Protein AF-0000000086325737 (afdb_homodimer)

Nearest PDB structures (foldseek):
  3vat-assembly1_A  TM=9.882E-01  e=8.032E-74  Bos taurus
  7dde-assembly1_C  TM=9.627E-01  e=5.593E-62  Schizosaccharomyces pombe 972h-
  5jh9-assembly1_D  TM=9.168E-01  e=3.659E-47  Saccharomyces cerevisiae S288C
  5jh9-assembly1_B  TM=9.135E-01  e=7.215E-47  Saccharomyces cerevisiae S288C
  4r8f-assembly1_D  TM=9.024E-01  e=9.793E-39  Saccharomyces cerevisiae S288C

pLDDT: mean 89.04, std 18.3, range [22.05, 98.94]

Solvent-accessible surface area (backbone atoms only — not comparable to full-atom values): 51376 Å² total; per-residue (Å²): 104,72,64,54,48,49,48,51,50,20,50,49,41,35,59,65,46,39,60,57,50,60,56,33,61,26,28,46,35,32,38,50,54,50,50,54,53,38,49,73,72,64,36,42,82,51,58,88,89,52,87,81,86,86,52,65,58,36,43,36,30,39,66,42,93,53,26,15,39,39,36,36,37,31,9,40,56,45,50,65,30,44,21,39,40,35,38,33,29,30,44,40,54,49,38,42,26,55,37,60,21,75,50,79,69,72,85,60,77,85,73,73,79,90,75,70,96,74,78,77,88,79,76,82,76,74,70,74,69,75,69,38,62,40,44,20,54,38,76,36,89,61,27,34,28,44,39,56,39,81,37,45,74,46,44,61,74,58,52,42,48,36,52,20,23,48,20,31,42,34,34,30,60,53,94,90,37,84,42,79,43,78,49,67,56,94,53,30,26,32,36,24,64,46,74,34,43,72,81,38,80,54,46,56,64,45,35,43,70,51,72,82,54,47,60,47,28,40,31,45,43,46,66,58,42,29,72,73,65,73,48,77,87,76,90,56,44,48,50,58,70,60,51,49,51,54,21,58,76,69,73,50,58,70,87,35,56,73,50,70,53,39,29,47,36,72,64,72,68,50,42,67,17,29,74,75,52,48,29,34,39,25,49,45,47,58,20,44,52,41,40,51,27,46,51,51,13,52,61,70,47,58,40,71,77,58,21,48,73,26,45,30,35,36,35,38,38,34,19,23,46,56,60,70,72,8,80,42,83,49,13,58,61,26,63,50,66,56,54,52,50,44,60,70,17,57,42,94,88,38,86,53,13,45,71,53,10,29,80,59,23,41,34,37,26,35,45,60,33,71,28,60,45,62,58,47,59,86,77,47,31,89,89,24,58,35,45,75,76,47,34,37,28,41,36,47,35,94,82,52,39,25,38,32,42,74,65,50,50,50,53,51,50,54,45,24,59,76,66,72,39,58,69,35,55,35,44,72,39,91,89,44,72,73,72,71,61,64,19,33,50,42,26,66,74,64,60,30,56,23,27,26,31,16,41,38,24,42,10,51,46,32,61,35,19,35,34,37,25,47,41,46,40,40,44,22,51,42,48,23,39,43,61,72,39,42,72,64,57,54,71,70,55,86,74,135,106,72,65,55,49,49,48,51,51,21,50,49,40,34,59,64,43,39,60,56,48,59,55,33,61,28,28,46,36,33,39,50,51,50,51,53,52,39,47,75,71,64,35,42,81,51,59,87,90,52,90,81,87,85,53,64,60,37,43,35,30,38,66,42,96,52,26,15,40,40,36,37,37,30,8,39,56,47,49,66,30,43,20,39,40,32,38,34,30,30,43,39,54,52,36,43,27,55,38,60,19,75,50,78,70,70,85,70,70,89,82,72,76,90,70,69,96,70,74,80,85,83,75,81,76,75,70,73,70,78,69,41,60,42,42,20,56,39,75,38,89,62,26,36,28,45,38,55,39,82,38,46,73,44,43,61,76,56,50,43,49,37,53,20,22,47,21,30,41,33,35,29,59,54,96,89,36,83,43,80,41,78,48,66,56,93,54,31,27,32,35,24,65,46,74,33,43,74,80,38,80,54,46,55,66,43,36,42,70,50,73,82,53,48,60,46,28,40,32,44,44,46,66,57,43,29,72,73,64,72,49,77,87,73,91,56,44,49,49,60,70,59,50,49,50,54,23,59,78,70,74,49,58,68,86,34,56,73,51,70,54,40,29,45,36,71,64,73,68,52,41,66,16,29,73,77,52,48,29,35,40,26,50,46,48,56,20,45,52,41,40,49,28,48,51,51,13,52,60,70,46,58,40,72,76,58,20,49,72,26,45,33,35,35,36,38,38,32,18,23,47,55,62,70,70,9,81,42,85,48,12,59,63,26,64,51,65,58,54,52,49,43,61,69,17,58,39,94,89,38,86,55,13,47,71,54,10,28,78,60,23,42,33,37,25,35,44,61,35,72,29,61,44,63,59,48,58,85,76,47,31,89,89,24,57,34,46,74,75,48,34,35,28,39,38,47,35,95,83,51,39,24,39,32,43,74,66,50,48,51,54,51,52,53,43,23,60,76,67,72,39,57,69,35,54,34,43,73,40,92,89,43,72,74,70,70,61,63,20,34,48,42,25,68,75,62,60,31,57,25,28,26,32,15,41,38,25,40,10,51,45,31,62,36,20,36,34,38,25,46,41,45,40,41,43,22,52,42,49,23,38,43,60,74,39,44,73,64,57,54,70,70,55,86,76,137

Organism: NCBI:txid299321

Structure (mmCIF, N/CA/C/O backbone):
data_AF-0000000086325737-model_v1
#
loop_
_entity.id
_entity.type
_entity.pdbx_description
1 polymer 'Aspartyl aminopeptidase'
#
loop_
_atom_site.group_PDB
_atom_site.id
_atom_site.type_symbol
_atom_site.label_atom_id
_atom_site.label_alt_id
_atom_site.label_comp_id
_atom_site.label_asym_id
_atom_site.label_entity_id
_atom_site.label_seq_id
_atom_site.pdbx_PDB_ins_code
_atom_site.Cartn_x
_atom_site.Cartn_y
_atom_site.Cartn_z
_atom_site.occupancy
_atom_site.B_iso_or_equiv
_atom_site.auth_seq_id
_atom_site.auth_comp_id
_atom_site.auth_asym_id
_atom_site.auth_atom_id
_atom_site.pdbx_PDB_model_num
ATOM 1 N N . MET A 1 1 ? -32.094 18.016 -4.719 1 37.53 1 MET A N 1
ATOM 2 C CA . MET A 1 1 ? -31.266 19.078 -5.309 1 37.53 1 MET A CA 1
ATOM 3 C C . MET A 1 1 ? -30.297 19.641 -4.285 1 37.53 1 MET A C 1
ATOM 5 O O . MET A 1 1 ? -29.094 19.781 -4.57 1 37.53 1 MET A O 1
ATOM 9 N N . ILE A 1 2 ? -30.812 20.062 -3.1 1 38.38 2 ILE A N 1
ATOM 10 C CA . ILE A 1 2 ? -30 20.641 -2.043 1 38.38 2 ILE A CA 1
ATOM 11 C C . ILE A 1 2 ? -29.031 19.578 -1.506 1 38.38 2 ILE A C 1
ATOM 13 O O . ILE A 1 2 ? -27.844 19.859 -1.304 1 38.38 2 ILE A O 1
ATOM 17 N N . MET A 1 3 ? -29.578 18.344 -1.495 1 46.91 3 MET A N 1
ATOM 18 C CA . MET A 1 3 ? -28.734 17.266 -1.001 1 46.91 3 MET A CA 1
ATOM 19 C C . MET A 1 3 ? -27.656 16.906 -2.021 1 46.91 3 MET A C 1
ATOM 21 O O . MET A 1 3 ? -26.516 16.625 -1.655 1 46.91 3 MET A O 1
ATOM 25 N N . LYS A 1 4 ? -28.156 17.016 -3.287 1 54.53 4 LYS A N 1
ATOM 26 C CA . LYS A 1 4 ? -27.203 16.703 -4.348 1 54.53 4 LYS A CA 1
ATOM 27 C C . LYS A 1 4 ? -26.094 17.766 -4.414 1 54.53 4 LYS A C 1
ATOM 29 O O . LYS A 1 4 ? -24.922 17.438 -4.629 1 54.53 4 LYS A O 1
ATOM 34 N N . SER A 1 5 ? -26.531 18.859 -4.184 1 60.84 5 SER A N 1
ATOM 35 C CA . SER A 1 5 ? -25.578 19.969 -4.215 1 60.84 5 SER A CA 1
ATOM 36 C C . SER A 1 5 ? -24.594 19.891 -3.055 1 60.84 5 SER A C 1
ATOM 38 O O . SER A 1 5 ? -23.406 20.156 -3.225 1 60.84 5 SER A O 1
ATOM 40 N N . SER A 1 6 ? -25.078 19.359 -2.039 1 82.25 6 SER A N 1
ATOM 41 C CA . SER A 1 6 ? -24.234 19.234 -0.864 1 82.25 6 SER A CA 1
ATOM 42 C C . SER A 1 6 ? -23.219 18.109 -1.04 1 82.25 6 SER A C 1
ATOM 44 O O . SER A 1 6 ? -22.031 18.266 -0.704 1 82.25 6 SER A O 1
ATOM 46 N N . LYS A 1 7 ? -23.75 17.141 -1.78 1 87.25 7 LYS A N 1
ATOM 47 C CA . LYS A 1 7 ? -22.859 16.016 -2.029 1 87.25 7 LYS A CA 1
ATOM 48 C C . LYS A 1 7 ? -21.75 16.391 -3.012 1 87.25 7 LYS A C 1
ATOM 50 O O . LYS A 1 7 ? -20.594 16.016 -2.83 1 87.25 7 LYS A O 1
ATOM 55 N N . GLU A 1 8 ? -22.141 17.109 -4.008 1 91.69 8 GLU A N 1
ATOM 56 C CA . GLU A 1 8 ? -21.172 17.547 -5.008 1 91.69 8 GLU A CA 1
ATOM 57 C C . GLU A 1 8 ? -20.125 18.469 -4.391 1 91.69 8 GLU A C 1
ATOM 59 O O . GLU A 1 8 ? -18.938 18.406 -4.734 1 91.69 8 GLU A O 1
ATOM 64 N N . ALA A 1 9 ? -20.578 19.375 -3.516 1 94.81 9 ALA A N 1
ATOM 65 C CA . ALA A 1 9 ? -19.656 20.281 -2.846 1 94.81 9 ALA A CA 1
ATOM 66 C C . ALA A 1 9 ? -18.672 19.516 -1.975 1 94.81 9 ALA A C 1
ATOM 68 O O . ALA A 1 9 ? -17.484 19.875 -1.924 1 94.81 9 ALA A O 1
ATOM 69 N N . VAL A 1 10 ? -19.156 18.531 -1.333 1 95.56 10 VAL A N 1
ATOM 70 C CA . VAL A 1 10 ? -18.328 17.688 -0.472 1 95.56 10 VAL A CA 1
ATOM 71 C C . VAL A 1 10 ? -17.281 16.953 -1.314 1 95.56 10 VAL A C 1
ATOM 73 O O . VAL A 1 10 ? -16.109 16.938 -0.977 1 95.56 10 VAL A O 1
ATOM 76 N N . GLN A 1 11 ? -17.703 16.375 -2.383 1 95.25 11 GLN A N 1
ATOM 77 C CA . GLN A 1 11 ? -16.812 15.625 -3.262 1 95.25 11 GLN A CA 1
ATOM 78 C C . GLN A 1 11 ? -15.766 16.547 -3.893 1 95.25 11 GLN A C 1
ATOM 80 O O . GLN A 1 11 ? -14.602 16.156 -4.023 1 95.25 11 GLN A O 1
ATOM 85 N N . ARG A 1 12 ? -16.203 17.672 -4.273 1 96.38 12 ARG A N 1
ATOM 86 C CA . ARG A 1 12 ? -15.273 18.625 -4.867 1 96.38 12 ARG A CA 1
ATOM 87 C C . ARG A 1 12 ? -14.211 19.062 -3.867 1 96.38 12 ARG A C 1
ATOM 89 O O . ARG A 1 12 ? -13.023 19.125 -4.203 1 96.38 12 ARG A O 1
ATOM 96 N N . ALA A 1 13 ? -14.617 19.344 -2.648 1 97.38 13 ALA A N 1
ATOM 97 C CA . ALA A 1 13 ? -13.672 19.75 -1.612 1 97.38 13 ALA A CA 1
ATOM 98 C C . ALA A 1 13 ? -12.641 18.656 -1.364 1 97.38 13 ALA A C 1
ATOM 100 O O . ALA A 1 13 ? -11.445 18.938 -1.228 1 97.38 13 ALA A O 1
ATOM 101 N N . ALA A 1 14 ? -13.102 17.453 -1.285 1 97.5 14 ALA A N 1
ATOM 102 C CA . ALA A 1 14 ? -12.219 16.312 -1.048 1 97.5 14 ALA A CA 1
ATOM 103 C C . ALA A 1 14 ? -11.258 16.109 -2.217 1 97.5 14 ALA A C 1
ATOM 105 O O . ALA A 1 14 ? -10.07 15.844 -2.012 1 97.5 14 ALA A O 1
ATOM 106 N N . THR A 1 15 ? -11.742 16.219 -3.418 1 97.5 15 THR A N 1
ATOM 107 C CA . THR A 1 15 ? -10.93 16.016 -4.617 1 97.5 15 THR A CA 1
ATOM 108 C C . THR A 1 15 ? -9.867 17.109 -4.738 1 97.5 15 THR A C 1
ATOM 110 O O . THR A 1 15 ? -8.75 16.844 -5.184 1 97.5 15 THR A O 1
ATOM 113 N N . GLU A 1 16 ? -10.203 18.281 -4.336 1 97.31 16 GLU A N 1
ATOM 114 C CA . GLU A 1 16 ? -9.266 19.406 -4.414 1 97.31 16 GLU A CA 1
ATOM 115 C C . GLU A 1 16 ? -8.188 19.297 -3.342 1 97.31 16 GLU A C 1
ATOM 117 O O . GLU A 1 16 ? -7.113 19.891 -3.473 1 97.31 16 GLU A O 1
ATOM 122 N N . PHE A 1 17 ? -8.469 18.578 -2.355 1 98.31 17 PHE A N 1
ATOM 123 C CA . PHE A 1 17 ? -7.52 18.359 -1.267 1 98.31 17 PHE A CA 1
ATOM 124 C C . PHE A 1 17 ? -6.422 17.391 -1.69 1 98.31 17 PHE A C 1
ATOM 126 O O . PHE A 1 17 ? -5.266 17.547 -1.284 1 98.31 17 PHE A O 1
ATOM 133 N N . LEU A 1 18 ? -6.676 16.438 -2.508 1 98.38 18 LEU A N 1
ATOM 134 C CA . LEU A 1 18 ? -5.797 15.305 -2.811 1 98.38 18 LEU A CA 1
ATOM 135 C C . LEU A 1 18 ? -4.496 15.789 -3.445 1 98.38 18 LEU A C 1
ATOM 137 O O . LEU A 1 18 ? -3.412 15.344 -3.062 1 98.38 18 LEU A O 1
ATOM 141 N N . PRO A 1 19 ? -4.527 16.719 -4.383 1 98.06 19 PRO A N 1
ATOM 142 C CA . PRO A 1 19 ? -3.264 17.188 -4.949 1 98.06 19 PRO A CA 1
ATOM 143 C C . PRO A 1 19 ? -2.352 17.828 -3.904 1 98.06 19 PRO A C 1
ATOM 145 O O . PRO A 1 19 ? -1.126 17.719 -4.004 1 98.06 19 PRO A O 1
ATOM 148 N N . PHE A 1 20 ? -2.908 18.547 -2.938 1 98.56 20 PHE A N 1
ATOM 149 C CA . PHE A 1 20 ? -2.117 19.172 -1.883 1 98.56 20 PHE A CA 1
ATOM 150 C C . PHE A 1 20 ? -1.315 18.125 -1.116 1 98.56 20 PHE A C 1
ATOM 152 O O . PHE A 1 20 ? -0.121 18.312 -0.872 1 98.56 20 PHE A O 1
ATOM 159 N N . VAL A 1 21 ? -1.96 17.031 -0.743 1 98.12 21 VAL A N 1
ATOM 160 C CA . VAL A 1 21 ? -1.294 15.977 0.021 1 98.12 21 VAL A CA 1
ATOM 161 C C . VAL A 1 21 ? -0.286 15.25 -0.868 1 98.12 21 VAL A C 1
ATOM 163 O O . VAL A 1 21 ? 0.811 14.906 -0.42 1 98.12 21 VAL A O 1
ATOM 166 N N . ASN A 1 22 ? -0.663 15.008 -2.115 1 98.12 22 ASN A N 1
ATOM 167 C CA . ASN A 1 22 ? 0.208 14.281 -3.037 1 98.12 22 ASN A CA 1
ATOM 168 C C . ASN A 1 22 ? 1.496 15.055 -3.312 1 98.12 22 ASN A C 1
ATOM 170 O O . ASN A 1 22 ? 2.549 14.461 -3.537 1 98.12 22 ASN A O 1
ATOM 174 N N . ARG A 1 23 ? 1.37 16.359 -3.293 1 97.88 23 ARG A N 1
ATOM 175 C CA . ARG A 1 23 ? 2.545 17.188 -3.523 1 97.88 23 ARG A CA 1
ATOM 176 C C . ARG A 1 23 ? 3.311 17.438 -2.227 1 97.88 23 ARG A C 1
ATOM 178 O O . ARG A 1 23 ? 4.5 17.75 -2.252 1 97.88 23 ARG A O 1
ATOM 185 N N . GLY A 1 24 ? 2.633 17.344 -1.074 1 98.38 24 GLY A N 1
ATOM 186 C CA . GLY A 1 24 ? 3.242 17.578 0.225 1 98.38 24 GLY A CA 1
ATOM 187 C C . GLY A 1 24 ? 3.932 16.344 0.787 1 98.38 24 GLY A C 1
ATOM 188 O O . GLY A 1 24 ? 3.607 15.891 1.887 1 98.38 24 GLY A O 1
ATOM 189 N N . VAL A 1 25 ? 4.965 15.836 0.08 1 98.19 25 VAL A N 1
ATOM 190 C CA . VAL A 1 25 ? 5.59 14.555 0.389 1 98.19 25 VAL A CA 1
ATOM 191 C C . VAL A 1 25 ? 6.621 14.734 1.498 1 98.19 25 VAL A C 1
ATOM 193 O O . VAL A 1 25 ? 7.074 13.758 2.102 1 98.19 25 VAL A O 1
ATOM 196 N N . SER A 1 26 ? 7.016 15.906 1.821 1 98.19 26 SER A N 1
ATOM 197 C CA . SER A 1 26 ? 7.875 16.297 2.936 1 98.19 26 SER A CA 1
ATOM 198 C C . SER A 1 26 ? 7.488 17.656 3.48 1 98.19 26 SER A C 1
ATOM 200 O O . SER A 1 26 ? 6.746 18.406 2.838 1 98.19 26 SER A O 1
ATOM 202 N N . PRO A 1 27 ? 7.98 18 4.695 1 98.5 27 PRO A N 1
ATOM 203 C CA . PRO A 1 27 ? 7.629 19.328 5.223 1 98.5 27 PRO A CA 1
ATOM 204 C C . PRO A 1 27 ? 8.047 20.469 4.289 1 98.5 27 PRO A C 1
ATOM 206 O O . PRO A 1 27 ? 7.359 21.484 4.203 1 98.5 27 PRO A O 1
ATOM 209 N N . TYR A 1 28 ? 9.141 20.266 3.541 1 98.56 28 TYR A N 1
ATOM 210 C CA . TYR A 1 28 ? 9.625 21.281 2.605 1 98.56 28 TYR A CA 1
ATOM 211 C C . TYR A 1 28 ? 8.672 21.422 1.42 1 98.56 28 TYR A C 1
ATOM 213 O O . TYR A 1 28 ? 8.383 22.547 0.981 1 98.56 28 TYR A O 1
ATOM 221 N N . HIS A 1 29 ? 8.211 20.297 1.011 1 98.75 29 HIS A N 1
ATOM 222 C CA . HIS A 1 29 ? 7.266 20.312 -0.097 1 98.75 29 HIS A CA 1
ATOM 223 C C . HIS A 1 29 ? 5.922 20.891 0.333 1 98.75 29 HIS A C 1
ATOM 225 O O . HIS A 1 29 ? 5.234 21.531 -0.465 1 98.75 29 HIS A O 1
ATOM 231 N N . VAL A 1 30 ? 5.535 20.672 1.562 1 98.88 30 VAL A N 1
ATOM 232 C CA . VAL A 1 30 ? 4.305 21.266 2.08 1 98.88 30 VAL A CA 1
ATOM 233 C C . VAL A 1 30 ? 4.406 22.797 2.037 1 98.88 30 VAL A C 1
ATOM 235 O O . VAL A 1 30 ? 3.484 23.469 1.575 1 98.88 30 VAL A O 1
ATOM 238 N N . VAL A 1 31 ? 5.492 23.312 2.529 1 98.88 31 VAL A N 1
ATOM 239 C CA . VAL A 1 31 ? 5.688 24.75 2.543 1 98.88 31 VAL A CA 1
ATOM 240 C C . VAL A 1 31 ? 5.723 25.281 1.11 1 98.88 31 VAL A C 1
ATOM 242 O O . VAL A 1 31 ? 5.176 26.344 0.824 1 98.88 31 VAL A O 1
ATOM 245 N N . GLU A 1 32 ? 6.371 24.5 0.215 1 98.69 32 GLU A N 1
ATOM 246 C CA . GLU A 1 32 ? 6.387 24.891 -1.191 1 98.69 32 GLU A CA 1
ATOM 247 C C . GLU A 1 32 ? 4.973 25 -1.749 1 98.69 32 GLU A C 1
ATOM 249 O O . GLU A 1 32 ? 4.652 25.953 -2.463 1 98.69 32 GLU A O 1
ATOM 254 N N . GLU A 1 33 ? 4.176 24.031 -1.445 1 98.56 33 GLU A N 1
ATOM 255 C CA . GLU A 1 33 ? 2.785 24.047 -1.896 1 98.56 33 GLU A CA 1
ATOM 256 C C . GLU A 1 33 ? 2.012 25.203 -1.286 1 98.56 33 GLU A C 1
ATOM 258 O O . GLU A 1 33 ? 1.211 25.844 -1.967 1 98.56 33 GLU A O 1
ATOM 263 N N . CYS A 1 34 ? 2.201 25.484 -0.041 1 98.81 34 CYS A N 1
ATOM 264 C CA . CYS A 1 34 ? 1.564 26.609 0.621 1 98.81 34 CYS A CA 1
ATOM 265 C C . CYS A 1 34 ? 1.974 27.938 -0.034 1 98.81 34 CYS A C 1
ATOM 267 O O . CYS A 1 34 ? 1.125 28.781 -0.318 1 98.81 34 CYS A O 1
ATOM 269 N N . LYS A 1 35 ? 3.252 28.078 -0.226 1 98.62 35 LYS A N 1
ATOM 270 C CA . LYS A 1 35 ? 3.781 29.281 -0.858 1 98.62 35 LYS A CA 1
ATOM 271 C C . LYS A 1 35 ? 3.145 29.5 -2.225 1 98.62 35 LYS A C 1
ATOM 273 O O . LYS A 1 35 ? 2.721 30.625 -2.541 1 98.62 35 LYS A O 1
ATOM 278 N N . THR A 1 36 ? 3.08 28.438 -2.996 1 98.5 36 THR A N 1
ATOM 279 C CA . THR A 1 36 ? 2.502 28.516 -4.332 1 98.5 36 THR A CA 1
ATOM 280 C C . THR A 1 36 ? 1.055 29 -4.27 1 98.5 36 THR A C 1
ATOM 282 O O . THR A 1 36 ? 0.654 29.875 -5.031 1 98.5 36 THR A O 1
ATOM 285 N N . ARG A 1 37 ? 0.314 28.516 -3.404 1 98.56 37 ARG A N 1
ATOM 286 C CA . ARG A 1 37 ? -1.096 28.875 -3.26 1 98.56 37 ARG A CA 1
ATOM 287 C C . ARG A 1 37 ? -1.254 30.297 -2.742 1 98.56 37 ARG A C 1
ATOM 289 O O . ARG A 1 37 ? -2.146 31.031 -3.182 1 98.56 37 ARG A O 1
ATOM 296 N N . LEU A 1 38 ? -0.434 30.672 -1.831 1 98.81 38 LEU A N 1
ATOM 297 C CA . LEU A 1 38 ? -0.497 32 -1.257 1 98.81 38 LEU A CA 1
ATOM 298 C C . LEU A 1 38 ? -0.145 33.062 -2.299 1 98.81 38 LEU A C 1
ATOM 300 O O . LEU A 1 38 ? -0.822 34.094 -2.402 1 98.81 38 LEU A O 1
ATOM 304 N N . LEU A 1 39 ? 0.905 32.781 -3.053 1 98.75 39 LEU A N 1
ATOM 305 C CA . LEU A 1 39 ? 1.289 33.719 -4.113 1 98.75 39 LEU A CA 1
ATOM 306 C C . LEU A 1 39 ? 0.17 33.875 -5.141 1 98.75 39 LEU A C 1
ATOM 308 O O . LEU A 1 39 ? -0.141 34.969 -5.57 1 98.75 39 LEU A O 1
ATOM 312 N N . LYS A 1 40 ? -0.418 32.781 -5.496 1 98.38 40 LYS A N 1
ATOM 313 C CA . LYS A 1 40 ? -1.539 32.812 -6.43 1 98.38 40 LYS A CA 1
ATOM 314 C C . LYS A 1 40 ? -2.709 33.594 -5.871 1 98.38 40 LYS A C 1
ATOM 316 O O . LYS A 1 40 ? -3.438 34.25 -6.625 1 98.38 40 LYS A O 1
ATOM 321 N N . ALA A 1 41 ? -2.842 33.625 -4.578 1 98.38 41 ALA A N 1
ATOM 322 C CA . ALA A 1 41 ? -3.943 34.312 -3.914 1 98.38 41 ALA A CA 1
ATOM 323 C C . ALA A 1 41 ? -3.582 35.781 -3.621 1 98.38 41 ALA A C 1
ATOM 325 O O . ALA A 1 41 ? -4.352 36.5 -2.979 1 98.38 41 ALA A O 1
ATOM 326 N N . GLY A 1 42 ? -2.383 36.25 -3.973 1 98.25 42 GLY A N 1
ATOM 327 C CA . GLY A 1 42 ? -2.016 37.625 -3.875 1 98.25 42 GLY A CA 1
ATOM 328 C C . GLY A 1 42 ? -1.282 37.969 -2.59 1 98.25 42 GLY A C 1
ATOM 329 O O . GLY A 1 42 ? -1.132 39.156 -2.246 1 98.25 42 GLY A O 1
ATOM 330 N N . PHE A 1 43 ? -0.86 37.031 -1.857 1 98.81 43 PHE A N 1
ATOM 331 C CA . PHE A 1 43 ? -0.045 37.281 -0.678 1 98.81 43 PHE A CA 1
ATOM 332 C C . PHE A 1 43 ? 1.374 37.656 -1.075 1 98.81 43 PHE A C 1
ATOM 334 O O . PHE A 1 43 ? 1.911 37.156 -2.059 1 98.81 43 PHE A O 1
ATOM 341 N N . THR A 1 44 ? 1.966 38.5 -0.243 1 98.69 44 THR A N 1
ATOM 342 C CA . THR A 1 44 ? 3.336 38.938 -0.473 1 98.69 44 THR A CA 1
ATOM 343 C C . THR A 1 44 ? 4.297 38.25 0.485 1 98.69 44 THR A C 1
ATOM 345 O O . THR A 1 44 ? 4.059 38.188 1.692 1 98.69 44 THR A O 1
ATOM 348 N N . GLU A 1 45 ? 5.371 37.719 -0.025 1 98.62 45 GLU A N 1
ATOM 349 C CA . GLU A 1 45 ? 6.375 37.062 0.805 1 98.62 45 GLU A CA 1
ATOM 350 C C . GLU A 1 45 ? 7.25 38.062 1.528 1 98.62 45 GLU A C 1
ATOM 352 O O . GLU A 1 45 ? 7.738 39.031 0.916 1 98.62 45 GLU A O 1
ATOM 357 N N . LEU A 1 46 ? 7.406 37.906 2.76 1 98.38 46 LEU A N 1
ATOM 358 C CA . LEU A 1 46 ? 8.297 38.719 3.592 1 98.38 46 LEU A CA 1
ATOM 359 C C . LEU A 1 46 ? 9.547 37.938 3.959 1 98.38 46 LEU A C 1
ATOM 361 O O . LEU A 1 46 ? 9.516 36.688 4.043 1 98.38 46 LEU A O 1
ATOM 365 N N . LYS A 1 47 ? 10.586 38.656 4.133 1 96.62 47 LYS A N 1
ATOM 366 C CA . LYS A 1 47 ? 11.812 38.094 4.684 1 96.62 47 LYS A CA 1
ATOM 367 C C . LYS A 1 47 ? 12.008 38.5 6.137 1 96.62 47 LYS A C 1
ATOM 369 O O . LYS A 1 47 ? 11.93 39.688 6.465 1 96.62 47 LYS A O 1
ATOM 374 N N . GLU A 1 48 ? 12.273 37.562 6.969 1 94.19 48 GLU A N 1
ATOM 375 C CA . GLU A 1 48 ? 12.305 37.781 8.414 1 94.19 48 GLU A CA 1
ATOM 376 C C . GLU A 1 48 ? 13.352 38.844 8.789 1 94.19 48 GLU A C 1
ATOM 378 O O . GLU A 1 48 ? 13.172 39.562 9.758 1 94.19 48 GLU A O 1
ATOM 383 N N . ALA A 1 49 ? 14.406 38.875 8.055 1 94 49 ALA A N 1
ATOM 384 C CA . ALA A 1 49 ? 15.531 39.75 8.422 1 94 49 ALA A CA 1
ATOM 385 C C . ALA A 1 49 ? 15.305 41.188 7.941 1 94 49 ALA A C 1
ATOM 387 O O . ALA A 1 49 ? 16.016 42.094 8.359 1 94 49 ALA A O 1
ATOM 388 N N . GLU A 1 50 ? 14.328 41.406 7.223 1 96.19 50 GLU A N 1
ATOM 389 C CA . GLU A 1 50 ? 14.102 42.719 6.633 1 96.19 50 GLU A CA 1
ATOM 390 C C . GLU A 1 50 ? 13.102 43.531 7.457 1 96.19 50 GLU A C 1
ATOM 392 O O . GLU A 1 50 ? 12.414 43 8.328 1 96.19 50 GLU A O 1
ATOM 397 N N . LEU A 1 51 ? 13.117 44.844 7.117 1 95.62 51 LEU A N 1
ATOM 398 C CA . LEU A 1 51 ? 12.078 45.688 7.684 1 95.62 51 LEU A CA 1
ATOM 399 C C . LEU A 1 51 ? 10.742 45.469 6.992 1 95.62 51 LEU A C 1
ATOM 401 O O . LEU A 1 51 ? 10.672 45.406 5.762 1 95.62 51 LEU A O 1
ATOM 405 N N . TRP A 1 52 ? 9.711 45.312 7.848 1 96.62 52 TRP A N 1
ATOM 406 C CA . TRP A 1 52 ? 8.383 45.062 7.293 1 96.62 52 TRP A CA 1
ATOM 407 C C . TRP A 1 52 ? 7.566 46.344 7.246 1 96.62 52 TRP A C 1
ATOM 409 O O . TRP A 1 52 ? 7.609 47.156 8.18 1 96.62 52 TRP A O 1
ATOM 419 N N . ASP A 1 53 ? 6.984 46.594 6.145 1 94.88 53 ASP A N 1
ATOM 420 C CA . ASP A 1 53 ? 5.973 47.656 6.012 1 94.88 53 ASP A CA 1
ATOM 421 C C . ASP A 1 53 ? 4.578 47.031 5.867 1 94.88 53 ASP A C 1
ATOM 423 O O . ASP A 1 53 ? 4.09 46.844 4.75 1 94.88 53 ASP A O 1
ATOM 427 N N . ILE A 1 54 ? 3.949 46.812 6.938 1 96.94 54 ILE A N 1
ATOM 428 C CA . ILE A 1 54 ? 2.668 46.125 6.984 1 96.94 54 ILE A CA 1
ATOM 429 C C . ILE A 1 54 ? 1.528 47.125 6.883 1 96.94 54 ILE A C 1
ATOM 431 O O . ILE A 1 54 ? 1.46 48.094 7.664 1 96.94 54 ILE A O 1
ATOM 435 N N . GLN A 1 55 ? 0.621 46.875 5.941 1 96.75 55 GLN A N 1
ATOM 436 C CA . GLN A 1 55 ? -0.486 47.781 5.699 1 96.75 55 GLN A CA 1
ATOM 437 C C . GLN A 1 55 ? -1.83 47.125 5.938 1 96.75 55 GLN A C 1
ATOM 439 O O . GLN A 1 55 ? -1.987 45.938 5.656 1 96.75 55 GLN A O 1
ATOM 444 N N . PRO A 1 56 ? -2.814 47.906 6.414 1 97.06 56 PRO A N 1
ATOM 445 C CA . PRO A 1 56 ? -4.164 47.344 6.488 1 97.06 56 PRO A CA 1
ATOM 446 C C . PRO A 1 56 ? -4.668 46.844 5.137 1 97.06 56 PRO A C 1
ATOM 448 O O . PRO A 1 56 ? -4.25 47.344 4.09 1 97.06 56 PRO A O 1
ATOM 451 N N . SER A 1 57 ? -5.523 45.812 5.176 1 97.69 57 SER A N 1
ATOM 452 C CA . SER A 1 57 ? -6.148 45.219 4 1 97.69 57 SER A CA 1
ATOM 453 C C . SER A 1 57 ? -5.102 44.625 3.068 1 97.69 57 SER A C 1
ATOM 455 O O . SER A 1 57 ? -5.258 44.656 1.846 1 97.69 57 SER A O 1
ATOM 457 N N . SER A 1 58 ? -4.039 44.188 3.611 1 97.94 58 SER A N 1
ATOM 458 C CA . SER A 1 58 ? -2.982 43.5 2.854 1 97.94 58 SER A CA 1
ATOM 459 C C . SER A 1 58 ? -2.688 42.125 3.412 1 97.94 58 SER A C 1
ATOM 461 O O . SER A 1 58 ? -3.104 41.812 4.527 1 97.94 58 SER A O 1
ATOM 463 N N . LYS A 1 59 ? -2.098 41.312 2.611 1 98.62 59 LYS A N 1
ATOM 464 C CA . LYS A 1 59 ? -1.844 39.938 2.949 1 98.62 59 LYS A CA 1
ATOM 465 C C . LYS A 1 59 ? -0.366 39.594 2.787 1 98.62 59 LYS A C 1
ATOM 467 O O . LYS A 1 59 ? 0.268 40 1.81 1 98.62 59 LYS A O 1
ATOM 472 N N . TYR A 1 60 ? 0.214 38.812 3.721 1 98.88 60 TYR A N 1
ATOM 473 C CA . TYR A 1 60 ? 1.643 38.531 3.74 1 98.88 60 TYR A CA 1
ATOM 474 C C . TYR A 1 60 ? 1.899 37.094 4.219 1 98.88 60 TYR A C 1
ATOM 476 O O . TYR A 1 60 ? 1.007 36.438 4.773 1 98.88 60 TYR A O 1
ATOM 484 N N . PHE A 1 61 ? 3.123 36.562 3.912 1 98.81 61 PHE A N 1
ATOM 485 C CA . PHE A 1 61 ? 3.576 35.344 4.566 1 98.81 61 PHE A CA 1
ATOM 486 C C . PHE A 1 61 ? 5.094 35.344 4.727 1 98.81 61 PHE A C 1
ATOM 488 O O . PHE A 1 61 ? 5.793 36.125 4.051 1 98.81 61 PHE A O 1
ATOM 495 N N . VAL A 1 62 ? 5.539 34.594 5.617 1 98.56 62 VAL A N 1
ATOM 496 C CA . VAL A 1 62 ? 6.961 34.406 5.898 1 98.56 62 VAL A CA 1
ATOM 497 C C . VAL A 1 62 ? 7.254 32.938 6.16 1 98.56 62 VAL A C 1
ATOM 499 O O . VAL A 1 62 ? 6.406 32.219 6.68 1 98.56 62 VAL A O 1
ATOM 502 N N . THR A 1 63 ? 8.398 32.438 5.68 1 97.94 63 THR A N 1
ATOM 503 C CA . THR A 1 63 ? 8.82 31.078 5.926 1 97.94 63 THR A CA 1
ATOM 504 C C . THR A 1 63 ? 10.055 31.031 6.832 1 97.94 63 THR A C 1
ATOM 506 O O . THR A 1 63 ? 10.805 32 6.906 1 97.94 63 THR A O 1
ATOM 509 N N . ARG A 1 64 ? 10.242 29.953 7.559 1 96.31 64 ARG A N 1
ATOM 510 C CA . ARG A 1 64 ? 11.453 29.656 8.32 1 96.31 64 ARG A CA 1
ATOM 511 C C . ARG A 1 64 ? 11.922 28.234 8.078 1 96.31 64 ARG A C 1
ATOM 513 O O . ARG A 1 64 ? 11.133 27.281 8.172 1 96.31 64 ARG A O 1
ATOM 520 N N . ASN A 1 65 ? 13.219 28 7.793 1 94.62 65 ASN A N 1
ATOM 521 C CA . ASN A 1 65 ? 13.852 26.734 7.488 1 94.62 65 ASN A CA 1
ATOM 522 C C . ASN A 1 65 ? 13.203 26.047 6.289 1 94.62 65 ASN A C 1
ATOM 524 O O . ASN A 1 65 ? 13.445 24.875 6.035 1 94.62 65 ASN A O 1
ATOM 528 N N . TYR A 1 66 ? 12.281 26.75 5.672 1 96.38 66 TYR A N 1
ATOM 529 C CA . TYR A 1 66 ? 11.5 26.266 4.543 1 96.38 66 TYR A CA 1
ATOM 530 C C . TYR A 1 66 ? 10.734 25 4.922 1 96.38 66 TYR A C 1
ATOM 532 O O . TYR A 1 66 ? 10.5 24.125 4.078 1 96.38 66 TYR A O 1
ATOM 540 N N . SER A 1 67 ? 10.461 24.828 6.168 1 98.19 67 SER A N 1
ATOM 541 C CA . SER A 1 67 ? 9.641 23.734 6.656 1 98.19 67 SER A CA 1
ATOM 542 C C . SER A 1 67 ? 8.492 24.234 7.523 1 98.19 67 SER A C 1
ATOM 544 O O . SER A 1 67 ? 7.598 23.469 7.891 1 98.19 67 SER A O 1
ATOM 546 N N . SER A 1 68 ? 8.523 25.516 7.863 1 98.62 68 SER A N 1
ATOM 547 C CA . SER A 1 68 ? 7.438 26.203 8.562 1 98.62 68 SER A CA 1
ATOM 548 C C . SER A 1 68 ? 7.023 27.469 7.824 1 98.62 68 SER A C 1
ATOM 550 O O . SER A 1 68 ? 7.84 28.094 7.145 1 98.62 68 SER A O 1
ATOM 552 N N . ILE A 1 69 ? 5.746 27.828 8 1 98.81 69 ILE A N 1
ATOM 553 C CA . ILE A 1 69 ? 5.25 29 7.281 1 98.81 69 ILE A CA 1
ATOM 554 C C . ILE A 1 69 ? 4.168 29.688 8.109 1 98.81 69 ILE A C 1
ATOM 556 O O . ILE A 1 69 ? 3.357 29.031 8.758 1 98.81 69 ILE A O 1
ATOM 560 N N . ILE A 1 70 ? 4.223 31 8.18 1 98.81 70 ILE A N 1
ATOM 561 C CA . ILE A 1 70 ? 3.201 31.844 8.781 1 98.81 70 ILE A CA 1
ATOM 562 C C . ILE A 1 70 ? 2.615 32.781 7.727 1 98.81 70 ILE A C 1
ATOM 564 O O . ILE A 1 70 ? 3.348 33.531 7.086 1 98.81 70 ILE A O 1
ATOM 568 N N . ALA A 1 71 ? 1.37 32.688 7.512 1 98.94 71 ALA A N 1
ATOM 569 C CA . ALA A 1 71 ? 0.638 33.562 6.602 1 98.94 71 ALA A CA 1
ATOM 570 C C . ALA A 1 71 ? -0.419 34.375 7.352 1 98.94 71 ALA A C 1
ATOM 572 O O . ALA A 1 71 ? -1.058 33.875 8.273 1 98.94 71 ALA A O 1
ATOM 573 N N . PHE A 1 72 ? -0.592 35.656 6.914 1 98.88 72 PHE A N 1
ATOM 574 C CA . PHE A 1 72 ? -1.575 36.469 7.629 1 98.88 72 PHE A CA 1
ATOM 575 C C . PHE A 1 72 ? -2.16 37.531 6.715 1 98.88 72 PHE A C 1
ATOM 577 O O . PHE A 1 72 ? -1.522 37.969 5.746 1 98.88 72 PHE A O 1
ATOM 584 N N . ALA A 1 73 ? -3.352 37.875 7.012 1 98.88 73 ALA A N 1
ATOM 585 C CA . ALA A 1 73 ? -4.102 38.938 6.359 1 98.88 73 ALA A CA 1
ATOM 586 C C . ALA A 1 73 ? -4.508 40.031 7.367 1 98.88 73 ALA A C 1
ATOM 588 O O . ALA A 1 73 ? -5.121 39.719 8.391 1 98.88 73 ALA A O 1
ATOM 589 N N . VAL A 1 74 ? -4.145 41.281 7.004 1 98.75 74 VAL A N 1
ATOM 590 C CA . VAL A 1 74 ? -4.348 42.406 7.93 1 98.75 74 VAL A CA 1
ATOM 591 C C . VAL A 1 74 ? -5.734 43 7.711 1 98.75 74 VAL A C 1
ATOM 593 O O . VAL A 1 74 ? -6.074 43.406 6.598 1 98.75 74 VAL A O 1
ATOM 596 N N . GLY A 1 75 ? -6.523 43.062 8.773 1 98.62 75 GLY A N 1
ATOM 597 C CA . GLY A 1 75 ? -7.832 43.719 8.68 1 98.62 75 GLY A CA 1
ATOM 598 C C . GLY A 1 75 ? -7.762 45.156 8.281 1 98.62 75 GLY A C 1
ATOM 599 O O . GLY A 1 75 ? -6.82 45.875 8.648 1 98.62 75 GLY A O 1
ATOM 600 N N . GLY A 1 76 ? -8.797 45.562 7.602 1 98.38 76 GLY A N 1
ATOM 601 C CA . GLY A 1 76 ? -8.844 46.938 7.145 1 98.38 76 GLY A CA 1
ATOM 602 C C . GLY A 1 76 ? -8.953 47.938 8.281 1 98.38 76 GLY A C 1
ATOM 603 O O . GLY A 1 76 ? -8.547 49.094 8.133 1 98.38 76 GLY A O 1
ATOM 604 N N . LEU A 1 77 ? -9.469 47.594 9.367 1 98.19 77 LEU A N 1
ATOM 605 C CA . LEU A 1 77 ? -9.664 48.469 10.516 1 98.19 77 LEU A CA 1
ATOM 606 C C . LEU A 1 77 ? -8.672 48.125 11.625 1 98.19 77 LEU A C 1
ATOM 608 O O . LEU A 1 77 ? -8.859 48.531 12.773 1 98.19 77 LEU A O 1
ATOM 612 N N . TYR A 1 78 ? -7.633 47.438 11.297 1 98.12 78 TYR A N 1
ATOM 613 C CA . TYR A 1 78 ? -6.68 46.969 12.312 1 98.12 78 TYR A CA 1
ATOM 614 C C . TYR A 1 78 ? -5.871 48.156 12.852 1 98.12 78 TYR A C 1
ATOM 616 O O . TYR A 1 78 ? -5.41 49 12.086 1 98.12 78 TYR A O 1
ATOM 624 N N . LYS A 1 79 ? -5.695 48.125 14.133 1 96.56 79 LYS A N 1
ATOM 625 C CA . LYS A 1 79 ? -4.77 49 14.867 1 96.56 79 LYS A CA 1
ATOM 626 C C . LYS A 1 79 ? -3.969 48.188 15.891 1 96.56 79 LYS A C 1
ATOM 628 O O . LYS A 1 79 ? -4.496 47.281 16.516 1 96.56 79 LYS A O 1
ATOM 633 N N . PRO A 1 80 ? -2.643 48.594 16 1 96.25 80 PRO A N 1
ATOM 634 C CA . PRO A 1 80 ? -1.886 47.906 17.047 1 96.25 80 PRO A CA 1
ATOM 635 C C . PRO A 1 80 ? -2.619 47.875 18.391 1 96.25 80 PRO A C 1
ATOM 637 O O . PRO A 1 80 ? -3.096 48.906 18.859 1 96.25 80 PRO A O 1
ATOM 640 N N . GLY A 1 81 ? -2.705 46.688 18.891 1 95.75 81 GLY A N 1
ATOM 641 C CA . GLY A 1 81 ? -3.498 46.5 20.094 1 95.75 81 GLY A CA 1
ATOM 642 C C . GLY A 1 81 ? -4.727 45.625 19.859 1 95.75 81 GLY A C 1
ATOM 643 O O . GLY A 1 81 ? -5.25 45.031 20.797 1 95.75 81 GLY A O 1
ATOM 644 N N . ASN A 1 82 ? -5.25 45.656 18.688 1 96.69 82 ASN A N 1
ATOM 645 C CA . ASN A 1 82 ? -6.312 44.719 18.328 1 96.69 82 ASN A CA 1
ATOM 646 C C . ASN A 1 82 ? -5.816 43.281 18.344 1 96.69 82 ASN A C 1
ATOM 648 O O . ASN A 1 82 ? -4.609 43.031 18.406 1 96.69 82 ASN A O 1
ATOM 652 N N . GLY A 1 83 ? -6.695 42.344 18.25 1 97.19 83 GLY A N 1
ATOM 653 C CA . GLY A 1 83 ? -6.348 40.969 18.453 1 97.19 83 GLY A CA 1
ATOM 654 C C . GLY A 1 83 ? -5.949 40.25 17.188 1 97.19 83 GLY A C 1
ATOM 655 O O . GLY A 1 83 ? -5.938 40.844 16.109 1 97.19 83 GLY A O 1
ATOM 656 N N . PHE A 1 84 ? -5.57 39 17.344 1 98.69 84 PHE A N 1
ATOM 657 C CA . PHE A 1 84 ? -5.223 38.062 16.266 1 98.69 84 PHE A CA 1
ATOM 658 C C . PHE A 1 84 ? -6.18 36.875 16.25 1 98.69 84 PHE A C 1
ATOM 660 O O . PHE A 1 84 ? -6.492 36.312 17.297 1 98.69 84 PHE A O 1
ATOM 667 N N . SER A 1 85 ? -6.75 36.531 15.133 1 98.81 85 SER A N 1
ATOM 668 C CA . SER A 1 85 ? -7.465 35.281 14.891 1 98.81 85 SER A CA 1
ATOM 669 C C . SER A 1 85 ? -6.566 34.25 14.211 1 98.81 85 SER A C 1
ATOM 671 O O . SER A 1 85 ? -6.309 34.344 13.008 1 98.81 85 SER A O 1
ATOM 673 N N . MET A 1 86 ? -6.207 33.219 14.953 1 98.88 86 MET A N 1
ATOM 674 C CA . MET A 1 86 ? -5.113 32.375 14.469 1 98.88 86 MET A CA 1
ATOM 675 C C . MET A 1 86 ? -5.535 30.906 14.398 1 98.88 86 MET A C 1
ATOM 677 O O . MET A 1 86 ? -6.316 30.438 15.227 1 98.88 86 MET A O 1
ATOM 681 N N . VAL A 1 87 ? -5.031 30.234 13.367 1 98.94 87 VAL A N 1
ATOM 682 C CA . VAL A 1 87 ? -5.109 28.781 13.266 1 98.94 87 VAL A CA 1
ATOM 683 C C . VAL A 1 87 ? -3.705 28.188 13.125 1 98.94 87 VAL A C 1
ATOM 685 O O . VAL A 1 87 ? -2.932 28.625 12.258 1 98.94 87 VAL A O 1
ATOM 688 N N . GLY A 1 88 ? -3.359 27.297 14 1 98.75 88 GLY A N 1
ATOM 689 C CA . GLY A 1 88 ? -2.08 26.594 13.953 1 98.75 88 GLY A CA 1
ATOM 690 C C . GLY A 1 88 ? -2.209 25.141 13.586 1 98.75 88 GLY A C 1
ATOM 691 O O . GLY A 1 88 ? -3.166 24.469 13.992 1 98.75 88 GLY A O 1
ATOM 692 N N . ALA A 1 89 ? -1.294 24.609 12.828 1 98.81 89 ALA A N 1
ATOM 693 C CA . ALA A 1 89 ? -1.161 23.203 12.469 1 98.81 89 ALA A CA 1
ATOM 694 C C . ALA A 1 89 ? 0.304 22.828 12.266 1 98.81 89 ALA A C 1
ATOM 696 O O . ALA A 1 89 ? 1.201 23.5 12.773 1 98.81 89 ALA A O 1
ATOM 697 N N . HIS A 1 90 ? 0.553 21.609 11.688 1 98.75 90 HIS A N 1
ATOM 698 C CA . HIS A 1 90 ? 1.959 21.266 11.508 1 98.75 90 HIS A CA 1
ATOM 699 C C . HIS A 1 90 ? 2.188 20.547 10.188 1 98.75 90 HIS A C 1
ATOM 701 O O . HIS A 1 90 ? 1.314 19.812 9.727 1 98.75 90 HIS A O 1
ATOM 707 N N . THR A 1 91 ? 3.406 20.672 9.656 1 98.81 91 THR A N 1
ATOM 708 C CA . THR A 1 91 ? 3.725 20.281 8.289 1 98.81 91 THR A CA 1
ATOM 709 C C . THR A 1 91 ? 4.348 18.875 8.273 1 98.81 91 THR A C 1
ATOM 711 O O . THR A 1 91 ? 4.414 18.234 7.219 1 98.81 91 THR A O 1
ATOM 714 N N . ASP A 1 92 ? 4.84 18.438 9.438 1 98.25 92 ASP A N 1
ATOM 715 C CA . ASP A 1 92 ? 5.566 17.172 9.469 1 98.25 92 ASP A CA 1
ATOM 716 C C . ASP A 1 92 ? 4.625 16.016 9.758 1 98.25 92 ASP A C 1
ATOM 718 O O . ASP A 1 92 ? 3.48 16.219 10.172 1 98.25 92 ASP A O 1
ATOM 722 N N . SER A 1 93 ? 4.977 14.836 9.445 1 98 93 SER A N 1
ATOM 723 C CA . SER A 1 93 ? 4.316 13.562 9.711 1 98 93 SER A CA 1
ATOM 724 C C . SER A 1 93 ? 5.324 12.484 10.094 1 98 93 SER A C 1
ATOM 726 O O . SER A 1 93 ? 6.488 12.547 9.695 1 98 93 SER A O 1
ATOM 728 N N . PRO A 1 94 ? 4.949 11.508 10.898 1 97.38 94 PRO A N 1
ATOM 729 C CA . PRO A 1 94 ? 5.867 10.391 11.125 1 97.38 94 PRO A CA 1
ATOM 730 C C . PRO A 1 94 ? 6.336 9.742 9.82 1 97.38 94 PRO A C 1
ATOM 732 O O . PRO A 1 94 ? 5.539 9.562 8.898 1 97.38 94 PRO A O 1
ATOM 735 N N . CYS A 1 95 ? 7.598 9.477 9.742 1 97.75 95 CYS A N 1
ATOM 736 C CA . CYS A 1 95 ? 8.172 8.859 8.547 1 97.75 95 CYS A CA 1
ATOM 737 C C . CYS A 1 95 ? 9.555 8.305 8.828 1 97.75 95 CYS A C 1
ATOM 739 O O . CYS A 1 95 ? 10.055 8.414 9.953 1 97.75 95 CYS A O 1
ATOM 741 N N . LEU A 1 96 ? 10.102 7.605 7.887 1 96.81 96 LEU A N 1
ATOM 742 C CA . LEU A 1 96 ? 11.5 7.191 7.93 1 96.81 96 LEU A CA 1
ATOM 743 C C . LEU A 1 96 ? 12.391 8.219 7.234 1 96.81 96 LEU A C 1
ATOM 745 O O . LEU A 1 96 ? 12.117 8.617 6.102 1 96.81 96 LEU A O 1
ATOM 749 N N . ARG A 1 97 ? 13.391 8.672 7.934 1 95.81 97 ARG A N 1
ATOM 750 C CA . ARG A 1 97 ? 14.32 9.648 7.367 1 95.81 97 ARG A CA 1
ATOM 751 C C . ARG A 1 97 ? 15.664 9 7.051 1 95.81 97 ARG A C 1
ATOM 753 O O . ARG A 1 97 ? 16.156 8.164 7.816 1 95.81 97 ARG A O 1
ATOM 760 N N . VAL A 1 98 ? 16.172 9.344 5.93 1 93.81 98 VAL A N 1
ATOM 761 C CA . VAL A 1 98 ? 17.5 8.836 5.562 1 93.81 98 VAL A CA 1
ATOM 762 C C . VAL A 1 98 ? 18.547 9.383 6.516 1 93.81 98 VAL A C 1
ATOM 764 O O . VAL A 1 98 ? 18.578 10.586 6.789 1 93.81 98 VAL A O 1
ATOM 767 N N . ARG A 1 99 ? 19.375 8.484 7.102 1 83.69 99 ARG A N 1
ATOM 768 C CA . ARG A 1 99 ? 20.375 8.852 8.094 1 83.69 99 ARG A CA 1
ATOM 769 C C . ARG A 1 99 ? 21.484 9.695 7.457 1 83.69 99 ARG A C 1
ATOM 771 O O . ARG A 1 99 ? 21.922 9.422 6.336 1 83.69 99 ARG A O 1
ATOM 778 N N . MET A 1 100 ? 21.859 10.688 8.438 1 65.56 100 MET A N 1
ATOM 779 C CA . MET A 1 100 ? 23 11.508 8.078 1 65.56 100 MET A CA 1
ATOM 780 C C . MET A 1 100 ? 24.266 11.047 8.805 1 65.56 100 MET A C 1
ATOM 782 O O . MET A 1 100 ? 24.172 10.43 9.867 1 65.56 100 MET A O 1
ATOM 786 N N . ALA A 1 101 ? 25.453 10.859 8.406 1 48.16 101 ALA A N 1
ATOM 787 C CA . ALA A 1 101 ? 26.688 10.398 9.039 1 48.16 101 ALA A CA 1
ATOM 788 C C . ALA A 1 101 ? 26.875 11.055 10.398 1 48.16 101 ALA A C 1
ATOM 790 O O . ALA A 1 101 ? 26.688 12.266 10.547 1 48.16 101 ALA A O 1
ATOM 791 N N . LYS A 1 102 ? 27 10.125 11.57 1 37.19 102 LYS A N 1
ATOM 792 C CA . LYS A 1 102 ? 27.578 10.625 12.812 1 37.19 102 LYS A CA 1
ATOM 793 C C . LYS A 1 102 ? 29.047 10.992 12.625 1 37.19 102 LYS A C 1
ATOM 795 O O . LYS A 1 102 ? 29.797 10.258 11.984 1 37.19 102 LYS A O 1
ATOM 800 N N . SER A 1 103 ? 29.516 12.219 12.828 1 32.59 103 SER A N 1
ATOM 801 C CA . SER A 1 103 ? 30.922 12.492 13.055 1 32.59 103 SER A CA 1
ATOM 802 C C . SER A 1 103 ? 31.453 11.688 14.242 1 32.59 103 SER A C 1
ATOM 804 O O . SER A 1 103 ? 30.844 11.68 15.312 1 32.59 103 SER A O 1
ATOM 806 N N . ASN A 1 104 ? 32.031 10.57 14.062 1 28.72 104 ASN A N 1
ATOM 807 C CA . ASN A 1 104 ? 32.812 10.047 15.188 1 28.72 104 ASN A CA 1
ATOM 808 C C . ASN A 1 104 ? 33.688 11.125 15.797 1 28.72 104 ASN A C 1
ATOM 810 O O . ASN A 1 104 ? 34.656 11.57 15.164 1 28.72 104 ASN A O 1
ATOM 814 N N . PRO A 1 105 ? 33.344 11.906 16.797 1 33.91 105 PRO A N 1
ATOM 815 C CA . PRO A 1 105 ? 34.344 12.672 17.531 1 33.91 105 PRO A CA 1
ATOM 816 C C . PRO A 1 105 ? 35.375 11.789 18.203 1 33.91 105 PRO A C 1
ATOM 818 O O . PRO A 1 105 ? 36.156 12.258 19.031 1 33.91 105 PRO A O 1
ATOM 821 N N . GLU A 1 106 ? 35.625 10.547 18.078 1 31.05 106 GLU A N 1
ATOM 822 C CA . GLU A 1 106 ? 36.562 9.977 19.016 1 31.05 106 GLU A CA 1
ATOM 823 C C . GLU A 1 106 ? 37.969 10.609 18.859 1 31.05 106 GLU A C 1
ATOM 825 O O . GLU A 1 106 ? 38.844 10.383 19.672 1 31.05 106 GLU A O 1
ATOM 830 N N . HIS A 1 107 ? 38.562 11.086 17.844 1 29.69 107 HIS A N 1
ATOM 831 C CA . HIS A 1 107 ? 40 11.273 18.109 1 29.69 107 HIS A CA 1
ATOM 832 C C . HIS A 1 107 ? 40.25 12.5 18.984 1 29.69 107 HIS A C 1
ATOM 834 O O . HIS A 1 107 ? 41.281 13.141 18.891 1 29.69 107 HIS A O 1
ATOM 840 N N . ARG A 1 108 ? 39.375 13.078 19.766 1 26.5 108 ARG A N 1
ATOM 841 C CA . ARG A 1 108 ? 39.875 14.219 20.531 1 26.5 108 ARG A CA 1
ATOM 842 C C . ARG A 1 108 ? 40.75 13.758 21.688 1 26.5 108 ARG A C 1
ATOM 844 O O . ARG A 1 108 ? 41.844 14.32 21.891 1 26.5 108 ARG A O 1
ATOM 851 N N . GLY A 1 109 ? 40.406 13.258 22.859 1 25.52 109 GLY A N 1
ATOM 852 C CA . GLY A 1 109 ? 41 13.594 24.141 1 25.52 109 GLY A CA 1
ATOM 853 C C . GLY A 1 109 ? 42.344 12.938 24.359 1 25.52 109 GLY A C 1
ATOM 854 O O . GLY A 1 109 ? 42.531 12.188 25.328 1 25.52 109 GLY A O 1
ATOM 855 N N . ARG A 1 110 ? 43.406 12.539 23.828 1 25.88 110 ARG A N 1
ATOM 856 C CA . ARG A 1 110 ? 44.531 12.633 24.766 1 25.88 110 ARG A CA 1
ATOM 857 C C . ARG A 1 110 ? 44.812 14.078 25.125 1 25.88 110 ARG A C 1
ATOM 859 O O . ARG A 1 110 ? 45.5 14.781 24.375 1 25.88 110 ARG A O 1
ATOM 866 N N . HIS A 1 111 ? 43.844 15.031 25.5 1 23.02 111 HIS A N 1
ATOM 867 C CA . HIS A 1 111 ? 44.094 16.281 26.188 1 23.02 111 HIS A CA 1
ATOM 868 C C . HIS A 1 111 ? 44.875 16.047 27.484 1 23.02 111 HIS A C 1
ATOM 870 O O . HIS A 1 111 ? 44.312 15.539 28.469 1 23.02 111 HIS A O 1
ATOM 876 N N . THR A 1 112 ? 46.219 15.633 27.469 1 24.62 112 THR A N 1
ATOM 877 C CA . THR A 1 112 ? 47.188 15.969 28.484 1 24.62 112 THR A CA 1
ATOM 878 C C . THR A 1 112 ? 47.062 17.422 28.922 1 24.62 112 THR A C 1
ATOM 880 O O . THR A 1 112 ? 46.406 18.219 28.219 1 24.62 112 THR A O 1
ATOM 883 N N . HIS A 1 113 ? 47.875 18.016 30.078 1 24.91 113 HIS A N 1
ATOM 884 C CA . HIS A 1 113 ? 48.062 19.141 30.984 1 24.91 113 HIS A CA 1
ATOM 885 C C . HIS A 1 113 ? 48.438 20.422 30.234 1 24.91 113 HIS A C 1
ATOM 887 O O . HIS A 1 113 ? 48.844 21.406 30.844 1 24.91 113 HIS A O 1
ATOM 893 N N . LEU A 1 114 ? 48.656 20.516 28.875 1 23.78 114 LEU A N 1
ATOM 894 C CA . LEU A 1 114 ? 49.25 21.781 28.516 1 23.78 114 LEU A CA 1
ATOM 895 C C . LEU A 1 114 ? 48.344 22.953 28.875 1 23.78 114 LEU A C 1
ATOM 897 O O . LEU A 1 114 ? 47.312 23.156 28.219 1 23.78 114 LEU A O 1
ATOM 901 N N . HIS A 1 115 ? 48.031 23.219 30.25 1 23.5 115 HIS A N 1
ATOM 902 C CA . HIS A 1 115 ? 47.406 24.312 30.984 1 23.5 115 HIS A CA 1
ATOM 903 C C . HIS A 1 115 ? 47.844 25.672 30.438 1 23.5 115 HIS A C 1
ATOM 905 O O . HIS A 1 115 ? 47.031 26.594 30.328 1 23.5 115 HIS A O 1
ATOM 911 N N . TYR A 1 116 ? 49.219 25.984 30.5 1 22.94 116 TYR A N 1
ATOM 912 C CA . TYR A 1 116 ? 49.75 27.281 30.906 1 22.94 116 TYR A CA 1
ATOM 913 C C . TYR A 1 116 ? 49.562 28.312 29.812 1 22.94 116 TYR A C 1
ATOM 915 O O . TYR A 1 116 ? 49.312 29.484 30.094 1 22.94 116 TYR A O 1
ATOM 923 N N . LEU A 1 117 ? 50.25 28.125 28.594 1 24.5 117 LEU A N 1
ATOM 924 C CA . LEU A 1 117 ? 50.75 29.312 27.891 1 24.5 117 LEU A CA 1
ATOM 925 C C . LEU A 1 117 ? 49.594 30.078 27.25 1 24.5 117 LEU A C 1
ATOM 927 O O . LEU A 1 117 ? 49 29.609 26.266 1 24.5 117 LEU A O 1
ATOM 931 N N . TYR A 1 118 ? 48.594 30.75 28.031 1 22.19 118 TYR A N 1
ATOM 932 C CA . TYR A 1 118 ? 47.375 31.562 27.891 1 22.19 118 TYR A CA 1
ATOM 933 C C . TYR A 1 118 ? 47.625 32.75 26.953 1 22.19 118 TYR A C 1
ATOM 935 O O . TYR A 1 118 ? 46.719 33.531 26.688 1 22.19 118 TYR A O 1
ATOM 943 N N . LYS A 1 119 ? 48.812 33.312 26.953 1 24.3 119 LYS A N 1
ATOM 944 C CA . LYS A 1 119 ? 48.844 34.75 26.672 1 24.3 119 LYS A CA 1
ATOM 945 C C . LYS A 1 119 ? 48.438 35.031 25.219 1 24.3 119 LYS A C 1
ATOM 947 O O . LYS A 1 119 ? 47.562 35.875 24.969 1 24.3 119 LYS A O 1
ATOM 952 N N . THR A 1 120 ? 49.312 35.312 24.297 1 22.78 120 THR A N 1
ATOM 953 C CA . THR A 1 120 ? 49.312 36.375 23.312 1 22.78 120 THR A CA 1
ATOM 954 C C . THR A 1 120 ? 48.562 35.938 22.047 1 22.78 120 THR A C 1
ATOM 956 O O . THR A 1 120 ? 47.875 36.719 21.422 1 22.78 120 THR A O 1
ATOM 959 N N . ALA A 1 121 ? 49.188 34.906 21.172 1 24.25 121 ALA A N 1
ATOM 960 C CA . ALA A 1 121 ? 49.031 35.062 19.719 1 24.25 121 ALA A CA 1
ATOM 961 C C . ALA A 1 121 ? 47.625 34.656 19.281 1 24.25 121 ALA A C 1
ATOM 963 O O . ALA A 1 121 ? 47.125 33.594 19.672 1 24.25 121 ALA A O 1
ATOM 964 N N . HIS A 1 122 ? 46.625 35.469 18.812 1 23.72 122 HIS A N 1
ATOM 965 C CA . HIS A 1 122 ? 45.281 35.562 18.281 1 23.72 122 HIS A CA 1
ATOM 966 C C . HIS A 1 122 ? 45.062 34.562 17.156 1 23.72 122 HIS A C 1
ATOM 968 O O . HIS A 1 122 ? 44.125 34.719 16.375 1 23.72 122 HIS A O 1
ATOM 974 N N . SER A 1 123 ? 46 33.625 16.781 1 24.44 123 SER A N 1
ATOM 975 C CA . SER A 1 123 ? 45.875 32.938 15.492 1 24.44 123 SER A CA 1
ATOM 976 C C . SER A 1 123 ? 44.562 32.156 15.422 1 24.44 123 SER A C 1
ATOM 978 O O . SER A 1 123 ? 44.156 31.531 16.406 1 24.44 123 SER A O 1
ATOM 980 N N . CYS A 1 124 ? 43.625 32.438 14.359 1 23.7 124 CYS A N 1
ATOM 981 C CA . CYS A 1 124 ? 42.312 31.953 13.875 1 23.7 124 CYS A CA 1
ATOM 982 C C . CYS A 1 124 ? 42.344 30.453 13.664 1 23.7 124 CYS A C 1
ATOM 984 O O . CYS A 1 124 ? 42.938 29.953 12.703 1 23.7 124 CYS A O 1
ATOM 986 N N . MET A 1 125 ? 42.688 29.609 14.609 1 25.64 125 MET A N 1
ATOM 987 C CA . MET A 1 125 ? 42.594 28.156 14.453 1 25.64 125 MET A CA 1
ATOM 988 C C . MET A 1 125 ? 41.219 27.766 13.883 1 25.64 125 MET A C 1
ATOM 990 O O . MET A 1 125 ? 40.188 27.953 14.539 1 25.64 125 MET A O 1
ATOM 994 N N . CYS A 1 126 ? 41.031 27.922 12.492 1 25.78 126 CYS A N 1
ATOM 995 C CA . CYS A 1 126 ? 39.969 27.344 11.695 1 25.78 126 CYS A CA 1
ATOM 996 C C . CYS A 1 126 ? 39.719 25.906 12.094 1 25.78 126 CYS A C 1
ATOM 998 O O . CYS A 1 126 ? 40.562 25.031 11.883 1 25.78 126 CYS A O 1
ATOM 1000 N N . LEU A 1 127 ? 39.25 25.641 13.234 1 25.92 127 LEU A N 1
ATOM 1001 C CA . LEU A 1 127 ? 38.719 24.344 13.625 1 25.92 127 LEU A CA 1
ATOM 1002 C C . LEU A 1 127 ? 37.969 23.688 12.461 1 25.92 127 LEU A C 1
ATOM 1004 O O . LEU A 1 127 ? 36.969 24.219 12 1 25.92 127 LEU A O 1
ATOM 1008 N N . ALA A 1 128 ? 38.75 23.172 11.453 1 26.45 128 ALA A N 1
ATOM 1009 C CA . ALA A 1 128 ? 38.156 22.219 10.539 1 26.45 128 ALA A CA 1
ATOM 1010 C C . ALA A 1 128 ? 37.125 21.359 11.25 1 26.45 128 ALA A C 1
ATOM 1012 O O . ALA A 1 128 ? 37.438 20.531 12.102 1 26.45 128 ALA A O 1
ATOM 1013 N N . PHE A 1 129 ? 36 22.016 11.633 1 26.7 129 PHE A N 1
ATOM 1014 C CA . PHE A 1 129 ? 34.812 21.234 11.969 1 26.7 129 PHE A CA 1
ATOM 1015 C C . PHE A 1 129 ? 34.75 19.984 11.109 1 26.7 129 PHE A C 1
ATOM 1017 O O . PHE A 1 129 ? 34.688 20.062 9.883 1 26.7 129 PHE A O 1
ATOM 1024 N N . LEU A 1 130 ? 35.594 19.062 11.359 1 28.67 130 LEU A N 1
ATOM 1025 C CA . LEU A 1 130 ? 35.344 17.734 10.852 1 28.67 130 LEU A CA 1
ATOM 1026 C C . LEU A 1 130 ? 33.844 17.469 10.734 1 28.67 130 LEU A C 1
ATOM 1028 O O . LEU A 1 130 ? 33.156 17.328 11.75 1 28.67 130 LEU A O 1
ATOM 1032 N N . GLN A 1 131 ? 33.25 18.188 9.867 1 28.95 131 GLN A N 1
ATOM 1033 C CA . GLN A 1 131 ? 31.891 17.938 9.406 1 28.95 131 GLN A CA 1
ATOM 1034 C C . GLN A 1 131 ? 31.656 16.453 9.164 1 28.95 131 GLN A C 1
ATOM 1036 O O . GLN A 1 131 ? 32.281 15.844 8.305 1 28.95 131 GLN A O 1
ATOM 1041 N N . VAL A 1 132 ? 31.469 15.727 10.164 1 34.94 132 VAL A N 1
ATOM 1042 C CA . VAL A 1 132 ? 30.938 14.367 10.078 1 34.94 132 VAL A CA 1
ATOM 1043 C C . VAL A 1 132 ? 29.828 14.312 9.039 1 34.94 132 VAL A C 1
ATOM 1045 O O . VAL A 1 132 ? 28.797 14.977 9.18 1 34.94 132 VAL A O 1
ATOM 1048 N N . LYS A 1 133 ? 30.234 13.883 7.891 1 39.56 133 LYS A N 1
ATOM 1049 C CA . LYS A 1 133 ? 29.312 13.727 6.777 1 39.56 133 LYS A CA 1
ATOM 1050 C C . LYS A 1 133 ? 28.344 12.562 7.02 1 39.56 133 LYS A C 1
ATOM 1052 O O . LYS A 1 133 ? 28.75 11.508 7.516 1 39.56 133 LYS A O 1
ATOM 1057 N N . PRO A 1 134 ? 27 12.727 6.836 1 49.97 134 PRO A N 1
ATOM 1058 C CA . PRO A 1 134 ? 25.922 11.742 6.93 1 49.97 134 PRO A CA 1
ATOM 1059 C C . PRO A 1 134 ? 26.188 10.484 6.105 1 49.97 134 PRO A C 1
ATOM 1061 O O . PRO A 1 134 ? 26.75 10.57 5.012 1 49.97 134 PRO A O 1
ATOM 1064 N N . ARG A 1 135 ? 26.281 9.164 6.879 1 69.38 135 ARG A N 1
ATOM 1065 C CA . ARG A 1 135 ? 26.5 7.941 6.113 1 69.38 135 ARG A CA 1
ATOM 1066 C C . ARG A 1 135 ? 25.234 7.078 6.102 1 69.38 135 ARG A C 1
ATOM 1068 O O . ARG A 1 135 ? 24.703 6.734 7.156 1 69.38 135 ARG A O 1
ATOM 1075 N N . SER A 1 136 ? 24.656 6.875 4.988 1 77.94 136 SER A N 1
ATOM 1076 C CA . SER A 1 136 ? 23.484 6.02 4.848 1 77.94 136 SER A CA 1
ATOM 1077 C C . SER A 1 136 ? 23.844 4.703 4.164 1 77.94 136 SER A C 1
ATOM 1079 O O . SER A 1 136 ? 23 3.814 4.039 1 77.94 136 SER A O 1
ATOM 1081 N N . LYS A 1 137 ? 25.031 4.531 3.811 1 79.88 137 LYS A N 1
ATOM 1082 C CA . LYS A 1 137 ? 25.453 3.352 3.059 1 79.88 137 LYS A CA 1
ATOM 1083 C C . LYS A 1 137 ? 25.453 2.109 3.943 1 79.88 137 LYS A C 1
ATOM 1085 O O . LYS A 1 137 ? 26.078 2.102 5.008 1 79.88 137 LYS A O 1
ATOM 1090 N N . LYS A 1 138 ? 24.719 1.151 3.594 1 81.69 138 LYS A N 1
ATOM 1091 C CA . LYS A 1 138 ? 24.703 -0.171 4.211 1 81.69 138 LYS A CA 1
ATOM 1092 C C . LYS A 1 138 ? 24.703 -1.272 3.156 1 81.69 138 LYS A C 1
ATOM 1094 O O . LYS A 1 138 ? 24.016 -1.168 2.137 1 81.69 138 LYS A O 1
ATOM 1099 N N . THR A 1 139 ? 25.562 -2.188 3.268 1 81.06 139 THR A N 1
ATOM 1100 C CA . THR A 1 139 ? 25.578 -3.369 2.414 1 81.06 139 THR A CA 1
ATOM 1101 C C . THR A 1 139 ? 25.469 -4.641 3.248 1 81.06 139 THR A C 1
ATOM 1103 O O . THR A 1 139 ? 26.266 -4.867 4.152 1 81.06 139 THR A O 1
ATOM 1106 N N . ARG A 1 140 ? 24.453 -5.312 3.012 1 85.5 140 ARG A N 1
ATOM 1107 C CA . ARG A 1 140 ? 24.234 -6.566 3.723 1 85.5 140 ARG A CA 1
ATOM 1108 C C . ARG A 1 140 ? 23.828 -7.676 2.76 1 85.5 140 ARG A C 1
ATOM 1110 O O . ARG A 1 140 ? 22.906 -7.508 1.963 1 85.5 140 ARG A O 1
ATOM 1117 N N . MET A 1 141 ? 24.578 -8.742 2.793 1 87 141 MET A N 1
ATOM 1118 C CA . MET A 1 141 ? 24.203 -9.969 2.094 1 87 141 MET A CA 1
ATOM 1119 C C . MET A 1 141 ? 23.969 -9.695 0.611 1 87 141 MET A C 1
ATOM 1121 O O . MET A 1 141 ? 22.938 -10.086 0.061 1 87 141 MET A O 1
ATOM 1125 N N . GLY A 1 142 ? 24.797 -8.93 0.033 1 86 142 GLY A N 1
ATOM 1126 C CA . GLY A 1 142 ? 24.75 -8.703 -1.402 1 86 142 GLY A CA 1
ATOM 1127 C C . GLY A 1 142 ? 23.703 -7.68 -1.809 1 86 142 GLY A C 1
ATOM 1128 O O . GLY A 1 142 ? 23.359 -7.578 -2.986 1 86 142 GLY A O 1
ATOM 1129 N N . CYS A 1 143 ? 23.219 -6.957 -0.842 1 91.38 143 CYS A N 1
ATOM 1130 C CA . CYS A 1 143 ? 22.203 -5.957 -1.134 1 91.38 143 CYS A CA 1
ATOM 1131 C C . CYS A 1 143 ? 22.641 -4.57 -0.688 1 91.38 143 CYS A C 1
ATOM 1133 O O . CYS A 1 143 ? 23.281 -4.43 0.355 1 91.38 143 CYS A O 1
ATOM 1135 N N . LEU A 1 144 ? 22.406 -3.566 -1.521 1 92.38 144 LEU A N 1
ATOM 1136 C CA . LEU A 1 144 ? 22.562 -2.166 -1.15 1 92.38 144 LEU A CA 1
ATOM 1137 C C . LEU A 1 144 ? 21.344 -1.669 -0.371 1 92.38 144 LEU A C 1
ATOM 1139 O O . LEU A 1 144 ? 20.219 -1.754 -0.855 1 92.38 144 LEU A O 1
ATOM 1143 N N . GLN A 1 145 ? 21.609 -1.243 0.824 1 94.25 145 GLN A N 1
ATOM 1144 C CA . GLN A 1 145 ? 20.531 -0.76 1.675 1 94.25 145 GLN A CA 1
ATOM 1145 C C . GLN A 1 145 ? 20.781 0.675 2.127 1 94.25 145 GLN A C 1
ATOM 1147 O O . GLN A 1 145 ? 21.922 1.155 2.078 1 94.25 145 GLN A O 1
ATOM 1152 N N . VAL A 1 146 ? 19.75 1.394 2.457 1 93.19 146 VAL A N 1
ATOM 1153 C CA . VAL A 1 146 ? 19.828 2.785 2.893 1 93.19 146 VAL A CA 1
ATOM 1154 C C . VAL A 1 146 ? 19.469 2.883 4.375 1 93.19 146 VAL A C 1
ATOM 1156 O O . VAL A 1 146 ? 18.344 2.566 4.773 1 93.19 146 VAL A O 1
ATOM 1159 N N . GLY A 1 147 ? 20.391 3.314 5.219 1 93.06 147 GLY A N 1
ATOM 1160 C CA . GLY A 1 147 ? 20.109 3.533 6.633 1 93.06 147 GLY A CA 1
ATOM 1161 C C . GLY A 1 147 ? 19.062 4.598 6.871 1 93.06 147 GLY A C 1
ATOM 1162 O O . GLY A 1 147 ? 19.078 5.66 6.25 1 93.06 147 GLY A O 1
ATOM 1163 N N . VAL A 1 148 ? 18.125 4.316 7.781 1 94.5 148 VAL A N 1
ATOM 1164 C CA . VAL A 1 148 ? 17.047 5.262 8.055 1 94.5 148 VAL A CA 1
ATOM 1165 C C . VAL A 1 148 ? 16.875 5.414 9.57 1 94.5 148 VAL A C 1
ATOM 1167 O O . VAL A 1 148 ? 17.375 4.598 10.344 1 94.5 148 VAL A O 1
ATOM 1170 N N . GLU A 1 149 ? 16.25 6.477 9.922 1 94.25 149 GLU A N 1
ATOM 1171 C CA . GLU A 1 149 ? 15.852 6.754 11.297 1 94.25 149 GLU A CA 1
ATOM 1172 C C . GLU A 1 149 ? 14.344 6.977 11.398 1 94.25 149 GLU A C 1
ATOM 1174 O O . GLU A 1 149 ? 13.742 7.609 10.523 1 94.25 149 GLU A O 1
ATOM 1179 N N . CYS A 1 150 ? 13.773 6.375 12.422 1 95 150 CYS A N 1
ATOM 1180 C CA . CYS A 1 150 ? 12.359 6.602 12.672 1 95 150 CYS A CA 1
ATOM 1181 C C . CYS A 1 150 ? 12.109 8.023 13.164 1 95 150 CYS A C 1
ATOM 1183 O O . CYS A 1 150 ? 12.68 8.445 14.18 1 95 150 CYS A O 1
ATOM 1185 N N . TYR A 1 151 ? 11.359 8.766 12.461 1 95.25 151 TYR A N 1
ATOM 1186 C CA . TYR A 1 151 ? 10.969 10.117 12.852 1 95.25 151 TYR A CA 1
ATOM 1187 C C . TYR A 1 151 ? 9.547 10.141 13.391 1 95.25 151 TYR A C 1
ATOM 1189 O O . TYR A 1 151 ? 8.602 9.781 12.688 1 95.25 151 TYR A O 1
ATOM 1197 N N . GLY A 1 152 ? 9.383 10.578 14.656 1 94.56 152 GLY A N 1
ATOM 1198 C CA . GLY A 1 152 ? 8.062 10.625 15.273 1 94.56 152 GLY A CA 1
ATOM 1199 C C . GLY A 1 152 ? 7.562 9.266 15.711 1 94.56 152 GLY A C 1
ATOM 1200 O O . GLY A 1 152 ? 8.336 8.312 15.82 1 94.56 152 GLY A O 1
ATOM 1201 N N . GLY A 1 153 ? 6.32 9.227 16.109 1 93.75 153 GLY A N 1
ATOM 1202 C CA . GLY A 1 153 ? 5.691 8 16.562 1 93.75 153 GLY A CA 1
ATOM 1203 C C . GLY A 1 153 ? 4.879 7.305 15.492 1 93.75 153 GLY A C 1
ATOM 1204 O O . GLY A 1 153 ? 3.652 7.223 15.586 1 93.75 153 GLY A O 1
ATOM 1205 N N . GLY A 1 154 ? 5.535 6.746 14.523 1 95.25 154 GLY A N 1
ATOM 1206 C CA . GLY A 1 154 ? 4.84 6.078 13.438 1 95.25 154 GLY A CA 1
ATOM 1207 C C . GLY A 1 154 ? 4.449 4.648 13.766 1 95.25 154 GLY A C 1
ATOM 1208 O O . GLY A 1 154 ? 4.93 4.078 14.75 1 95.25 154 GLY A O 1
ATOM 1209 N N . ILE A 1 155 ? 3.428 4.129 13.031 1 96.38 155 ILE A N 1
ATOM 1210 C CA . ILE A 1 155 ? 3.176 2.691 13 1 96.38 155 ILE A CA 1
ATOM 1211 C C . ILE A 1 155 ? 4.09 2.029 11.969 1 96.38 155 ILE A C 1
ATOM 1213 O O . ILE A 1 155 ? 3.729 1.911 10.797 1 96.38 155 ILE A O 1
ATOM 1217 N N . TRP A 1 156 ? 5.176 1.519 12.406 1 95.56 156 TRP A N 1
ATOM 1218 C CA . TRP A 1 156 ? 6.293 1.199 11.523 1 95.56 156 TRP A CA 1
ATOM 1219 C C . TRP A 1 156 ? 5.988 -0.043 10.688 1 95.56 156 TRP A C 1
ATOM 1221 O O . TRP A 1 156 ? 6.492 -0.186 9.57 1 95.56 156 TRP A O 1
ATOM 1231 N N . ASN A 1 157 ? 5.176 -0.995 11.195 1 94.81 157 ASN A N 1
ATOM 1232 C CA . ASN A 1 157 ? 4.848 -2.182 10.414 1 94.81 157 ASN A CA 1
ATOM 1233 C C . ASN A 1 157 ? 4.16 -1.813 9.102 1 94.81 157 ASN A C 1
ATOM 1235 O O . ASN A 1 157 ? 4.23 -2.566 8.125 1 94.81 157 ASN A O 1
ATOM 1239 N N . THR A 1 158 ? 3.49 -0.652 9.031 1 96.69 158 THR A N 1
ATOM 1240 C CA . THR A 1 158 ? 2.742 -0.255 7.844 1 96.69 158 THR A CA 1
ATOM 1241 C C . THR A 1 158 ? 3.691 0.155 6.719 1 96.69 158 THR A C 1
ATOM 1243 O O . THR A 1 158 ? 3.268 0.324 5.574 1 96.69 158 THR A O 1
ATOM 1246 N N . TRP A 1 159 ? 4.957 0.27 6.969 1 96.94 159 TRP A N 1
ATOM 1247 C CA . TRP A 1 159 ? 5.953 0.664 5.98 1 96.94 159 TRP A CA 1
ATOM 1248 C C . TRP A 1 159 ? 6.488 -0.553 5.234 1 96.94 159 TRP A C 1
ATOM 1250 O O . TRP A 1 159 ? 7.145 -0.415 4.199 1 96.94 159 TRP A O 1
ATOM 1260 N N . PHE A 1 160 ? 6.242 -1.765 5.793 1 97.19 160 PHE A N 1
ATOM 1261 C CA . PHE A 1 160 ? 6.684 -2.994 5.145 1 97.19 160 PHE A CA 1
ATOM 1262 C C . PHE A 1 160 ? 5.863 -3.264 3.887 1 97.19 160 PHE A C 1
ATOM 1264 O O . PHE A 1 160 ? 4.652 -3.043 3.869 1 97.19 160 PHE A O 1
ATOM 1271 N N . ASP A 1 161 ? 6.57 -3.719 2.877 1 97.31 161 ASP A N 1
ATOM 1272 C CA . ASP A 1 161 ? 5.98 -4.168 1.62 1 97.31 161 ASP A CA 1
ATOM 1273 C C . ASP A 1 161 ? 5.234 -3.031 0.923 1 97.31 161 ASP A C 1
ATOM 1275 O O . ASP A 1 161 ? 4.172 -3.244 0.339 1 97.31 161 ASP A O 1
ATOM 1279 N N . ARG A 1 162 ? 5.672 -1.771 1.166 1 97.69 162 ARG A N 1
ATOM 1280 C CA . ARG A 1 162 ? 5.227 -0.598 0.418 1 97.69 162 ARG A CA 1
ATOM 1281 C C . ARG A 1 162 ? 6.23 -0.231 -0.669 1 97.69 162 ARG A C 1
ATOM 1283 O O . ARG A 1 162 ? 7.434 -0.468 -0.519 1 97.69 162 ARG A O 1
ATOM 1290 N N . ASP A 1 163 ? 5.715 0.253 -1.797 1 97.88 163 ASP A N 1
ATOM 1291 C CA . ASP A 1 163 ? 6.59 0.85 -2.801 1 97.88 163 ASP A CA 1
ATOM 1292 C C . ASP A 1 163 ? 7.059 2.236 -2.365 1 97.88 163 ASP A C 1
ATOM 1294 O O . ASP A 1 163 ? 6.34 3.223 -2.533 1 97.88 163 ASP A O 1
ATOM 1298 N N . LEU A 1 164 ? 8.289 2.303 -1.896 1 98.38 164 LEU A N 1
ATOM 1299 C CA . LEU A 1 164 ? 8.75 3.521 -1.235 1 98.38 164 LEU A CA 1
ATOM 1300 C C . LEU A 1 164 ? 9.633 4.344 -2.164 1 98.38 164 LEU A C 1
ATOM 1302 O O . LEU A 1 164 ? 10.32 3.791 -3.027 1 98.38 164 LEU A O 1
ATOM 1306 N N . THR A 1 165 ? 9.609 5.633 -2.025 1 98.31 165 THR A N 1
ATOM 1307 C CA . THR A 1 165 ? 10.484 6.602 -2.676 1 98.31 165 THR A CA 1
ATOM 1308 C C . THR A 1 165 ? 11.062 7.574 -1.656 1 98.31 165 THR A C 1
ATOM 1310 O O . THR A 1 165 ? 10.945 7.359 -0.448 1 98.31 165 THR A O 1
ATOM 1313 N N . ILE A 1 166 ? 11.812 8.594 -2.145 1 97.44 166 ILE A N 1
ATOM 1314 C CA . ILE A 1 166 ? 12.422 9.586 -1.261 1 97.44 166 ILE A CA 1
ATOM 1315 C C . ILE A 1 166 ? 12.047 10.992 -1.729 1 97.44 166 ILE A C 1
ATOM 1317 O O . ILE A 1 166 ? 11.82 11.219 -2.92 1 97.44 166 ILE A O 1
ATOM 1321 N N . ALA A 1 167 ? 11.906 11.883 -0.791 1 98.31 167 ALA A N 1
ATOM 1322 C CA . ALA A 1 167 ? 11.641 13.297 -1.045 1 98.31 167 ALA A CA 1
ATOM 1323 C C . ALA A 1 167 ? 12.203 14.172 0.076 1 98.31 167 ALA A C 1
ATOM 1325 O O . ALA A 1 167 ? 12.258 13.742 1.232 1 98.31 167 ALA A O 1
ATOM 1326 N N . GLY A 1 168 ? 12.641 15.32 -0.285 1 97.81 168 GLY A N 1
ATOM 1327 C CA . GLY A 1 168 ? 13.156 16.266 0.688 1 97.81 168 GLY A CA 1
ATOM 1328 C C . GLY A 1 168 ? 13.977 17.375 0.061 1 97.81 168 GLY A C 1
ATOM 1329 O O . GLY A 1 168 ? 13.656 17.859 -1.031 1 97.81 168 GLY A O 1
ATOM 1330 N N . ARG A 1 169 ? 14.922 17.812 0.795 1 96.5 169 ARG A N 1
ATOM 1331 C CA . ARG A 1 169 ? 15.766 18.922 0.371 1 96.5 169 ARG A CA 1
ATOM 1332 C C . ARG A 1 169 ? 17.219 18.484 0.203 1 96.5 169 ARG A C 1
ATOM 1334 O O . ARG A 1 169 ? 17.719 17.656 0.971 1 96.5 169 ARG A O 1
ATOM 1341 N N . VAL A 1 170 ? 17.859 19.016 -0.85 1 93.94 170 VAL A N 1
ATOM 1342 C CA . VAL A 1 170 ? 19.281 18.797 -1.109 1 93.94 170 VAL A CA 1
ATOM 1343 C C . VAL A 1 170 ? 20.016 20.141 -1.144 1 93.94 170 VAL A C 1
ATOM 1345 O O . VAL A 1 170 ? 19.547 21.094 -1.766 1 93.94 170 VAL A O 1
ATOM 1348 N N . MET A 1 171 ? 21.109 20.219 -0.411 1 92.62 171 MET A N 1
ATOM 1349 C CA . MET A 1 171 ? 21.984 21.391 -0.459 1 92.62 171 MET A CA 1
ATOM 1350 C C . MET A 1 171 ? 23.016 21.266 -1.576 1 92.62 171 MET A C 1
ATOM 1352 O O . MET A 1 171 ? 23.734 20.266 -1.646 1 92.62 171 MET A O 1
ATOM 1356 N N . VAL A 1 172 ? 23.016 22.203 -2.451 1 92.56 172 VAL A N 1
ATOM 1357 C CA . VAL A 1 172 ? 23.938 22.156 -3.588 1 92.56 172 VAL A CA 1
ATOM 1358 C C . VAL A 1 172 ? 24.719 23.453 -3.67 1 92.56 172 VAL A C 1
ATOM 1360 O O . VAL A 1 172 ? 24.234 24.516 -3.248 1 92.56 172 VAL A O 1
ATOM 1363 N N . LYS A 1 173 ? 25.906 23.297 -4.168 1 91.5 173 LYS A N 1
ATOM 1364 C CA . LYS A 1 173 ? 26.703 24.469 -4.5 1 91.5 173 LYS A CA 1
ATOM 1365 C C . LYS A 1 173 ? 26.438 24.938 -5.926 1 91.5 173 LYS A C 1
ATOM 1367 O O . LYS A 1 173 ? 26.5 24.156 -6.867 1 91.5 173 LYS A O 1
ATOM 1372 N N . SER A 1 174 ? 25.984 26.172 -6.074 1 88.5 174 SER A N 1
ATOM 1373 C CA . SER A 1 174 ? 25.719 26.75 -7.383 1 88.5 174 SER A CA 1
ATOM 1374 C C . SER A 1 174 ? 26.281 28.172 -7.488 1 88.5 174 SER A C 1
ATOM 1376 O O . SER A 1 174 ? 25.828 29.078 -6.789 1 88.5 174 SER A O 1
ATOM 1378 N N . GLY A 1 175 ? 27.234 28.375 -8.422 1 88.38 175 GLY A N 1
ATOM 1379 C CA . GLY A 1 175 ? 27.828 29.688 -8.625 1 88.38 175 GLY A CA 1
ATOM 1380 C C . GLY A 1 175 ? 28.391 30.312 -7.359 1 88.38 175 GLY A C 1
ATOM 1381 O O . GLY A 1 175 ? 28.172 31.5 -7.09 1 88.38 175 GLY A O 1
ATOM 1382 N N . GLY A 1 176 ? 28.906 29.547 -6.508 1 88 176 GLY A N 1
ATOM 1383 C CA . GLY A 1 176 ? 29.5 30.047 -5.281 1 88 176 GLY A CA 1
ATOM 1384 C C . GLY A 1 176 ? 28.516 30.188 -4.148 1 88 176 GLY A C 1
ATOM 1385 O O . GLY A 1 176 ? 28.891 30.547 -3.027 1 88 176 GLY A O 1
ATOM 1386 N N . LYS A 1 177 ? 27.344 29.984 -4.422 1 92.69 177 LYS A N 1
ATOM 1387 C CA . LYS A 1 177 ? 26.297 30.078 -3.393 1 92.69 177 LYS A CA 1
ATOM 1388 C C . LYS A 1 177 ? 25.844 28.688 -2.949 1 92.69 177 LYS A C 1
ATOM 1390 O O . LYS A 1 177 ? 26 27.719 -3.686 1 92.69 177 LYS A O 1
ATOM 1395 N N . LEU A 1 178 ? 25.344 28.672 -1.69 1 92.19 178 LEU A N 1
ATOM 1396 C CA . LEU A 1 178 ? 24.688 27.484 -1.159 1 92.19 178 LEU A CA 1
ATOM 1397 C C . LEU A 1 178 ? 23.172 27.594 -1.298 1 92.19 178 LEU A C 1
ATOM 1399 O O . LEU A 1 178 ? 22.562 28.516 -0.75 1 92.19 178 LEU A O 1
ATOM 1403 N N . VAL A 1 179 ? 22.703 26.703 -2.014 1 93.44 179 VAL A N 1
ATOM 1404 C CA . VAL A 1 179 ? 21.266 26.766 -2.287 1 93.44 179 VAL A CA 1
ATOM 1405 C C . VAL A 1 179 ? 20.609 25.438 -1.972 1 93.44 179 VAL A C 1
ATOM 1407 O O . VAL A 1 179 ? 21.234 24.375 -2.123 1 93.44 179 VAL A O 1
ATOM 1410 N N . HIS A 1 180 ? 19.375 25.547 -1.403 1 94.06 180 HIS A N 1
ATOM 1411 C CA . HIS A 1 180 ? 18.641 24.297 -1.243 1 94.06 180 HIS A CA 1
ATOM 1412 C C . HIS A 1 180 ? 17.688 24.062 -2.406 1 94.06 180 HIS A C 1
ATOM 1414 O O . HIS A 1 180 ? 17.109 25.016 -2.941 1 94.06 180 HIS A O 1
ATOM 1420 N N . ARG A 1 181 ? 17.578 22.797 -2.828 1 96 181 ARG A N 1
ATOM 1421 C CA . ARG A 1 181 ? 16.641 22.344 -3.861 1 96 181 ARG A CA 1
ATOM 1422 C C . ARG A 1 181 ? 15.789 21.188 -3.363 1 96 181 ARG A C 1
ATOM 1424 O O . ARG A 1 181 ? 16.25 20.344 -2.596 1 96 181 ARG A O 1
ATOM 1431 N N . LEU A 1 182 ? 14.539 21.266 -3.787 1 97.88 182 LEU A N 1
ATOM 1432 C CA . LEU A 1 182 ? 13.641 20.188 -3.416 1 97.88 182 LEU A CA 1
ATOM 1433 C C . LEU A 1 182 ? 13.711 19.047 -4.434 1 97.88 182 LEU A C 1
ATOM 1435 O O . LEU A 1 182 ? 13.852 19.297 -5.633 1 97.88 182 LEU A O 1
ATOM 1439 N N . VAL A 1 183 ? 13.672 17.828 -3.943 1 97.75 183 VAL A N 1
ATOM 1440 C CA . VAL A 1 183 ? 13.711 16.656 -4.809 1 97.75 183 VAL A CA 1
ATOM 1441 C C . VAL A 1 183 ? 12.602 15.688 -4.41 1 97.75 183 VAL A C 1
ATOM 1443 O O . VAL A 1 183 ? 12.258 15.586 -3.23 1 97.75 183 VAL A O 1
ATOM 1446 N N . HIS A 1 184 ? 11.984 15.094 -5.32 1 97.94 184 HIS A N 1
ATOM 1447 C CA . HIS A 1 184 ? 11.023 14 -5.184 1 97.94 184 HIS A CA 1
ATOM 1448 C C . HIS A 1 184 ? 11.172 12.984 -6.316 1 97.94 184 HIS A C 1
ATOM 1450 O O . HIS A 1 184 ? 10.836 13.281 -7.465 1 97.94 184 HIS A O 1
ATOM 1456 N N . VAL A 1 185 ? 11.703 11.781 -6 1 97.38 185 VAL A N 1
ATOM 1457 C CA . VAL A 1 185 ? 11.875 10.75 -7.02 1 97.38 185 VAL A CA 1
ATOM 1458 C C . VAL A 1 185 ? 10.523 10.133 -7.363 1 97.38 185 VAL A C 1
ATOM 1460 O O . VAL A 1 185 ? 9.859 9.562 -6.496 1 97.38 185 VAL A O 1
ATOM 1463 N N . PRO A 1 186 ? 10.016 10.203 -8.625 1 94.75 186 PRO A N 1
ATOM 1464 C CA . PRO A 1 186 ? 8.648 9.828 -8.984 1 94.75 186 PRO A CA 1
ATOM 1465 C C . PRO A 1 186 ? 8.5 8.336 -9.289 1 94.75 186 PRO A C 1
ATOM 1467 O O . PRO A 1 186 ? 7.836 7.965 -10.258 1 94.75 186 PRO A O 1
ATOM 1470 N N . ARG A 1 187 ? 9.133 7.445 -8.625 1 96.06 187 ARG A N 1
ATOM 1471 C CA . ARG A 1 187 ? 9.055 6 -8.805 1 96.06 187 ARG A CA 1
ATOM 1472 C C . ARG A 1 187 ? 9.531 5.266 -7.551 1 96.06 187 ARG A C 1
ATOM 1474 O O . ARG A 1 187 ? 10.258 5.832 -6.734 1 96.06 187 ARG A O 1
ATOM 1481 N N . PRO A 1 188 ? 9.086 3.994 -7.391 1 97.5 188 PRO A N 1
ATOM 1482 C CA . PRO A 1 188 ? 9.547 3.24 -6.223 1 97.5 188 PRO A CA 1
ATOM 1483 C C . PRO A 1 188 ? 11.008 2.807 -6.336 1 97.5 188 PRO A C 1
ATOM 1485 O O . PRO A 1 188 ? 11.359 2.053 -7.246 1 97.5 188 PRO A O 1
ATOM 1488 N N . ILE A 1 189 ? 11.844 3.238 -5.426 1 97.69 189 ILE A N 1
ATOM 1489 C CA . ILE A 1 189 ? 13.258 2.895 -5.508 1 97.69 189 ILE A CA 1
ATOM 1490 C C . ILE A 1 189 ? 13.688 2.137 -4.25 1 97.69 189 ILE A C 1
ATOM 1492 O O . ILE A 1 189 ? 14.789 1.586 -4.191 1 97.69 189 ILE A O 1
ATOM 1496 N N . LEU A 1 190 ? 12.82 2.113 -3.225 1 97.56 190 LEU A N 1
ATOM 1497 C CA . LEU A 1 190 ? 13.141 1.454 -1.965 1 97.56 190 LEU A CA 1
ATOM 1498 C C . LEU A 1 190 ? 12.023 0.505 -1.547 1 97.56 190 LEU A C 1
ATOM 1500 O O . LEU A 1 190 ? 10.867 0.694 -1.933 1 97.56 190 LEU A O 1
ATOM 1504 N N . ARG A 1 191 ? 12.406 -0.557 -0.806 1 97.75 191 ARG A N 1
ATOM 1505 C CA . ARG A 1 191 ? 11.461 -1.527 -0.262 1 97.75 191 ARG A CA 1
ATOM 1506 C C . ARG A 1 191 ? 11.953 -2.084 1.069 1 97.75 191 ARG A C 1
ATOM 1508 O O . ARG A 1 191 ? 13.148 -2.359 1.23 1 97.75 191 ARG A O 1
ATOM 1515 N N . ILE A 1 192 ? 11.086 -2.158 1.999 1 97 192 ILE A N 1
ATOM 1516 C CA . ILE A 1 192 ? 11.312 -2.938 3.213 1 97 192 ILE A CA 1
ATOM 1517 C C . ILE A 1 192 ? 10.438 -4.191 3.191 1 97 192 ILE A C 1
ATOM 1519 O O . ILE A 1 192 ? 9.258 -4.141 3.555 1 97 192 ILE A O 1
ATOM 1523 N N . PRO A 1 193 ? 11.008 -5.293 2.795 1 96.38 193 PRO A N 1
ATOM 1524 C CA . PRO A 1 193 ? 10.188 -6.5 2.65 1 96.38 193 PRO A CA 1
ATOM 1525 C C . PRO A 1 193 ? 9.984 -7.238 3.973 1 96.38 193 PRO A C 1
ATOM 1527 O O . PRO A 1 193 ? 10.906 -7.305 4.793 1 96.38 193 PRO A O 1
ATOM 1530 N N . HIS A 1 194 ? 8.812 -7.805 4.168 1 94.31 194 HIS A N 1
ATOM 1531 C CA . HIS A 1 194 ? 8.562 -8.742 5.254 1 94.31 194 HIS A CA 1
ATOM 1532 C C . HIS A 1 194 ? 9.383 -10.016 5.086 1 94.31 194 HIS A C 1
ATOM 1534 O O . HIS A 1 194 ? 9.781 -10.359 3.971 1 94.31 194 HIS A O 1
ATOM 1540 N N . LEU A 1 195 ? 9.648 -10.617 6.195 1 90.56 195 LEU A N 1
ATOM 1541 C CA . LEU A 1 195 ? 10.078 -12.008 6.164 1 90.56 195 LEU A CA 1
ATOM 1542 C C . LEU A 1 195 ? 8.914 -12.93 5.801 1 90.56 195 LEU A C 1
ATOM 1544 O O . LEU A 1 195 ? 7.777 -12.688 6.215 1 90.56 195 LEU A O 1
ATOM 1548 N N . ALA A 1 196 ? 9.234 -13.93 5.012 1 88.81 196 ALA A N 1
ATOM 1549 C CA . ALA A 1 196 ? 8.203 -14.906 4.656 1 88.81 196 ALA A CA 1
ATOM 1550 C C . ALA A 1 196 ? 7.598 -15.531 5.906 1 88.81 196 ALA A C 1
ATOM 1552 O O . ALA A 1 196 ? 8.305 -15.836 6.867 1 88.81 196 ALA A O 1
ATOM 1553 N N . ILE A 1 197 ? 6.32 -15.812 5.863 1 87.88 197 ILE A N 1
ATOM 1554 C CA . ILE A 1 197 ? 5.605 -16.359 7.012 1 87.88 197 ILE A CA 1
ATOM 1555 C C . ILE A 1 197 ? 6.18 -17.734 7.371 1 87.88 197 ILE A C 1
ATOM 1557 O O . ILE A 1 197 ? 6.16 -18.141 8.539 1 87.88 197 ILE A O 1
ATOM 1561 N N . HIS A 1 198 ? 6.672 -18.438 6.375 1 87.25 198 HIS A N 1
ATOM 1562 C CA . HIS A 1 198 ? 7.211 -19.781 6.555 1 87.25 198 HIS A CA 1
ATOM 1563 C C . HIS A 1 198 ? 8.453 -19.766 7.441 1 87.25 198 HIS A C 1
ATOM 1565 O O . HIS A 1 198 ? 8.812 -20.797 8.023 1 87.25 198 HIS A O 1
ATOM 1571 N N . LEU A 1 199 ? 9.078 -18.594 7.539 1 86.94 199 LEU A N 1
ATOM 1572 C CA . LEU A 1 199 ? 10.312 -18.469 8.305 1 86.94 199 LEU A CA 1
ATOM 1573 C C . LEU A 1 199 ? 10.039 -17.812 9.656 1 86.94 199 LEU A C 1
ATOM 1575 O O . LEU A 1 199 ? 10.945 -17.688 10.484 1 86.94 199 LEU A O 1
ATOM 1579 N N . GLN A 1 200 ? 8.836 -17.391 9.852 1 85.62 200 GLN A N 1
ATOM 1580 C CA . GLN A 1 200 ? 8.359 -16.844 11.125 1 85.62 200 GLN A CA 1
ATOM 1581 C C . GLN A 1 200 ? 6.875 -17.141 11.328 1 85.62 200 GLN A C 1
ATOM 1583 O O . GLN A 1 200 ? 6.023 -16.281 11.086 1 85.62 200 GLN A O 1
ATOM 1588 N N . ARG A 1 201 ? 6.527 -18.172 11.93 1 84.81 201 ARG A N 1
ATOM 1589 C CA . ARG A 1 201 ? 5.172 -18.719 11.984 1 84.81 201 ARG A CA 1
ATOM 1590 C C . ARG A 1 201 ? 4.297 -17.906 12.938 1 84.81 201 ARG A C 1
ATOM 1592 O O . ARG A 1 201 ? 3.072 -17.875 12.789 1 84.81 201 ARG A O 1
ATOM 1599 N N . ASP A 1 202 ? 4.949 -17.203 13.867 1 89.06 202 ASP A N 1
ATOM 1600 C CA . ASP A 1 202 ? 4.18 -16.453 14.852 1 89.06 202 ASP A CA 1
ATOM 1601 C C . ASP A 1 202 ? 3.979 -15.008 14.406 1 89.06 202 ASP A C 1
ATOM 1603 O O . ASP A 1 202 ? 3.617 -14.148 15.211 1 89.06 202 ASP A O 1
ATOM 1607 N N . ILE A 1 203 ? 4.223 -14.742 13.188 1 89.56 203 ILE A N 1
ATOM 1608 C CA . ILE A 1 203 ? 4.223 -13.383 12.664 1 89.56 203 ILE A CA 1
ATOM 1609 C C . ILE A 1 203 ? 2.846 -12.75 12.859 1 89.56 203 ILE A C 1
ATOM 1611 O O . ILE A 1 203 ? 2.734 -11.547 13.086 1 89.56 203 ILE A O 1
ATOM 1615 N N . ASN A 1 204 ? 1.734 -13.516 12.758 1 90.5 204 ASN A N 1
ATOM 1616 C CA . ASN A 1 204 ? 0.38 -12.984 12.875 1 90.5 204 ASN A CA 1
ATOM 1617 C C . ASN A 1 204 ? -0.03 -12.828 14.336 1 90.5 204 ASN A C 1
ATOM 1619 O O . ASN A 1 204 ? -1.005 -12.133 14.641 1 90.5 204 ASN A O 1
ATOM 1623 N N . ASP A 1 205 ? 0.65 -13.508 15.227 1 90.44 205 ASP A N 1
ATOM 1624 C CA . ASP A 1 205 ? 0.351 -13.422 16.656 1 90.44 205 ASP A CA 1
ATOM 1625 C C . ASP A 1 205 ? 1.067 -12.234 17.297 1 90.44 205 ASP A C 1
ATOM 1627 O O . ASP A 1 205 ? 0.565 -11.641 18.25 1 90.44 205 ASP A O 1
ATOM 1631 N N . SER A 1 206 ? 2.227 -11.992 16.781 1 91.5 206 SER A N 1
ATOM 1632 C CA . SER A 1 206 ? 3.049 -10.93 17.328 1 91.5 206 SER A CA 1
ATOM 1633 C C . SER A 1 206 ? 4.09 -10.445 16.328 1 91.5 206 SER A C 1
ATOM 1635 O O . SER A 1 206 ? 5.141 -11.07 16.172 1 91.5 206 SER A O 1
ATOM 1637 N N . PHE A 1 207 ? 3.918 -9.375 15.836 1 91.88 207 PHE A N 1
ATOM 1638 C CA . PHE A 1 207 ? 4.887 -8.758 14.938 1 91.88 207 PHE A CA 1
ATOM 1639 C C . PHE A 1 207 ? 5.488 -7.508 15.57 1 91.88 207 PHE A C 1
ATOM 1641 O O . PHE A 1 207 ? 4.777 -6.535 15.828 1 91.88 207 PHE A O 1
ATOM 1648 N N . GLY A 1 208 ? 6.75 -7.504 15.859 1 91.44 208 GLY A N 1
ATOM 1649 C CA . GLY A 1 208 ? 7.5 -6.418 16.469 1 91.44 208 GLY A CA 1
ATOM 1650 C C . GLY A 1 208 ? 8.914 -6.297 15.93 1 91.44 208 GLY A C 1
ATOM 1651 O O . GLY A 1 208 ? 9.875 -6.707 16.594 1 91.44 208 GLY A O 1
ATOM 1652 N N . PRO A 1 209 ? 9.023 -5.801 14.711 1 89.69 209 PRO A N 1
ATOM 1653 C CA . PRO A 1 209 ? 10.336 -5.727 14.078 1 89.69 209 PRO A CA 1
ATOM 1654 C C . PRO A 1 209 ? 11.305 -4.82 14.836 1 89.69 209 PRO A C 1
ATOM 1656 O O . PRO A 1 209 ? 10.898 -3.795 15.383 1 89.69 209 PRO A O 1
ATOM 1659 N N . ASN A 1 210 ? 12.602 -5.328 14.852 1 92.5 210 ASN A N 1
ATOM 1660 C CA . ASN A 1 210 ? 13.656 -4.469 15.383 1 92.5 210 ASN A CA 1
ATOM 1661 C C . ASN A 1 210 ? 13.883 -3.252 14.492 1 92.5 210 ASN A C 1
ATOM 1663 O O . ASN A 1 210 ? 14.227 -3.391 13.312 1 92.5 210 ASN A O 1
ATOM 1667 N N . LYS A 1 211 ? 13.797 -2.08 15.039 1 90.75 211 LYS A N 1
ATOM 1668 C CA . LYS A 1 211 ? 13.82 -0.836 14.273 1 90.75 211 LYS A CA 1
ATOM 1669 C C . LYS A 1 211 ? 15.18 -0.624 13.609 1 90.75 211 LYS A C 1
ATOM 1671 O O . LYS A 1 211 ? 15.266 0.009 12.555 1 90.75 211 LYS A O 1
ATOM 1676 N N . GLU A 1 212 ? 16.203 -1.146 14.188 1 89.81 212 GLU A N 1
ATOM 1677 C CA . GLU A 1 212 ? 17.547 -0.934 13.656 1 89.81 212 GLU A CA 1
ATOM 1678 C C . GLU A 1 212 ? 17.875 -1.949 12.562 1 89.81 212 GLU A C 1
ATOM 1680 O O . GLU A 1 212 ? 18.5 -1.606 11.562 1 89.81 212 GLU A O 1
ATOM 1685 N N . ASN A 1 213 ? 17.391 -3.191 12.719 1 91.44 213 ASN A N 1
ATOM 1686 C CA . ASN A 1 213 ? 17.875 -4.277 11.867 1 91.44 213 ASN A CA 1
ATOM 1687 C C . ASN A 1 213 ? 16.828 -4.648 10.805 1 91.44 213 ASN A C 1
ATOM 1689 O O . ASN A 1 213 ? 17.188 -5.137 9.734 1 91.44 213 ASN A O 1
ATOM 1693 N N . HIS A 1 214 ? 15.586 -4.418 11.133 1 93.31 214 HIS A N 1
ATOM 1694 C CA . HIS A 1 214 ? 14.562 -4.988 10.266 1 93.31 214 HIS A CA 1
ATOM 1695 C C . HIS A 1 214 ? 13.906 -3.912 9.414 1 93.31 214 HIS A C 1
ATOM 1697 O O . HIS A 1 214 ? 13.242 -4.219 8.414 1 93.31 214 HIS A O 1
ATOM 1703 N N . LEU A 1 215 ? 14.125 -2.66 9.773 1 93.38 215 LEU A N 1
ATOM 1704 C CA . LEU A 1 215 ? 13.461 -1.557 9.078 1 93.38 215 LEU A CA 1
ATOM 1705 C C . LEU A 1 215 ? 14.406 -0.899 8.078 1 93.38 215 LEU A C 1
ATOM 1707 O O . LEU A 1 215 ? 14.297 0.3 7.809 1 93.38 215 LEU A O 1
ATOM 1711 N N . VAL A 1 216 ? 15.32 -1.617 7.527 1 94.56 216 VAL A N 1
ATOM 1712 C CA . VAL A 1 216 ? 16.312 -1.048 6.617 1 94.56 216 VAL A CA 1
ATOM 1713 C C . VAL A 1 216 ? 15.867 -1.271 5.172 1 94.56 216 VAL A C 1
ATOM 1715 O O . VAL A 1 216 ? 15.773 -2.412 4.715 1 94.56 216 VAL A O 1
ATOM 1718 N N . PRO A 1 217 ? 15.602 -0.236 4.387 1 95.81 217 PRO A N 1
ATOM 1719 C CA . PRO A 1 217 ? 15.109 -0.38 3.016 1 95.81 217 PRO A CA 1
ATOM 1720 C C . PRO A 1 217 ? 16.172 -0.922 2.061 1 95.81 217 PRO A C 1
ATOM 1722 O O . PRO A 1 217 ? 17.344 -0.55 2.158 1 95.81 217 PRO A O 1
ATOM 1725 N N . LEU A 1 218 ? 15.766 -1.745 1.19 1 95.69 218 LEU A N 1
ATOM 1726 C CA . LEU A 1 218 ? 16.562 -2.293 0.102 1 95.69 218 LEU A CA 1
ATOM 1727 C C . LEU A 1 218 ? 16.531 -1.375 -1.115 1 95.69 218 LEU A C 1
ATOM 1729 O O . LEU A 1 218 ? 15.453 -0.979 -1.566 1 95.69 218 LEU A O 1
ATOM 1733 N N . LEU A 1 219 ? 17.688 -1.002 -1.622 1 95.38 219 LEU A N 1
ATOM 1734 C CA . LEU A 1 219 ? 17.828 -0.084 -2.748 1 95.38 219 LEU A CA 1
ATOM 1735 C C . LEU A 1 219 ? 18.109 -0.846 -4.039 1 95.38 219 LEU A C 1
ATOM 1737 O O . LEU A 1 219 ? 17.531 -0.546 -5.082 1 95.38 219 LEU A O 1
ATOM 1741 N N . ALA A 1 220 ? 19.031 -1.765 -3.99 1 95.06 220 ALA A N 1
ATOM 1742 C CA . ALA A 1 220 ? 19.516 -2.525 -5.137 1 95.06 220 ALA A CA 1
ATOM 1743 C C . ALA A 1 220 ? 20.312 -3.75 -4.684 1 95.06 220 ALA A C 1
ATOM 1745 O O . ALA A 1 220 ? 20.547 -3.934 -3.488 1 95.06 220 ALA A O 1
ATOM 1746 N N . THR A 1 221 ? 20.578 -4.613 -5.602 1 93.81 221 THR A N 1
ATOM 1747 C CA . THR A 1 221 ? 21.547 -5.68 -5.34 1 93.81 221 THR A CA 1
ATOM 1748 C C . THR A 1 221 ? 22.953 -5.27 -5.777 1 93.81 221 THR A C 1
ATOM 1750 O O . THR A 1 221 ? 23.109 -4.457 -6.691 1 93.81 221 THR A O 1
ATOM 1753 N N . ALA A 1 222 ? 23.922 -5.812 -5.086 1 89.25 222 ALA A N 1
ATOM 1754 C CA . ALA A 1 222 ? 25.312 -5.555 -5.445 1 89.25 222 ALA A CA 1
ATOM 1755 C C . ALA A 1 222 ? 25.609 -6.027 -6.863 1 89.25 222 ALA A C 1
ATOM 1757 O O . ALA A 1 222 ? 26.391 -5.395 -7.586 1 89.25 222 ALA A O 1
ATOM 1758 N N . VAL A 1 223 ? 25.031 -7.074 -7.238 1 87.38 223 VAL A N 1
ATOM 1759 C CA . VAL A 1 223 ? 25.25 -7.648 -8.562 1 87.38 223 VAL A CA 1
ATOM 1760 C C . VAL A 1 223 ? 24.781 -6.664 -9.633 1 87.38 223 VAL A C 1
ATOM 1762 O O . VAL A 1 223 ? 25.484 -6.43 -10.617 1 87.38 223 VAL A O 1
ATOM 1765 N N . GLN A 1 224 ? 23.641 -6.137 -9.438 1 89.69 224 GLN A N 1
ATOM 1766 C CA . GLN A 1 224 ? 23.109 -5.191 -10.414 1 89.69 224 GLN A CA 1
ATOM 1767 C C . GLN A 1 224 ? 23.938 -3.904 -10.438 1 89.69 224 GLN A C 1
ATOM 1769 O O . GLN A 1 224 ? 24.109 -3.291 -11.492 1 89.69 224 GLN A O 1
ATOM 1774 N N . GLU A 1 225 ? 24.359 -3.457 -9.273 1 88 225 GLU A N 1
ATOM 1775 C CA . GLU A 1 225 ? 25.219 -2.283 -9.219 1 88 225 GLU A CA 1
ATOM 1776 C C . GLU A 1 225 ? 26.484 -2.488 -10.062 1 88 225 GLU A C 1
ATOM 1778 O O . GLU A 1 225 ? 26.891 -1.596 -10.805 1 88 225 GLU A O 1
ATOM 1783 N N . GLU A 1 226 ? 27.047 -3.623 -9.883 1 84.62 226 GLU A N 1
ATOM 1784 C CA . GLU A 1 226 ? 28.266 -3.941 -10.633 1 84.62 226 GLU A CA 1
ATOM 1785 C C . GLU A 1 226 ? 27.984 -3.941 -12.133 1 84.62 226 GLU A C 1
ATOM 1787 O O . GLU A 1 226 ? 28.812 -3.469 -12.922 1 84.62 226 GLU A O 1
ATOM 1792 N N . LEU A 1 227 ? 26.938 -4.461 -12.484 1 82.62 227 LEU A N 1
ATOM 1793 C CA . LEU A 1 227 ? 26.562 -4.52 -13.891 1 82.62 227 LEU A CA 1
ATOM 1794 C C . LEU A 1 227 ? 26.344 -3.121 -14.453 1 82.62 227 LEU A C 1
ATOM 1796 O O . LEU A 1 227 ? 26.672 -2.848 -15.609 1 82.62 227 LEU A O 1
ATOM 1800 N N . GLU A 1 228 ? 25.734 -2.227 -13.641 1 83.81 228 GLU A N 1
ATOM 1801 C CA . GLU A 1 228 ? 25.375 -0.887 -14.086 1 83.81 228 GLU A CA 1
ATOM 1802 C C . GLU A 1 228 ? 26.562 0.062 -14.039 1 83.81 228 GLU A C 1
ATOM 1804 O O . GLU A 1 228 ? 26.703 0.934 -14.898 1 83.81 228 GLU A O 1
ATOM 1809 N N . THR A 1 229 ? 27.359 -0.113 -13.039 1 80.94 229 THR A N 1
ATOM 1810 C CA . THR A 1 229 ? 28.375 0.906 -12.805 1 80.94 229 THR A CA 1
ATOM 1811 C C . THR A 1 229 ? 29.766 0.354 -13.086 1 80.94 229 THR A C 1
ATOM 1813 O O . THR A 1 229 ? 30.734 1.117 -13.227 1 80.94 229 THR A O 1
ATOM 1816 N N . GLY A 1 230 ? 29.875 -0.952 -13.25 1 75.5 230 GLY A N 1
ATOM 1817 C CA . GLY A 1 230 ? 31.156 -1.585 -13.461 1 75.5 230 GLY A CA 1
ATOM 1818 C C . GLY A 1 230 ? 32 -1.669 -12.195 1 75.5 230 GLY A C 1
ATOM 1819 O O . GLY A 1 230 ? 33.062 -2.289 -12.195 1 75.5 230 GLY A O 1
ATOM 1820 N N . THR A 1 231 ? 31.641 -0.916 -11.141 1 68.69 231 THR A N 1
ATOM 1821 C CA . THR A 1 231 ? 32.438 -0.903 -9.914 1 68.69 231 THR A CA 1
ATOM 1822 C C . THR A 1 231 ? 31.547 -1.104 -8.688 1 68.69 231 THR A C 1
ATOM 1824 O O . THR A 1 231 ? 30.359 -0.806 -8.727 1 68.69 231 THR A O 1
ATOM 1827 N N . SER A 1 232 ? 32.031 -1.875 -7.723 1 64.5 232 SER A N 1
ATOM 1828 C CA . SER A 1 232 ? 31.375 -1.915 -6.43 1 64.5 232 SER A CA 1
ATOM 1829 C C . SER A 1 232 ? 31.734 -0.711 -5.574 1 64.5 232 SER A C 1
ATOM 1831 O O . SER A 1 232 ? 32.906 -0.341 -5.492 1 64.5 232 SER A O 1
ATOM 1833 N N . SER A 1 233 ? 30.797 0.193 -5.293 1 58.53 233 SER A N 1
ATOM 1834 C CA . SER A 1 233 ? 31.047 1.468 -4.625 1 58.53 233 SER A CA 1
ATOM 1835 C C . SER A 1 233 ? 31.688 1.262 -3.258 1 58.53 233 SER A C 1
ATOM 1837 O O . SER A 1 233 ? 31.188 0.489 -2.439 1 58.53 233 SER A O 1
ATOM 1839 N N . SER A 1 234 ? 33.062 1.468 -3.1 1 59.44 234 SER A N 1
ATOM 1840 C CA . SER A 1 234 ? 33.75 1.441 -1.814 1 59.44 234 SER A CA 1
ATOM 1841 C C . SER A 1 234 ? 33.938 2.85 -1.264 1 59.44 234 SER A C 1
ATOM 1843 O O . SER A 1 234 ? 34.188 3.793 -2.023 1 59.44 234 SER A O 1
ATOM 1845 N N . GLY A 1 235 ? 33.656 3.121 0.06 1 55.16 235 GLY A N 1
ATOM 1846 C CA . GLY A 1 235 ? 34.125 4.227 0.866 1 55.16 235 GLY A CA 1
ATOM 1847 C C . GLY A 1 235 ? 33.188 5.414 0.891 1 55.16 235 GLY A C 1
ATOM 1848 O O . GLY A 1 235 ? 33.344 6.309 1.724 1 55.16 235 GLY A O 1
ATOM 1849 N N . ASP A 1 236 ? 32.219 5.488 0.024 1 66.12 236 ASP A N 1
ATOM 1850 C CA . ASP A 1 236 ? 31.375 6.688 -0.06 1 66.12 236 ASP A CA 1
ATOM 1851 C C . ASP A 1 236 ? 30.312 6.691 1.03 1 66.12 236 ASP A C 1
ATOM 1853 O O . ASP A 1 236 ? 29.938 5.637 1.539 1 66.12 236 ASP A O 1
ATOM 1857 N N . LYS A 1 237 ? 30.016 7.934 1.563 1 75 237 LYS A N 1
ATOM 1858 C CA . LYS A 1 237 ? 29 8.156 2.59 1 75 237 LYS A CA 1
ATOM 1859 C C . LYS A 1 237 ? 27.641 7.59 2.162 1 75 237 LYS A C 1
ATOM 1861 O O . LYS A 1 237 ? 26.875 7.121 2.998 1 75 237 LYS A O 1
ATOM 1866 N N . HIS A 1 238 ? 27.469 7.652 0.927 1 80.06 238 HIS A N 1
ATOM 1867 C CA . HIS A 1 238 ? 26.234 7.184 0.335 1 80.06 238 HIS A CA 1
ATOM 1868 C C . HIS A 1 238 ? 26.5 6.305 -0.883 1 80.06 238 HIS A C 1
ATOM 1870 O O . HIS A 1 238 ? 27.547 6.41 -1.513 1 80.06 238 HIS A O 1
ATOM 1876 N N . HIS A 1 239 ? 25.531 5.434 -1.098 1 85.62 239 HIS A N 1
ATOM 1877 C CA . HIS A 1 239 ? 25.656 4.629 -2.307 1 85.62 239 HIS A CA 1
ATOM 1878 C C . HIS A 1 239 ? 25.641 5.504 -3.557 1 85.62 239 HIS A C 1
ATOM 1880 O O . HIS A 1 239 ? 24.812 6.398 -3.686 1 85.62 239 HIS A O 1
ATOM 1886 N N . THR A 1 240 ? 26.469 5.211 -4.422 1 85.88 240 THR A N 1
ATOM 1887 C CA . THR A 1 240 ? 26.594 5.949 -5.676 1 85.88 240 THR A CA 1
ATOM 1888 C C . THR A 1 240 ? 25.266 5.949 -6.43 1 85.88 240 THR A C 1
ATOM 1890 O O . THR A 1 240 ? 24.844 6.98 -6.949 1 85.88 240 THR A O 1
ATOM 1893 N N . PRO A 1 241 ? 24.547 4.891 -6.457 1 90.38 241 PRO A N 1
ATOM 1894 C CA . PRO A 1 241 ? 23.281 4.902 -7.184 1 90.38 241 PRO A CA 1
ATOM 1895 C C . PRO A 1 241 ? 22.266 5.879 -6.59 1 90.38 241 PRO A C 1
ATOM 1897 O O . PRO A 1 241 ? 21.484 6.484 -7.324 1 90.38 241 PRO A O 1
ATOM 1900 N N . LEU A 1 242 ? 22.25 5.996 -5.305 1 90.94 242 LEU A N 1
ATOM 1901 C CA . LEU A 1 242 ? 21.344 6.941 -4.668 1 90.94 242 LEU A CA 1
ATOM 1902 C C . LEU A 1 242 ? 21.703 8.375 -5.035 1 90.94 242 LEU A C 1
ATOM 1904 O O . LEU A 1 242 ? 20.828 9.172 -5.383 1 90.94 242 LEU A O 1
ATOM 1908 N N . VAL A 1 243 ? 22.953 8.703 -4.984 1 91 243 VAL A N 1
ATOM 1909 C CA . VAL A 1 243 ? 23.438 10.039 -5.316 1 91 243 VAL A CA 1
ATOM 1910 C C . VAL A 1 243 ? 23.141 10.344 -6.781 1 91 243 VAL A C 1
ATOM 1912 O O . VAL A 1 243 ? 22.734 11.461 -7.117 1 91 243 VAL A O 1
ATOM 1915 N N . GLN A 1 244 ? 23.328 9.328 -7.59 1 91.5 244 GLN A N 1
ATOM 1916 C CA . GLN A 1 244 ? 23.094 9.508 -9.023 1 91.5 244 GLN A CA 1
ATOM 1917 C C . GLN A 1 244 ? 21.625 9.812 -9.305 1 91.5 244 GLN A C 1
ATOM 1919 O O . GLN A 1 244 ? 21.312 10.641 -10.164 1 91.5 244 GLN A O 1
ATOM 1924 N N . VAL A 1 245 ? 20.797 9.203 -8.625 1 94.38 245 VAL A N 1
ATOM 1925 C CA . VAL A 1 245 ? 19.359 9.438 -8.82 1 94.38 245 VAL A CA 1
ATOM 1926 C C . VAL A 1 245 ? 19 10.852 -8.367 1 94.38 245 VAL A C 1
ATOM 1928 O O . VAL A 1 245 ? 18.266 11.562 -9.055 1 94.38 245 VAL A O 1
ATOM 1931 N N . LEU A 1 246 ? 19.531 11.297 -7.238 1 94.31 246 LEU A N 1
ATOM 1932 C CA . LEU A 1 246 ? 19.25 12.633 -6.723 1 94.31 246 LEU A CA 1
ATOM 1933 C C . LEU A 1 246 ? 19.766 13.703 -7.684 1 94.31 246 LEU A C 1
ATOM 1935 O O . LEU A 1 246 ? 19.031 14.641 -8.016 1 94.31 246 LEU A O 1
ATOM 1939 N N . CYS A 1 247 ? 20.969 13.484 -8.172 1 94.06 247 CYS A N 1
ATOM 1940 C CA . CYS A 1 247 ? 21.578 14.438 -9.094 1 94.06 247 CYS A CA 1
ATOM 1941 C C . CYS A 1 247 ? 20.828 14.461 -10.422 1 94.0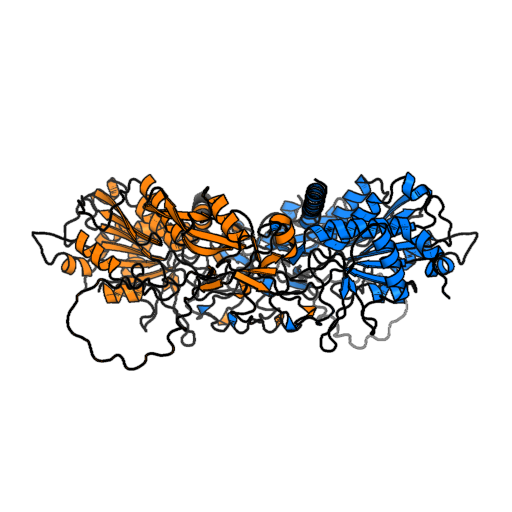6 247 CYS A C 1
ATOM 1943 O O . CYS A 1 247 ? 20.656 15.523 -11.016 1 94.06 247 CYS A O 1
ATOM 1945 N N . GLY A 1 248 ? 20.453 13.266 -10.82 1 94.62 248 GLY A N 1
ATOM 1946 C CA . GLY A 1 248 ? 19.672 13.195 -12.047 1 94.62 248 GLY A CA 1
ATOM 1947 C C . GLY A 1 248 ? 18.359 13.945 -11.969 1 94.62 248 GLY A C 1
ATOM 1948 O O . GLY A 1 248 ? 18 14.672 -12.898 1 94.62 248 GLY A O 1
ATOM 1949 N N . GLU A 1 249 ? 17.656 13.828 -10.883 1 95.31 249 GLU A N 1
ATOM 1950 C CA . GLU A 1 249 ? 16.375 14.516 -10.68 1 95.31 249 GLU A CA 1
ATOM 1951 C C . GLU A 1 249 ? 16.562 16.031 -10.609 1 95.31 249 GLU A C 1
ATOM 1953 O O . GLU A 1 249 ? 15.688 16.781 -11.039 1 95.31 249 GLU A O 1
ATOM 1958 N N . LEU A 1 250 ? 17.688 16.469 -10.117 1 95 250 LEU A N 1
ATOM 1959 C CA . LEU A 1 250 ? 17.922 17.891 -9.875 1 95 250 LEU A CA 1
ATOM 1960 C C . LEU A 1 250 ? 18.656 18.531 -11.055 1 95 250 LEU A C 1
ATOM 1962 O O . LEU A 1 250 ? 18.719 19.75 -11.156 1 95 250 LEU A O 1
ATOM 1966 N N . GLY A 1 251 ? 19.219 17.672 -11.977 1 93.94 251 GLY A N 1
ATOM 1967 C CA . GLY A 1 251 ? 20 18.188 -13.086 1 93.94 251 GLY A CA 1
ATOM 1968 C C . GLY A 1 251 ? 21.312 18.828 -12.641 1 93.94 251 GLY A C 1
ATOM 1969 O O . GLY A 1 251 ? 21.688 19.891 -13.133 1 93.94 251 GLY A O 1
ATOM 1970 N N . VAL A 1 252 ? 21.984 18.25 -11.641 1 92.88 252 VAL A N 1
ATOM 1971 C CA . VAL A 1 252 ? 23.25 18.766 -11.141 1 92.88 252 VAL A CA 1
ATOM 1972 C C . VAL A 1 252 ? 24.312 17.672 -11.156 1 92.88 252 VAL A C 1
ATOM 1974 O O . VAL A 1 252 ? 23.984 16.484 -11.281 1 92.88 252 VAL A O 1
ATOM 1977 N N . GLU A 1 253 ? 25.516 18.031 -11.047 1 92.44 253 GLU A N 1
ATOM 1978 C CA . GLU A 1 253 ? 26.625 17.078 -10.969 1 92.44 253 GLU A CA 1
ATOM 1979 C C . GLU A 1 253 ? 26.828 16.594 -9.531 1 92.44 253 GLU A C 1
ATOM 1981 O O . GLU A 1 253 ? 26.641 17.359 -8.586 1 92.44 253 GLU A O 1
ATOM 1986 N N . PRO A 1 254 ? 27.25 15.359 -9.328 1 89.5 254 PRO A N 1
ATOM 1987 C CA . PRO A 1 254 ? 27.422 14.773 -7.996 1 89.5 254 PRO A CA 1
ATOM 1988 C C . PRO A 1 254 ? 28.344 15.594 -7.105 1 89.5 254 PRO A C 1
ATOM 1990 O O . PRO A 1 254 ? 28.141 15.664 -5.891 1 89.5 254 PRO A O 1
ATOM 1993 N N . ASP A 1 255 ? 29.266 16.25 -7.684 1 88.19 255 ASP A N 1
ATOM 1994 C CA . ASP A 1 255 ? 30.25 16.969 -6.891 1 88.19 255 ASP A CA 1
ATOM 1995 C C . ASP A 1 255 ? 29.672 18.25 -6.293 1 88.19 255 ASP A C 1
ATOM 1997 O O . ASP A 1 255 ? 30.234 18.812 -5.363 1 88.19 255 ASP A O 1
ATOM 2001 N N . THR A 1 256 ? 28.594 18.641 -6.812 1 90.62 256 THR A N 1
ATOM 2002 C CA . THR A 1 256 ? 27.953 19.859 -6.32 1 90.62 256 THR A CA 1
ATOM 2003 C C . THR A 1 256 ? 27.031 19.531 -5.145 1 90.62 256 THR A C 1
ATOM 2005 O O . THR A 1 256 ? 26.609 20.438 -4.422 1 90.62 256 THR A O 1
ATOM 2008 N N . LEU A 1 257 ? 26.703 18.281 -4.973 1 88.94 257 LEU A N 1
ATOM 2009 C CA . LEU A 1 257 ? 25.828 17.875 -3.883 1 88.94 257 LEU A CA 1
ATOM 2010 C C . LEU A 1 257 ? 26.562 17.891 -2.551 1 88.94 257 LEU A C 1
ATOM 2012 O O . LEU A 1 257 ? 27.562 17.188 -2.387 1 88.94 257 LEU A O 1
ATOM 2016 N N . LEU A 1 258 ? 26.078 18.672 -1.59 1 85.56 258 LEU A N 1
ATOM 2017 C CA . LEU A 1 258 ? 26.766 18.844 -0.31 1 85.56 258 LEU A CA 1
ATOM 2018 C C . LEU A 1 258 ? 26.125 17.969 0.762 1 85.56 258 LEU A C 1
ATOM 2020 O O . LEU A 1 258 ? 26.828 17.25 1.487 1 85.56 258 LEU A O 1
ATOM 2024 N N . ASP A 1 259 ? 24.828 18.109 0.951 1 88.25 259 ASP A N 1
ATOM 2025 C CA . ASP A 1 259 ? 24.062 17.391 1.971 1 88.25 259 ASP A CA 1
ATOM 2026 C C . ASP A 1 259 ? 22.594 17.312 1.596 1 88.25 259 ASP A C 1
ATOM 2028 O O . ASP A 1 259 ? 22.156 17.922 0.625 1 88.25 259 ASP A O 1
ATOM 2032 N N . PHE A 1 260 ? 21.922 16.438 2.328 1 91.25 260 PHE A N 1
ATOM 2033 C CA . PHE A 1 260 ? 20.484 16.344 2.047 1 91.25 260 PHE A CA 1
ATOM 2034 C C . PHE A 1 260 ? 19.703 15.945 3.297 1 91.25 260 PHE A C 1
ATOM 2036 O O . PHE A 1 260 ? 20.297 15.461 4.266 1 91.25 260 PHE A O 1
ATOM 2043 N N . GLU A 1 261 ? 18.469 16.281 3.443 1 93.5 261 GLU A N 1
ATOM 2044 C CA . GLU A 1 261 ? 17.438 15.812 4.355 1 93.5 261 GLU A CA 1
ATOM 2045 C C . GLU A 1 261 ? 16.281 15.18 3.592 1 93.5 261 GLU A C 1
ATOM 2047 O O . GLU A 1 261 ? 15.438 15.883 3.031 1 93.5 261 GLU A O 1
ATOM 2052 N N . LEU A 1 262 ? 16.266 13.812 3.686 1 96.06 262 LEU A N 1
ATOM 2053 C CA . LEU A 1 262 ? 15.312 13.086 2.854 1 96.06 262 LEU A CA 1
ATOM 2054 C C . LEU A 1 262 ? 14.367 12.25 3.711 1 96.06 262 LEU A C 1
ATOM 2056 O O . LEU A 1 262 ? 14.789 11.656 4.711 1 96.06 262 LEU A O 1
ATOM 2060 N N . CYS A 1 263 ? 13.148 12.266 3.311 1 97.19 263 CYS A N 1
ATOM 2061 C CA . CYS A 1 263 ? 12.117 11.414 3.895 1 97.19 263 CYS A CA 1
ATOM 2062 C C . CYS A 1 263 ? 11.695 10.312 2.926 1 97.19 263 CYS A C 1
ATOM 2064 O O . CYS A 1 263 ? 11.609 10.547 1.719 1 97.19 263 CYS A O 1
ATOM 2066 N N . LEU A 1 264 ? 11.5 9.125 3.502 1 98 264 LEU A N 1
ATOM 2067 C CA . LEU A 1 264 ? 10.836 8.117 2.691 1 98 264 LEU A CA 1
ATOM 2068 C C . LEU A 1 264 ? 9.336 8.398 2.594 1 98 264 LEU A C 1
ATOM 2070 O O . LEU A 1 264 ? 8.75 8.984 3.506 1 98 264 LEU A O 1
ATOM 2074 N N . ALA A 1 265 ? 8.766 8.039 1.473 1 98 265 ALA A N 1
ATOM 2075 C CA . ALA A 1 265 ? 7.332 8.211 1.235 1 98 265 ALA A CA 1
ATOM 2076 C C . ALA A 1 265 ? 6.781 7.07 0.387 1 98 265 ALA A C 1
ATOM 2078 O O . ALA A 1 265 ? 7.508 6.465 -0.406 1 98 265 ALA A O 1
ATOM 2079 N N . ASP A 1 266 ? 5.527 6.715 0.661 1 97.12 266 ASP A N 1
ATOM 2080 C CA . ASP A 1 266 ? 4.797 5.789 -0.2 1 97.12 266 ASP A CA 1
ATOM 2081 C C . ASP A 1 266 ? 4.52 6.414 -1.566 1 97.12 266 ASP A C 1
ATOM 2083 O O . ASP A 1 266 ? 4.195 7.598 -1.659 1 97.12 266 ASP A O 1
ATOM 2087 N N . THR A 1 267 ? 4.672 5.621 -2.689 1 96.88 267 THR A N 1
ATOM 2088 C CA . THR A 1 267 ? 4.449 6.152 -4.031 1 96.88 267 THR A CA 1
ATOM 2089 C C . THR A 1 267 ? 2.961 6.203 -4.355 1 96.88 267 THR A C 1
ATOM 2091 O O . THR A 1 267 ? 2.551 6.863 -5.312 1 96.88 267 THR A O 1
ATOM 2094 N N . GLN A 1 268 ? 2.113 5.469 -3.611 1 96.06 268 GLN A N 1
ATOM 2095 C CA . GLN A 1 268 ? 0.682 5.398 -3.891 1 96.06 268 GLN A CA 1
ATOM 2096 C C . GLN A 1 268 ? -0.006 6.723 -3.568 1 96.06 268 GLN A C 1
ATOM 2098 O O . GLN A 1 268 ? 0.023 7.18 -2.422 1 96.06 268 GLN A O 1
ATOM 2103 N N . PRO A 1 269 ? -0.653 7.422 -4.551 1 97 269 PRO A N 1
ATOM 2104 C CA . PRO A 1 269 ? -1.315 8.703 -4.289 1 97 269 PRO A CA 1
ATOM 2105 C C . PRO A 1 269 ? -2.576 8.555 -3.441 1 97 269 PRO A C 1
ATOM 2107 O O . PRO A 1 269 ? -3.107 7.445 -3.309 1 97 269 PRO A O 1
ATOM 2110 N N . GLY A 1 270 ? -3 9.68 -2.883 1 97.38 270 GLY A N 1
ATOM 2111 C CA . GLY A 1 270 ? -4.293 9.688 -2.219 1 97.38 270 GLY A CA 1
ATOM 2112 C C . GLY A 1 270 ? -5.441 9.336 -3.146 1 97.38 270 GLY A C 1
ATOM 2113 O O . GLY A 1 270 ? -5.352 9.539 -4.359 1 97.38 270 GLY A O 1
ATOM 2114 N N . ALA A 1 271 ? -6.543 8.797 -2.516 1 97.44 271 ALA A N 1
ATOM 2115 C CA . ALA A 1 271 ? -7.695 8.359 -3.307 1 97.44 271 ALA A CA 1
ATOM 2116 C C . ALA A 1 271 ? -8.984 8.461 -2.498 1 97.44 271 ALA A C 1
ATOM 2118 O O . ALA A 1 271 ? -8.961 8.414 -1.267 1 97.44 271 ALA A O 1
ATOM 2119 N N . LEU A 1 272 ? -10.039 8.711 -3.266 1 97.38 272 LEU A N 1
ATOM 2120 C CA . LEU A 1 272 ? -11.344 8.492 -2.645 1 97.38 272 LEU A CA 1
ATOM 2121 C C . LEU A 1 272 ? -11.688 7.004 -2.615 1 97.38 272 LEU A C 1
ATOM 2123 O O . LEU A 1 272 ? -11.273 6.254 -3.502 1 97.38 272 LEU A O 1
ATOM 2127 N N . GLY A 1 273 ? -12.375 6.625 -1.566 1 96.25 273 GLY A N 1
ATOM 2128 C CA . GLY A 1 273 ? -12.703 5.211 -1.438 1 96.25 273 GLY A CA 1
ATOM 2129 C C . GLY A 1 273 ? -14.016 4.965 -0.725 1 96.25 273 GLY A C 1
ATOM 2130 O O . GLY A 1 273 ? -14.719 5.91 -0.368 1 96.25 273 GLY A O 1
ATOM 2131 N N . GLY A 1 274 ? -14.289 3.615 -0.439 1 95.94 274 GLY A N 1
ATOM 2132 C CA . GLY A 1 274 ? -15.602 3.215 0.036 1 95.94 274 GLY A CA 1
ATOM 2133 C C . GLY A 1 274 ? -16.609 3.041 -1.082 1 95.94 274 GLY A C 1
ATOM 2134 O O . GLY A 1 274 ? -16.438 3.58 -2.178 1 95.94 274 GLY A O 1
ATOM 2135 N N . VAL A 1 275 ? -17.609 2.32 -0.769 1 94.62 275 VAL A N 1
ATOM 2136 C CA . VAL A 1 275 ? -18.578 1.989 -1.813 1 94.62 275 VAL A CA 1
ATOM 2137 C C . VAL A 1 275 ? -19.234 3.264 -2.322 1 94.62 275 VAL A C 1
ATOM 2139 O O . VAL A 1 275 ? -19.625 3.35 -3.494 1 94.62 275 VAL A O 1
ATOM 2142 N N . PHE A 1 276 ? -19.312 4.297 -1.492 1 94.56 276 PHE A N 1
ATOM 2143 C CA . PHE A 1 276 ? -19.953 5.551 -1.873 1 94.56 276 PHE A CA 1
ATOM 2144 C C . PHE A 1 276 ? -18.906 6.641 -2.109 1 94.56 276 PHE A C 1
ATOM 2146 O O . PHE A 1 276 ? -19.234 7.828 -2.131 1 94.56 276 PHE A O 1
ATOM 2153 N N . GLU A 1 277 ? -17.656 6.254 -2.146 1 95.44 277 GLU A N 1
ATOM 2154 C CA . GLU A 1 277 ? -16.562 7.215 -2.291 1 95.44 277 GLU A CA 1
ATOM 2155 C C . GLU A 1 277 ? -16.641 8.297 -1.219 1 95.44 277 GLU A C 1
ATOM 2157 O O . GLU A 1 277 ? -16.469 9.484 -1.513 1 95.44 277 GLU A O 1
ATOM 2162 N N . GLU A 1 278 ? -16.938 7.91 -0.032 1 96.81 278 GLU A N 1
ATOM 2163 C CA . GLU A 1 278 ? -17.156 8.859 1.06 1 96.81 278 GLU A CA 1
ATOM 2164 C C . GLU A 1 278 ? -15.898 8.992 1.919 1 96.81 278 GLU A C 1
ATOM 2166 O O . GLU A 1 278 ? -15.867 9.805 2.848 1 96.81 278 GLU A O 1
ATOM 2171 N N . PHE A 1 279 ? -14.875 8.164 1.629 1 98.31 279 PHE A N 1
ATOM 2172 C CA . PHE A 1 279 ? -13.656 8.188 2.422 1 98.31 279 PHE A CA 1
ATOM 2173 C C . PHE A 1 279 ? -12.484 8.727 1.605 1 98.31 279 PHE A C 1
ATOM 2175 O O . PHE A 1 279 ? -12.516 8.695 0.374 1 98.31 279 PHE A O 1
ATOM 2182 N N . ILE A 1 280 ? -11.531 9.266 2.275 1 98.5 280 ILE A N 1
ATOM 2183 C CA . ILE A 1 280 ? -10.227 9.617 1.731 1 98.5 280 ILE A CA 1
ATOM 2184 C C . ILE A 1 280 ? -9.164 8.672 2.281 1 98.5 280 ILE A C 1
ATOM 2186 O O . ILE A 1 280 ? -9.008 8.539 3.496 1 98.5 280 ILE A O 1
ATOM 2190 N N . PHE A 1 281 ? -8.555 7.93 1.427 1 98.38 281 PHE A N 1
ATOM 2191 C CA . PHE A 1 281 ? -7.375 7.141 1.749 1 98.38 281 PHE A CA 1
ATOM 2192 C C . PHE A 1 281 ? -6.105 7.867 1.321 1 98.38 281 PHE A C 1
ATOM 2194 O O . PHE A 1 281 ? -5.914 8.148 0.137 1 98.38 281 PHE A O 1
ATOM 2201 N N . SER A 1 282 ? -5.25 8.211 2.283 1 97.94 282 SER A N 1
ATOM 2202 C CA . SER A 1 282 ? -4.109 9.047 1.93 1 97.94 282 SER A CA 1
ATOM 2203 C C . SER A 1 282 ? -3.016 8.969 2.992 1 97.94 282 SER A C 1
ATOM 2205 O O . SER A 1 282 ? -3.291 8.641 4.148 1 97.94 282 SER A O 1
ATOM 2207 N N . PRO A 1 283 ? -1.776 9.219 2.51 1 97.88 283 PRO A N 1
ATOM 2208 C CA . PRO A 1 283 ? -0.742 9.484 3.514 1 97.88 283 PRO A CA 1
ATOM 2209 C C . PRO A 1 283 ? -0.884 10.859 4.164 1 97.88 283 PRO A C 1
ATOM 2211 O O . PRO A 1 283 ? -1.46 11.773 3.566 1 97.88 283 PRO A O 1
ATOM 2214 N N . ARG A 1 284 ? -0.486 11.008 5.398 1 98.56 284 ARG A N 1
ATOM 2215 C CA . ARG A 1 284 ? -0.166 12.266 6.066 1 98.56 284 ARG A CA 1
ATOM 2216 C C . ARG A 1 284 ? -1.419 13.109 6.27 1 98.56 284 ARG A C 1
ATOM 2218 O O . ARG A 1 284 ? -1.358 14.336 6.215 1 98.56 284 ARG A O 1
ATOM 2225 N N . LEU A 1 285 ? -2.615 12.43 6.375 1 98.69 285 LEU A N 1
ATOM 2226 C CA . LEU A 1 285 ? -3.783 13.203 6.77 1 98.69 285 LEU A CA 1
ATOM 2227 C C . LEU A 1 285 ? -3.506 14 8.047 1 98.69 285 LEU A C 1
ATOM 2229 O O . LEU A 1 285 ? -3.896 15.156 8.156 1 98.69 285 LEU A O 1
ATOM 2233 N N . ASP A 1 286 ? -2.93 13.312 8.984 1 98.12 286 ASP A N 1
ATOM 2234 C CA . ASP A 1 286 ? -2.33 13.984 10.133 1 98.12 286 ASP A CA 1
ATOM 2235 C C . ASP A 1 286 ? -0.949 14.531 9.789 1 98.12 286 ASP A C 1
ATOM 2237 O O . ASP A 1 286 ? 0.025 13.781 9.703 1 98.12 286 ASP A O 1
ATOM 2241 N N . ASN A 1 287 ? -0.841 15.797 9.445 1 98.38 287 ASN A N 1
ATOM 2242 C CA . ASN A 1 287 ? -1.797 16.859 9.727 1 98.38 287 ASN A CA 1
ATOM 2243 C C . ASN A 1 287 ? -2.025 17.75 8.508 1 98.38 287 ASN A C 1
ATOM 2245 O O . ASN A 1 287 ? -2.336 18.938 8.641 1 98.38 287 ASN A O 1
ATOM 2249 N N . LEU A 1 288 ? -1.738 17.188 7.332 1 98.88 288 LEU A N 1
ATOM 2250 C CA . LEU A 1 288 ? -1.878 17.969 6.113 1 98.88 288 LEU A CA 1
ATOM 2251 C C . LEU A 1 288 ? -3.34 18.328 5.859 1 98.88 288 LEU A C 1
ATOM 2253 O O . LEU A 1 288 ? -3.635 19.328 5.207 1 98.88 288 LEU A O 1
ATOM 2257 N N . HIS A 1 289 ? -4.238 17.5 6.391 1 98.88 289 HIS A N 1
ATOM 2258 C CA . HIS A 1 289 ? -5.648 17.875 6.344 1 98.88 289 HIS A CA 1
ATOM 2259 C C . HIS A 1 289 ? -5.879 19.25 6.98 1 98.88 289 HIS A C 1
ATOM 2261 O O . HIS A 1 289 ? -6.5 20.125 6.375 1 98.88 289 HIS A O 1
ATOM 2267 N N . SER A 1 290 ? -5.371 19.453 8.164 1 98.88 290 SER A N 1
ATOM 2268 C CA . SER A 1 290 ? -5.535 20.719 8.875 1 98.88 290 SER A CA 1
ATOM 2269 C C . SER A 1 290 ? -4.785 21.844 8.18 1 98.88 290 SER A C 1
ATOM 2271 O O . SER A 1 290 ? -5.27 22.969 8.125 1 98.88 290 SER A O 1
ATOM 2273 N N . CYS A 1 291 ? -3.6 21.516 7.699 1 98.88 291 CYS A N 1
ATOM 2274 C CA . CYS A 1 291 ? -2.832 22.531 6.977 1 98.88 291 CYS A CA 1
ATOM 2275 C C . CYS A 1 291 ? -3.619 23.062 5.781 1 98.88 291 CYS A C 1
ATOM 2277 O O . CYS A 1 291 ? -3.725 24.266 5.594 1 98.88 291 CYS A O 1
ATOM 2279 N N . TYR A 1 292 ? -4.105 22.125 5.023 1 98.88 292 TYR A N 1
ATOM 2280 C CA . TYR A 1 292 ? -4.852 22.5 3.826 1 98.88 292 TYR A CA 1
ATOM 2281 C C . TYR A 1 292 ? -6.082 23.312 4.18 1 98.88 292 TYR A C 1
ATOM 2283 O O . TYR A 1 292 ? -6.352 24.344 3.555 1 98.88 292 TYR A O 1
ATOM 2291 N N . CYS A 1 293 ? -6.859 22.859 5.133 1 98.88 293 CYS A N 1
ATOM 2292 C CA . CYS A 1 293 ? -8.102 23.516 5.5 1 98.88 293 CYS A CA 1
ATOM 2293 C C . CYS A 1 293 ? -7.836 24.922 6.051 1 98.88 293 CYS A C 1
ATOM 2295 O O . CYS A 1 293 ? -8.555 25.859 5.734 1 98.88 293 CYS A O 1
ATOM 2297 N N . ALA A 1 294 ? -6.832 25.062 6.887 1 98.94 294 ALA A N 1
ATOM 2298 C CA . ALA A 1 294 ? -6.477 26.359 7.457 1 98.94 294 ALA A CA 1
ATOM 2299 C C . ALA A 1 294 ? -6.062 27.344 6.363 1 98.94 294 ALA A C 1
ATOM 2301 O O . ALA A 1 294 ? -6.516 28.484 6.348 1 98.94 294 ALA A O 1
ATOM 2302 N N . LEU A 1 295 ? -5.215 26.859 5.484 1 98.88 295 LEU A N 1
ATOM 2303 C CA . LEU A 1 295 ? -4.727 27.719 4.406 1 98.88 295 LEU A CA 1
ATOM 2304 C C . LEU A 1 295 ? -5.871 28.141 3.49 1 98.88 295 LEU A C 1
ATOM 2306 O O . LEU A 1 295 ? -5.973 29.312 3.119 1 98.88 295 LEU A O 1
ATOM 2310 N N . THR A 1 296 ? -6.668 27.156 3.127 1 98.88 296 THR A N 1
ATOM 2311 C CA . THR A 1 296 ? -7.809 27.422 2.26 1 98.88 296 THR A CA 1
ATOM 2312 C C . THR A 1 296 ? -8.758 28.422 2.918 1 98.88 296 THR A C 1
ATOM 2314 O O . THR A 1 296 ? -9.242 29.344 2.271 1 98.88 296 THR A O 1
ATOM 2317 N N . ALA A 1 297 ? -9.031 28.25 4.148 1 98.88 297 ALA A N 1
ATOM 2318 C CA . ALA A 1 297 ? -9.922 29.141 4.895 1 98.88 297 ALA A CA 1
ATOM 2319 C C . ALA A 1 297 ? -9.359 30.562 4.941 1 98.88 297 ALA A C 1
ATOM 2321 O O . ALA A 1 297 ? -10.109 31.531 4.805 1 98.88 297 ALA A O 1
ATOM 2322 N N . LEU A 1 298 ? -8.07 30.703 5.203 1 98.94 298 LEU A N 1
ATOM 2323 C CA . LEU A 1 298 ? -7.441 32.031 5.238 1 98.94 298 LEU A CA 1
ATOM 2324 C C . LEU A 1 298 ? -7.59 32.719 3.895 1 98.94 298 LEU A C 1
ATOM 2326 O O . LEU A 1 298 ? -7.98 33.906 3.844 1 98.94 298 LEU A O 1
ATOM 2330 N N . VAL A 1 299 ? -7.277 32 2.846 1 98.75 299 VAL A N 1
ATOM 2331 C CA . VAL A 1 299 ? -7.328 32.562 1.504 1 98.75 299 VAL A CA 1
ATOM 2332 C C . VAL A 1 299 ? -8.758 32.969 1.173 1 98.75 299 VAL A C 1
ATOM 2334 O O . VAL A 1 299 ? -8.992 34.094 0.702 1 98.75 299 VAL A O 1
ATOM 2337 N N . GLU A 1 300 ? -9.703 32.125 1.502 1 98.25 300 GLU A N 1
ATOM 2338 C CA . GLU A 1 300 ? -11.094 32.375 1.115 1 98.25 300 GLU A CA 1
ATOM 2339 C C . GLU A 1 300 ? -11.727 33.438 1.975 1 98.25 300 GLU A C 1
ATOM 2341 O O . GLU A 1 300 ? -12.656 34.125 1.538 1 98.25 300 GLU A O 1
ATOM 2346 N N . SER A 1 301 ? -11.25 33.656 3.139 1 98.31 301 SER A N 1
ATOM 2347 C CA . SER A 1 301 ? -11.805 34.688 4.027 1 98.31 301 SER A CA 1
ATOM 2348 C C . SER A 1 301 ? -11.141 36.031 3.811 1 9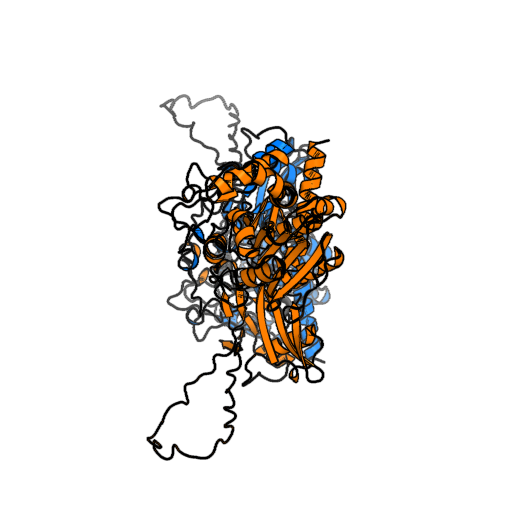8.31 301 SER A C 1
ATOM 2350 O O . SER A 1 301 ? -11.57 37.031 4.379 1 98.31 301 SER A O 1
ATOM 2352 N N . SER A 1 302 ? -10.148 36.094 3.01 1 97.69 302 SER A N 1
ATOM 2353 C CA . SER A 1 302 ? -9.352 37.281 2.871 1 97.69 302 SER A CA 1
ATOM 2354 C C . SER A 1 302 ? -9.719 38.062 1.599 1 97.69 302 SER A C 1
ATOM 2356 O O . SER A 1 302 ? -8.844 38.594 0.917 1 97.69 302 SER A O 1
ATOM 2358 N N . THR A 1 303 ? -10.969 38.094 1.268 1 96.38 303 THR A N 1
ATOM 2359 C CA . THR A 1 303 ? -11.43 38.969 0.197 1 96.38 303 THR A CA 1
ATOM 2360 C C . THR A 1 303 ? -11.391 40.438 0.637 1 96.38 303 THR A C 1
ATOM 2362 O O . THR A 1 303 ? -11.469 40.719 1.831 1 96.38 303 THR A O 1
ATOM 2365 N N . PRO A 1 304 ? -11.312 41.344 -0.353 1 95.94 304 PRO A N 1
ATOM 2366 C CA . PRO A 1 304 ? -11.266 42.781 0.01 1 95.94 304 PRO A CA 1
ATOM 2367 C C . PRO A 1 304 ? -12.469 43.219 0.844 1 95.94 304 PRO A C 1
ATOM 2369 O O . PRO A 1 304 ? -12.312 43.938 1.82 1 95.94 304 PRO A O 1
ATOM 2372 N N . GLU A 1 305 ? -13.578 42.75 0.516 1 96.5 305 GLU A N 1
ATOM 2373 C CA . GLU A 1 305 ? -14.797 43.125 1.233 1 96.5 305 GLU A CA 1
ATOM 2374 C C . GLU A 1 305 ? -14.781 42.594 2.662 1 96.5 305 GLU A C 1
ATOM 2376 O O . GLU A 1 305 ? -15.148 43.312 3.6 1 96.5 305 GLU A O 1
ATOM 2381 N N . SER A 1 306 ? -14.352 41.375 2.818 1 96.81 306 SER A N 1
ATOM 2382 C CA . SER A 1 306 ? -14.328 40.75 4.133 1 96.81 306 SER A CA 1
ATOM 2383 C C . SER A 1 306 ? -13.266 41.375 5.027 1 96.81 306 SER A C 1
ATOM 2385 O O . SER A 1 306 ? -13.5 41.594 6.215 1 96.81 306 SER A O 1
ATOM 2387 N N . LEU A 1 307 ? -12.141 41.719 4.547 1 97.25 307 LEU A N 1
ATOM 2388 C CA . LEU A 1 307 ? -11.023 42.25 5.32 1 97.25 307 LEU A CA 1
ATOM 2389 C C . LEU A 1 307 ? -11.289 43.688 5.715 1 97.25 307 LEU A C 1
ATOM 2391 O O . LEU A 1 307 ? -10.836 44.156 6.762 1 97.25 307 LEU A O 1
ATOM 2395 N N . ALA A 1 308 ? -11.984 44.406 4.867 1 97 308 ALA A N 1
ATOM 2396 C CA . ALA A 1 308 ? -12.18 45.844 5.051 1 97 308 ALA A CA 1
ATOM 2397 C C . ALA A 1 308 ? -12.805 46.156 6.41 1 97 308 ALA A C 1
ATOM 2399 O O . ALA A 1 308 ? -12.508 47.188 7.02 1 97 308 ALA A O 1
ATOM 2400 N N . LYS A 1 309 ? -13.547 45.25 6.922 1 95.06 309 LYS A N 1
ATOM 2401 C CA . LYS A 1 309 ? -14.305 45.5 8.141 1 95.06 309 LYS A CA 1
ATOM 2402 C C . LYS A 1 309 ? -13.656 44.812 9.344 1 95.06 309 LYS A C 1
ATOM 2404 O O . LYS A 1 309 ? -14.117 44.969 10.477 1 95.06 309 LYS A O 1
ATOM 2409 N N . ASP A 1 310 ? -12.625 44.188 9.203 1 98.12 310 ASP A N 1
ATOM 2410 C CA . ASP A 1 310 ? -12.031 43.375 10.258 1 98.12 310 ASP A CA 1
ATOM 2411 C C . ASP A 1 310 ? -11.07 44.219 11.117 1 98.12 310 ASP A C 1
ATOM 2413 O O . ASP A 1 310 ? -10.273 45 10.586 1 98.12 310 ASP A O 1
ATOM 2417 N N . THR A 1 311 ? -11.188 44.031 12.414 1 98.19 311 THR A N 1
ATOM 2418 C CA . THR A 1 311 ? -10.305 44.75 13.344 1 98.19 311 THR A CA 1
ATOM 2419 C C . THR A 1 311 ? -9.094 43.875 13.688 1 98.19 311 THR A C 1
ATOM 2421 O O . THR A 1 311 ? -8.125 44.375 14.266 1 98.19 311 THR A O 1
ATOM 2424 N N . ASN A 1 312 ? -9.117 42.656 13.336 1 98.69 312 ASN A N 1
ATOM 2425 C CA . ASN A 1 312 ? -8.07 41.719 13.703 1 98.69 312 ASN A CA 1
ATOM 2426 C C . ASN A 1 312 ? -7.141 41.406 12.531 1 98.69 312 ASN A C 1
ATOM 2428 O O . ASN A 1 312 ? -7.426 41.812 11.398 1 98.69 312 ASN A O 1
ATOM 2432 N N . ILE A 1 313 ? -5.996 40.844 12.836 1 98.75 313 ILE A N 1
ATOM 2433 C CA . ILE A 1 313 ? -5.176 40.156 11.844 1 98.75 313 ILE A CA 1
ATOM 2434 C C . ILE A 1 313 ? -5.539 38.688 11.828 1 98.75 313 ILE A C 1
ATOM 2436 O O . ILE A 1 313 ? -5.566 38.031 12.875 1 98.75 313 ILE A O 1
ATOM 2440 N N . ARG A 1 314 ? -5.938 38.125 10.648 1 98.94 314 ARG A N 1
ATOM 2441 C CA . ARG A 1 314 ? -6.145 36.688 10.461 1 98.94 314 ARG A CA 1
ATOM 2442 C C . ARG A 1 314 ? -4.828 36 10.164 1 98.94 314 ARG A C 1
ATOM 2444 O O . ARG A 1 314 ? -4.023 36.469 9.359 1 98.94 314 ARG A O 1
ATOM 2451 N N . MET A 1 315 ? -4.605 34.812 10.836 1 98.94 315 MET A N 1
ATOM 2452 C CA . MET A 1 315 ? -3.27 34.25 10.703 1 98.94 315 MET A CA 1
ATOM 2453 C C . MET A 1 315 ? -3.33 32.719 10.703 1 98.94 315 MET A C 1
ATOM 2455 O O . MET A 1 315 ? -4.105 32.125 11.461 1 98.94 315 MET A O 1
ATOM 2459 N N . VAL A 1 316 ? -2.52 32.094 9.828 1 98.94 316 VAL A N 1
ATOM 2460 C CA . VAL A 1 316 ? -2.256 30.672 9.828 1 98.94 316 VAL A CA 1
ATOM 2461 C C . VAL A 1 316 ? -0.775 30.422 10.102 1 98.94 316 VAL A C 1
ATOM 2463 O O . VAL A 1 316 ? 0.093 31.047 9.492 1 98.94 316 VAL A O 1
ATOM 2466 N N . THR A 1 317 ? -0.511 29.578 11.055 1 98.81 317 THR A N 1
ATOM 2467 C CA . THR A 1 317 ? 0.85 29.172 11.391 1 98.81 317 THR A CA 1
ATOM 2468 C C . THR A 1 317 ? 1.017 27.672 11.258 1 98.81 317 THR A C 1
ATOM 2470 O O . THR A 1 317 ? 0.378 26.891 11.977 1 98.81 317 THR A O 1
ATOM 2473 N N . LEU A 1 318 ? 1.846 27.234 10.367 1 98.88 318 LEU A N 1
ATOM 2474 C CA . LEU A 1 318 ? 2.127 25.812 10.141 1 98.88 318 LEU A CA 1
ATOM 2475 C C . LEU A 1 318 ? 3.561 25.484 10.539 1 98.88 318 LEU A C 1
ATOM 2477 O O . LEU A 1 318 ? 4.512 25.969 9.922 1 98.88 318 LEU A O 1
ATOM 2481 N N . TYR A 1 319 ? 3.699 24.578 11.531 1 98.69 319 TYR A N 1
ATOM 2482 C CA . TYR A 1 319 ? 4.996 24.344 12.156 1 98.69 319 TYR A CA 1
ATOM 2483 C C . TYR A 1 319 ? 5.578 23 11.711 1 98.69 319 TYR A C 1
ATOM 2485 O O . TYR A 1 319 ? 4.832 22.062 11.422 1 98.69 319 TYR A O 1
ATOM 2493 N N . ASP A 1 320 ? 6.887 22.906 11.68 1 97.75 320 ASP A N 1
ATOM 2494 C CA . ASP A 1 320 ? 7.598 21.641 11.594 1 97.75 320 ASP A CA 1
ATOM 2495 C C . ASP A 1 320 ? 7.898 21.078 12.984 1 97.75 320 ASP A C 1
ATOM 2497 O O . ASP A 1 320 ? 7.734 21.781 13.984 1 97.75 320 ASP A O 1
ATOM 2501 N N . ASN A 1 321 ? 8.172 19.797 13.062 1 96.69 321 ASN A N 1
ATOM 2502 C CA . ASN A 1 321 ? 8.727 19.078 14.211 1 96.69 321 ASN A CA 1
ATOM 2503 C C . ASN A 1 321 ? 7.688 18.922 15.32 1 96.69 321 ASN A C 1
ATOM 2505 O O . ASN A 1 321 ? 8.039 18.797 16.5 1 96.69 321 ASN A O 1
ATOM 2509 N N . GLU A 1 322 ? 6.449 19 15.023 1 96.06 322 GLU A N 1
ATOM 2510 C CA . GLU A 1 322 ? 5.426 18.703 16.016 1 96.06 322 GLU A CA 1
ATOM 2511 C C . GLU A 1 322 ? 5.504 17.25 16.484 1 96.06 322 GLU A C 1
ATOM 2513 O O . GLU A 1 322 ? 5.352 16.969 17.672 1 96.06 322 GLU A O 1
ATOM 2518 N N . GLU A 1 323 ? 5.797 16.375 15.57 1 94.81 323 GLU A N 1
ATOM 2519 C CA . GLU A 1 323 ? 5.77 14.945 15.836 1 94.81 323 GLU A CA 1
ATOM 2520 C C . GLU A 1 323 ? 6.918 14.531 16.75 1 94.81 323 GLU A C 1
ATOM 2522 O O . GLU A 1 323 ? 6.957 13.398 17.234 1 94.81 323 GLU A O 1
ATOM 2527 N N . VAL A 1 324 ? 7.82 15.492 16.922 1 93.56 324 VAL A N 1
ATOM 2528 C CA . VAL A 1 324 ? 8.953 15.164 17.766 1 93.56 324 VAL A CA 1
ATOM 2529 C C . VAL A 1 324 ? 9.055 16.172 18.906 1 93.56 324 VAL A C 1
ATOM 2531 O O . VAL A 1 324 ? 10.141 16.422 19.422 1 93.56 324 VAL A O 1
ATOM 2534 N N . GLY A 1 325 ? 7.965 16.922 19.219 1 90.75 325 GLY A N 1
ATOM 2535 C CA . GLY A 1 325 ? 7.902 17.703 20.438 1 90.75 325 GLY A CA 1
ATOM 2536 C C . GLY A 1 325 ? 7.918 19.203 20.203 1 90.75 325 GLY A C 1
ATOM 2537 O O . GLY A 1 325 ? 7.723 19.984 21.125 1 90.75 325 GLY A O 1
ATOM 2538 N N . SER A 1 326 ? 8.219 19.641 18.938 1 94.56 326 SER A N 1
ATOM 2539 C CA . SER A 1 326 ? 8.109 21.031 18.531 1 94.56 326 SER A CA 1
ATOM 2540 C C . SER A 1 326 ? 9.273 21.859 19.062 1 94.56 326 SER A C 1
ATOM 2542 O O . SER A 1 326 ? 9.273 23.078 18.953 1 94.56 326 SER A O 1
ATOM 2544 N N . GLU A 1 327 ? 10.281 21.203 19.688 1 91.62 327 GLU A N 1
ATOM 2545 C CA . GLU A 1 327 ? 11.414 21.906 20.281 1 91.62 327 GLU A CA 1
ATOM 2546 C C . GLU A 1 327 ? 12.516 22.156 19.25 1 91.62 327 GLU A C 1
ATOM 2548 O O . GLU A 1 327 ? 13.57 21.531 19.312 1 91.62 327 GLU A O 1
ATOM 2553 N N . SER A 1 328 ? 12.312 23.062 18.406 1 91.81 328 SER A N 1
ATOM 2554 C CA . SER A 1 328 ? 13.266 23.5 17.391 1 91.81 328 SER A CA 1
ATOM 2555 C C . SER A 1 328 ? 13.109 24.984 17.109 1 91.81 328 SER A C 1
ATOM 2557 O O . SER A 1 328 ? 12.242 25.656 17.688 1 91.81 328 SER A O 1
ATOM 2559 N N . ALA A 1 329 ? 13.93 25.562 16.25 1 92.38 329 ALA A N 1
ATOM 2560 C CA . ALA A 1 329 ? 13.898 26.984 15.922 1 92.38 329 ALA A CA 1
ATOM 2561 C C . ALA A 1 329 ? 12.672 27.328 15.078 1 92.38 329 ALA A C 1
ATOM 2563 O O . ALA A 1 329 ? 12.312 28.5 14.938 1 92.38 329 ALA A O 1
ATOM 2564 N N . HIS A 1 330 ? 12.07 26.375 14.484 1 93.81 330 HIS A N 1
ATOM 2565 C CA . HIS A 1 330 ? 10.93 26.594 13.602 1 93.81 330 HIS A CA 1
ATOM 2566 C C . HIS A 1 330 ? 9.727 25.766 14.031 1 93.81 330 HIS A C 1
ATOM 2568 O O . HIS A 1 330 ? 8.781 25.594 13.258 1 93.81 330 HIS A O 1
ATOM 2574 N N . GLY A 1 331 ? 9.766 25.188 15.227 1 95.81 331 GLY A N 1
ATOM 2575 C CA . GLY A 1 331 ? 8.641 24.5 15.836 1 95.81 331 GLY A CA 1
ATOM 2576 C C . GLY A 1 331 ? 7.758 25.422 16.672 1 95.81 331 GLY A C 1
ATOM 2577 O O . GLY A 1 331 ? 8.109 26.578 16.906 1 95.81 331 GLY A O 1
ATOM 2578 N N . ALA A 1 332 ? 6.684 24.875 17.109 1 96.06 332 ALA A N 1
ATOM 2579 C CA . ALA A 1 332 ? 5.699 25.688 17.828 1 96.06 332 ALA A CA 1
ATOM 2580 C C . ALA A 1 332 ? 6.246 26.141 19.188 1 96.06 332 ALA A C 1
ATOM 2582 O O . ALA A 1 332 ? 5.789 27.141 19.734 1 96.06 332 ALA A O 1
ATOM 2583 N N . GLN A 1 333 ? 7.18 25.422 19.672 1 95.12 333 GLN A N 1
ATOM 2584 C CA . GLN A 1 333 ? 7.719 25.766 20.984 1 95.12 333 GLN A CA 1
ATOM 2585 C C . GLN A 1 333 ? 8.742 26.891 20.875 1 95.12 333 GLN A C 1
ATOM 2587 O O . GLN A 1 333 ? 9.148 27.469 21.891 1 95.12 333 GLN A O 1
ATOM 2592 N N . SER A 1 334 ? 9.102 27.234 19.719 1 93.25 334 SER A N 1
ATOM 2593 C CA . SER A 1 334 ? 10.062 28.312 19.531 1 93.25 334 SER A CA 1
ATOM 2594 C C . SER A 1 334 ? 9.422 29.672 19.781 1 93.25 334 SER A C 1
ATOM 2596 O O . SER A 1 334 ? 8.211 29.766 20 1 93.25 334 SER A O 1
ATOM 2598 N N . ASN A 1 335 ? 10.289 30.719 19.719 1 94.44 335 ASN A N 1
ATOM 2599 C CA . ASN A 1 335 ? 9.781 32.062 19.891 1 94.44 335 ASN A CA 1
ATOM 2600 C C . ASN A 1 335 ? 9.266 32.656 18.562 1 94.44 335 ASN A C 1
ATOM 2602 O O . ASN A 1 335 ? 8.914 33.812 18.484 1 94.44 335 ASN A O 1
ATOM 2606 N N . LEU A 1 336 ? 9.195 31.828 17.641 1 94.81 336 LEU A N 1
ATOM 2607 C CA . LEU A 1 336 ? 8.859 32.281 16.297 1 94.81 336 LEU A CA 1
ATOM 2608 C C . LEU A 1 336 ? 7.523 33.031 16.281 1 94.81 336 LEU A C 1
ATOM 2610 O O . LEU A 1 336 ? 7.441 34.156 15.812 1 94.81 336 LEU A O 1
ATOM 2614 N N . THR A 1 337 ? 6.5 32.438 16.797 1 97.12 337 THR A N 1
ATOM 2615 C CA . THR A 1 337 ? 5.168 33.031 16.766 1 97.12 337 THR A CA 1
ATOM 2616 C C . THR A 1 337 ? 5.125 34.312 17.562 1 97.12 337 THR A C 1
ATOM 2618 O O . THR A 1 337 ? 4.578 35.312 17.094 1 97.12 337 THR A O 1
ATOM 2621 N N . GLU A 1 338 ? 5.688 34.344 18.719 1 96.56 338 GLU A N 1
ATOM 2622 C CA . GLU A 1 338 ? 5.715 35.531 19.547 1 96.56 338 GLU A CA 1
ATOM 2623 C C . GLU A 1 338 ? 6.434 36.688 18.859 1 96.56 338 GLU A C 1
ATOM 2625 O O . GLU A 1 338 ? 5.961 37.812 18.875 1 96.56 338 GLU A O 1
ATOM 2630 N N . LEU A 1 339 ? 7.547 36.375 18.328 1 95.75 339 LEU A N 1
ATOM 2631 C CA . LEU A 1 339 ? 8.336 37.406 17.672 1 95.75 339 LEU A CA 1
ATOM 2632 C C . LEU A 1 339 ? 7.574 38 16.5 1 95.75 339 LEU A C 1
ATOM 2634 O O . LEU A 1 339 ? 7.605 39.219 16.281 1 95.75 339 LEU A O 1
ATOM 2638 N N . ILE A 1 340 ? 6.926 37.188 15.758 1 97.25 340 ILE A N 1
ATOM 2639 C CA . ILE A 1 340 ? 6.148 37.688 14.617 1 97.25 340 ILE A CA 1
ATOM 2640 C C . ILE A 1 340 ? 4.992 38.531 15.109 1 97.25 340 ILE A C 1
ATOM 2642 O O . ILE A 1 340 ? 4.738 39.625 14.57 1 97.25 340 ILE A O 1
ATOM 2646 N N . LEU A 1 341 ? 4.27 38.094 16.109 1 97.81 341 LEU A N 1
ATOM 2647 C CA . LEU A 1 341 ? 3.135 38.844 16.641 1 97.81 341 LEU A CA 1
ATOM 2648 C C . LEU A 1 341 ? 3.582 40.188 17.203 1 97.81 341 LEU A C 1
ATOM 2650 O O . LEU A 1 341 ? 2.912 41.219 17.016 1 97.81 341 LEU A O 1
ATOM 2654 N N . ARG A 1 342 ? 4.668 40.25 17.891 1 96.31 342 ARG A N 1
ATOM 2655 C CA . ARG A 1 342 ? 5.207 41.469 18.453 1 96.31 342 ARG A CA 1
ATOM 2656 C C . ARG A 1 342 ? 5.566 42.469 17.344 1 96.31 342 ARG A C 1
ATOM 2658 O O . ARG A 1 342 ? 5.344 43.656 17.469 1 96.31 342 ARG A O 1
ATOM 2665 N N . ARG A 1 343 ? 6.121 41.906 16.328 1 96.62 343 ARG A N 1
ATOM 2666 C CA . ARG A 1 343 ? 6.477 42.75 15.203 1 96.62 343 ARG A CA 1
ATOM 2667 C C . ARG A 1 343 ? 5.234 43.344 14.555 1 96.62 343 ARG A C 1
ATOM 2669 O O . ARG A 1 343 ? 5.223 44.531 14.195 1 96.62 343 ARG A O 1
ATOM 2676 N N . LEU A 1 344 ? 4.223 42.594 14.43 1 97.12 344 LEU A N 1
ATOM 2677 C CA . LEU A 1 344 ? 2.988 43.031 13.797 1 97.12 344 LEU A CA 1
ATOM 2678 C C . LEU A 1 344 ? 2.258 44.062 14.672 1 97.12 344 LEU A C 1
ATOM 2680 O O . LEU A 1 344 ? 1.593 44.969 14.172 1 97.12 344 LEU A O 1
ATOM 2684 N N . ALA A 1 345 ? 2.395 43.938 15.945 1 96.44 345 ALA A N 1
ATOM 2685 C CA . ALA A 1 345 ? 1.677 44.781 16.891 1 96.44 345 ALA A CA 1
ATOM 2686 C C . ALA A 1 345 ? 2.5 46 17.25 1 96.44 345 ALA A C 1
ATOM 2688 O O . ALA A 1 345 ? 2.059 46.844 18.047 1 96.44 345 ALA A O 1
ATOM 2689 N N . SER A 1 346 ? 3.639 46.062 16.672 1 94.31 346 SER A N 1
ATOM 2690 C CA . SER A 1 346 ? 4.539 47.156 17.062 1 94.31 346 SER A CA 1
ATOM 2691 C C . SER A 1 346 ? 3.951 48.531 16.719 1 94.31 346 SER A C 1
ATOM 2693 O O . SER A 1 346 ? 3.35 48.688 15.656 1 94.31 346 SER A O 1
ATOM 2695 N N . SER A 1 347 ? 4.074 49.438 17.625 1 93.12 347 SER A N 1
ATOM 2696 C CA . SER A 1 347 ? 3.578 50.781 17.484 1 93.12 347 SER A CA 1
ATOM 2697 C C . SER A 1 347 ? 4.426 51.781 18.281 1 93.12 347 SER A C 1
ATOM 2699 O O . SER A 1 347 ? 4.797 51.5 19.422 1 93.12 347 SER A O 1
ATOM 2701 N N . HIS A 1 348 ? 4.723 52.875 17.625 1 92.88 348 HIS A N 1
ATOM 2702 C CA . HIS A 1 348 ? 5.441 53.938 18.328 1 92.88 348 HIS A CA 1
ATOM 2703 C C . HIS A 1 348 ? 4.535 54.656 19.344 1 92.88 348 HIS A C 1
ATOM 2705 O O . HIS A 1 348 ? 5.016 55.188 20.328 1 92.88 348 HIS A O 1
ATOM 2711 N N . GLN A 1 349 ? 3.334 54.625 19.125 1 93.38 349 GLN A N 1
ATOM 2712 C CA . GLN A 1 349 ? 2.359 55.344 19.938 1 93.38 349 GLN A CA 1
ATOM 2713 C C . GLN A 1 349 ? 1.913 54.5 21.125 1 93.38 349 GLN A C 1
ATOM 2715 O O . GLN A 1 349 ? 1.484 55.062 22.156 1 93.38 349 GLN A O 1
ATOM 2720 N N . ASN A 1 350 ? 2 53.25 21 1 93.75 350 ASN A N 1
ATOM 2721 C CA . ASN A 1 350 ? 1.546 52.312 22.031 1 93.75 350 ASN A CA 1
ATOM 2722 C C . ASN A 1 350 ? 2.541 51.188 22.25 1 93.75 350 ASN A C 1
ATOM 2724 O O . ASN A 1 350 ? 2.436 50.125 21.609 1 93.75 350 ASN A O 1
ATOM 2728 N N . LEU A 1 351 ? 3.354 51.25 23.234 1 92.69 351 LEU A N 1
ATOM 2729 C CA . LEU A 1 351 ? 4.426 50.312 23.469 1 92.69 351 LEU A CA 1
ATOM 2730 C C . LEU A 1 351 ? 3.883 49.031 24.125 1 92.69 351 LEU A C 1
ATOM 2732 O O . LEU A 1 351 ? 4.574 48 24.172 1 92.69 351 LEU A O 1
ATOM 2736 N N . GLN A 1 352 ? 2.656 49.031 24.5 1 94.94 352 GLN A N 1
ATOM 2737 C CA . GLN A 1 352 ? 2.043 47.875 25.156 1 94.94 352 GLN A CA 1
ATOM 2738 C C . GLN A 1 352 ? 1.038 47.188 24.234 1 94.94 352 GLN A C 1
ATOM 2740 O O . GLN A 1 352 ? 0.183 46.438 24.688 1 94.94 352 GLN A O 1
ATOM 2745 N N . ALA A 1 353 ? 1.133 47.5 23.031 1 95.5 353 ALA A N 1
ATOM 2746 C CA . ALA A 1 353 ? 0.135 47.062 22.062 1 95.5 353 ALA A CA 1
ATOM 2747 C C . ALA A 1 353 ? 0.047 45.531 22.031 1 95.5 353 ALA A C 1
ATOM 2749 O O . ALA A 1 353 ? -1.045 44.969 21.938 1 95.5 353 ALA A O 1
ATOM 2750 N N . PHE A 1 354 ? 1.148 44.875 22.109 1 95.25 354 PHE A N 1
ATOM 2751 C CA . PHE A 1 354 ? 1.157 43.406 22.062 1 95.25 354 PHE A CA 1
ATOM 2752 C C . PHE A 1 354 ? 0.447 42.844 23.281 1 95.25 354 PHE A C 1
ATOM 2754 O O . PHE A 1 354 ? -0.335 41.906 23.156 1 95.25 354 PHE A O 1
ATOM 2761 N N . GLN A 1 355 ? 0.733 43.375 24.422 1 94.25 355 GLN A N 1
ATOM 2762 C CA . GLN A 1 355 ? 0.123 42.906 25.672 1 94.25 355 GLN A CA 1
ATOM 2763 C C . GLN A 1 355 ? -1.387 43.125 25.656 1 94.25 355 GLN A C 1
ATOM 2765 O O . GLN A 1 355 ? -2.143 42.312 26.203 1 94.25 355 GLN A O 1
ATOM 2770 N N . GLN A 1 356 ? -1.802 44.156 25.031 1 94.94 356 GLN A N 1
ATOM 2771 C CA . GLN A 1 356 ? -3.227 44.438 24.906 1 94.94 356 GLN A CA 1
ATOM 2772 C C . GLN A 1 356 ? -3.893 43.5 23.906 1 94.94 356 GLN A C 1
ATOM 2774 O O . GLN A 1 356 ? -5.062 43.156 24.078 1 94.94 356 GLN A O 1
ATOM 2779 N N . ALA A 1 357 ? -3.162 43.125 22.953 1 96.06 357 ALA A N 1
ATOM 2780 C CA . ALA A 1 357 ? -3.689 42.281 21.891 1 96.06 357 ALA A CA 1
ATOM 2781 C C . ALA A 1 357 ? -3.916 40.875 22.375 1 96.06 357 ALA A C 1
ATOM 2783 O O . ALA A 1 357 ? -4.828 40.188 21.906 1 96.06 357 ALA A O 1
ATOM 2784 N N . ALA A 1 358 ? -3.137 40.406 23.297 1 94.31 358 ALA A N 1
ATOM 2785 C CA . ALA A 1 358 ? -3.094 39 23.719 1 94.31 358 ALA A CA 1
ATOM 2786 C C . ALA A 1 358 ? -4.469 38.531 24.188 1 94.31 358 ALA A C 1
ATOM 2788 O O . ALA A 1 358 ? -4.988 37.531 23.672 1 94.31 358 ALA A O 1
ATOM 2789 N N . PRO A 1 359 ? -5.102 39.219 25.047 1 92.69 359 PRO A N 1
ATOM 2790 C CA . PRO A 1 359 ? -6.406 38.75 25.516 1 92.69 359 PRO A CA 1
ATOM 2791 C C . PRO A 1 359 ? -7.496 38.875 24.453 1 92.69 359 PRO A C 1
ATOM 2793 O O . PRO A 1 359 ? -8.586 38.312 24.609 1 92.69 359 PRO A O 1
ATOM 2796 N N . LEU A 1 360 ? -7.27 39.656 23.422 1 95.19 360 LEU A N 1
ATOM 2797 C CA . LEU A 1 360 ? -8.234 39.844 22.344 1 95.19 360 LEU A CA 1
ATOM 2798 C C . LEU A 1 360 ? -7.98 38.875 21.219 1 95.19 360 LEU A C 1
ATOM 2800 O O . LEU A 1 360 ? -8.703 38.875 20.219 1 95.19 360 LEU A O 1
ATOM 2804 N N . SER A 1 361 ? -7.008 38.031 21.422 1 97.5 361 SER A N 1
ATOM 2805 C CA . SER A 1 361 ? -6.605 37.031 20.406 1 97.5 361 SER A CA 1
ATOM 2806 C C . SER A 1 361 ? -7.156 35.656 20.719 1 97.5 361 SER A C 1
ATOM 2808 O O . SER A 1 361 ? -7.652 35.406 21.828 1 97.5 361 SER A O 1
ATOM 2810 N N . PHE A 1 362 ? -7.16 34.75 19.734 1 98.12 362 PHE A N 1
ATOM 2811 C CA . PHE A 1 362 ? -7.648 33.406 19.828 1 98.12 362 PHE A CA 1
ATOM 2812 C C . PHE A 1 362 ? -6.926 32.5 18.828 1 98.12 362 PHE A C 1
ATOM 2814 O O . PHE A 1 362 ? -6.73 32.875 17.672 1 98.12 362 PHE A O 1
ATOM 2821 N N . MET A 1 363 ? -6.508 31.359 19.344 1 98.44 363 MET A N 1
ATOM 2822 C CA . MET A 1 363 ? -5.852 30.422 18.453 1 98.44 363 MET A CA 1
ATOM 2823 C C . MET A 1 363 ? -6.566 29.078 18.453 1 98.44 363 MET A C 1
ATOM 2825 O O . MET A 1 363 ? -6.922 28.562 19.516 1 98.44 363 MET A O 1
ATOM 2829 N N . ILE A 1 364 ? -6.852 28.562 17.297 1 98.88 364 ILE A N 1
ATOM 2830 C CA . ILE A 1 364 ? -7.289 27.188 17.125 1 98.88 364 ILE A CA 1
ATOM 2831 C C . ILE A 1 364 ? -6.09 26.297 16.797 1 98.88 364 ILE A C 1
ATOM 2833 O O . ILE A 1 364 ? -5.453 26.484 15.75 1 98.88 364 ILE A O 1
ATOM 2837 N N . SER A 1 365 ? -5.723 25.438 17.719 1 98.75 365 SER A N 1
ATOM 2838 C CA . SER A 1 365 ? -4.766 24.375 17.422 1 98.75 365 SER A CA 1
ATOM 2839 C C . SER A 1 365 ? -5.426 23.234 16.656 1 98.75 365 SER A C 1
ATOM 2841 O O . SER A 1 365 ? -6.129 22.406 17.234 1 98.75 365 SER A O 1
ATOM 2843 N N . ALA A 1 366 ? -5.188 23.234 15.375 1 98.81 366 ALA A N 1
ATOM 2844 C CA . ALA A 1 366 ? -5.812 22.25 14.5 1 98.81 366 ALA A CA 1
ATOM 2845 C C . ALA A 1 366 ? -4.934 21.016 14.352 1 98.81 366 ALA A C 1
ATOM 2847 O O . ALA A 1 366 ? -3.826 21.094 13.82 1 98.81 366 ALA A O 1
ATOM 2848 N N . ASP A 1 367 ? -5.359 19.953 14.805 1 98.12 367 ASP A N 1
ATOM 2849 C CA . ASP A 1 367 ? -4.715 18.641 14.82 1 98.12 367 ASP A CA 1
ATOM 2850 C C . ASP A 1 367 ? -5.75 17.516 14.734 1 98.12 367 ASP A C 1
ATOM 2852 O O . ASP A 1 367 ? -6.676 17.469 15.547 1 98.12 367 ASP A O 1
ATOM 2856 N N . MET A 1 368 ? -5.605 16.609 13.812 1 98.31 368 MET A N 1
ATOM 2857 C CA . MET A 1 368 ? -6.621 15.586 13.555 1 98.31 368 MET A CA 1
ATOM 2858 C C . MET A 1 368 ? -6.996 14.859 14.836 1 98.31 368 MET A C 1
ATOM 2860 O O . MET A 1 368 ? -6.211 14.82 15.789 1 98.31 368 MET A O 1
ATOM 2864 N N . ALA A 1 369 ? -8.227 14.32 14.859 1 97.06 369 ALA A N 1
ATOM 2865 C CA . ALA A 1 369 ? -8.75 13.586 16.016 1 97.06 369 ALA A CA 1
ATOM 2866 C C . ALA A 1 369 ? -8.984 12.117 15.656 1 97.06 369 ALA A C 1
ATOM 2868 O O . ALA A 1 369 ? -9.102 11.766 14.484 1 97.06 369 ALA A O 1
ATOM 2869 N N . HIS A 1 370 ? -9.086 11.258 16.688 1 94.56 370 HIS A N 1
ATOM 2870 C CA . HIS A 1 370 ? -9.383 9.852 16.484 1 94.56 370 HIS A CA 1
ATOM 2871 C C . HIS A 1 370 ? -10.875 9.617 16.297 1 94.56 370 HIS A C 1
ATOM 2873 O O . HIS A 1 370 ? -11.672 9.953 17.188 1 94.56 370 HIS A O 1
ATOM 2879 N N . ALA A 1 371 ? -11.211 9.023 15.227 1 96 371 ALA A N 1
ATOM 2880 C CA . ALA A 1 371 ? -12.594 8.602 15.039 1 96 371 ALA A CA 1
ATOM 2881 C C . ALA A 1 371 ? -12.875 7.293 15.773 1 96 371 ALA A C 1
ATOM 2883 O O . ALA A 1 371 ? -11.953 6.512 16.031 1 96 371 ALA A O 1
ATOM 2884 N N . LEU A 1 372 ? -14.141 7.133 16.031 1 93.44 372 LEU A N 1
ATOM 2885 C CA . LEU A 1 372 ? -14.57 5.84 16.547 1 93.44 372 LEU A CA 1
ATOM 2886 C C . LEU A 1 372 ? -14.195 4.715 15.594 1 93.44 372 LEU A C 1
ATOM 2888 O O . LEU A 1 372 ? -14.586 4.734 14.422 1 93.44 372 LEU A O 1
ATOM 2892 N N . HIS A 1 373 ? -13.422 3.834 16.078 1 93.19 373 HIS A N 1
ATOM 2893 C CA . HIS A 1 373 ? -12.984 2.711 15.25 1 93.19 373 HIS A CA 1
ATOM 2894 C C . HIS A 1 373 ? -13.984 1.56 15.312 1 93.19 373 HIS A C 1
ATOM 2896 O O . HIS A 1 373 ? -14.258 1.026 16.391 1 93.19 373 HIS A O 1
ATOM 2902 N N . PRO A 1 374 ? -14.469 1.134 14.266 1 92.44 374 PRO A N 1
ATOM 2903 C CA . PRO A 1 374 ? -15.516 0.105 14.305 1 92.44 374 PRO A CA 1
ATOM 2904 C C . PRO A 1 374 ? -14.984 -1.247 14.781 1 92.44 374 PRO A C 1
ATOM 2906 O O . PRO A 1 374 ? -15.75 -2.064 15.297 1 92.44 374 PRO A O 1
ATOM 2909 N N . ASN A 1 375 ? -13.703 -1.529 14.648 1 92.25 375 ASN A N 1
ATOM 2910 C CA . ASN A 1 375 ? -13.141 -2.816 15.031 1 92.25 375 ASN A CA 1
ATOM 2911 C C . ASN A 1 375 ? -12.547 -2.768 16.438 1 92.25 375 ASN A C 1
ATOM 2913 O O . ASN A 1 375 ? -12.102 -3.789 16.969 1 92.25 375 ASN A O 1
ATOM 2917 N N . TYR A 1 376 ? -12.453 -1.59 17.047 1 91.06 376 TYR A N 1
ATOM 2918 C CA . TYR A 1 376 ? -11.844 -1.41 18.359 1 91.06 376 TYR A CA 1
ATOM 2919 C C . TYR A 1 376 ? -12.727 -0.546 19.266 1 91.06 376 TYR A C 1
ATOM 2921 O O . TYR A 1 376 ? -12.266 0.444 19.828 1 91.06 376 TYR A O 1
ATOM 2929 N N . GLN A 1 377 ? -13.852 -0.908 19.469 1 83.56 377 GLN A N 1
ATOM 2930 C CA . GLN A 1 377 ? -14.828 -0.107 20.203 1 83.56 377 GLN A CA 1
ATOM 2931 C C . GLN A 1 377 ? -14.406 0.084 21.656 1 83.56 377 GLN A C 1
ATOM 2933 O O . GLN A 1 377 ? -14.672 1.129 22.25 1 83.56 377 GLN A O 1
ATOM 2938 N N . ASP A 1 378 ? -13.711 -0.858 22.188 1 85.75 378 ASP A N 1
ATOM 2939 C CA . ASP A 1 378 ? -13.344 -0.854 23.594 1 85.75 378 ASP A CA 1
ATOM 2940 C C . ASP A 1 378 ? -12.273 0.192 23.891 1 85.75 378 ASP A C 1
ATOM 2942 O O . ASP A 1 378 ? -12.031 0.538 25.047 1 85.75 378 ASP A O 1
ATOM 2946 N N . LYS A 1 379 ? -11.719 0.774 22.891 1 86.88 379 LYS A N 1
ATOM 2947 C CA . LYS A 1 379 ? -10.625 1.721 23.078 1 86.88 379 LYS A CA 1
ATOM 2948 C C . LYS A 1 379 ? -11.148 3.15 23.188 1 86.88 379 LYS A C 1
ATOM 2950 O O . LYS A 1 379 ? -10.383 4.074 23.469 1 86.88 379 LYS A O 1
ATOM 2955 N N . HIS A 1 380 ? -12.383 3.332 23.031 1 86 380 HIS A N 1
ATOM 2956 C CA . HIS A 1 380 ? -12.984 4.664 23.047 1 86 380 HIS A CA 1
ATOM 2957 C C . HIS A 1 380 ? -13.945 4.82 24.234 1 86 380 HIS A C 1
ATOM 2959 O O . HIS A 1 380 ? -14.633 3.867 24.609 1 86 380 HIS A O 1
ATOM 2965 N N . GLU A 1 381 ? -13.945 6.059 24.797 1 82.38 381 GLU A N 1
ATOM 2966 C CA . GLU A 1 381 ? -14.914 6.359 25.859 1 82.38 381 GLU A CA 1
ATOM 2967 C C . GLU A 1 381 ? -16.344 6.371 25.297 1 82.38 381 GLU A C 1
ATOM 2969 O O . GLU A 1 381 ? -16.594 6.984 24.266 1 82.38 381 GLU A O 1
ATOM 2974 N N . GLU A 1 382 ? -17.203 5.828 25.922 1 81.31 382 GLU A N 1
ATOM 2975 C CA . GLU A 1 382 ? -18.547 5.527 25.438 1 81.31 382 GLU A CA 1
ATOM 2976 C C . GLU A 1 382 ? -19.281 6.801 25.031 1 81.31 382 GLU A C 1
ATOM 2978 O O . GLU A 1 382 ? -20.078 6.793 24.094 1 81.31 382 GLU A O 1
ATOM 2983 N N . ASN A 1 383 ? -18.984 7.883 25.703 1 82.44 383 ASN A N 1
ATOM 2984 C CA . ASN A 1 383 ? -19.75 9.102 25.438 1 82.44 383 ASN A CA 1
ATOM 2985 C C . ASN A 1 383 ? -18.953 10.078 24.562 1 82.44 383 ASN A C 1
ATOM 2987 O O . ASN A 1 383 ? -19.453 11.148 24.219 1 82.44 383 ASN A O 1
ATOM 2991 N N . HIS A 1 384 ? -17.844 9.688 24.25 1 86.75 384 HIS A N 1
ATOM 2992 C CA . HIS A 1 384 ? -16.969 10.539 23.453 1 86.75 384 HIS A CA 1
ATOM 2993 C C . HIS A 1 384 ? -16.375 9.773 22.281 1 86.75 384 HIS A C 1
ATOM 2995 O O . HIS A 1 384 ? -15.18 9.445 22.312 1 86.75 384 HIS A O 1
ATOM 3001 N N . ARG A 1 385 ? -17.234 9.578 21.312 1 91.06 385 ARG A N 1
ATOM 3002 C CA . ARG A 1 385 ? -16.875 8.766 20.156 1 91.06 385 ARG A CA 1
ATOM 3003 C C . ARG A 1 385 ? -17.109 9.539 18.859 1 91.06 385 ARG A C 1
ATOM 3005 O O . ARG A 1 385 ? -18.141 9.391 18.203 1 91.06 385 ARG A O 1
ATOM 3012 N N . PRO A 1 386 ? -16.109 10.312 18.484 1 94.69 386 PRO A N 1
ATOM 3013 C CA . PRO A 1 386 ? -16.25 11.07 17.25 1 94.69 386 PRO A CA 1
ATOM 3014 C C . PRO A 1 386 ? -16.547 10.18 16.047 1 94.69 386 PRO A C 1
ATOM 3016 O O . PRO A 1 386 ? -15.953 9.109 15.906 1 94.69 386 PRO A O 1
ATOM 3019 N N . ALA A 1 387 ? -17.469 10.57 15.203 1 94.81 387 ALA A N 1
ATOM 3020 C CA . ALA A 1 387 ? -17.891 9.797 14.039 1 94.81 387 ALA A CA 1
ATOM 3021 C C . ALA A 1 387 ? -17.562 10.531 12.742 1 94.81 387 ALA A C 1
ATOM 3023 O O . ALA A 1 387 ? -17.453 11.758 12.727 1 94.81 387 ALA A O 1
ATOM 3024 N N . PHE A 1 388 ? -17.391 9.734 11.734 1 95.88 388 PHE A N 1
ATOM 3025 C CA . PHE A 1 388 ? -17.25 10.32 10.406 1 95.88 388 PHE A CA 1
ATOM 3026 C C . PHE A 1 388 ? -18.5 11.102 10.016 1 95.88 388 PHE A C 1
ATOM 3028 O O . PHE A 1 388 ? -19.609 10.742 10.422 1 95.88 388 PHE A O 1
ATOM 3035 N N . HIS A 1 389 ? -18.344 12.188 9.289 1 95.75 389 HIS A N 1
ATOM 3036 C CA . HIS A 1 389 ? -19.375 13 8.664 1 95.75 389 HIS A CA 1
ATOM 3037 C C . HIS A 1 389 ? -20.156 13.812 9.695 1 95.75 389 HIS A C 1
ATOM 3039 O O . HIS A 1 389 ? -21.094 14.523 9.359 1 95.75 389 HIS A O 1
ATOM 3045 N N . LYS A 1 390 ? -19.719 13.82 10.969 1 95.81 390 LYS A N 1
ATOM 3046 C CA . LYS A 1 390 ? -20.469 14.516 12.016 1 95.81 390 LYS A CA 1
ATOM 3047 C C . LYS A 1 390 ? -19.734 15.789 12.445 1 95.81 390 LYS A C 1
ATOM 3049 O O . LYS A 1 390 ? -20.031 16.344 13.508 1 95.81 390 LYS A O 1
ATOM 3054 N N . GLY A 1 391 ? -18.719 16.219 11.68 1 96.81 391 GLY A N 1
ATOM 3055 C CA . GLY A 1 391 ? -18.078 17.516 11.883 1 96.81 391 GLY A CA 1
ATOM 3056 C C . GLY A 1 391 ? -16.766 17.406 12.648 1 96.81 391 GLY A C 1
ATOM 3057 O O . GLY A 1 391 ? -16.422 16.344 13.156 1 96.81 391 GLY A O 1
ATOM 3058 N N . PRO A 1 392 ? -16.016 18.547 12.734 1 98.31 392 PRO A N 1
ATOM 3059 C CA . PRO A 1 392 ? -14.773 18.594 13.5 1 98.31 392 PRO A CA 1
ATOM 3060 C C . PRO A 1 392 ? -14.984 18.344 14.992 1 98.31 392 PRO A C 1
ATOM 3062 O O . PRO A 1 392 ? -16.078 18.547 15.508 1 98.31 392 PRO A O 1
ATOM 3065 N N . VAL A 1 393 ? -13.914 17.938 15.672 1 98.25 393 VAL A N 1
ATOM 3066 C CA . VAL A 1 393 ? -13.984 17.469 17.047 1 98.25 393 VAL A CA 1
ATOM 3067 C C . VAL A 1 393 ? -13.227 18.438 17.969 1 98.25 393 VAL A C 1
ATOM 3069 O O . VAL A 1 393 ? -12.031 18.672 17.766 1 98.25 393 VAL A O 1
ATOM 3072 N N . ILE A 1 394 ? -13.906 18.984 18.938 1 97.69 394 ILE A N 1
ATOM 3073 C CA . ILE A 1 394 ? -13.242 19.734 19.984 1 97.69 394 ILE A CA 1
ATOM 3074 C C . ILE A 1 394 ? -12.625 18.781 21 1 97.69 394 ILE A C 1
ATOM 3076 O O . ILE A 1 394 ? -13.297 17.859 21.484 1 97.69 394 ILE A O 1
ATOM 3080 N N . LYS A 1 395 ? -11.406 18.984 21.312 1 96.19 395 LYS A N 1
ATOM 3081 C CA . LYS A 1 395 ? -10.68 18.078 22.203 1 96.19 395 LYS A CA 1
ATOM 3082 C C . LYS A 1 395 ? -10.547 18.672 23.609 1 96.19 395 LYS A C 1
ATOM 3084 O O . LYS A 1 395 ? -10.078 19.812 23.766 1 96.19 395 LYS A O 1
ATOM 3089 N N . PHE A 1 396 ? -10.938 17.922 24.578 1 92.94 396 PHE A N 1
ATOM 3090 C CA . PHE A 1 396 ? -10.859 18.344 25.969 1 92.94 396 PHE A CA 1
ATOM 3091 C C . PHE A 1 396 ? -9.922 17.438 26.766 1 92.94 396 PHE A C 1
ATOM 3093 O O . PHE A 1 396 ? -9.867 16.234 26.516 1 92.94 396 PHE A O 1
ATOM 3100 N N . ASN A 1 397 ? -9.148 18.016 27.609 1 91 397 ASN A N 1
ATOM 3101 C CA . ASN A 1 397 ? -8.375 17.297 28.609 1 91 397 ASN A CA 1
ATOM 3102 C C . ASN A 1 397 ? -8.102 18.156 29.844 1 91 397 ASN A C 1
ATOM 3104 O O . ASN A 1 397 ? -7.488 19.203 29.75 1 91 397 ASN A O 1
ATOM 3108 N N . SER A 1 398 ? -8.438 17.734 30.953 1 86 398 SER A N 1
ATOM 3109 C CA . SER A 1 398 ? -8.344 18.516 32.156 1 86 398 SER A CA 1
ATOM 3110 C C . SER A 1 398 ? -6.902 18.594 32.688 1 86 398 SER A C 1
ATOM 3112 O O . SER A 1 398 ? -6.578 19.422 33.531 1 86 398 SER A O 1
ATOM 3114 N N . ASN A 1 399 ? -6.102 17.719 32.188 1 84.81 399 ASN A N 1
ATOM 3115 C CA . ASN A 1 399 ? -4.703 17.719 32.594 1 84.81 399 ASN A CA 1
ATOM 3116 C C . ASN A 1 399 ? -3.842 18.547 31.656 1 84.81 399 ASN A C 1
ATOM 3118 O O . ASN A 1 399 ? -2.629 18.344 31.562 1 84.81 399 ASN A O 1
ATOM 3122 N N . GLN A 1 400 ? -4.457 19.328 30.844 1 85.38 400 GLN A N 1
ATOM 3123 C CA . GLN A 1 400 ? -3.826 20.328 30 1 85.38 400 GLN A CA 1
ATOM 3124 C C . GLN A 1 400 ? -3.027 19.672 28.875 1 85.38 400 GLN A C 1
ATOM 3126 O O . GLN A 1 400 ? -2.008 20.203 28.438 1 85.38 400 GLN A O 1
ATOM 3131 N N . ARG A 1 401 ? -3.404 18.516 28.547 1 89.06 401 ARG A N 1
ATOM 3132 C CA . ARG A 1 401 ? -2.859 17.938 27.328 1 89.06 401 ARG A CA 1
ATOM 3133 C C . ARG A 1 401 ? -3.457 18.609 26.094 1 89.06 401 ARG A C 1
ATOM 3135 O O . ARG A 1 401 ? -2.852 18.594 25.016 1 89.06 401 ARG A O 1
ATOM 3142 N N . TYR A 1 402 ? -4.625 19.109 26.312 1 92.94 402 TYR A N 1
ATOM 3143 C CA . TYR A 1 402 ? -5.258 20.047 25.391 1 92.94 402 TYR A CA 1
ATOM 3144 C C . TYR A 1 402 ? -5.551 21.375 26.078 1 92.94 402 TYR A C 1
ATOM 3146 O O . TYR A 1 402 ? -5.727 21.438 27.297 1 92.94 402 TYR A O 1
ATOM 3154 N N . ALA A 1 403 ? -5.656 22.406 25.281 1 94.81 403 ALA A N 1
ATOM 3155 C CA . ALA A 1 403 ? -5.762 23.75 25.844 1 94.81 403 ALA A CA 1
ATOM 3156 C C . ALA A 1 403 ? -7.215 24.203 25.938 1 94.81 403 ALA A C 1
ATOM 3158 O O . ALA A 1 403 ? -7.516 25.234 26.531 1 94.81 403 ALA A O 1
ATOM 3159 N N . THR A 1 404 ? -8.102 23.422 25.484 1 95.06 404 THR A N 1
ATOM 3160 C CA . THR A 1 404 ? -9.508 23.781 25.375 1 95.06 404 THR A CA 1
ATOM 3161 C C . THR A 1 404 ? -10.094 24.062 26.766 1 95.06 404 THR A C 1
ATOM 3163 O O . THR A 1 404 ? -9.875 23.297 27.703 1 95.06 404 THR A O 1
ATOM 3166 N N . THR A 1 405 ? -10.797 25.172 26.844 1 92.38 405 THR A N 1
ATOM 3167 C CA . THR A 1 405 ? -11.578 25.516 28.031 1 92.38 405 THR A CA 1
ATOM 3168 C C . THR A 1 405 ? -13.047 25.703 27.656 1 92.38 405 THR A C 1
ATOM 3170 O O . THR A 1 405 ? -13.414 25.672 26.484 1 92.38 405 THR A O 1
ATOM 3173 N N . ALA A 1 406 ? -13.844 25.906 28.734 1 91.44 406 ALA A N 1
ATOM 3174 C CA . ALA A 1 406 ? -15.266 26.156 28.5 1 91.44 406 ALA A CA 1
ATOM 3175 C C . ALA A 1 406 ? -15.469 27.438 27.703 1 91.44 406 ALA A C 1
ATOM 3177 O O . ALA A 1 406 ? -16.375 27.531 26.875 1 91.44 406 ALA A O 1
ATOM 3178 N N . VAL A 1 407 ? -14.68 28.391 27.938 1 92.12 407 VAL A N 1
ATOM 3179 C CA . VAL A 1 407 ? -14.789 29.672 27.281 1 92.12 407 VAL A CA 1
ATOM 3180 C C . VAL A 1 407 ? -14.438 29.531 25.797 1 92.12 407 VAL A C 1
ATOM 3182 O O . VAL A 1 407 ? -15.211 29.938 24.922 1 92.12 407 VAL A O 1
ATOM 3185 N N . THR A 1 408 ? -13.281 28.953 25.547 1 96.06 408 THR A N 1
ATOM 3186 C CA . THR A 1 408 ? -12.852 28.812 24.156 1 96.06 408 THR A CA 1
ATOM 3187 C C . THR A 1 408 ? -13.805 27.922 23.375 1 96.06 408 THR A C 1
ATOM 3189 O O . THR A 1 408 ? -14.102 28.188 22.219 1 96.06 408 THR A O 1
ATOM 3192 N N . ALA A 1 409 ? -14.297 26.875 23.984 1 96.38 409 ALA A N 1
ATOM 3193 C CA . ALA A 1 409 ? -15.266 25.984 23.328 1 96.38 409 ALA A CA 1
ATOM 3194 C C . ALA A 1 409 ? -16.562 26.734 23 1 96.38 409 ALA A C 1
ATOM 3196 O O . ALA A 1 409 ? -17.141 26.531 21.938 1 96.38 409 ALA A O 1
ATOM 3197 N N . SER A 1 410 ? -17.031 27.594 23.922 1 95.56 410 SER A N 1
ATOM 3198 C CA . SER A 1 410 ? -18.266 28.344 23.719 1 95.56 410 SER A CA 1
ATOM 3199 C C . SER A 1 410 ? -18.141 29.297 22.531 1 95.56 410 SER A C 1
ATOM 3201 O O . SER A 1 410 ? -19.078 29.469 21.766 1 95.56 410 SER A O 1
ATOM 3203 N N . ILE A 1 411 ? -17.062 29.906 22.469 1 96.19 411 ILE A N 1
ATOM 3204 C CA . ILE A 1 411 ? -16.812 30.828 21.359 1 96.19 411 ILE A CA 1
ATOM 3205 C C . ILE A 1 411 ? -16.906 30.094 20.031 1 96.19 411 ILE A C 1
ATOM 3207 O O . ILE A 1 411 ? -17.594 30.531 19.109 1 96.19 411 ILE A O 1
ATOM 3211 N N . LEU A 1 412 ? -16.188 28.969 19.922 1 98.19 412 LEU A N 1
ATOM 3212 C CA . LEU A 1 412 ? -16.188 28.219 18.672 1 98.19 412 LEU A CA 1
ATOM 3213 C C . LEU A 1 412 ? -17.562 27.672 18.359 1 98.19 412 LEU A C 1
ATOM 3215 O O . LEU A 1 412 ? -17.969 27.625 17.188 1 98.19 412 LEU A O 1
ATOM 3219 N N . ARG A 1 413 ? -18.281 27.219 19.344 1 97.25 413 ARG A N 1
ATOM 3220 C CA . ARG A 1 413 ? -19.641 26.703 19.125 1 97.25 413 ARG A CA 1
ATOM 3221 C C . ARG A 1 413 ? -20.562 27.781 18.594 1 97.25 413 ARG A C 1
ATOM 3223 O O . ARG A 1 413 ? -21.422 27.5 17.75 1 97.25 413 ARG A O 1
ATOM 3230 N N . GLU A 1 414 ? -20.438 28.984 19.125 1 97.12 414 GLU A N 1
ATOM 3231 C CA . GLU A 1 414 ? -21.219 30.094 18.609 1 97.12 414 GLU A CA 1
ATOM 3232 C C . GLU A 1 414 ? -20.938 30.344 17.125 1 97.12 414 GLU A C 1
ATOM 3234 O O . GLU A 1 414 ? -21.859 30.531 16.328 1 97.12 414 GLU A O 1
ATOM 3239 N N . ILE A 1 415 ? -19.75 30.344 16.828 1 98.19 415 ILE A N 1
ATOM 3240 C CA . ILE A 1 415 ? -19.344 30.562 15.438 1 98.19 415 ILE A CA 1
ATOM 3241 C C . ILE A 1 415 ? -19.859 29.406 14.57 1 98.19 415 ILE A C 1
ATOM 3243 O O . ILE A 1 415 ? -20.391 29.641 13.484 1 98.19 415 ILE A O 1
ATOM 3247 N N . ALA A 1 416 ? -19.609 28.141 15.016 1 98.5 416 ALA A N 1
ATOM 3248 C CA . ALA A 1 416 ? -20.062 26.969 14.281 1 98.5 416 ALA A CA 1
ATOM 3249 C C . ALA A 1 416 ? -21.562 27.062 14 1 98.5 416 ALA A C 1
ATOM 3251 O O . ALA A 1 416 ? -22.016 26.688 12.914 1 98.5 416 ALA A O 1
ATOM 3252 N N . GLY A 1 417 ? -22.312 27.516 14.969 1 97.12 417 GLY A N 1
ATOM 3253 C CA . GLY A 1 417 ? -23.75 27.719 14.781 1 97.12 417 GLY A CA 1
ATOM 3254 C C . GLY A 1 417 ? -24.078 28.703 13.68 1 97.12 417 GLY A C 1
ATOM 3255 O O . GLY A 1 417 ? -25 28.5 12.898 1 97.12 417 GLY A O 1
ATOM 3256 N N . ARG A 1 418 ? -23.375 29.734 13.609 1 97.19 418 ARG A N 1
ATOM 3257 C CA . ARG A 1 418 ? -23.625 30.797 12.641 1 97.19 418 ARG A CA 1
ATOM 3258 C C . ARG A 1 418 ? -23.297 30.328 11.227 1 97.19 418 ARG A C 1
ATOM 3260 O O . ARG A 1 418 ? -23.875 30.828 10.258 1 97.19 418 ARG A O 1
ATOM 3267 N N . VAL A 1 419 ? -22.391 29.422 11.102 1 97.75 419 VAL A N 1
ATOM 3268 C CA . VAL A 1 419 ? -22.016 28.984 9.766 1 97.75 419 VAL A CA 1
ATOM 3269 C C . VAL A 1 419 ? -22.562 27.578 9.508 1 97.75 419 VAL A C 1
ATOM 3271 O O . VAL A 1 419 ? -22.219 26.953 8.508 1 97.75 419 VAL A O 1
ATOM 3274 N N . ASN A 1 420 ? -23.312 26.984 10.375 1 97 420 ASN A N 1
ATOM 3275 C CA . ASN A 1 420 ? -24.047 25.734 10.242 1 97 420 ASN A CA 1
ATOM 3276 C C . ASN A 1 420 ? -23.094 24.547 10.055 1 97 420 ASN A C 1
ATOM 3278 O O . ASN A 1 420 ? -23.25 23.766 9.117 1 97 420 ASN A O 1
ATOM 3282 N N . VAL A 1 421 ? -22.094 24.438 10.867 1 97.75 421 VAL A N 1
ATOM 3283 C CA . VAL A 1 421 ? -21.188 23.297 10.906 1 97.75 421 VAL A CA 1
ATOM 3284 C C . VAL A 1 421 ? -21.359 22.547 12.227 1 97.75 421 VAL A C 1
ATOM 3286 O O . VAL A 1 421 ? -21.25 23.156 13.305 1 97.75 421 VAL A O 1
ATOM 3289 N N . PRO A 1 422 ? -21.703 21.281 12.141 1 97.06 422 PRO A N 1
ATOM 3290 C CA . PRO A 1 422 ? -21.781 20.516 13.391 1 97.06 422 PRO A CA 1
ATOM 3291 C C . PRO A 1 422 ? -20.422 20.312 14.039 1 97.06 422 PRO A C 1
ATOM 3293 O O . PRO A 1 422 ? -19.406 20.266 13.344 1 97.06 422 PRO A O 1
ATOM 3296 N N . LEU A 1 423 ? -20.422 20.188 15.375 1 97.69 423 LEU A N 1
ATOM 3297 C CA . LEU A 1 423 ? -19.203 19.906 16.125 1 97.69 423 LEU A CA 1
ATOM 3298 C C . LEU A 1 423 ? -19.375 18.672 17 1 97.69 423 LEU A C 1
ATOM 3300 O O . LEU A 1 423 ? -20.5 18.297 17.344 1 97.69 423 LEU A O 1
ATOM 3304 N N . GLN A 1 424 ? -18.281 18.031 17.234 1 96.94 424 GLN A N 1
ATOM 3305 C CA . GLN A 1 424 ? -18.203 16.906 18.172 1 96.94 424 GLN A CA 1
ATOM 3306 C C . GLN A 1 424 ? -17.219 17.203 19.312 1 96.94 424 GLN A C 1
ATOM 3308 O O . GLN A 1 424 ? -16.438 18.156 19.219 1 96.94 424 GLN A O 1
ATOM 3313 N N . ASP A 1 425 ? -17.375 16.453 20.406 1 94.75 425 ASP A N 1
ATOM 3314 C CA . ASP A 1 425 ? -16.469 16.547 21.547 1 94.75 425 ASP A CA 1
ATOM 3315 C C . ASP A 1 425 ? -15.766 15.211 21.812 1 94.75 425 ASP A C 1
ATOM 3317 O O . ASP A 1 425 ? -16.344 14.148 21.562 1 94.75 425 ASP A O 1
ATOM 3321 N N . VAL A 1 426 ? -14.516 15.32 22.25 1 93.56 426 VAL A N 1
ATOM 3322 C CA . VAL A 1 426 ? -13.844 14.078 22.641 1 93.56 426 VAL A CA 1
ATOM 3323 C C . VAL A 1 426 ? -13.07 14.297 23.938 1 93.56 426 VAL A C 1
ATOM 3325 O O . VAL A 1 426 ? -12.539 15.383 24.172 1 93.56 426 VAL A O 1
ATOM 3328 N N . MET A 1 427 ? -13.133 13.383 24.766 1 89.38 427 MET A N 1
ATOM 3329 C CA . MET A 1 427 ? -12.297 13.18 25.953 1 89.38 427 MET A CA 1
ATOM 3330 C C . MET A 1 427 ? -11.773 11.742 26 1 89.38 427 MET A C 1
ATOM 3332 O O . MET A 1 427 ? -12.516 10.797 25.75 1 89.38 427 MET A O 1
ATOM 3336 N N . VAL A 1 428 ? -10.562 11.602 26.266 1 84.5 428 VAL A N 1
ATOM 3337 C CA . VAL A 1 428 ? -9.992 10.258 26.281 1 84.5 428 VAL A CA 1
ATOM 3338 C C . VAL A 1 428 ? -10.383 9.547 27.578 1 84.5 428 VAL A C 1
ATOM 3340 O O . VAL A 1 428 ? -10.703 10.195 28.578 1 84.5 428 VAL A O 1
ATOM 3343 N N . ARG A 1 429 ? -10.312 8.297 27.469 1 83.25 429 ARG A N 1
ATOM 3344 C CA . ARG A 1 429 ? -10.562 7.504 28.672 1 83.25 429 ARG A CA 1
ATOM 3345 C C . ARG A 1 429 ? -9.539 7.812 29.766 1 83.25 429 ARG A C 1
ATOM 3347 O O . ARG A 1 429 ? -8.391 8.141 29.453 1 83.25 429 ARG A O 1
ATOM 3354 N N . ASN A 1 430 ? -9.938 7.559 30.969 1 81.56 430 ASN A N 1
ATOM 3355 C CA . ASN A 1 430 ? -9.055 7.812 32.094 1 81.56 430 ASN A CA 1
ATOM 3356 C C . ASN A 1 430 ? -7.863 6.863 32.094 1 81.56 430 ASN A C 1
ATOM 3358 O O . ASN A 1 430 ? -6.812 7.184 32.656 1 81.56 430 ASN A O 1
ATOM 3362 N N . ASP A 1 431 ? -8.078 5.727 31.5 1 82.38 431 ASP A N 1
ATOM 3363 C CA . ASP A 1 431 ? -7.008 4.734 31.516 1 82.38 431 ASP A CA 1
ATOM 3364 C C . ASP A 1 431 ? -6.234 4.734 30.203 1 82.38 431 ASP A C 1
ATOM 3366 O O . ASP A 1 431 ? -5.508 3.783 29.906 1 82.38 431 ASP A O 1
ATOM 3370 N N . SER A 1 432 ? -6.469 5.652 29.375 1 82.69 432 SER A N 1
ATOM 3371 C CA . SER A 1 432 ? -5.766 5.805 28.109 1 82.69 432 SER A CA 1
ATOM 3372 C C . SER A 1 432 ? -4.879 7.043 28.109 1 82.69 432 SER A C 1
ATOM 3374 O O . SER A 1 432 ? -5.27 8.094 28.641 1 82.69 432 SER A O 1
ATOM 3376 N N . PRO A 1 433 ? -3.688 6.797 27.641 1 78.75 433 PRO A N 1
ATOM 3377 C CA . PRO A 1 433 ? -2.869 8 27.484 1 78.75 433 PRO A CA 1
ATOM 3378 C C . PRO A 1 433 ? -3.461 9 26.484 1 78.75 433 PRO A C 1
ATOM 3380 O O . PRO A 1 433 ? -4.16 8.602 25.562 1 78.75 433 PRO A O 1
ATOM 3383 N N . CYS A 1 434 ? -3.244 10.227 26.859 1 78.19 434 CYS A N 1
ATOM 3384 C CA . CYS A 1 434 ? -3.67 11.273 25.938 1 78.19 434 CYS A CA 1
ATOM 3385 C C . CYS A 1 434 ? -2.469 11.938 25.281 1 78.19 434 CYS A C 1
ATOM 3387 O O . CYS A 1 434 ? -1.487 12.266 25.953 1 78.19 434 CYS A O 1
ATOM 3389 N N . GLY A 1 435 ? -2.451 12.016 23.984 1 80.69 435 GLY A N 1
ATOM 3390 C CA . GLY A 1 435 ? -1.433 12.812 23.312 1 80.69 435 GLY A CA 1
ATOM 3391 C C . GLY A 1 435 ? -1.559 14.297 23.578 1 80.69 435 GLY A C 1
ATOM 3392 O O . GLY A 1 435 ? -2.328 14.711 24.453 1 80.69 435 GLY A O 1
ATOM 3393 N N . THR A 1 436 ? -0.65 15.016 22.984 1 88 436 THR A N 1
ATOM 3394 C CA . THR A 1 436 ? -0.699 16.469 23.078 1 88 436 THR A CA 1
ATOM 3395 C C . THR A 1 436 ? -0.585 17.094 21.688 1 88 436 THR A C 1
ATOM 3397 O O . THR A 1 436 ? -0.545 16.391 20.688 1 88 436 THR A O 1
ATOM 3400 N N . THR A 1 437 ? -0.783 18.359 21.641 1 93.44 437 THR A N 1
ATOM 3401 C CA . THR A 1 437 ? -0.697 19.125 20.391 1 93.44 437 THR A CA 1
ATOM 3402 C C . THR A 1 437 ? 0.141 20.375 20.609 1 93.44 437 THR A C 1
ATOM 3404 O O . THR A 1 437 ? 0.801 20.531 21.641 1 93.44 437 THR A O 1
ATOM 3407 N N . ILE A 1 438 ? 0.166 21.203 19.625 1 96.88 438 ILE A N 1
ATOM 3408 C CA . ILE A 1 438 ? 0.838 22.5 19.75 1 96.88 438 ILE A CA 1
ATOM 3409 C C . ILE A 1 438 ? 0.012 23.422 20.625 1 96.88 438 ILE A C 1
ATOM 3411 O O . ILE A 1 438 ? 0.498 24.484 21.062 1 96.88 438 ILE A O 1
ATOM 3415 N N . GLY A 1 439 ? -1.184 23.062 20.969 1 96.75 439 GLY A N 1
ATOM 3416 C CA . GLY A 1 439 ? -2.121 23.906 21.688 1 96.75 439 GLY A CA 1
ATOM 3417 C C . GLY A 1 439 ? -1.602 24.359 23.047 1 96.75 439 GLY A C 1
ATOM 3418 O O . GLY A 1 439 ? -1.399 25.547 23.266 1 96.75 439 GLY A O 1
ATOM 3419 N N . PRO A 1 440 ? -1.323 23.406 23.891 1 95.06 440 PRO A N 1
ATOM 3420 C CA . PRO A 1 440 ? -0.813 23.781 25.219 1 95.06 440 PRO A CA 1
ATOM 3421 C C . PRO A 1 440 ? 0.504 24.547 25.141 1 95.06 440 PRO A C 1
ATOM 3423 O O . PRO A 1 440 ? 0.747 25.438 25.953 1 95.06 440 PRO A O 1
ATOM 3426 N N . ILE A 1 441 ? 1.299 24.25 24.203 1 95 441 ILE A N 1
ATOM 3427 C CA . ILE A 1 441 ? 2.576 24.922 24.016 1 95 441 ILE A CA 1
ATOM 3428 C C . ILE A 1 441 ? 2.336 26.406 23.719 1 95 441 ILE A C 1
ATOM 3430 O O . ILE A 1 441 ? 2.898 27.281 24.375 1 95 441 ILE A O 1
ATOM 3434 N N . LEU A 1 442 ? 1.507 26.625 22.781 1 96.06 442 LEU A N 1
ATOM 3435 C CA . LEU A 1 442 ? 1.257 28 22.344 1 96.06 442 LEU A CA 1
ATOM 3436 C C . LEU A 1 442 ? 0.459 28.766 23.391 1 96.06 442 LEU A C 1
ATOM 3438 O O . LEU A 1 442 ? 0.667 29.969 23.578 1 96.06 442 LEU A O 1
ATOM 3442 N N . ALA A 1 443 ? -0.478 28.094 24.062 1 94.81 443 ALA A N 1
ATOM 3443 C CA . ALA A 1 443 ? -1.229 28.734 25.141 1 94.81 443 ALA A CA 1
ATOM 3444 C C . ALA A 1 443 ? -0.295 29.234 26.234 1 94.81 443 ALA A C 1
ATOM 3446 O O . ALA A 1 443 ? -0.447 30.359 26.719 1 94.81 443 ALA A O 1
ATOM 3447 N N . SER A 1 444 ? 0.627 28.469 26.609 1 93.31 444 SER A N 1
ATOM 3448 C CA . SER A 1 444 ? 1.547 28.812 27.688 1 93.31 444 SER A CA 1
ATOM 3449 C C . SER A 1 444 ? 2.555 29.859 27.25 1 93.31 444 SER A C 1
ATOM 3451 O O . SER A 1 444 ? 2.869 30.781 28.016 1 93.31 444 SER A O 1
ATOM 3453 N N . ARG A 1 445 ? 3.059 29.781 26.078 1 92.62 445 ARG A N 1
ATOM 3454 C CA . ARG A 1 445 ? 4.121 30.656 25.594 1 92.62 445 ARG A CA 1
ATOM 3455 C C . ARG A 1 445 ? 3.584 32.062 25.297 1 92.62 445 ARG A C 1
ATOM 3457 O O . ARG A 1 445 ? 4.277 33.031 25.5 1 92.62 445 ARG A O 1
ATOM 3464 N N . LEU A 1 446 ? 2.391 32.094 24.734 1 94.25 446 LEU A N 1
ATOM 3465 C CA . LEU A 1 446 ? 1.849 33.375 24.281 1 94.25 446 LEU A CA 1
ATOM 3466 C C . LEU A 1 446 ? 0.9 33.969 25.328 1 94.25 446 LEU A C 1
ATOM 3468 O O . LEU A 1 446 ? 0.593 35.156 25.281 1 94.25 446 LEU A O 1
ATOM 3472 N N . GLY A 1 447 ? 0.422 33.125 26.203 1 93.69 447 GLY A N 1
ATOM 3473 C CA . GLY A 1 447 ? -0.573 33.562 27.156 1 93.69 447 GLY A CA 1
ATOM 3474 C C . GLY A 1 447 ? -1.886 33.969 26.516 1 93.69 447 GLY A C 1
ATOM 3475 O O . GLY A 1 447 ? -2.486 34.969 26.875 1 93.69 447 GLY A O 1
ATOM 3476 N N . ILE A 1 448 ? -2.289 33.281 25.516 1 95.12 448 ILE A N 1
ATOM 3477 C CA . ILE A 1 448 ? -3.533 33.594 24.812 1 95.12 448 ILE A CA 1
ATOM 3478 C C . ILE A 1 448 ? -4.477 32.375 24.922 1 95.12 448 ILE A C 1
ATOM 3480 O O . ILE A 1 448 ? -4.039 31.266 25.172 1 95.12 448 ILE A O 1
ATOM 3484 N N . PRO A 1 449 ? -5.828 32.594 24.734 1 95.69 449 PRO A N 1
ATOM 3485 C CA . PRO A 1 449 ? -6.754 31.453 24.672 1 95.69 449 PRO A CA 1
ATOM 3486 C C . PRO A 1 449 ? -6.516 30.578 23.438 1 95.69 449 PRO A C 1
ATOM 3488 O O . PRO A 1 449 ? -6.348 31.094 22.328 1 95.69 449 PRO A O 1
ATOM 3491 N N . VAL A 1 450 ? -6.473 29.281 23.703 1 97.38 450 VAL A N 1
ATOM 3492 C CA . VAL A 1 450 ? -6.258 28.312 22.641 1 97.38 450 VAL A CA 1
ATOM 3493 C C . VAL A 1 450 ? -7.289 27.188 22.75 1 97.38 450 VAL A C 1
ATOM 3495 O O . VAL A 1 450 ? -7.684 26.797 23.844 1 97.38 450 VAL A O 1
ATOM 3498 N N . LEU A 1 451 ? -7.797 26.75 21.672 1 98.12 451 LEU A N 1
ATOM 3499 C CA . LEU A 1 451 ? -8.695 25.609 21.562 1 98.12 451 LEU A CA 1
ATOM 3500 C C . LEU A 1 451 ? -8.125 24.531 20.641 1 98.12 451 LEU A C 1
ATOM 3502 O O . LEU A 1 451 ? -7.59 24.859 19.578 1 98.12 451 LEU A O 1
ATOM 3506 N N . ASP A 1 452 ? -8.203 23.25 21.078 1 98.31 452 ASP A N 1
ATOM 3507 C CA . ASP A 1 452 ? -7.754 22.125 20.25 1 98.31 452 ASP A CA 1
ATOM 3508 C C . ASP A 1 452 ? -8.914 21.531 19.453 1 98.31 452 ASP A C 1
ATOM 3510 O O . ASP A 1 452 ? -9.945 21.188 20.031 1 98.31 452 ASP A O 1
ATOM 3514 N N . LEU A 1 453 ? -8.672 21.438 18.172 1 98.44 453 LEU A N 1
ATOM 3515 C CA . LEU A 1 453 ? -9.695 20.984 17.219 1 98.44 453 LEU A CA 1
ATOM 3516 C C . LEU A 1 453 ? -9.109 20.047 16.188 1 98.44 453 LEU A C 1
ATOM 3518 O O . LEU A 1 453 ? -7.953 20.188 15.789 1 98.44 453 LEU A O 1
ATOM 3522 N N . GLY A 1 454 ? -9.898 19.062 15.734 1 98.25 454 GLY A N 1
ATOM 3523 C CA . GLY A 1 454 ? -9.422 18.234 14.641 1 98.25 454 GLY A CA 1
ATOM 3524 C C . GLY A 1 454 ? -10.531 17.453 13.969 1 98.25 454 GLY A C 1
ATOM 3525 O O . GLY A 1 454 ? -11.5 17.031 14.625 1 98.25 454 GLY A O 1
ATOM 3526 N N . ALA A 1 455 ? -10.422 17.203 12.648 1 98.31 455 ALA A N 1
ATOM 3527 C CA . ALA A 1 455 ? -11.344 16.312 11.953 1 98.31 455 ALA A CA 1
ATOM 3528 C C . ALA A 1 455 ? -11.094 14.852 12.336 1 98.31 455 ALA A C 1
ATOM 3530 O O . ALA A 1 455 ? -9.953 14.453 12.578 1 98.31 455 ALA A O 1
ATOM 3531 N N . PRO A 1 456 ? -12.164 14.039 12.383 1 97.75 456 PRO A N 1
ATOM 3532 C CA . PRO A 1 456 ? -11.992 12.633 12.742 1 97.75 456 PRO A CA 1
ATOM 3533 C C . PRO A 1 456 ? -11.258 11.836 11.664 1 97.75 456 PRO A C 1
ATOM 3535 O O . PRO A 1 456 ? -11.516 12.016 10.477 1 97.75 456 PRO A O 1
ATOM 3538 N N . GLN A 1 457 ? -10.367 10.992 12.078 1 98.25 457 GLN A N 1
ATOM 3539 C CA . GLN A 1 457 ? -9.656 10.102 11.164 1 98.25 457 GLN A CA 1
ATOM 3540 C C . GLN A 1 457 ? -9.406 8.734 11.805 1 98.25 457 GLN A C 1
ATOM 3542 O O . GLN A 1 457 ? -9.531 8.586 13.016 1 98.25 457 GLN A O 1
ATOM 3547 N N . LEU A 1 458 ? -9.164 7.742 11.023 1 97.5 458 LEU A N 1
ATOM 3548 C CA . LEU A 1 458 ? -8.695 6.422 11.43 1 97.5 458 LEU A CA 1
ATOM 3549 C C . LEU A 1 458 ? -7.266 6.184 10.961 1 97.5 458 LEU A C 1
ATOM 3551 O O . LEU A 1 458 ? -6.805 6.832 10.016 1 97.5 458 LEU A O 1
ATOM 3555 N N . ALA A 1 459 ? -6.605 5.293 11.617 1 97.56 459 ALA A N 1
ATOM 3556 C CA . ALA A 1 459 ? -5.273 4.828 11.242 1 97.56 459 ALA A CA 1
ATOM 3557 C C . ALA A 1 459 ? -4.25 5.949 11.352 1 97.56 459 ALA A C 1
ATOM 3559 O O . ALA A 1 459 ? -3.314 6.027 10.547 1 97.56 459 ALA A O 1
ATOM 3560 N N . MET A 1 460 ? -4.453 6.875 12.328 1 97.19 460 MET A N 1
ATOM 3561 C CA . MET A 1 460 ? -3.516 7.973 12.547 1 97.19 460 MET A CA 1
ATOM 3562 C C . MET A 1 460 ? -2.096 7.453 12.734 1 97.19 460 MET A C 1
ATOM 3564 O O . MET A 1 460 ? -1.877 6.496 13.484 1 97.19 460 MET A O 1
ATOM 3568 N N . HIS A 1 461 ? -1.104 8.008 12.055 1 96.81 461 HIS A N 1
ATOM 3569 C CA . HIS A 1 461 ? 0.329 7.742 12.117 1 96.81 461 HIS A CA 1
ATOM 3570 C C . HIS A 1 461 ? 0.695 6.496 11.32 1 96.81 461 HIS A C 1
ATOM 3572 O O . HIS A 1 461 ? 1.844 6.051 11.352 1 96.81 461 HIS A O 1
ATOM 3578 N N . SER A 1 462 ? -0.257 5.887 10.641 1 97.69 462 SER A N 1
ATOM 3579 C CA . SER A 1 462 ? 0.049 4.91 9.602 1 97.69 462 SER A CA 1
ATOM 3580 C C . SER A 1 462 ? 0.664 5.586 8.375 1 97.69 462 SER A C 1
ATOM 3582 O O . SER A 1 462 ? 0.498 6.789 8.172 1 97.69 462 SER A O 1
ATOM 3584 N N . ILE A 1 463 ? 1.437 4.781 7.602 1 97.81 463 ILE A N 1
ATOM 3585 C CA . ILE A 1 463 ? 1.95 5.316 6.344 1 97.81 463 ILE A CA 1
ATOM 3586 C C . ILE A 1 463 ? 0.787 5.723 5.445 1 97.81 463 ILE A C 1
ATOM 3588 O O . ILE A 1 463 ? 0.937 6.594 4.582 1 97.81 463 ILE A O 1
ATOM 3592 N N . ARG A 1 464 ? -0.377 5.145 5.66 1 98 464 ARG A N 1
ATOM 3593 C CA . ARG A 1 464 ? -1.6 5.438 4.918 1 98 464 ARG A CA 1
ATOM 3594 C C . ARG A 1 464 ? -2.801 5.52 5.855 1 98 464 ARG A C 1
ATOM 3596 O O . ARG A 1 464 ? -3.18 4.527 6.477 1 98 464 ARG A O 1
ATOM 3603 N N . GLU A 1 465 ? -3.422 6.68 5.902 1 98.44 465 GLU A N 1
ATOM 3604 C CA . GLU A 1 465 ? -4.492 7.008 6.836 1 98.44 465 GLU A CA 1
ATOM 3605 C C . GLU A 1 465 ? -5.832 7.133 6.117 1 98.44 465 GLU A C 1
ATOM 3607 O O . GLU A 1 465 ? -5.934 6.844 4.926 1 98.44 465 GLU A O 1
ATOM 3612 N N . MET A 1 466 ? -6.895 7.457 6.996 1 97.94 466 MET A N 1
ATOM 3613 C CA . MET A 1 466 ? -8.219 7.543 6.395 1 97.94 466 MET A CA 1
ATOM 3614 C C . MET A 1 466 ? -9.086 8.555 7.137 1 97.94 466 MET A C 1
ATOM 3616 O O . MET A 1 466 ? -9 8.68 8.359 1 97.94 466 MET A O 1
ATOM 3620 N N . CYS A 1 467 ? -9.875 9.281 6.387 1 98.31 467 CYS A N 1
ATOM 3621 C CA . CYS A 1 467 ? -10.898 10.156 6.953 1 98.31 467 CYS A CA 1
ATOM 3622 C C . CYS A 1 467 ? -12.086 10.281 6.008 1 98.31 467 CYS A C 1
ATOM 3624 O O . CYS A 1 467 ? -12.133 9.625 4.969 1 98.31 467 CYS A O 1
ATOM 3626 N N . CYS A 1 468 ? -13.133 10.992 6.391 1 97.94 468 CYS A N 1
ATOM 3627 C CA . CYS A 1 468 ? -14.32 11.141 5.551 1 97.94 468 CYS A CA 1
ATOM 3628 C C . CYS A 1 468 ? -14.203 12.359 4.648 1 97.94 468 CYS A C 1
ATOM 3630 O O . CYS A 1 468 ? -13.547 13.336 5.004 1 97.94 468 CYS A O 1
ATOM 3632 N N . THR A 1 469 ? -14.844 12.32 3.512 1 97.81 469 THR A N 1
ATOM 3633 C CA . THR A 1 469 ? -14.766 13.383 2.514 1 97.81 469 THR A CA 1
ATOM 3634 C C . THR A 1 469 ? -15.406 14.672 3.033 1 97.81 469 THR A C 1
ATOM 3636 O O . THR A 1 469 ? -14.906 15.766 2.775 1 97.81 469 THR A O 1
ATOM 3639 N N . SER A 1 470 ? -16.484 14.602 3.809 1 97.44 470 SER A N 1
ATOM 3640 C CA . SER A 1 470 ? -17.188 15.789 4.281 1 97.44 470 SER A CA 1
ATOM 3641 C C . SER A 1 470 ? -16.344 16.578 5.262 1 97.44 470 SER A C 1
ATOM 3643 O O . SER A 1 470 ? -16.547 17.781 5.441 1 97.44 470 SER A O 1
ATOM 3645 N N . GLY A 1 471 ? -15.406 15.922 5.875 1 97.75 471 GLY A N 1
ATOM 3646 C CA . GLY A 1 471 ? -14.555 16.594 6.852 1 97.75 471 GLY A CA 1
ATOM 3647 C C . GLY A 1 471 ? -13.805 17.766 6.277 1 97.75 471 GLY A C 1
ATOM 3648 O O . GLY A 1 471 ? -13.531 18.75 6.988 1 97.75 471 GLY A O 1
ATOM 3649 N N . VAL A 1 472 ? -13.461 17.719 4.992 1 98.5 472 VAL A N 1
ATOM 3650 C CA . VAL A 1 472 ? -12.703 18.781 4.363 1 98.5 472 VAL A CA 1
ATOM 3651 C C . VAL A 1 472 ? -13.562 20.047 4.27 1 98.5 472 VAL A C 1
ATOM 3653 O O . VAL A 1 472 ? -13.172 21.109 4.758 1 98.5 472 VAL A O 1
ATOM 3656 N N . LEU A 1 473 ? -14.734 19.906 3.707 1 98.38 473 LEU A N 1
ATOM 3657 C CA . LEU A 1 473 ? -15.633 21.047 3.541 1 98.38 473 LEU A CA 1
ATOM 3658 C C . LEU A 1 473 ? -16.062 21.609 4.895 1 98.38 473 LEU A C 1
ATOM 3660 O O . LEU A 1 473 ? -16.109 22.812 5.086 1 98.38 473 LEU A O 1
ATOM 3664 N N . GLN A 1 474 ? -16.375 20.75 5.801 1 98.31 474 GLN A N 1
ATOM 3665 C CA . GLN A 1 474 ? -16.812 21.172 7.129 1 98.31 474 GLN A CA 1
ATOM 3666 C C . GLN A 1 474 ? -15.727 21.984 7.836 1 98.31 474 GLN A C 1
ATOM 3668 O O . GLN A 1 474 ? -16.016 23.031 8.422 1 98.31 474 GLN A O 1
ATOM 3673 N N . THR A 1 475 ? -14.516 21.484 7.781 1 98.81 475 THR A N 1
ATOM 3674 C CA . THR A 1 475 ? -13.422 22.141 8.477 1 98.81 475 THR A CA 1
ATOM 3675 C C . THR A 1 475 ? -13.086 23.484 7.809 1 98.81 475 THR A C 1
ATOM 3677 O O . THR A 1 475 ? -12.875 24.484 8.492 1 98.81 475 THR A O 1
ATOM 3680 N N . VAL A 1 476 ? -13.055 23.5 6.496 1 98.81 476 VAL A N 1
ATOM 3681 C CA . VAL A 1 476 ? -12.789 24.734 5.773 1 98.81 476 VAL A CA 1
ATOM 3682 C C . VAL A 1 476 ? -13.859 25.766 6.117 1 98.81 476 VAL A C 1
ATOM 3684 O O . VAL A 1 476 ? -13.547 26.922 6.398 1 98.81 476 VAL A O 1
ATOM 3687 N N . THR A 1 477 ? -15.117 25.359 6.102 1 98.69 477 THR A N 1
ATOM 3688 C CA . THR A 1 477 ? -16.234 26.25 6.383 1 98.69 477 THR A CA 1
ATOM 3689 C C . THR A 1 477 ? -16.141 26.797 7.805 1 98.69 477 THR A C 1
ATOM 3691 O O . THR A 1 477 ? -16.359 27.984 8.031 1 98.69 477 THR A O 1
ATOM 3694 N N . LEU A 1 478 ? -15.82 25.969 8.711 1 98.81 478 LEU A N 1
ATOM 3695 C CA . LEU A 1 478 ? -15.711 26.359 10.109 1 98.81 478 LEU A CA 1
ATOM 3696 C C . LEU A 1 478 ? -14.586 27.375 10.305 1 98.81 478 LEU A C 1
ATOM 3698 O O . LEU A 1 478 ? -14.781 28.406 10.953 1 98.81 478 LEU A O 1
ATOM 3702 N N . LEU A 1 479 ? -13.422 27.094 9.781 1 98.88 479 LEU A N 1
ATOM 3703 C CA . LEU A 1 479 ? -12.258 27.953 9.977 1 98.88 479 LEU A CA 1
ATOM 3704 C C . LEU A 1 479 ? -12.438 29.281 9.25 1 98.88 479 LEU A C 1
ATOM 3706 O O . LEU A 1 479 ? -11.977 30.328 9.727 1 98.88 479 LEU A O 1
ATOM 3710 N N . LYS A 1 480 ? -13.07 29.219 8.078 1 98.88 480 LYS A N 1
ATOM 3711 C CA . LYS A 1 480 ? -13.414 30.469 7.398 1 98.88 480 LYS A CA 1
ATOM 3712 C C . LYS A 1 480 ? -14.328 31.328 8.266 1 98.88 480 LYS A C 1
ATOM 3714 O O . LYS A 1 480 ? -14.102 32.531 8.414 1 98.88 480 LYS A O 1
ATOM 3719 N N . GLY A 1 481 ? -15.336 30.734 8.828 1 98.75 481 GLY A N 1
ATOM 3720 C CA . GLY A 1 481 ? -16.219 31.422 9.75 1 98.75 481 GLY A CA 1
ATOM 3721 C C . GLY A 1 481 ? -15.492 31.984 10.961 1 98.75 481 GLY A C 1
ATOM 3722 O O . GLY A 1 481 ? -15.789 33.094 11.406 1 98.75 481 GLY A O 1
ATOM 3723 N N . PHE A 1 482 ? -14.586 31.266 11.469 1 98.81 482 PHE A N 1
ATOM 3724 C CA . PHE A 1 482 ? -13.797 31.703 12.602 1 98.81 482 PHE A CA 1
ATOM 3725 C C . PHE A 1 482 ? -13.047 33 12.273 1 98.81 482 PHE A C 1
ATOM 3727 O O . PHE A 1 482 ? -13.094 33.969 13.031 1 98.81 482 PHE A O 1
ATOM 3734 N N . PHE A 1 483 ? -12.367 32.969 11.133 1 98.88 483 PHE A N 1
ATOM 3735 C CA . PHE A 1 483 ? -11.609 34.156 10.727 1 98.88 483 PHE A CA 1
ATOM 3736 C C . PHE A 1 483 ? -12.531 35.344 10.578 1 98.88 483 PHE A C 1
ATOM 3738 O O . PHE A 1 483 ? -12.18 36.469 10.984 1 98.88 483 PHE A O 1
ATOM 3745 N N . GLU A 1 484 ? -13.711 35.156 10.117 1 98.44 484 GLU A N 1
ATOM 3746 C CA . GLU A 1 484 ? -14.609 36.281 9.773 1 98.44 484 GLU A CA 1
ATOM 3747 C C . GLU A 1 484 ? -15.375 36.75 11 1 98.44 484 GLU A C 1
ATOM 3749 O O . GLU A 1 484 ? -15.695 37.938 11.102 1 98.44 484 GLU A O 1
ATOM 3754 N N . LEU A 1 485 ? -15.625 35.875 11.93 1 98.31 485 LEU A N 1
ATOM 3755 C CA . LEU A 1 485 ? -16.656 36.188 12.914 1 98.31 485 LEU A CA 1
ATOM 3756 C C . LEU A 1 485 ? -16.047 36.344 14.305 1 98.31 485 LEU A C 1
ATOM 3758 O O . LEU A 1 485 ? -16.672 36.875 15.211 1 98.31 485 LEU A O 1
ATOM 3762 N N . TYR A 1 486 ? -14.836 35.906 14.547 1 98.38 486 TYR A N 1
ATOM 3763 C CA . TYR A 1 486 ? -14.289 35.844 15.898 1 98.38 486 TYR A CA 1
ATOM 3764 C C . TYR A 1 486 ? -14.352 37.219 16.578 1 98.38 486 TYR A C 1
ATOM 3766 O O . TYR A 1 486 ? -14.805 37.344 17.719 1 98.38 486 TYR A O 1
ATOM 3774 N N . PRO A 1 487 ? -13.922 38.344 15.906 1 97.06 487 PRO A N 1
ATOM 3775 C CA . PRO A 1 487 ? -13.969 39.625 16.594 1 97.06 487 PRO A CA 1
ATOM 3776 C C . PRO A 1 487 ? -15.375 40 17.062 1 97.06 487 PRO A C 1
ATOM 3778 O O . PRO A 1 487 ? -15.547 40.562 18.156 1 97.06 487 PRO A O 1
ATOM 3781 N N . THR A 1 488 ? -16.328 39.688 16.266 1 96.06 488 THR A N 1
ATOM 3782 C CA . THR A 1 488 ? -17.719 40 16.609 1 96.06 488 THR A CA 1
ATOM 3783 C C . THR A 1 488 ? -18.172 39.156 17.797 1 96.06 488 THR A C 1
ATOM 3785 O O . THR A 1 488 ? -18.781 39.688 18.734 1 96.06 488 THR A O 1
ATOM 3788 N N . VAL A 1 489 ? -17.891 37.906 17.766 1 96.69 489 VAL A N 1
ATOM 3789 C CA . VAL A 1 489 ? -18.312 37 18.828 1 96.69 489 VAL A CA 1
ATOM 3790 C C . VAL A 1 489 ? -17.562 37.344 20.125 1 96.69 489 VAL A C 1
ATOM 3792 O O . VAL A 1 489 ? -18.141 37.281 21.203 1 96.69 489 VAL A O 1
ATOM 3795 N N . ARG A 1 490 ? -16.312 37.688 19.984 1 94.94 490 ARG A N 1
ATOM 3796 C CA . ARG A 1 490 ? -15.5 38.062 21.156 1 94.94 490 ARG A CA 1
ATOM 3797 C C . ARG A 1 490 ? -16.094 39.25 21.875 1 94.94 490 ARG A C 1
ATOM 3799 O O . ARG A 1 490 ? -16.016 39.344 23.094 1 94.94 490 ARG A O 1
ATOM 3806 N N . ARG A 1 491 ? -16.625 40.219 21.188 1 92.5 491 ARG A N 1
ATOM 3807 C CA . ARG A 1 491 ? -17.188 41.438 21.766 1 92.5 491 ARG A CA 1
ATOM 3808 C C . ARG A 1 491 ? -18.438 41.094 22.594 1 92.5 491 ARG A C 1
ATOM 3810 O O . ARG A 1 491 ? -18.812 41.875 23.469 1 92.5 491 ARG A O 1
ATOM 3817 N N . GLN A 1 492 ? -19 40.031 22.25 1 91.56 492 GLN A N 1
ATOM 3818 C CA . GLN A 1 492 ? -20.203 39.625 22.969 1 91.56 492 GLN A CA 1
ATOM 3819 C C . GLN A 1 492 ? -19.844 38.906 24.266 1 91.56 492 GLN A C 1
ATOM 3821 O O . GLN A 1 492 ? -20.703 38.719 25.125 1 91.56 492 GLN A O 1
ATOM 3826 N N . LEU A 1 493 ? -18.609 38.594 24.375 1 87.44 493 LEU A N 1
ATOM 3827 C CA . LEU A 1 493 ? -18.156 37.875 25.547 1 87.44 493 LEU A CA 1
ATOM 3828 C C . LEU A 1 493 ? -17.859 38.812 26.703 1 87.44 493 LEU A C 1
ATOM 3830 O O . LEU A 1 493 ? -17.156 39.812 26.531 1 87.44 493 LEU A O 1
ATOM 3834 N N . ILE A 1 494 ? -18.453 38.625 27.859 1 81.12 494 ILE A N 1
ATOM 3835 C CA . ILE A 1 494 ? -18.156 39.344 29.078 1 81.12 494 ILE A CA 1
ATOM 3836 C C . ILE A 1 494 ? -17.375 38.469 30.047 1 81.12 494 ILE A C 1
ATOM 3838 O O . ILE A 1 494 ? -17.953 37.531 30.625 1 81.12 494 ILE A O 1
ATOM 3842 N N . MET A 1 495 ? -16.141 38.656 30.031 1 67.94 495 MET A N 1
ATOM 3843 C CA . MET A 1 495 ? -15.297 37.875 30.938 1 67.94 495 MET A CA 1
ATOM 3844 C C . MET A 1 495 ? -14.172 38.719 31.516 1 67.94 495 MET A C 1
ATOM 3846 O O . MET A 1 495 ? -13.875 39.812 30.984 1 67.94 495 MET A O 1
ATOM 3850 N N . ASP A 1 496 ? -13.602 38.25 32.719 1 65.31 496 ASP A N 1
ATOM 3851 C CA . ASP A 1 496 ? -12.461 38.938 33.312 1 65.31 496 ASP A CA 1
ATOM 3852 C C . ASP A 1 496 ? -11.234 38.844 32.406 1 65.31 496 ASP A C 1
ATOM 3854 O O . ASP A 1 496 ? -11.07 37.875 31.672 1 65.31 496 ASP A O 1
ATOM 3858 N N . MET B 1 1 ? 26.844 -4.398 -25.719 1 37.09 1 MET B N 1
ATOM 3859 C CA . MET B 1 1 ? 25.75 -4.754 -26.641 1 37.09 1 MET B CA 1
ATOM 3860 C C . MET B 1 1 ? 25.047 -6.016 -26.156 1 37.09 1 MET B C 1
ATOM 3862 O O . MET B 1 1 ? 23.812 -6.051 -26.094 1 37.09 1 MET B O 1
ATOM 3866 N N . ILE B 1 2 ? 25.828 -7.102 -25.891 1 38.31 2 ILE B N 1
ATOM 3867 C CA . ILE B 1 2 ? 25.266 -8.367 -25.453 1 38.31 2 ILE B CA 1
ATOM 3868 C C . ILE B 1 2 ? 24.656 -8.203 -24.062 1 38.31 2 ILE B C 1
ATOM 3870 O O . ILE B 1 2 ? 23.547 -8.68 -23.812 1 38.31 2 ILE B O 1
ATOM 3874 N N . MET B 1 3 ? 25.359 -7.328 -23.297 1 47.06 3 MET B N 1
ATOM 3875 C CA . MET B 1 3 ? 24.844 -7.094 -21.938 1 47.06 3 MET B CA 1
ATOM 3876 C C . MET B 1 3 ? 23.578 -6.246 -21.984 1 47.06 3 MET B C 1
ATOM 3878 O O . MET B 1 3 ? 22.641 -6.484 -21.219 1 47.06 3 MET B O 1
ATOM 3882 N N . LYS B 1 4 ? 23.672 -5.316 -22.969 1 54.5 4 LYS B N 1
ATOM 3883 C CA . LYS B 1 4 ? 22.5 -4.453 -23.109 1 54.5 4 LYS B CA 1
ATOM 3884 C C . LYS B 1 4 ? 21.297 -5.242 -23.609 1 54.5 4 LYS B C 1
ATOM 3886 O O . LYS B 1 4 ? 20.172 -5.027 -23.156 1 54.5 4 LYS B O 1
ATOM 3891 N N . SER B 1 5 ? 21.625 -6.07 -24.422 1 61.09 5 SER B N 1
ATOM 3892 C CA . SER B 1 5 ? 20.562 -6.902 -24.984 1 61.09 5 SER B CA 1
ATOM 3893 C C . SER B 1 5 ? 19.984 -7.844 -23.938 1 61.09 5 SER B C 1
ATOM 3895 O O . SER B 1 5 ? 18.766 -8.055 -23.891 1 61.09 5 SER B O 1
ATOM 3897 N N . SER B 1 6 ? 20.812 -8.188 -23.078 1 82 6 SER B N 1
ATOM 3898 C CA . SER B 1 6 ? 20.359 -9.094 -22.016 1 82 6 SER B CA 1
ATOM 3899 C C . SER B 1 6 ? 19.484 -8.359 -21 1 82 6 SER B C 1
ATOM 3901 O O . SER B 1 6 ? 18.453 -8.867 -20.578 1 82 6 SER B O 1
ATOM 3903 N N . LYS B 1 7 ? 19.906 -7.113 -20.875 1 87.25 7 LYS B N 1
ATOM 3904 C CA . LYS B 1 7 ? 19.141 -6.309 -19.938 1 87.25 7 LYS B CA 1
ATOM 3905 C C . LYS B 1 7 ? 17.766 -5.977 -20.5 1 87.25 7 LYS B C 1
ATOM 3907 O O . LYS B 1 7 ? 16.766 -6.02 -19.766 1 87.25 7 LYS B O 1
ATOM 3912 N N . GLU B 1 8 ? 17.75 -5.652 -21.734 1 91.62 8 GLU B N 1
ATOM 3913 C CA . GLU B 1 8 ? 16.484 -5.332 -22.375 1 91.62 8 GLU B CA 1
ATOM 3914 C C . GLU B 1 8 ? 15.539 -6.535 -22.391 1 91.62 8 GLU B C 1
ATOM 3916 O O . GLU B 1 8 ? 14.336 -6.391 -22.203 1 91.62 8 GLU B O 1
ATOM 3921 N N . ALA B 1 9 ? 16.109 -7.703 -22.672 1 94.75 9 ALA B N 1
ATOM 3922 C CA . ALA B 1 9 ? 15.305 -8.922 -22.672 1 94.75 9 ALA B CA 1
ATOM 3923 C C . ALA B 1 9 ? 14.719 -9.203 -21.297 1 94.75 9 ALA B C 1
ATOM 3925 O O . ALA B 1 9 ? 13.562 -9.625 -21.172 1 94.75 9 ALA B O 1
ATOM 3926 N N . VAL B 1 10 ? 15.5 -8.969 -20.297 1 95.5 10 VAL B N 1
ATOM 3927 C CA . VAL B 1 10 ? 15.078 -9.164 -18.922 1 95.5 10 VAL B CA 1
ATOM 3928 C C . VAL B 1 10 ? 13.953 -8.195 -18.578 1 95.5 10 VAL B C 1
ATOM 3930 O O . VAL B 1 10 ? 12.93 -8.594 -18.016 1 95.5 10 VAL B O 1
ATOM 3933 N N . GLN B 1 11 ? 14.109 -6.973 -18.922 1 95.19 11 GLN B N 1
ATOM 3934 C CA . GLN B 1 11 ? 13.109 -5.949 -18.641 1 95.19 11 GLN B CA 1
ATOM 3935 C C . GLN B 1 11 ? 11.812 -6.219 -19.391 1 95.19 11 GLN B C 1
ATOM 3937 O O . GLN B 1 11 ? 10.727 -6.031 -18.844 1 95.19 11 GLN B O 1
ATOM 3942 N N . ARG B 1 12 ? 11.969 -6.617 -20.578 1 96.38 12 ARG B N 1
ATOM 3943 C CA . ARG B 1 12 ? 10.789 -6.93 -21.391 1 96.38 12 ARG B CA 1
ATOM 3944 C C . ARG B 1 12 ? 10.008 -8.094 -20.797 1 96.38 12 ARG B C 1
ATOM 3946 O O . ARG B 1 12 ? 8.781 -8.047 -20.703 1 96.38 12 ARG B O 1
ATOM 3953 N N . ALA B 1 13 ? 10.719 -9.141 -20.391 1 97.38 13 ALA B N 1
ATOM 3954 C CA . ALA B 1 13 ? 10.062 -10.297 -19.781 1 97.38 13 ALA B CA 1
ATOM 3955 C C . ALA B 1 13 ? 9.305 -9.898 -18.516 1 97.38 13 ALA B C 1
ATOM 3957 O O . ALA B 1 13 ? 8.172 -10.344 -18.297 1 97.38 13 ALA B O 1
ATOM 3958 N N . ALA B 1 14 ? 9.93 -9.102 -17.703 1 97.5 14 ALA B N 1
ATOM 3959 C CA . ALA B 1 14 ? 9.32 -8.648 -16.469 1 97.5 14 ALA B CA 1
ATOM 3960 C C . ALA B 1 14 ? 8.094 -7.773 -16.734 1 97.5 14 ALA B C 1
ATOM 3962 O O . ALA B 1 14 ? 7.062 -7.914 -16.078 1 97.5 14 ALA B O 1
ATOM 3963 N N . THR B 1 15 ? 8.188 -6.891 -17.688 1 97.5 15 THR B N 1
ATOM 3964 C CA . THR B 1 15 ? 7.105 -5.977 -18.031 1 97.5 15 THR B CA 1
ATOM 3965 C C . THR B 1 15 ? 5.914 -6.738 -18.594 1 97.5 15 THR B C 1
ATOM 3967 O O . THR B 1 15 ? 4.762 -6.379 -18.344 1 97.5 15 THR B O 1
ATOM 3970 N N . GLU B 1 16 ? 6.184 -7.773 -19.344 1 97.25 16 GLU B N 1
ATOM 3971 C CA . GLU B 1 16 ? 5.125 -8.57 -19.953 1 97.25 16 GLU B CA 1
ATOM 3972 C C . GLU B 1 16 ? 4.422 -9.438 -18.906 1 97.25 16 GLU B C 1
ATOM 3974 O O . GLU B 1 16 ? 3.291 -9.883 -19.125 1 97.25 16 GLU B O 1
ATOM 3979 N N . PHE B 1 17 ? 5.051 -9.664 -17.875 1 98.19 17 PHE B N 1
ATOM 3980 C CA . PHE B 1 17 ? 4.5 -10.453 -16.781 1 98.19 17 PHE B CA 1
ATOM 3981 C C . PHE B 1 17 ? 3.461 -9.648 -16 1 98.19 17 PHE B C 1
ATOM 3983 O O . PHE B 1 17 ? 2.469 -10.203 -15.523 1 98.19 17 PHE B O 1
ATOM 3990 N N . LEU B 1 18 ? 3.607 -8.375 -15.836 1 98.38 18 LEU B N 1
ATOM 3991 C CA . LEU B 1 18 ? 2.842 -7.523 -14.93 1 98.38 18 LEU B CA 1
ATOM 3992 C C . LEU B 1 18 ? 1.361 -7.539 -15.289 1 98.38 18 LEU B C 1
ATOM 3994 O O . LEU B 1 18 ? 0.505 -7.672 -14.414 1 98.38 18 LEU B O 1
ATOM 3998 N N . PRO B 1 19 ? 0.995 -7.469 -16.562 1 98.06 19 PRO B N 1
ATOM 3999 C CA . PRO B 1 19 ? -0.433 -7.527 -16.891 1 98.06 19 PRO B CA 1
ATOM 4000 C C . PRO B 1 19 ? -1.079 -8.844 -16.469 1 98.06 19 PRO B C 1
ATOM 4002 O O . PRO B 1 19 ? -2.254 -8.867 -16.094 1 98.06 19 PRO B O 1
ATOM 4005 N N . PHE B 1 20 ? -0.361 -9.953 -16.578 1 98.56 20 PHE B N 1
ATOM 4006 C CA . PHE B 1 20 ? -0.889 -11.25 -16.172 1 98.56 20 PHE B CA 1
ATOM 4007 C C . PHE B 1 20 ? -1.286 -11.242 -14.711 1 98.56 20 PHE B C 1
ATOM 4009 O O . PHE B 1 20 ? -2.371 -11.703 -14.352 1 98.56 20 PHE B O 1
ATOM 4016 N N . VAL B 1 21 ? -0.421 -10.703 -13.836 1 98.12 21 VAL B N 1
ATOM 4017 C CA . VAL B 1 21 ? -0.692 -10.672 -12.398 1 98.12 21 VAL B CA 1
ATOM 4018 C C . VAL B 1 21 ? -1.808 -9.664 -12.109 1 98.12 21 VAL B C 1
ATOM 4020 O O . VAL B 1 21 ? -2.668 -9.914 -11.266 1 98.12 21 VAL B O 1
ATOM 4023 N N . ASN B 1 22 ? -1.774 -8.531 -12.805 1 98.12 22 ASN B N 1
ATOM 4024 C CA . ASN B 1 22 ? -2.771 -7.488 -12.578 1 98.12 22 ASN B CA 1
ATOM 4025 C C . ASN B 1 22 ? -4.176 -7.969 -12.938 1 98.12 22 ASN B C 1
ATOM 4027 O O . ASN B 1 22 ? -5.156 -7.547 -12.32 1 98.12 22 ASN B O 1
ATOM 4031 N N . ARG B 1 23 ? -4.219 -8.82 -13.922 1 97.88 23 ARG B N 1
ATOM 4032 C CA . ARG B 1 23 ? -5.512 -9.359 -14.336 1 97.88 23 ARG B CA 1
ATOM 4033 C C . ARG B 1 23 ? -5.898 -10.57 -13.492 1 97.88 23 ARG B C 1
ATOM 4035 O O . ARG B 1 23 ? -7.078 -10.914 -13.391 1 97.88 23 ARG B O 1
ATOM 4042 N N . GLY B 1 24 ? -4.91 -11.273 -12.93 1 98.38 24 GLY B N 1
ATOM 4043 C CA . GLY B 1 24 ? -5.145 -12.469 -12.141 1 98.38 24 GLY B CA 1
ATOM 4044 C C . GLY B 1 24 ? -5.469 -12.172 -10.688 1 98.38 24 GLY B C 1
ATOM 4045 O O . GLY B 1 24 ? -4.781 -12.641 -9.781 1 98.38 24 GLY B O 1
ATOM 4046 N N . VAL B 1 25 ? -6.59 -11.461 -10.445 1 98.19 25 VAL B N 1
ATOM 4047 C CA . VAL B 1 25 ? -6.914 -10.93 -9.125 1 98.19 25 VAL B CA 1
ATOM 4048 C C . VAL B 1 25 ? -7.602 -12 -8.289 1 98.19 25 VAL B C 1
ATOM 4050 O O . VAL B 1 25 ? -7.727 -11.859 -7.066 1 98.19 25 VAL B O 1
ATOM 4053 N N . SER B 1 26 ? -8.039 -13.055 -8.844 1 98.19 26 SER B N 1
ATOM 4054 C CA . SER B 1 26 ? -8.586 -14.25 -8.203 1 98.19 26 SER B CA 1
ATOM 4055 C C . SER B 1 26 ? -8.242 -15.508 -9 1 98.19 26 SER B C 1
ATOM 4057 O O . SER B 1 26 ? -7.824 -15.422 -10.156 1 98.19 26 SER B O 1
ATOM 4059 N N . PRO B 1 27 ? -8.398 -16.703 -8.383 1 98.5 27 PRO B N 1
ATOM 4060 C CA . PRO B 1 27 ? -8.094 -17.922 -9.141 1 98.5 27 PRO B CA 1
ATOM 4061 C C . PRO B 1 27 ? -8.906 -18.031 -10.43 1 98.5 27 PRO B C 1
ATOM 4063 O O . PRO B 1 27 ? -8.414 -18.547 -11.438 1 98.5 27 PRO B O 1
ATOM 4066 N N . TYR B 1 28 ? -10.125 -17.484 -10.422 1 98.56 28 TYR B N 1
ATOM 4067 C CA . TYR B 1 28 ? -10.992 -17.531 -11.602 1 98.56 28 TYR B CA 1
ATOM 4068 C C . TYR B 1 28 ? -10.453 -16.625 -12.695 1 98.56 28 TYR B C 1
ATOM 4070 O O . TYR B 1 28 ? -10.461 -16.984 -13.875 1 98.56 28 TYR B O 1
ATOM 4078 N N . HIS B 1 29 ? -9.992 -15.508 -12.25 1 98.75 29 HIS B N 1
ATOM 4079 C CA . HIS B 1 29 ? -9.414 -14.57 -13.203 1 98.75 29 HIS B CA 1
ATOM 4080 C C . HIS B 1 29 ? -8.094 -15.094 -13.766 1 98.75 29 HIS B C 1
ATOM 4082 O O . HIS B 1 29 ? -7.762 -14.828 -14.922 1 98.75 29 HIS B O 1
ATOM 4088 N N . VAL B 1 30 ? -7.344 -15.812 -12.969 1 98.88 30 VAL B N 1
ATOM 4089 C CA . VAL B 1 30 ? -6.109 -16.422 -13.445 1 98.88 30 VAL B CA 1
ATOM 4090 C C . VAL B 1 30 ? -6.422 -17.406 -14.57 1 98.88 30 VAL B C 1
ATOM 4092 O O . VAL B 1 30 ? -5.773 -17.391 -15.617 1 98.88 30 VAL B O 1
ATOM 4095 N N . VAL B 1 31 ? -7.375 -18.25 -14.344 1 98.81 31 VAL B N 1
ATOM 4096 C CA . VAL B 1 31 ? -7.754 -19.234 -15.352 1 98.81 31 VAL B CA 1
ATOM 4097 C C . VAL B 1 31 ? -8.273 -18.531 -16.594 1 98.81 31 VAL B C 1
ATOM 4099 O O . VAL B 1 31 ? -7.984 -18.953 -17.719 1 98.81 31 VAL B O 1
ATOM 4102 N N . GLU B 1 32 ? -9.039 -17.422 -16.375 1 98.62 32 GLU B N 1
ATOM 4103 C CA . GLU B 1 32 ? -9.516 -16.641 -17.516 1 98.62 32 GLU B CA 1
ATOM 4104 C C . GLU B 1 32 ? -8.352 -16.125 -18.344 1 98.62 32 GLU B C 1
ATOM 4106 O O . GLU B 1 32 ? -8.383 -16.172 -19.578 1 98.62 32 GLU B O 1
ATOM 4111 N N . GLU B 1 33 ? -7.383 -15.602 -17.672 1 98.56 33 GLU B N 1
ATOM 4112 C CA . GLU B 1 33 ? -6.199 -15.094 -18.359 1 98.56 33 GLU B CA 1
ATOM 4113 C C . GLU B 1 33 ? -5.449 -16.203 -19.078 1 98.56 33 GLU B C 1
ATOM 4115 O O . GLU B 1 33 ? -4.973 -16.016 -20.203 1 98.56 33 GLU B O 1
ATOM 4120 N N . CYS B 1 34 ? -5.297 -17.344 -18.469 1 98.81 34 CYS B N 1
ATOM 4121 C CA . CYS B 1 34 ? -4.656 -18.5 -19.094 1 98.81 34 CYS B CA 1
ATOM 4122 C C . CYS B 1 34 ? -5.414 -18.922 -20.344 1 98.81 34 CYS B C 1
ATOM 4124 O O . CYS B 1 34 ? -4.805 -19.156 -21.391 1 98.81 34 CYS B O 1
ATOM 4126 N N . LYS B 1 35 ? -6.695 -19.047 -20.188 1 98.56 35 LYS B N 1
ATOM 4127 C CA . LYS B 1 35 ? -7.543 -19.438 -21.312 1 98.56 35 LYS B CA 1
ATOM 4128 C C . LYS B 1 35 ? -7.367 -18.484 -22.5 1 98.56 35 LYS B C 1
ATOM 4130 O O . LYS B 1 35 ? -7.211 -18.938 -23.641 1 98.56 35 LYS B O 1
ATOM 4135 N N . THR B 1 36 ? -7.383 -17.203 -22.203 1 98.5 36 THR B N 1
ATOM 4136 C CA . THR B 1 36 ? -7.23 -16.188 -23.234 1 98.5 36 THR B CA 1
ATOM 4137 C C . THR B 1 36 ? -5.906 -16.359 -23.969 1 98.5 36 THR B C 1
ATOM 4139 O O . THR B 1 36 ? -5.863 -16.328 -25.203 1 98.5 36 THR B O 1
ATOM 4142 N N . ARG B 1 37 ? -4.891 -16.578 -23.312 1 98.56 37 ARG B N 1
ATOM 4143 C CA . ARG B 1 37 ? -3.561 -16.734 -23.891 1 98.56 37 ARG B CA 1
ATOM 4144 C C . ARG B 1 37 ? -3.453 -18.031 -24.672 1 98.56 37 ARG B C 1
ATOM 4146 O O . ARG B 1 37 ? -2.836 -18.078 -25.75 1 98.56 37 ARG B O 1
ATOM 4153 N N . LEU B 1 38 ? -4.016 -19.078 -24.156 1 98.81 38 LEU B N 1
ATOM 4154 C CA . LEU B 1 38 ? -3.971 -20.375 -24.828 1 98.81 38 LEU B CA 1
ATOM 4155 C C . LEU B 1 38 ? -4.75 -20.344 -26.141 1 98.81 38 LEU B C 1
ATOM 4157 O O . LEU B 1 38 ? -4.277 -20.859 -27.156 1 98.81 38 LEU B O 1
ATOM 4161 N N . LEU B 1 39 ? -5.918 -19.75 -26.094 1 98.75 39 LEU B N 1
ATOM 4162 C CA . LEU B 1 39 ? -6.715 -19.625 -27.312 1 98.75 39 LEU B CA 1
ATOM 4163 C C . LEU B 1 39 ? -5.973 -18.812 -28.359 1 98.75 39 LEU B C 1
ATOM 4165 O O . LEU B 1 39 ? -5.953 -19.172 -29.531 1 98.75 39 LEU B O 1
ATOM 4169 N N . LYS B 1 40 ? -5.375 -17.75 -27.938 1 98.38 40 LYS B N 1
ATOM 4170 C CA . LYS B 1 40 ? -4.586 -16.922 -28.844 1 98.38 40 LYS B CA 1
ATOM 4171 C C . LYS B 1 40 ? -3.426 -17.719 -29.453 1 98.38 40 LYS B C 1
ATOM 4173 O O . LYS B 1 40 ? -3.041 -17.484 -30.594 1 98.38 40 LYS B O 1
ATOM 4178 N N . ALA B 1 41 ? -2.922 -18.672 -28.734 1 98.38 41 ALA B N 1
ATOM 4179 C CA . ALA B 1 41 ? -1.78 -19.469 -29.156 1 98.38 41 ALA B CA 1
ATOM 4180 C C . ALA B 1 41 ? -2.234 -20.688 -29.953 1 98.38 41 ALA B C 1
ATOM 4182 O O . ALA B 1 41 ? -1.418 -21.531 -30.328 1 98.38 41 ALA B O 1
ATOM 4183 N N . GLY B 1 42 ? -3.541 -20.891 -30.172 1 98.19 42 GLY B N 1
ATOM 4184 C CA . GLY B 1 42 ? -4.051 -21.938 -31.047 1 98.19 42 GLY B CA 1
ATOM 4185 C C . GLY B 1 42 ? -4.422 -23.203 -30.297 1 98.19 42 GLY B C 1
ATOM 4186 O O . GLY B 1 42 ? -4.625 -24.25 -30.922 1 98.19 42 GLY B O 1
ATOM 4187 N N . PHE B 1 43 ? -4.484 -23.188 -29.016 1 98.81 43 PHE B N 1
ATOM 4188 C CA . PHE B 1 43 ? -4.953 -24.344 -28.266 1 98.81 43 PHE B CA 1
ATOM 4189 C C . PHE B 1 43 ? -6.465 -24.484 -28.375 1 98.81 43 PHE B C 1
ATOM 4191 O O . PHE B 1 43 ? -7.188 -23.484 -28.422 1 98.81 43 PHE B O 1
ATOM 4198 N N . THR B 1 44 ? -6.891 -25.719 -28.312 1 98.62 44 THR B N 1
ATOM 4199 C CA . THR B 1 44 ? -8.32 -26.016 -28.391 1 98.62 44 THR B CA 1
ATOM 4200 C C . THR B 1 44 ? -8.859 -26.391 -27.016 1 98.62 44 THR B C 1
ATOM 4202 O O . THR B 1 44 ? -8.281 -27.234 -26.312 1 98.62 44 THR B O 1
ATOM 4205 N N . GLU B 1 45 ? -9.953 -25.828 -26.609 1 98.56 45 GLU B N 1
ATOM 4206 C CA . GLU B 1 45 ? -10.57 -26.141 -25.328 1 98.56 45 GLU B CA 1
ATOM 4207 C C . GLU B 1 45 ? -11.328 -27.453 -25.391 1 98.56 45 GLU B C 1
ATOM 4209 O O . GLU B 1 45 ? -12.102 -27.688 -26.328 1 98.56 45 GLU B O 1
ATOM 4214 N N . LEU B 1 46 ? -11.102 -28.281 -24.484 1 98.38 46 LEU B N 1
ATOM 4215 C CA . LEU B 1 46 ? -11.812 -29.547 -24.312 1 98.38 46 LEU B CA 1
ATOM 4216 C C . LEU B 1 46 ? -12.789 -29.469 -23.141 1 98.38 46 LEU B C 1
ATOM 4218 O O . LEU B 1 46 ? -12.57 -28.703 -22.203 1 98.38 46 LEU B O 1
ATOM 4222 N N . LYS B 1 47 ? -13.82 -30.203 -23.281 1 96.56 47 LYS B N 1
ATOM 4223 C CA . LYS B 1 47 ? -14.75 -30.406 -22.172 1 96.56 47 LYS B CA 1
ATOM 4224 C C . LYS B 1 47 ? -14.57 -31.781 -21.547 1 96.56 47 LYS B C 1
ATOM 4226 O O . LYS B 1 47 ? -14.57 -32.781 -22.25 1 96.56 47 LYS B O 1
ATOM 4231 N N . GLU B 1 48 ? -14.445 -31.828 -20.266 1 94.19 48 GLU B N 1
ATOM 4232 C CA . GLU B 1 48 ? -14.094 -33.031 -19.547 1 94.19 48 GLU B CA 1
ATOM 4233 C C . GLU B 1 48 ? -15.125 -34.156 -19.781 1 94.19 48 GLU B C 1
ATOM 4235 O O . GLU B 1 48 ? -14.781 -35.312 -19.797 1 94.19 48 GLU B O 1
ATOM 4240 N N . ALA B 1 49 ? -16.344 -33.781 -19.953 1 94 49 ALA B N 1
ATOM 4241 C CA . ALA B 1 49 ? -17.422 -34.75 -20.031 1 94 49 ALA B CA 1
ATOM 4242 C C . ALA B 1 49 ? -17.547 -35.312 -21.453 1 94 49 ALA B C 1
ATOM 4244 O O . ALA B 1 49 ? -18.25 -36.312 -21.672 1 94 49 ALA B O 1
ATOM 4245 N N . GLU B 1 50 ? -16.859 -34.812 -22.359 1 96.12 50 GLU B N 1
ATOM 4246 C CA . GLU B 1 50 ? -17 -35.219 -23.75 1 96.12 50 GLU B CA 1
ATOM 4247 C C . GLU B 1 50 ? -15.914 -36.219 -24.141 1 96.12 50 GLU B C 1
ATOM 4249 O O . GLU B 1 50 ? -14.938 -36.406 -23.422 1 96.12 50 GLU B O 1
ATOM 4254 N N . LEU B 1 51 ? -16.188 -36.844 -25.312 1 95.56 51 LEU B N 1
ATOM 4255 C CA . LEU B 1 51 ? -15.164 -37.688 -25.922 1 95.56 51 LEU B CA 1
ATOM 4256 C C . LEU B 1 51 ? -14.062 -36.812 -26.547 1 95.56 51 LEU B C 1
ATOM 4258 O O . LEU B 1 51 ? -14.352 -35.844 -27.25 1 95.56 51 LEU B O 1
ATOM 4262 N N . TRP B 1 52 ? -12.836 -37.219 -26.234 1 96.62 52 TRP B N 1
ATOM 4263 C CA . TRP B 1 52 ? -11.703 -36.469 -26.781 1 96.62 52 TRP B CA 1
ATOM 4264 C C . TRP B 1 52 ? -11.117 -37.188 -28 1 96.62 52 TRP B C 1
ATOM 4266 O O . TRP B 1 52 ? -11 -38.406 -28.016 1 96.62 52 TRP B O 1
ATOM 4276 N N . ASP B 1 53 ? -10.898 -36.438 -29 1 94.81 53 ASP B N 1
ATOM 4277 C CA . ASP B 1 53 ? -10.117 -36.906 -30.156 1 94.81 53 ASP B CA 1
ATOM 4278 C C . ASP B 1 53 ? -8.758 -36.219 -30.203 1 94.81 53 ASP B C 1
ATOM 4280 O O . ASP B 1 53 ? -8.594 -35.219 -30.891 1 94.81 53 ASP B O 1
ATOM 4284 N N . ILE B 1 54 ? -7.832 -36.75 -29.578 1 96.94 54 ILE B N 1
ATOM 4285 C CA . ILE B 1 54 ? -6.512 -36.188 -29.406 1 96.94 54 ILE B CA 1
ATOM 4286 C C . ILE B 1 54 ? -5.598 -36.594 -30.547 1 96.94 54 ILE B C 1
ATOM 4288 O O . ILE B 1 54 ? -5.43 -37.812 -30.797 1 96.94 54 ILE B O 1
ATOM 4292 N N . GLN B 1 55 ? -4.969 -35.625 -31.188 1 96.69 55 GLN B N 1
ATOM 4293 C CA . GLN B 1 55 ? -4.113 -35.906 -32.344 1 96.69 55 GLN B CA 1
ATOM 4294 C C . GLN B 1 55 ? -2.676 -35.469 -32.062 1 96.69 55 GLN B C 1
ATOM 4296 O O . GLN B 1 55 ? -2.445 -34.438 -31.406 1 96.69 55 GLN B O 1
ATOM 4301 N N . PRO B 1 56 ? -1.716 -36.219 -32.656 1 97.06 56 PRO B N 1
ATOM 4302 C CA . PRO B 1 56 ? -0.337 -35.719 -32.594 1 97.06 56 PRO B CA 1
ATOM 4303 C C . PRO B 1 56 ? -0.178 -34.312 -33.156 1 97.06 56 PRO B C 1
ATOM 4305 O O . PRO B 1 56 ? -0.941 -33.938 -34.062 1 97.06 56 PRO B O 1
ATOM 4308 N N . SER B 1 57 ? 0.78 -33.562 -32.656 1 97.69 57 SER B N 1
ATOM 4309 C CA . SER B 1 57 ? 1.117 -32.219 -33.094 1 97.69 57 SER B CA 1
ATOM 4310 C C . SER B 1 57 ? -0.056 -31.266 -32.906 1 97.69 57 SER B C 1
ATOM 4312 O O . SER B 1 57 ? -0.262 -30.359 -33.719 1 97.69 57 SER B O 1
ATOM 4314 N N . SER B 1 58 ? -0.853 -31.516 -31.953 1 97.94 58 SER B N 1
ATOM 4315 C CA . SER B 1 58 ? -1.983 -30.656 -31.609 1 97.94 58 SER B CA 1
ATOM 4316 C C . SER B 1 58 ? -1.914 -30.203 -30.156 1 97.94 58 SER B C 1
ATOM 4318 O O . SER B 1 58 ? -1.151 -30.75 -29.359 1 97.94 58 SER B O 1
ATOM 4320 N N . LYS B 1 59 ? -2.605 -29.172 -29.859 1 98.56 59 LYS B N 1
ATOM 4321 C CA . LYS B 1 59 ? -2.561 -28.531 -28.547 1 98.56 59 LYS B CA 1
ATOM 4322 C C . LYS B 1 59 ? -3.961 -28.375 -27.953 1 98.56 59 LYS B C 1
ATOM 4324 O O . LYS B 1 59 ? -4.898 -28 -28.672 1 98.56 59 LYS B O 1
ATOM 4329 N N . TYR B 1 60 ? -4.129 -28.641 -26.656 1 98.88 60 TYR B N 1
ATOM 4330 C CA . TYR B 1 60 ? -5.438 -28.641 -26.016 1 98.88 60 TYR B CA 1
ATOM 4331 C C . TYR B 1 60 ? -5.352 -28.094 -24.594 1 98.88 60 TYR B C 1
ATOM 4333 O O . TYR B 1 60 ? -4.258 -27.969 -24.047 1 98.88 60 TYR B O 1
ATOM 4341 N N . PHE B 1 61 ? -6.539 -27.703 -24.031 1 98.81 61 PHE B N 1
ATOM 4342 C CA . PHE B 1 61 ? -6.613 -27.438 -22.594 1 98.81 61 PHE B CA 1
ATOM 4343 C C . PHE B 1 61 ? -8.008 -27.75 -22.062 1 98.81 61 PHE B C 1
ATOM 4345 O O . PHE B 1 61 ? -8.969 -27.844 -22.828 1 98.81 61 PHE B O 1
ATOM 4352 N N . VAL B 1 62 ? -8.062 -27.953 -20.828 1 98.56 62 VAL B N 1
ATOM 4353 C CA . VAL B 1 62 ? -9.312 -28.234 -20.109 1 98.56 62 VAL B CA 1
ATOM 4354 C C . VAL B 1 62 ? -9.312 -27.5 -18.766 1 98.56 62 VAL B C 1
ATOM 4356 O O . VAL B 1 62 ? -8.258 -27.297 -18.172 1 98.56 62 VAL B O 1
ATOM 4359 N N . THR B 1 63 ? -10.477 -26.984 -18.359 1 97.94 63 THR B N 1
ATOM 4360 C CA . THR B 1 63 ? -10.617 -26.312 -17.078 1 97.94 63 THR B CA 1
ATOM 4361 C C . THR B 1 63 ? -11.516 -27.125 -16.141 1 97.94 63 THR B C 1
ATOM 4363 O O . THR B 1 63 ? -12.336 -27.922 -16.609 1 97.94 63 THR B O 1
ATOM 4366 N N . ARG B 1 64 ? -11.328 -26.984 -14.844 1 96.19 64 ARG B N 1
ATOM 4367 C CA . ARG B 1 64 ? -12.219 -27.516 -13.812 1 96.19 64 ARG B CA 1
ATOM 4368 C C . ARG B 1 64 ? -12.539 -26.453 -12.766 1 96.19 64 ARG B C 1
ATOM 4370 O O . ARG B 1 64 ? -11.633 -25.797 -12.242 1 96.19 64 ARG B O 1
ATOM 4377 N N . ASN B 1 65 ? -13.82 -26.281 -12.398 1 94.62 65 ASN B N 1
ATOM 4378 C CA . ASN B 1 65 ? -14.336 -25.297 -11.453 1 94.62 65 ASN B CA 1
ATOM 4379 C C . ASN B 1 65 ? -13.984 -23.875 -11.867 1 94.62 65 ASN B C 1
ATOM 4381 O O . ASN B 1 65 ? -14.133 -22.938 -11.086 1 94.62 65 ASN B O 1
ATOM 4385 N N . TYR B 1 66 ? -13.367 -23.75 -13.031 1 96.38 66 TYR B N 1
ATOM 4386 C CA . TYR B 1 66 ? -12.891 -22.484 -13.578 1 96.38 66 TYR B CA 1
ATOM 4387 C C . TYR B 1 66 ? -11.883 -21.844 -12.641 1 96.38 66 TYR B C 1
ATOM 4389 O O . TYR B 1 66 ? -11.789 -20.609 -12.57 1 96.38 66 TYR B O 1
ATOM 4397 N N . SER B 1 67 ? -11.258 -22.625 -11.828 1 98.12 67 SER B N 1
ATOM 4398 C CA . SER B 1 67 ? -10.188 -22.141 -10.953 1 98.12 67 SER B CA 1
ATOM 4399 C C . SER B 1 67 ? -8.922 -22.969 -11.133 1 98.12 67 SER B C 1
ATOM 4401 O O . SER B 1 67 ? -7.863 -22.625 -10.602 1 98.12 67 SER B O 1
ATOM 4403 N N . SER B 1 68 ? -9.008 -24.062 -11.875 1 98.62 68 SER B N 1
ATOM 4404 C CA . SER B 1 68 ? -7.867 -24.891 -12.273 1 98.62 68 SER B CA 1
ATOM 4405 C C . SER B 1 68 ? -7.859 -25.125 -13.781 1 98.62 68 SER B C 1
ATOM 4407 O O . SER B 1 68 ? -8.914 -25.141 -14.422 1 98.62 68 SER B O 1
ATOM 4409 N N . ILE B 1 69 ? -6.648 -25.312 -14.312 1 98.81 69 ILE B N 1
ATOM 4410 C CA . ILE B 1 69 ? -6.539 -25.484 -15.758 1 98.81 69 ILE B CA 1
ATOM 4411 C C . ILE B 1 69 ? -5.371 -26.406 -16.078 1 98.81 69 ILE B C 1
ATOM 4413 O O . ILE B 1 69 ? -4.32 -26.344 -15.43 1 98.81 69 ILE B O 1
ATOM 4417 N N . ILE B 1 70 ? -5.582 -27.344 -17 1 98.81 70 ILE B N 1
ATOM 4418 C CA . ILE B 1 70 ? -4.555 -28.219 -17.562 1 98.81 70 ILE B CA 1
ATOM 4419 C C . ILE B 1 70 ? -4.43 -27.969 -19.062 1 98.81 70 ILE B C 1
ATOM 4421 O O . ILE B 1 70 ? -5.414 -28.094 -19.797 1 98.81 70 ILE B O 1
ATOM 4425 N N . ALA B 1 71 ? -3.295 -27.578 -19.484 1 98.94 71 ALA B N 1
ATOM 4426 C CA . ALA B 1 71 ? -2.982 -27.375 -20.906 1 98.94 71 ALA B CA 1
ATOM 4427 C C . ALA B 1 71 ? -1.874 -28.328 -21.359 1 98.94 71 ALA B C 1
ATOM 4429 O O . ALA B 1 71 ? -0.931 -28.594 -20.609 1 98.94 71 ALA B O 1
ATOM 4430 N N . PHE B 1 72 ? -2.01 -28.828 -22.641 1 98.88 72 PHE B N 1
ATOM 4431 C CA . PHE B 1 72 ? -0.981 -29.766 -23.078 1 98.88 72 PHE B CA 1
ATOM 4432 C C . PHE B 1 72 ? -0.834 -29.719 -24.594 1 98.88 72 PHE B C 1
ATOM 4434 O O . PHE B 1 72 ? -1.774 -29.344 -25.312 1 98.88 72 PHE B O 1
ATOM 4441 N N . ALA B 1 73 ? 0.327 -29.984 -25.016 1 98.88 73 ALA B N 1
ATOM 4442 C CA . ALA B 1 73 ? 0.705 -30.109 -26.422 1 98.88 73 ALA B CA 1
ATOM 4443 C C . ALA B 1 73 ? 1.231 -31.516 -26.734 1 98.88 73 ALA B C 1
ATOM 4445 O O . ALA B 1 73 ? 2.154 -32 -26.062 1 98.88 73 ALA B O 1
ATOM 4446 N N . VAL B 1 74 ? 0.611 -32.125 -27.781 1 98.69 74 VAL B N 1
ATOM 4447 C CA . VAL B 1 74 ? 0.92 -33.531 -28.094 1 98.69 74 VAL B CA 1
ATOM 4448 C C . VAL B 1 74 ? 2.088 -33.562 -29.078 1 98.69 74 VAL B C 1
ATOM 4450 O O . VAL B 1 74 ? 2.033 -32.969 -30.156 1 98.69 74 VAL B O 1
ATOM 4453 N N . GLY B 1 75 ? 3.131 -34.281 -28.734 1 98.69 75 GLY B N 1
ATOM 4454 C CA . GLY B 1 75 ? 4.262 -34.469 -29.625 1 98.69 75 GLY B CA 1
ATOM 4455 C C . GLY B 1 75 ? 3.883 -35.125 -30.938 1 98.69 75 GLY B C 1
ATOM 4456 O O . GLY B 1 75 ? 3 -36 -30.969 1 98.69 75 GLY B O 1
ATOM 4457 N N . GLY B 1 76 ? 4.609 -34.75 -31.922 1 98.38 76 GLY B N 1
ATOM 4458 C CA . GLY B 1 76 ? 4.332 -35.312 -33.25 1 98.38 76 GLY B CA 1
ATOM 4459 C C . GLY B 1 76 ? 4.629 -36.812 -33.344 1 98.38 76 GLY B C 1
ATOM 4460 O O . GLY B 1 76 ? 4.051 -37.5 -34.156 1 98.38 76 GLY B O 1
ATOM 4461 N N . LEU B 1 77 ? 5.484 -37.312 -32.562 1 98.19 77 LEU B N 1
ATOM 4462 C CA . LEU B 1 77 ? 5.883 -38.719 -32.562 1 98.19 77 LEU B CA 1
ATOM 4463 C C . LEU B 1 77 ? 5.309 -39.438 -31.359 1 98.19 77 LEU B C 1
ATOM 4465 O O . LEU B 1 77 ? 5.773 -40.531 -31.016 1 98.19 77 LEU B O 1
ATOM 4469 N N . TYR B 1 78 ? 4.324 -38.906 -30.734 1 98.06 78 TYR B N 1
ATOM 4470 C CA . TYR B 1 78 ? 3.779 -39.469 -29.516 1 98.06 78 TYR B CA 1
ATOM 4471 C C . TYR B 1 78 ? 3.006 -40.75 -29.812 1 98.06 78 TYR B C 1
ATOM 4473 O O . TYR B 1 78 ? 2.232 -40.812 -30.781 1 98.06 78 TYR B O 1
ATOM 4481 N N . LYS B 1 79 ? 3.211 -41.719 -28.984 1 96.44 79 LYS B N 1
ATOM 4482 C CA . LYS B 1 79 ? 2.424 -42.938 -28.906 1 96.44 79 LYS B CA 1
ATOM 4483 C C . LYS B 1 79 ? 2.074 -43.281 -27.469 1 96.44 79 LYS B C 1
ATOM 4485 O O . LYS B 1 79 ? 2.881 -43.062 -26.562 1 96.44 79 LYS B O 1
ATOM 4490 N N . PRO B 1 80 ? 0.794 -43.812 -27.312 1 96.19 80 PRO B N 1
ATOM 4491 C CA . PRO B 1 80 ? 0.473 -44.219 -25.938 1 96.19 80 PRO B CA 1
ATOM 4492 C C . PRO B 1 80 ? 1.559 -45.094 -25.328 1 96.19 80 PRO B C 1
ATOM 4494 O O . PRO B 1 80 ? 1.999 -46.062 -25.953 1 96.19 80 PRO B O 1
ATOM 4497 N N . GLY B 1 81 ? 1.955 -44.688 -24.172 1 95.62 81 GLY B N 1
ATOM 4498 C CA . GLY B 1 81 ? 3.08 -45.344 -23.531 1 95.62 81 GLY B CA 1
ATOM 4499 C C . GLY B 1 81 ? 4.293 -44.469 -23.391 1 95.62 81 GLY B C 1
ATOM 4500 O O . GLY B 1 81 ? 5.145 -44.688 -22.531 1 95.62 81 GLY B O 1
ATOM 4501 N N . ASN B 1 82 ? 4.438 -43.531 -24.281 1 96.62 82 ASN B N 1
ATOM 4502 C CA . ASN B 1 82 ? 5.473 -42.5 -24.109 1 96.62 82 ASN B CA 1
ATOM 4503 C C . ASN B 1 82 ? 5.207 -41.625 -22.891 1 96.62 82 ASN B C 1
ATOM 4505 O O . ASN B 1 82 ? 4.121 -41.688 -22.297 1 96.62 82 ASN B O 1
ATOM 4509 N N . GLY B 1 83 ? 6.137 -40.844 -22.5 1 97.12 83 GLY B N 1
ATOM 4510 C CA . GLY B 1 83 ? 6.059 -40.125 -21.25 1 97.12 83 GLY B CA 1
ATOM 4511 C C . GLY B 1 83 ? 5.41 -38.75 -21.375 1 97.12 83 GLY B C 1
ATOM 4512 O O . GLY B 1 83 ? 5.004 -38.344 -22.469 1 97.12 83 GLY B O 1
ATOM 4513 N N . PHE B 1 84 ? 5.273 -38.094 -20.234 1 98.69 84 PHE B N 1
ATOM 4514 C CA . PHE B 1 84 ? 4.758 -36.719 -20.094 1 98.69 84 PHE B CA 1
ATOM 4515 C C . PHE B 1 84 ? 5.82 -35.812 -19.5 1 98.69 84 PHE B C 1
ATOM 4517 O O . PHE B 1 84 ? 6.488 -36.156 -18.531 1 98.69 84 PHE B O 1
ATOM 4524 N N . SER B 1 85 ? 6.078 -34.688 -20.094 1 98.81 85 SER B N 1
ATOM 4525 C CA . SER B 1 85 ? 6.855 -33.594 -19.516 1 98.81 85 SER B CA 1
ATOM 4526 C C . SER B 1 85 ? 5.945 -32.531 -18.906 1 98.81 85 SER B C 1
ATOM 4528 O O . SER B 1 85 ? 5.336 -31.734 -19.625 1 98.81 85 SER B O 1
ATOM 4530 N N . MET B 1 86 ? 5.961 -32.438 -17.562 1 98.88 86 MET B N 1
ATOM 4531 C CA . MET B 1 86 ? 4.895 -31.672 -16.922 1 98.88 86 MET B CA 1
ATOM 4532 C C . MET B 1 86 ? 5.473 -30.594 -16.016 1 98.88 86 MET B C 1
ATOM 4534 O O . MET B 1 86 ? 6.52 -30.797 -15.391 1 98.88 86 MET B O 1
ATOM 4538 N N . VAL B 1 87 ? 4.785 -29.453 -15.984 1 98.94 87 VAL B N 1
ATOM 4539 C CA . VAL B 1 87 ? 5.027 -28.406 -14.992 1 98.94 87 VAL B CA 1
ATOM 4540 C C . VAL B 1 87 ? 3.734 -28.109 -14.242 1 98.94 87 VAL B C 1
ATOM 4542 O O . VAL B 1 87 ? 2.695 -27.859 -14.852 1 98.94 87 VAL B O 1
ATOM 4545 N N . GLY B 1 88 ? 3.785 -28.203 -12.938 1 98.75 88 GLY B N 1
ATOM 4546 C CA . GLY B 1 88 ? 2.654 -27.891 -12.078 1 98.75 88 GLY B CA 1
ATOM 4547 C C . GLY B 1 88 ? 2.871 -26.641 -11.25 1 98.75 88 GLY B C 1
ATOM 4548 O O . GLY B 1 88 ? 3.984 -26.375 -10.789 1 98.75 88 GLY B O 1
ATOM 4549 N N . ALA B 1 89 ? 1.856 -25.844 -11.055 1 98.81 89 ALA B N 1
ATOM 4550 C CA . ALA B 1 89 ? 1.816 -24.672 -10.195 1 98.81 89 ALA B CA 1
ATOM 4551 C C . ALA B 1 89 ? 0.422 -24.469 -9.609 1 98.81 89 ALA B C 1
ATOM 4553 O O . ALA B 1 89 ? -0.373 -25.406 -9.539 1 98.81 89 ALA B O 1
ATOM 4554 N N . HIS B 1 90 ? 0.182 -23.281 -8.984 1 98.75 90 HIS B N 1
ATOM 4555 C CA . HIS B 1 90 ? -1.155 -23.109 -8.422 1 98.75 90 HIS B CA 1
ATOM 4556 C C . HIS B 1 90 ? -1.656 -21.672 -8.617 1 98.75 90 HIS B C 1
ATOM 4558 O O . HIS B 1 90 ? -0.865 -20.734 -8.609 1 98.75 90 HIS B O 1
ATOM 4564 N N . THR B 1 91 ? -2.984 -21.531 -8.703 1 98.75 91 THR B N 1
ATOM 4565 C CA . THR B 1 91 ? -3.629 -20.297 -9.141 1 98.75 91 THR B CA 1
ATOM 4566 C C . THR B 1 91 ? -4.035 -19.453 -7.938 1 98.75 91 THR B C 1
ATOM 4568 O O . THR B 1 91 ? -4.312 -18.266 -8.078 1 98.75 91 THR B O 1
ATOM 4571 N N . ASP B 1 92 ? -4.105 -20.078 -6.758 1 98.19 92 ASP B N 1
ATOM 4572 C CA . ASP B 1 92 ? -4.613 -19.375 -5.586 1 98.19 92 ASP B CA 1
ATOM 4573 C C . ASP B 1 92 ? -3.48 -18.688 -4.82 1 98.19 92 ASP B C 1
ATOM 4575 O O . ASP B 1 92 ? -2.307 -18.984 -5.059 1 98.19 92 ASP B O 1
ATOM 4579 N N . SER B 1 93 ? -3.75 -17.734 -4.031 1 98 93 SER B N 1
ATOM 4580 C CA . SER B 1 93 ? -2.873 -17.016 -3.117 1 98 93 SER B CA 1
ATOM 4581 C C . SER B 1 93 ? -3.574 -16.719 -1.797 1 98 93 SER B C 1
ATOM 4583 O O . SER B 1 93 ? -4.801 -16.625 -1.749 1 98 93 SER B O 1
ATOM 4585 N N . PRO B 1 94 ? -2.852 -16.641 -0.696 1 97.38 94 PRO B N 1
ATOM 4586 C CA . PRO B 1 94 ? -3.512 -16.188 0.535 1 97.38 94 PRO B CA 1
ATOM 4587 C C . PRO B 1 94 ? -4.242 -14.859 0.364 1 97.38 94 PRO B C 1
ATOM 4589 O O . PRO B 1 94 ? -3.732 -13.945 -0.291 1 97.38 94 PRO B O 1
ATOM 4592 N N . CYS B 1 95 ? -5.43 -14.789 0.872 1 97.75 95 CYS B N 1
ATOM 4593 C CA . CYS B 1 95 ? -6.23 -13.57 0.771 1 97.75 95 CYS B CA 1
ATOM 4594 C C . CYS B 1 95 ? -7.391 -13.602 1.761 1 97.75 95 CYS B C 1
ATOM 4596 O O . CYS B 1 95 ? -7.559 -14.57 2.5 1 97.75 95 CYS B O 1
ATOM 4598 N N . LEU B 1 96 ? -8.078 -12.508 1.872 1 96.81 96 LEU B N 1
ATOM 4599 C CA . LEU B 1 96 ? -9.336 -12.461 2.607 1 96.81 96 LEU B CA 1
ATOM 4600 C C . LEU B 1 96 ? -10.516 -12.734 1.686 1 96.81 96 LEU B C 1
ATOM 4602 O O . LEU B 1 96 ? -10.641 -12.125 0.623 1 96.81 96 LEU B O 1
ATOM 4606 N N . ARG B 1 97 ? -11.328 -13.68 2.064 1 95.81 97 ARG B N 1
ATOM 4607 C CA . ARG B 1 97 ? -12.5 -14.031 1.27 1 95.81 97 ARG B CA 1
ATOM 4608 C C . ARG B 1 97 ? -13.781 -13.555 1.946 1 95.81 97 ARG B C 1
ATOM 4610 O O . ARG B 1 97 ? -13.906 -13.633 3.17 1 95.81 97 ARG B O 1
ATOM 4617 N N . VAL B 1 98 ? -14.641 -13.023 1.169 1 93.81 98 VAL B N 1
ATOM 4618 C CA . VAL B 1 98 ? -15.922 -12.594 1.707 1 93.81 98 VAL B CA 1
ATOM 4619 C C . VAL B 1 98 ? -16.719 -13.805 2.188 1 93.81 98 VAL B C 1
ATOM 4621 O O . VAL B 1 98 ? -16.828 -14.805 1.475 1 93.81 98 VAL B O 1
ATOM 4624 N N . ARG B 1 99 ? -17.203 -13.75 3.443 1 83.69 99 ARG B N 1
ATOM 4625 C CA . ARG B 1 99 ? -17.922 -14.859 4.066 1 83.69 99 ARG B CA 1
ATOM 4626 C C . ARG B 1 99 ? -19.266 -15.102 3.389 1 83.69 99 ARG B C 1
ATOM 4628 O O . ARG B 1 99 ? -19.969 -14.148 3.035 1 83.69 99 ARG B O 1
ATOM 4635 N N . MET B 1 100 ? -19.438 -16.469 3.359 1 64.62 100 MET B N 1
ATOM 4636 C CA . MET B 1 100 ? -20.734 -16.906 2.869 1 64.62 100 MET B CA 1
ATOM 4637 C C . MET B 1 100 ? -21.656 -17.297 4.023 1 64.62 100 MET B C 1
ATOM 4639 O O . MET B 1 100 ? -21.172 -17.656 5.102 1 64.62 100 MET B O 1
ATOM 4643 N N . ALA B 1 101 ? -22.844 -16.953 4.25 1 46.12 101 ALA B N 1
ATOM 4644 C CA . ALA B 1 101 ? -23.75 -17.281 5.348 1 46.12 101 ALA B CA 1
ATOM 4645 C C . ALA B 1 101 ? -23.688 -18.75 5.703 1 46.12 101 ALA B C 1
ATOM 4647 O O . ALA B 1 101 ? -23.672 -19.609 4.816 1 46.12 101 ALA B O 1
ATOM 4648 N N . LYS B 1 102 ? -23.25 -19.047 7.105 1 36.44 102 LYS B N 1
ATOM 4649 C CA . LYS B 1 102 ? -23.5 -20.375 7.652 1 36.44 102 LYS B CA 1
ATOM 4650 C C . LYS B 1 102 ? -24.984 -20.641 7.777 1 36.44 102 LYS B C 1
ATOM 4652 O O . LYS B 1 102 ? -25.766 -19.766 8.156 1 36.44 102 LYS B O 1
ATOM 4657 N N . SER B 1 103 ? -25.656 -21.547 7.242 1 31.86 103 SER B N 1
ATOM 4658 C CA . SER B 1 103 ? -26.953 -22.047 7.66 1 31.86 103 SER B CA 1
ATOM 4659 C C . SER B 1 103 ? -26.984 -22.375 9.148 1 31.86 103 SER B C 1
ATOM 4661 O O . SER B 1 103 ? -26.078 -23.047 9.656 1 31.86 103 SER B O 1
ATOM 4663 N N . ASN B 1 104 ? -27.422 -21.516 10 1 29.5 104 ASN B N 1
ATOM 4664 C CA . ASN B 1 104 ? -27.719 -22 11.344 1 29.5 104 ASN B CA 1
ATOM 4665 C C . ASN B 1 104 ? -28.531 -23.281 11.312 1 29.5 104 ASN B C 1
ATOM 4667 O O . ASN B 1 104 ? -29.688 -23.281 10.906 1 29.5 104 ASN B O 1
ATOM 4671 N N . PRO B 1 105 ? -28.031 -24.5 11.359 1 33.22 105 PRO B N 1
ATOM 4672 C CA . PRO B 1 105 ? -28.891 -25.672 11.633 1 33.22 105 PRO B CA 1
ATOM 4673 C C . PRO B 1 105 ? -29.562 -25.594 13 1 33.22 105 PRO B C 1
ATOM 4675 O O . PRO B 1 105 ? -30.203 -26.562 13.438 1 33.22 105 PRO B O 1
ATOM 4678 N N . GLU B 1 106 ? -29.516 -24.672 13.844 1 32.41 106 GLU B N 1
ATOM 4679 C CA . GLU B 1 106 ? -30 -24.984 15.18 1 32.41 106 GLU B CA 1
ATOM 4680 C C . GLU B 1 106 ? -31.516 -25.188 15.188 1 32.41 106 GLU B C 1
ATOM 4682 O O . GLU B 1 106 ? -32.094 -25.484 16.234 1 32.41 106 GLU B O 1
ATOM 4687 N N . HIS B 1 107 ? -32.469 -24.922 14.336 1 28.28 107 HIS B N 1
ATOM 4688 C CA . HIS B 1 107 ? -33.781 -25.281 14.836 1 28.28 107 HIS B CA 1
ATOM 4689 C C . HIS B 1 107 ? -33.969 -26.781 14.828 1 28.28 107 HIS B C 1
ATOM 4691 O O . HIS B 1 107 ? -34.906 -27.281 14.203 1 28.28 107 HIS B O 1
ATOM 4697 N N . ARG B 1 108 ? -32.969 -27.719 14.875 1 30.19 108 ARG B N 1
ATOM 4698 C CA . ARG B 1 108 ? -33.312 -29.125 15.109 1 30.19 108 ARG B CA 1
ATOM 4699 C C . ARG B 1 108 ? -33.625 -29.359 16.578 1 30.19 108 ARG B C 1
ATOM 4701 O O . ARG B 1 108 ? -32.75 -29.688 17.375 1 30.19 108 ARG B O 1
ATOM 4708 N N . GLY B 1 109 ? -34.406 -28.562 17.312 1 26.17 109 GLY B N 1
ATOM 4709 C CA . GLY B 1 109 ? -34.656 -29.172 18.609 1 26.17 109 GLY B CA 1
ATOM 4710 C C . GLY B 1 109 ? -35.281 -30.547 18.516 1 26.17 109 GLY B C 1
ATOM 4711 O O . GLY B 1 109 ? -34.75 -31.531 19.016 1 26.17 109 GLY B O 1
ATOM 4712 N N . ARG B 1 110 ? -36.781 -30.688 18.797 1 26.95 110 ARG B N 1
ATOM 4713 C CA . ARG B 1 110 ? -37.562 -31.719 19.484 1 26.95 110 ARG B CA 1
ATOM 4714 C C . ARG B 1 110 ? -37.812 -32.906 18.578 1 26.95 110 ARG B C 1
ATOM 4716 O O . ARG B 1 110 ? -38.656 -32.844 17.656 1 26.95 110 ARG B O 1
ATOM 4723 N N . HIS B 1 111 ? -36.875 -33.75 18.094 1 23.42 111 HIS B N 1
ATOM 4724 C CA . HIS B 1 111 ? -37.031 -35.094 17.609 1 23.42 111 HIS B CA 1
ATOM 4725 C C . HIS B 1 111 ? -37.75 -35.969 18.641 1 23.42 111 HIS B C 1
ATOM 4727 O O . HIS B 1 111 ? -37.156 -36.406 19.625 1 23.42 111 HIS B O 1
ATOM 4733 N N . THR B 1 112 ? -39.062 -35.688 19.031 1 24.45 112 THR B N 1
ATOM 4734 C CA . THR B 1 112 ? -39.938 -36.719 19.578 1 24.45 112 THR B CA 1
ATOM 4735 C C . THR B 1 112 ? -39.906 -37.969 18.703 1 24.45 112 THR B C 1
ATOM 4737 O O . THR B 1 112 ? -39.531 -37.906 17.531 1 24.45 112 THR B O 1
ATOM 4740 N N . HIS B 1 113 ? -40.406 -39.281 19.25 1 24.25 113 HIS B N 1
ATOM 4741 C CA . HIS B 1 113 ? -40.5 -40.719 19.094 1 24.25 113 HIS B CA 1
ATOM 4742 C C . HIS B 1 113 ? -41.25 -41.094 17.844 1 24.25 113 HIS B C 1
ATOM 4744 O O . HIS B 1 113 ? -41.656 -42.281 17.672 1 24.25 113 HIS B O 1
ATOM 4750 N N . LEU B 1 114 ? -41.812 -40.219 16.953 1 23.61 114 LEU B N 1
ATOM 4751 C CA . LEU B 1 114 ? -42.688 -40.906 16.016 1 23.61 114 LEU B CA 1
ATOM 4752 C C . LEU B 1 114 ? -41.906 -41.938 15.203 1 23.61 114 LEU B C 1
ATOM 4754 O O . LEU B 1 114 ? -41.125 -41.562 14.305 1 23.61 114 LEU B O 1
ATOM 4758 N N . HIS B 1 115 ? -41.25 -42.969 15.898 1 23.02 115 HIS B N 1
ATOM 4759 C CA . HIS B 1 115 ? -40.5 -44.156 15.43 1 23.02 115 HIS B CA 1
ATOM 4760 C C . HIS B 1 115 ? -41.219 -44.812 14.242 1 23.02 115 HIS B C 1
ATOM 4762 O O . HIS B 1 115 ? -40.562 -45.25 13.289 1 23.02 115 HIS B O 1
ATOM 4768 N N . TYR B 1 116 ? -42.5 -45.219 14.477 1 22.25 116 TYR B N 1
ATOM 4769 C CA . TYR B 1 116 ? -42.969 -46.531 14.055 1 22.25 116 TYR B CA 1
ATOM 4770 C C . TYR B 1 116 ? -43.219 -46.562 12.555 1 22.25 116 TYR B C 1
ATOM 4772 O O . TYR B 1 116 ? -42.969 -47.562 11.898 1 22.25 116 TYR B O 1
ATOM 4780 N N . LEU B 1 117 ? -44.219 -45.656 12.094 1 24.28 117 LEU B N 1
ATOM 4781 C CA . LEU B 1 117 ? -45 -46.156 10.961 1 24.28 117 LEU B CA 1
ATOM 4782 C C . LEU B 1 117 ? -44.156 -46.125 9.688 1 24.28 117 LEU B C 1
ATOM 4784 O O . LEU B 1 117 ? -43.875 -45.062 9.148 1 24.28 117 LEU B O 1
ATOM 4788 N N . TYR B 1 118 ? -42.938 -46.906 9.625 1 22.05 118 TYR B N 1
ATOM 4789 C CA . TYR B 1 118 ? -41.844 -47.062 8.695 1 22.05 118 TYR B CA 1
ATOM 4790 C C . TYR B 1 118 ? -42.344 -47.406 7.293 1 22.05 118 TYR B C 1
ATOM 4792 O O . TYR B 1 118 ? -41.562 -47.656 6.383 1 22.05 118 TYR B O 1
ATOM 4800 N N . LYS B 1 119 ? -43.531 -48.062 7.211 1 23.55 119 LYS B N 1
ATOM 4801 C CA . LYS B 1 119 ? -43.625 -48.969 6.082 1 23.55 119 LYS B CA 1
ATOM 4802 C C . LYS B 1 119 ? -43.656 -48.219 4.758 1 23.55 119 LYS B C 1
ATOM 4804 O O . LYS B 1 119 ? -42.906 -48.562 3.834 1 23.55 119 LYS B O 1
ATOM 4809 N N . THR B 1 120 ? -44.844 -47.844 4.273 1 23.86 120 THR B N 1
ATOM 4810 C CA . THR B 1 120 ? -45.219 -48.062 2.885 1 23.86 120 THR B CA 1
ATOM 4811 C C . THR B 1 120 ? -44.688 -46.938 1.996 1 23.86 120 THR B C 1
ATOM 4813 O O . THR B 1 120 ? -44.156 -47.219 0.921 1 23.86 120 THR B O 1
ATOM 4816 N N . ALA B 1 121 ? -45.438 -45.688 1.899 1 24.48 121 ALA B N 1
ATOM 4817 C CA . ALA B 1 121 ? -45.594 -44.938 0.667 1 24.48 121 ALA B CA 1
ATOM 4818 C C . ALA B 1 121 ? -44.406 -44.062 0.374 1 24.48 121 ALA B C 1
ATOM 4820 O O . ALA B 1 121 ? -43.844 -43.438 1.283 1 24.48 121 ALA B O 1
ATOM 4821 N N . HIS B 1 122 ? -43.594 -44.188 -0.752 1 24.86 122 HIS B N 1
ATOM 4822 C CA . HIS B 1 122 ? -42.406 -43.688 -1.474 1 24.86 122 HIS B CA 1
ATOM 4823 C C . HIS B 1 122 ? -42.438 -42.156 -1.576 1 24.86 122 HIS B C 1
ATOM 4825 O O . HIS B 1 122 ? -41.75 -41.594 -2.438 1 24.86 122 HIS B O 1
ATOM 4831 N N . SER B 1 123 ? -43.312 -41.344 -0.853 1 24.2 123 SER B N 1
ATOM 4832 C CA . SER B 1 123 ? -43.469 -39.938 -1.286 1 24.2 123 SER B CA 1
ATOM 4833 C C . SER B 1 123 ? -42.156 -39.188 -1.158 1 24.2 123 SER B C 1
ATOM 4835 O O . SER B 1 123 ? -41.406 -39.375 -0.218 1 24.2 123 SER B O 1
ATOM 4837 N N . CYS B 1 124 ? -41.625 -38.438 -2.277 1 24.08 124 CYS B N 1
ATOM 4838 C CA . CYS B 1 124 ? -40.5 -37.625 -2.666 1 24.08 124 CYS B CA 1
ATOM 4839 C C . CYS B 1 124 ? -40.312 -36.438 -1.702 1 24.08 124 CYS B C 1
ATOM 4841 O O . CYS B 1 124 ? -41.094 -35.5 -1.733 1 24.08 124 CYS B O 1
ATOM 4843 N N . MET B 1 125 ? -40.188 -36.594 -0.385 1 25.34 125 MET B N 1
ATOM 4844 C CA . MET B 1 125 ? -39.938 -35.469 0.504 1 25.34 125 MET B CA 1
ATOM 4845 C C . MET B 1 125 ? -38.781 -34.625 -0.01 1 25.34 125 MET B C 1
ATOM 4847 O O . MET B 1 125 ? -37.625 -35.094 -0.065 1 25.34 125 MET B O 1
ATOM 4851 N N . CYS B 1 126 ? -39.031 -33.656 -1.004 1 25.47 126 CYS B N 1
ATOM 4852 C CA . CYS B 1 126 ? -38.188 -32.531 -1.398 1 25.47 126 CYS B CA 1
ATOM 4853 C C . CYS B 1 126 ? -37.594 -31.844 -0.176 1 25.47 126 CYS B C 1
ATOM 4855 O O . CYS B 1 126 ? -38.312 -31.188 0.573 1 25.47 126 CYS B O 1
ATOM 4857 N N . LEU B 1 127 ? -36.812 -32.5 0.607 1 26.48 127 LEU B N 1
ATOM 4858 C CA . LEU B 1 127 ? -36.031 -31.812 1.622 1 26.48 127 LEU B CA 1
ATOM 4859 C C . LEU B 1 127 ? -35.5 -30.484 1.105 1 26.48 127 LEU B C 1
ATOM 4861 O O . LEU B 1 127 ? -34.719 -30.453 0.156 1 26.48 127 LEU B O 1
ATOM 4865 N N . ALA B 1 128 ? -36.375 -29.484 1.005 1 27.19 128 ALA B N 1
ATOM 4866 C CA . ALA B 1 128 ? -35.938 -28.094 0.914 1 27.19 128 ALA B CA 1
ATOM 4867 C C . ALA B 1 128 ? -34.656 -27.875 1.699 1 27.19 128 ALA B C 1
ATOM 4869 O O . ALA B 1 128 ? -34.625 -27.969 2.93 1 27.19 128 ALA B O 1
ATOM 4870 N N . PHE B 1 129 ? -33.562 -28.375 1.161 1 27.47 129 PHE B N 1
ATOM 4871 C CA . PHE B 1 129 ? -32.25 -27.938 1.591 1 27.47 129 PHE B CA 1
ATOM 4872 C C . PHE B 1 129 ? -32.25 -26.453 1.942 1 27.47 129 PHE B C 1
ATOM 4874 O O . PHE B 1 129 ? -32.562 -25.609 1.097 1 27.47 129 PHE B O 1
ATOM 4881 N N . LEU B 1 130 ? -32.844 -26.156 3.086 1 29.25 130 LEU B N 1
ATOM 4882 C CA . LEU B 1 130 ? -32.562 -24.859 3.666 1 29.25 130 LEU B CA 1
ATOM 4883 C C . LEU B 1 130 ? -31.141 -24.406 3.314 1 29.25 130 LEU B C 1
ATOM 4885 O O . LEU B 1 130 ? -30.172 -24.969 3.814 1 29.25 130 LEU B O 1
ATOM 4889 N N . GLN B 1 131 ? -30.922 -24.125 2.098 1 29.39 131 GLN B N 1
ATOM 4890 C CA . GLN B 1 131 ? -29.734 -23.438 1.587 1 29.39 131 GLN B CA 1
ATOM 4891 C C . GLN B 1 131 ? -29.344 -22.266 2.486 1 29.39 131 GLN B C 1
ATOM 4893 O O . GLN B 1 131 ? -30.094 -21.297 2.617 1 29.39 131 GLN B O 1
ATOM 4898 N N . VAL B 1 132 ? -28.75 -22.547 3.596 1 33.22 132 VAL B N 1
ATOM 4899 C CA . VAL B 1 132 ? -28.078 -21.516 4.367 1 33.22 132 VAL B CA 1
ATOM 4900 C C . VAL B 1 132 ? -27.297 -20.594 3.43 1 33.22 132 VAL B C 1
ATOM 4902 O O . VAL B 1 132 ? -26.375 -21.031 2.74 1 33.22 132 VAL B O 1
ATOM 4905 N N . LYS B 1 133 ? -27.922 -19.531 3.111 1 39.97 133 LYS B N 1
ATOM 4906 C CA . LYS B 1 133 ? -27.328 -18.516 2.244 1 39.97 133 LYS B CA 1
ATOM 4907 C C . LYS B 1 133 ? -26.203 -17.781 2.955 1 39.97 133 LYS B C 1
ATOM 4909 O O . LYS B 1 133 ? -26.297 -17.5 4.152 1 39.97 133 LYS B O 1
ATOM 4914 N N . PRO B 1 134 ? -25.047 -17.422 2.381 1 52.41 134 PRO B N 1
ATOM 4915 C CA . PRO B 1 134 ? -23.859 -16.688 2.838 1 52.41 134 PRO B CA 1
ATOM 4916 C C . PRO B 1 134 ? -24.188 -15.281 3.32 1 52.41 134 PRO B C 1
ATOM 4918 O O . PRO B 1 134 ? -25.031 -14.602 2.729 1 52.41 134 PRO B O 1
ATOM 4921 N N . ARG B 1 135 ? -23.906 -14.961 4.801 1 69.81 135 ARG B N 1
ATOM 4922 C CA . ARG B 1 135 ? -24.172 -13.617 5.301 1 69.81 135 ARG B CA 1
ATOM 4923 C C . ARG B 1 135 ? -22.875 -12.867 5.566 1 69.81 135 ARG B C 1
ATOM 4925 O O . ARG B 1 135 ? -22.016 -13.352 6.316 1 69.81 135 ARG B O 1
ATOM 4932 N N . SER B 1 136 ? -22.625 -11.844 4.887 1 77.88 136 SER B N 1
ATOM 4933 C CA . SER B 1 136 ? -21.438 -11.016 5.086 1 77.88 136 SER B CA 1
ATOM 4934 C C . SER B 1 136 ? -21.797 -9.695 5.758 1 77.88 136 SER B C 1
ATOM 4936 O O . SER B 1 136 ? -20.906 -8.906 6.098 1 77.88 136 SER B O 1
ATOM 4938 N N . LYS B 1 137 ? -23 -9.469 6.02 1 79.75 137 LYS B N 1
ATOM 4939 C CA . LYS B 1 137 ? -23.453 -8.195 6.562 1 79.75 137 LYS B CA 1
ATOM 4940 C C . LYS B 1 137 ? -23.031 -8.031 8.016 1 79.75 137 LYS B C 1
ATOM 4942 O O . LYS B 1 137 ? -23.297 -8.906 8.852 1 79.75 137 LYS B O 1
ATOM 4947 N N . LYS B 1 138 ? -22.312 -7.051 8.32 1 81.56 138 LYS B N 1
ATOM 4948 C CA . LYS B 1 138 ? -21.938 -6.637 9.672 1 81.56 138 LYS B CA 1
ATOM 4949 C C . LYS B 1 138 ? -22.109 -5.129 9.852 1 81.56 138 LYS B C 1
ATOM 4951 O O . LYS B 1 138 ? -21.781 -4.352 8.953 1 81.56 138 LYS B O 1
ATOM 4956 N N . THR B 1 139 ? -22.766 -4.734 10.836 1 81.19 139 THR B N 1
ATOM 4957 C CA . THR B 1 139 ? -22.859 -3.324 11.195 1 81.19 139 THR B CA 1
ATOM 4958 C C . THR B 1 139 ? -22.344 -3.088 12.609 1 81.19 139 THR B C 1
ATOM 4960 O O . THR B 1 139 ? -22.797 -3.727 13.562 1 81.19 139 THR B O 1
ATOM 4963 N N . ARG B 1 140 ? -21.375 -2.357 12.695 1 85.38 140 ARG B N 1
ATOM 4964 C CA . ARG B 1 140 ? -20.797 -2.027 13.984 1 85.38 140 ARG B CA 1
ATOM 4965 C C . ARG B 1 140 ? -20.531 -0.528 14.109 1 85.38 140 ARG B C 1
ATOM 4967 O O . ARG B 1 140 ? -19.922 0.075 13.234 1 85.38 140 ARG B O 1
ATOM 4974 N N . MET B 1 141 ? -21.094 0.059 15.109 1 87.25 141 MET B N 1
ATOM 4975 C CA . MET B 1 141 ? -20.781 1.435 15.492 1 87.25 141 MET B CA 1
ATOM 4976 C C . MET B 1 141 ? -21.031 2.387 14.328 1 87.25 141 MET B C 1
ATOM 4978 O O . MET B 1 141 ? -20.156 3.189 13.977 1 87.25 141 MET B O 1
ATOM 4982 N N . GLY B 1 142 ? -22.078 2.197 13.641 1 86 142 GLY B N 1
ATOM 4983 C CA . GLY B 1 142 ? -22.484 3.113 12.586 1 86 142 GLY B CA 1
ATOM 4984 C C . GLY B 1 142 ? -21.75 2.879 11.273 1 86 142 GLY B C 1
ATOM 4985 O O . GLY B 1 142 ? -21.766 3.732 10.383 1 86 142 GLY B O 1
ATOM 4986 N N . CYS B 1 143 ? -21.094 1.773 11.188 1 91.5 143 CYS B N 1
ATOM 4987 C CA . CYS B 1 143 ? -20.344 1.469 9.969 1 91.5 143 CYS B CA 1
ATOM 4988 C C . CYS B 1 143 ? -20.828 0.165 9.344 1 91.5 143 CYS B C 1
ATOM 4990 O O . CYS B 1 143 ? -21.156 -0.786 10.055 1 91.5 143 CYS B O 1
ATOM 4992 N N . LEU B 1 144 ? -20.969 0.144 8.023 1 92.38 144 LEU B N 1
ATOM 4993 C CA . LEU B 1 144 ? -21.203 -1.076 7.262 1 92.38 144 LEU B CA 1
ATOM 4994 C C . LEU B 1 144 ? -19.891 -1.817 7.012 1 92.38 144 LEU B C 1
ATOM 4996 O O . LEU B 1 144 ? -18.938 -1.251 6.461 1 92.38 144 LEU B O 1
ATOM 5000 N N . GLN B 1 145 ? -19.844 -3.014 7.488 1 94.38 145 GLN B N 1
ATOM 5001 C CA . GLN B 1 145 ? -18.641 -3.816 7.336 1 94.38 145 GLN B CA 1
ATOM 5002 C C . GLN B 1 145 ? -18.938 -5.133 6.621 1 94.38 145 GLN B C 1
ATOM 5004 O O . GLN B 1 145 ? -20.094 -5.566 6.57 1 94.38 145 GLN B O 1
ATOM 5009 N N . VAL B 1 146 ? -17.953 -5.711 5.996 1 93.19 146 VAL B N 1
ATOM 5010 C CA . VAL B 1 146 ? -18.094 -6.961 5.254 1 93.19 146 VAL B CA 1
ATOM 5011 C C . VAL B 1 146 ? -17.344 -8.07 5.977 1 93.19 146 VAL B C 1
ATOM 5013 O O . VAL B 1 146 ? -16.109 -8.008 6.133 1 93.19 146 VAL B O 1
ATOM 5016 N N . GLY B 1 147 ? -18.031 -9.117 6.43 1 93.12 147 GLY B N 1
ATOM 5017 C CA . GLY B 1 147 ? -17.375 -10.266 7.039 1 93.12 147 GLY B CA 1
ATOM 5018 C C . GLY B 1 147 ? -16.453 -11 6.09 1 93.12 147 GLY B C 1
ATOM 5019 O O . GLY B 1 147 ? -16.812 -11.234 4.934 1 93.12 147 GLY B O 1
ATOM 5020 N N . VAL B 1 148 ? -15.273 -11.359 6.574 1 94.5 148 VAL B N 1
ATOM 5021 C CA . VAL B 1 148 ? -14.297 -12.039 5.73 1 94.5 148 VAL B CA 1
ATOM 5022 C C . VAL B 1 148 ? -13.711 -13.234 6.48 1 94.5 148 VAL B C 1
ATOM 5024 O O . VAL B 1 148 ? -13.852 -13.344 7.703 1 94.5 148 VAL B O 1
ATOM 5027 N N . GLU B 1 149 ? -13.164 -14.117 5.738 1 94.38 149 GLU B N 1
ATOM 5028 C CA . GLU B 1 149 ? -12.414 -15.258 6.242 1 94.38 149 GLU B CA 1
ATOM 5029 C C . GLU B 1 149 ? -10.992 -15.273 5.703 1 94.38 149 GLU B C 1
ATOM 5031 O O . GLU B 1 149 ? -10.758 -14.961 4.535 1 94.38 149 GLU B O 1
ATOM 5036 N N . CYS B 1 150 ? -10.086 -15.57 6.605 1 94.94 150 CYS B N 1
ATOM 5037 C CA . CYS B 1 150 ? -8.703 -15.711 6.176 1 94.94 150 CYS B CA 1
ATOM 5038 C C . CYS B 1 150 ? -8.516 -16.984 5.352 1 94.94 150 CYS B C 1
ATOM 5040 O O . CYS B 1 150 ? -8.805 -18.078 5.82 1 94.94 150 CYS B O 1
ATOM 5042 N N . TYR B 1 151 ? -8.102 -16.844 4.145 1 95.31 151 TYR B N 1
ATOM 5043 C CA . TYR B 1 151 ? -7.805 -17.969 3.266 1 95.31 151 TYR B CA 1
ATOM 5044 C C . TYR B 1 151 ? -6.301 -18.203 3.168 1 95.31 151 TYR B C 1
ATOM 5046 O O . TYR B 1 151 ? -5.559 -17.312 2.736 1 95.31 151 TYR B O 1
ATOM 5054 N N . GLY B 1 152 ? -5.84 -19.406 3.562 1 94.38 152 GLY B N 1
ATOM 5055 C CA . GLY B 1 152 ? -4.418 -19.719 3.516 1 94.38 152 GLY B CA 1
ATOM 5056 C C . GLY B 1 152 ? -3.633 -19.078 4.648 1 94.38 152 GLY B C 1
ATOM 5057 O O . GLY B 1 152 ? -4.215 -18.641 5.641 1 94.38 152 GLY B O 1
ATOM 5058 N N . GLY B 1 153 ? -2.338 -19.172 4.531 1 93.75 153 GLY B N 1
ATOM 5059 C CA . GLY B 1 153 ? -1.446 -18.625 5.543 1 93.75 153 GLY B CA 1
ATOM 5060 C C . GLY B 1 153 ? -0.891 -17.266 5.176 1 93.75 153 GLY B C 1
ATOM 5061 O O . GLY B 1 153 ? 0.313 -17.109 4.957 1 93.75 153 GLY B O 1
ATOM 5062 N N . GLY B 1 154 ? -1.717 -16.266 5.18 1 95.12 154 GLY B N 1
ATOM 5063 C CA . GLY B 1 154 ? -1.281 -14.93 4.82 1 95.12 154 GLY B CA 1
ATOM 5064 C C . GLY B 1 154 ? -0.624 -14.188 5.965 1 95.12 154 GLY B C 1
ATOM 5065 O O . GLY B 1 154 ? -0.719 -14.609 7.121 1 95.12 154 GLY B O 1
ATOM 5066 N N . ILE B 1 155 ? 0.191 -13.156 5.629 1 96.31 155 ILE B N 1
ATOM 5067 C CA . ILE B 1 155 ? 0.613 -12.156 6.602 1 96.31 155 ILE B CA 1
ATOM 5068 C C . ILE B 1 155 ? -0.462 -11.078 6.738 1 96.31 155 ILE B C 1
ATOM 5070 O O . ILE B 1 155 ? -0.444 -10.078 6.012 1 96.31 155 ILE B O 1
ATOM 5074 N N . TRP B 1 156 ? -1.295 -11.203 7.691 1 95.56 156 TRP B N 1
ATOM 5075 C CA . TRP B 1 156 ? -2.566 -10.492 7.719 1 95.56 156 TRP B CA 1
ATOM 5076 C C . TRP B 1 156 ? -2.354 -9.016 8.055 1 95.56 156 TRP B C 1
ATOM 5078 O O . TRP B 1 156 ? -3.131 -8.156 7.625 1 95.56 156 TRP B O 1
ATOM 5088 N N . ASN B 1 157 ? -1.309 -8.664 8.828 1 94.81 157 ASN B N 1
ATOM 5089 C CA . ASN B 1 157 ? -1.063 -7.258 9.141 1 94.81 157 ASN B CA 1
ATOM 5090 C C . ASN B 1 157 ? -0.837 -6.434 7.875 1 94.81 157 ASN B C 1
ATOM 5092 O O . ASN B 1 157 ? -1.088 -5.227 7.859 1 94.81 157 ASN B O 1
ATOM 5096 N N . THR B 1 158 ? -0.368 -7.059 6.77 1 96.62 158 THR B N 1
ATOM 5097 C CA . THR B 1 158 ? -0.057 -6.336 5.539 1 96.62 158 THR B CA 1
ATOM 5098 C C . THR B 1 158 ? -1.335 -5.902 4.828 1 96.62 158 THR B C 1
ATOM 5100 O O . THR B 1 158 ? -1.288 -5.105 3.889 1 96.62 158 THR B O 1
ATOM 5103 N N . TRP B 1 159 ? -2.48 -6.324 5.266 1 96.94 159 TRP B N 1
ATOM 5104 C CA . TRP B 1 159 ? -3.764 -5.984 4.66 1 96.94 159 TRP B CA 1
ATOM 5105 C C . TRP B 1 159 ? -4.324 -4.699 5.266 1 96.94 159 TRP B C 1
ATOM 5107 O O . TRP B 1 159 ? -5.262 -4.109 4.723 1 96.94 159 TRP B O 1
ATOM 5117 N N . PHE B 1 160 ? -3.777 -4.293 6.434 1 97.12 160 PHE B N 1
ATOM 5118 C CA . PHE B 1 160 ? -4.219 -3.062 7.078 1 97.12 160 PHE B CA 1
ATOM 5119 C C . PHE B 1 160 ? -3.771 -1.844 6.281 1 97.12 160 PHE B C 1
ATOM 5121 O O . PHE B 1 160 ? -2.656 -1.812 5.758 1 97.12 160 PHE B O 1
ATOM 5128 N N . ASP B 1 161 ? -4.676 -0.893 6.195 1 97.31 161 ASP B N 1
ATOM 5129 C CA . ASP B 1 161 ? -4.422 0.416 5.602 1 97.31 161 ASP B CA 1
ATOM 5130 C C . ASP B 1 161 ? -4.07 0.286 4.121 1 97.31 161 ASP B C 1
ATOM 5132 O O . ASP B 1 161 ? -3.209 1.008 3.615 1 97.31 161 ASP B O 1
ATOM 5136 N N . ARG B 1 162 ? -4.566 -0.794 3.461 1 97.75 162 ARG B N 1
ATOM 5137 C CA . ARG B 1 162 ? -4.52 -0.949 2.01 1 97.75 162 ARG B CA 1
ATOM 5138 C C . ARG B 1 162 ? -5.836 -0.519 1.372 1 97.75 162 ARG B C 1
ATOM 5140 O O . ARG B 1 162 ? -6.895 -0.627 1.991 1 97.75 162 ARG B O 1
ATOM 5147 N N . ASP B 1 163 ? -5.742 0.067 0.181 1 97.81 163 ASP B N 1
ATOM 5148 C CA . ASP B 1 163 ? -6.941 0.311 -0.611 1 97.81 163 ASP B CA 1
ATOM 5149 C C . ASP B 1 163 ? -7.457 -0.981 -1.243 1 97.81 163 ASP B C 1
ATOM 5151 O O . ASP B 1 163 ? -6.977 -1.393 -2.303 1 97.81 163 ASP B O 1
ATOM 5155 N N . LEU B 1 164 ? -8.492 -1.553 -0.645 1 98.38 164 LEU B N 1
ATOM 5156 C CA . LEU B 1 164 ? -8.898 -2.902 -1.018 1 98.38 164 LEU B CA 1
ATOM 5157 C C . LEU B 1 164 ? -10.117 -2.871 -1.936 1 98.38 164 LEU B C 1
ATOM 5159 O O . LEU B 1 164 ? -10.938 -1.958 -1.849 1 98.38 164 LEU B O 1
ATOM 5163 N N . THR B 1 165 ? -10.227 -3.811 -2.807 1 98.31 165 THR B N 1
ATOM 5164 C CA . THR B 1 165 ? -11.367 -4.078 -3.668 1 98.31 165 THR B CA 1
ATOM 5165 C C . THR B 1 165 ? -11.758 -5.555 -3.604 1 98.31 165 THR B C 1
ATOM 5167 O O . THR B 1 165 ? -11.273 -6.293 -2.748 1 98.31 165 THR B O 1
ATOM 5170 N N . ILE B 1 166 ? -12.758 -5.969 -4.438 1 97.44 166 ILE B N 1
ATOM 5171 C CA . ILE B 1 166 ? -13.211 -7.355 -4.461 1 97.44 166 ILE B CA 1
ATOM 5172 C C . ILE B 1 166 ? -13.18 -7.883 -5.895 1 97.44 166 ILE B C 1
ATOM 5174 O O . ILE B 1 166 ? -13.344 -7.121 -6.848 1 97.44 166 ILE B O 1
ATOM 5178 N N . ALA B 1 167 ? -12.891 -9.141 -6.035 1 98.31 167 ALA B N 1
ATOM 5179 C CA . ALA B 1 167 ? -12.906 -9.844 -7.312 1 98.31 167 ALA B CA 1
ATOM 5180 C C . ALA B 1 167 ? -13.227 -11.328 -7.121 1 98.31 167 ALA B C 1
ATOM 5182 O O . ALA B 1 167 ? -12.891 -11.914 -6.086 1 98.31 167 ALA B O 1
ATOM 5183 N N . GLY B 1 168 ? -13.898 -11.875 -8.07 1 97.81 168 GLY B N 1
ATOM 5184 C CA . GLY B 1 168 ? -14.234 -13.289 -8.039 1 97.81 168 GLY B CA 1
ATOM 5185 C C . GLY B 1 168 ? -15.344 -13.672 -9 1 97.81 168 GLY B C 1
ATOM 5186 O O . GLY B 1 168 ? -15.422 -13.125 -10.102 1 97.81 168 GLY B O 1
ATOM 5187 N N . ARG B 1 169 ? -16.078 -14.609 -8.578 1 96.5 169 ARG B N 1
ATOM 5188 C CA . ARG B 1 169 ? -17.141 -15.148 -9.422 1 96.5 169 ARG B CA 1
ATOM 5189 C C . ARG B 1 169 ? -18.516 -14.93 -8.781 1 96.5 169 ARG B C 1
ATOM 5191 O O . ARG B 1 169 ? -18.656 -15.023 -7.559 1 96.5 169 ARG B O 1
ATOM 5198 N N . VAL B 1 170 ? -19.5 -14.578 -9.633 1 93.94 170 VAL B N 1
ATOM 5199 C CA . VAL B 1 170 ? -20.891 -14.43 -9.211 1 93.94 170 VAL B CA 1
ATOM 5200 C C . VAL B 1 170 ? -21.781 -15.383 -10.008 1 93.94 170 VAL B C 1
ATOM 5202 O O . VAL B 1 170 ? -21.641 -15.492 -11.227 1 93.94 170 VAL B O 1
ATOM 5205 N N . MET B 1 171 ? -22.625 -16.141 -9.312 1 92.56 171 MET B N 1
ATOM 5206 C CA . MET B 1 171 ? -23.609 -16.984 -9.961 1 92.56 171 MET B CA 1
ATOM 5207 C C . MET B 1 171 ? -24.891 -16.219 -10.242 1 92.56 171 MET B C 1
ATOM 5209 O O . MET B 1 171 ? -25.469 -15.602 -9.336 1 92.56 171 MET B O 1
ATOM 5213 N N . VAL B 1 172 ? -25.281 -16.172 -11.469 1 92.5 172 VAL B N 1
ATOM 5214 C CA . VAL B 1 172 ? -26.469 -15.422 -11.859 1 92.5 172 VAL B CA 1
ATOM 5215 C C . VAL B 1 172 ? -27.422 -16.328 -12.641 1 92.5 172 VAL B C 1
ATOM 5217 O O . VAL B 1 172 ? -26.984 -17.266 -13.305 1 92.5 172 VAL B O 1
ATOM 5220 N N . LYS B 1 173 ? -28.656 -16.016 -12.5 1 91.5 173 LYS B N 1
ATOM 5221 C CA . LYS B 1 173 ? -29.672 -16.641 -13.336 1 91.5 173 LYS B CA 1
ATOM 5222 C C . LYS B 1 173 ? -29.891 -15.859 -14.625 1 91.5 173 LYS B C 1
ATOM 5224 O O . LYS B 1 173 ? -30.125 -14.648 -14.594 1 91.5 173 LYS B O 1
ATOM 5229 N N . SER B 1 174 ? -29.672 -16.516 -15.758 1 88.5 174 SER B N 1
ATOM 5230 C CA . SER B 1 174 ? -29.859 -15.891 -17.062 1 88.5 174 SER B CA 1
ATOM 5231 C C . SER B 1 174 ? -30.625 -16.812 -18 1 88.5 174 SER B C 1
ATOM 5233 O O . SER B 1 174 ? -30.125 -17.875 -18.391 1 88.5 174 SER B O 1
ATOM 5235 N N . GLY B 1 175 ? -31.828 -16.375 -18.453 1 88.25 175 GLY B N 1
ATOM 5236 C CA . GLY B 1 175 ? -32.625 -17.172 -19.391 1 88.25 175 GLY B CA 1
ATOM 5237 C C . GLY B 1 175 ? -32.875 -18.594 -18.906 1 88.25 175 GLY B C 1
ATOM 5238 O O . GLY B 1 175 ? -32.781 -19.531 -19.688 1 88.25 175 GLY B O 1
ATOM 5239 N N . GLY B 1 176 ? -33.031 -18.797 -17.688 1 87.94 176 GLY B N 1
ATOM 5240 C CA . GLY B 1 176 ? -33.281 -20.109 -17.125 1 87.94 176 GLY B CA 1
ATOM 5241 C C . GLY B 1 176 ? -32.031 -20.906 -16.844 1 87.94 176 GLY B C 1
ATOM 5242 O O . GLY B 1 176 ? -32.125 -22.031 -16.312 1 87.94 176 GLY B O 1
ATOM 5243 N N . LYS B 1 177 ? -30.984 -20.422 -17.188 1 92.69 177 LYS B N 1
ATOM 5244 C CA . LYS B 1 177 ? -29.719 -21.109 -16.922 1 92.69 177 LYS B CA 1
ATOM 5245 C C . LYS B 1 177 ? -28.969 -20.469 -15.766 1 92.69 177 LYS B C 1
ATOM 5247 O O . LYS B 1 177 ? -29.203 -19.297 -15.445 1 92.69 177 LYS B O 1
ATOM 5252 N N . LEU B 1 178 ? -28.141 -21.312 -15.125 1 92.25 178 LEU B N 1
ATOM 5253 C CA . LEU B 1 178 ? -27.203 -20.828 -14.117 1 92.25 178 LEU B CA 1
ATOM 5254 C C . LEU B 1 178 ? -25.812 -20.609 -14.719 1 92.25 178 LEU B C 1
ATOM 5256 O O . LEU B 1 178 ? -25.203 -21.531 -15.242 1 92.25 178 LEU B O 1
ATOM 5260 N N . VAL B 1 179 ? -25.453 -19.422 -14.633 1 93.5 179 VAL B N 1
ATOM 5261 C CA . VAL B 1 179 ? -24.188 -19.078 -15.266 1 93.5 179 VAL B CA 1
ATOM 5262 C C . VAL B 1 179 ? -23.297 -18.344 -14.273 1 93.5 179 VAL B C 1
ATOM 5264 O O . VAL B 1 179 ? -23.781 -17.625 -13.398 1 93.5 179 VAL B O 1
ATOM 5267 N N . HIS B 1 180 ? -21.984 -18.672 -14.359 1 94.06 180 HIS B N 1
ATOM 5268 C CA . HIS B 1 180 ? -21.062 -17.875 -13.547 1 94.06 180 HIS B CA 1
ATOM 5269 C C . HIS B 1 180 ? -20.469 -16.734 -14.359 1 94.06 180 HIS B C 1
ATOM 5271 O O . HIS B 1 180 ? -20.219 -16.891 -15.555 1 94.06 180 HIS B O 1
ATOM 5277 N N . ARG B 1 181 ? -20.297 -15.562 -13.711 1 96 181 ARG B N 1
ATOM 5278 C CA . ARG B 1 181 ? -19.672 -14.375 -14.273 1 96 181 ARG B CA 1
ATOM 5279 C C . ARG B 1 181 ? -18.547 -13.875 -13.359 1 96 181 ARG B C 1
ATOM 5281 O O . ARG B 1 181 ? -18.656 -13.945 -12.133 1 96 181 ARG B O 1
ATOM 5288 N N . LEU B 1 182 ? -17.5 -13.445 -14.031 1 97.88 182 LEU B N 1
ATOM 5289 C CA . LEU B 1 182 ? -16.406 -12.883 -13.258 1 97.88 182 LEU B CA 1
ATOM 5290 C C . LEU B 1 182 ? -16.609 -11.391 -13.016 1 97.88 182 LEU B C 1
ATOM 5292 O O . LEU B 1 182 ? -17.125 -10.68 -13.883 1 97.88 182 LEU B O 1
ATOM 5296 N N . VAL B 1 183 ? -16.266 -10.953 -11.828 1 97.75 183 VAL B N 1
ATOM 5297 C CA . VAL B 1 183 ? -16.406 -9.539 -11.469 1 97.75 183 VAL B CA 1
ATOM 5298 C C . VAL B 1 183 ? -15.102 -9.047 -10.828 1 97.75 183 VAL B C 1
ATOM 5300 O O . VAL B 1 183 ? -14.422 -9.805 -10.133 1 97.75 183 VAL B O 1
ATOM 5303 N N . HIS B 1 184 ? -14.695 -7.906 -11.125 1 97.94 184 HIS B N 1
ATOM 5304 C CA . HIS B 1 184 ? -13.602 -7.16 -10.516 1 97.94 184 HIS B CA 1
ATOM 5305 C C . HIS B 1 184 ? -13.938 -5.676 -10.406 1 97.94 184 HIS B C 1
ATOM 5307 O O . HIS B 1 184 ? -13.984 -4.973 -11.422 1 97.94 184 HIS B O 1
ATOM 5313 N N . VAL B 1 185 ? -14.18 -5.184 -9.164 1 97.38 185 VAL B N 1
ATOM 5314 C CA . VAL B 1 185 ? -14.5 -3.771 -8.969 1 97.38 185 VAL B CA 1
ATOM 5315 C C . VAL B 1 185 ? -13.234 -2.93 -9.109 1 97.38 185 VAL B C 1
ATOM 5317 O O . VAL B 1 185 ? -12.273 -3.102 -8.352 1 97.38 185 VAL B O 1
ATOM 5320 N N . PRO B 1 186 ? -13.133 -1.97 -10.086 1 94.81 186 PRO B N 1
ATOM 5321 C CA . PRO B 1 186 ? -11.891 -1.275 -10.422 1 94.81 186 PRO B CA 1
ATOM 5322 C C . PRO B 1 186 ? -11.641 -0.049 -9.547 1 94.81 186 PRO B C 1
ATOM 5324 O O . PRO B 1 186 ? -11.242 1.003 -10.047 1 94.81 186 PRO B O 1
ATOM 5327 N N . ARG B 1 187 ? -11.906 -0.049 -8.289 1 96.12 187 ARG B N 1
ATOM 5328 C CA . ARG B 1 187 ? -11.695 1.045 -7.344 1 96.12 187 ARG B CA 1
ATOM 5329 C C . ARG B 1 187 ? -11.688 0.536 -5.906 1 96.12 187 ARG B C 1
ATOM 5331 O O . ARG B 1 187 ? -12.219 -0.54 -5.621 1 96.12 187 ARG B O 1
ATOM 5338 N N . PRO B 1 188 ? -11.055 1.309 -4.988 1 97.44 188 PRO B N 1
ATOM 5339 C CA . PRO B 1 188 ? -11.055 0.878 -3.59 1 97.44 188 PRO B CA 1
ATOM 5340 C C . PRO B 1 188 ? -12.414 1.053 -2.916 1 97.44 188 PRO B C 1
ATOM 5342 O O . PRO B 1 188 ? -12.914 2.174 -2.812 1 97.44 188 PRO B O 1
ATOM 5345 N N . ILE B 1 189 ? -13 -0.007 -2.439 1 97.69 189 ILE B N 1
ATOM 5346 C CA . ILE B 1 189 ? -14.328 0.089 -1.828 1 97.69 189 ILE B CA 1
ATOM 5347 C C . ILE B 1 189 ? -14.258 -0.4 -0.383 1 97.69 189 ILE B C 1
ATOM 5349 O O . ILE B 1 189 ? -15.211 -0.229 0.38 1 97.69 189 ILE B O 1
ATOM 5353 N N . LEU B 1 190 ? -13.148 -1.032 0.006 1 97.56 190 LEU B N 1
ATOM 5354 C CA . LEU B 1 190 ? -13 -1.574 1.353 1 97.56 190 LEU B CA 1
ATOM 5355 C C . LEU B 1 190 ? -11.688 -1.112 1.983 1 97.56 190 LEU B C 1
ATOM 5357 O O . LEU B 1 190 ? -10.727 -0.801 1.274 1 97.56 190 LEU B O 1
ATOM 5361 N N . ARG B 1 191 ? -11.695 -1.018 3.34 1 97.69 191 ARG B N 1
ATOM 5362 C CA . ARG B 1 191 ? -10.508 -0.659 4.117 1 97.69 191 ARG B CA 1
ATOM 5363 C C . ARG B 1 191 ? -10.516 -1.349 5.477 1 97.69 191 ARG B C 1
ATOM 5365 O O . ARG B 1 191 ? -11.562 -1.445 6.121 1 97.69 191 ARG B O 1
ATOM 5372 N N . ILE B 1 192 ? -9.406 -1.873 5.84 1 97 192 ILE B N 1
ATOM 5373 C CA . ILE B 1 192 ? -9.164 -2.291 7.219 1 97 192 ILE B CA 1
ATOM 5374 C C . ILE B 1 192 ? -8.18 -1.332 7.883 1 97 192 ILE B C 1
ATOM 5376 O O . ILE B 1 192 ? -6.969 -1.474 7.727 1 97 192 ILE B O 1
ATOM 5380 N N . PRO B 1 193 ? -8.688 -0.387 8.625 1 96.38 193 PRO B N 1
ATOM 5381 C CA . PRO B 1 193 ? -7.797 0.625 9.195 1 96.38 193 PRO B CA 1
ATOM 5382 C C . PRO B 1 193 ? -7.125 0.159 10.484 1 96.38 193 PRO B C 1
ATOM 5384 O O . PRO B 1 193 ? -7.746 -0.53 11.297 1 96.38 193 PRO B O 1
ATOM 5387 N N . HIS B 1 194 ? -5.883 0.54 10.672 1 94.38 194 HIS B N 1
ATOM 5388 C CA . HIS B 1 194 ? -5.203 0.382 11.953 1 94.38 194 HIS B CA 1
ATOM 5389 C C . HIS B 1 194 ? -5.855 1.236 13.039 1 94.38 194 HIS B C 1
ATOM 5391 O O . HIS B 1 194 ? -6.512 2.234 12.734 1 94.38 194 HIS B O 1
ATOM 5397 N N . LEU B 1 195 ? -5.699 0.781 14.227 1 90.75 195 LEU B N 1
ATOM 5398 C CA . LEU B 1 195 ? -5.926 1.661 15.367 1 90.75 195 LEU B CA 1
ATOM 5399 C C . LEU B 1 195 ? -4.805 2.688 15.484 1 90.75 195 LEU B C 1
ATOM 5401 O O . LEU B 1 195 ? -3.639 2.375 15.227 1 90.75 195 LEU B O 1
ATOM 5405 N N . ALA B 1 196 ? -5.207 3.893 15.844 1 88.94 196 ALA B N 1
ATOM 5406 C CA . ALA B 1 196 ? -4.203 4.934 16.047 1 88.94 196 ALA B CA 1
ATOM 5407 C C . ALA B 1 196 ? -3.178 4.504 17.094 1 88.94 196 ALA B C 1
ATOM 5409 O O . ALA B 1 196 ? -3.531 3.893 18.109 1 88.94 196 ALA B O 1
ATOM 5410 N N . ILE B 1 197 ? -1.95 4.887 16.922 1 88.06 197 ILE B N 1
ATOM 5411 C CA . ILE B 1 197 ? -0.866 4.492 17.812 1 88.06 197 ILE B CA 1
ATOM 5412 C C . ILE B 1 197 ? -1.123 5.047 19.203 1 88.06 197 ILE B C 1
ATOM 5414 O O . ILE B 1 197 ? -0.711 4.453 20.203 1 88.06 197 ILE B O 1
ATOM 5418 N N . HIS B 1 198 ? -1.785 6.188 19.266 1 87.56 198 HIS B N 1
ATOM 5419 C CA . HIS B 1 198 ? -2.066 6.863 20.531 1 87.56 198 HIS B CA 1
ATOM 5420 C C . HIS B 1 198 ? -2.982 6.027 21.406 1 87.56 198 HIS B C 1
ATOM 5422 O O . HIS B 1 198 ? -3.02 6.215 22.625 1 87.56 198 HIS B O 1
ATOM 5428 N N . LEU B 1 199 ? -3.715 5.098 20.797 1 87.25 199 LEU B N 1
ATOM 5429 C CA . LEU B 1 199 ? -4.68 4.27 21.5 1 87.25 199 LEU B CA 1
ATOM 5430 C C . LEU B 1 199 ? -4.113 2.877 21.766 1 87.25 199 LEU B C 1
ATOM 5432 O O . LEU B 1 199 ? -4.742 2.062 22.438 1 87.25 199 LEU B O 1
ATOM 5436 N N . GLN B 1 200 ? -2.969 2.615 21.219 1 85.88 200 GLN B N 1
ATOM 5437 C CA . GLN B 1 200 ? -2.217 1.386 21.453 1 85.88 200 GLN B CA 1
ATOM 5438 C C . GLN B 1 200 ? -0.714 1.636 21.359 1 85.88 200 GLN B C 1
ATOM 5440 O O . GLN B 1 200 ? -0.092 1.357 20.344 1 85.88 200 GLN B O 1
ATOM 5445 N N . ARG B 1 201 ? -0.066 1.923 22.391 1 84.69 201 ARG B N 1
ATOM 5446 C CA . ARG B 1 201 ? 1.305 2.422 22.438 1 84.69 201 ARG B CA 1
ATOM 5447 C C . ARG B 1 201 ? 2.303 1.303 22.156 1 84.69 201 ARG B C 1
ATOM 5449 O O . ARG B 1 201 ? 3.416 1.559 21.688 1 84.69 201 ARG B O 1
ATOM 5456 N N . ASP B 1 202 ? 1.869 0.057 22.391 1 89.06 202 ASP B N 1
ATOM 5457 C CA . ASP B 1 202 ? 2.787 -1.063 22.219 1 89.06 202 ASP B CA 1
ATOM 5458 C C . ASP B 1 202 ? 2.652 -1.661 20.812 1 89.06 202 ASP B C 1
ATOM 5460 O O . ASP B 1 202 ? 3.113 -2.777 20.562 1 89.06 202 ASP B O 1
ATOM 5464 N N . ILE B 1 203 ? 2.033 -0.971 19.953 1 89.69 203 ILE B N 1
ATOM 5465 C CA . ILE B 1 203 ? 1.697 -1.486 18.625 1 89.69 203 ILE B CA 1
ATOM 5466 C C . ILE B 1 203 ? 2.975 -1.861 17.875 1 89.69 203 ILE B C 1
ATOM 5468 O O . ILE B 1 203 ? 2.984 -2.809 17.094 1 89.69 203 ILE B O 1
ATOM 5472 N N . ASN B 1 204 ? 4.09 -1.129 18.062 1 90.5 204 ASN B N 1
ATOM 5473 C CA . ASN B 1 204 ? 5.336 -1.386 17.344 1 90.5 204 ASN B CA 1
ATOM 5474 C C . ASN B 1 204 ? 6.133 -2.518 17.984 1 90.5 204 ASN B C 1
ATOM 5476 O O . ASN B 1 204 ? 7.051 -3.062 17.375 1 90.5 204 ASN B O 1
ATOM 5480 N N . ASP B 1 205 ? 5.832 -2.809 19.234 1 90.5 205 ASP B N 1
ATOM 5481 C CA . ASP B 1 205 ? 6.523 -3.881 19.938 1 90.5 205 ASP B CA 1
ATOM 5482 C C . ASP B 1 205 ? 5.879 -5.234 19.641 1 90.5 205 ASP B C 1
ATOM 5484 O O . ASP B 1 205 ? 6.559 -6.262 19.625 1 90.5 205 ASP B O 1
ATOM 5488 N N . SER B 1 206 ? 4.602 -5.191 19.484 1 91.25 206 SER B N 1
ATOM 5489 C CA . SER B 1 206 ? 3.848 -6.418 19.25 1 91.25 206 SER B CA 1
ATOM 5490 C C . SER B 1 206 ? 2.5 -6.129 18.609 1 91.25 206 SER B C 1
ATOM 5492 O O . SER B 1 206 ? 1.561 -5.695 19.281 1 91.25 206 SER B O 1
ATOM 5494 N N . PHE B 1 207 ? 2.326 -6.441 17.484 1 91.81 207 PHE B N 1
ATOM 5495 C CA . PHE B 1 207 ? 1.06 -6.309 16.781 1 91.81 207 PHE B CA 1
ATOM 5496 C C . PHE B 1 207 ? 0.5 -7.68 16.406 1 91.81 207 PHE B C 1
ATOM 5498 O O . PHE B 1 207 ? 1.114 -8.414 15.633 1 91.81 207 PHE B O 1
ATOM 5505 N N . GLY B 1 208 ? -0.551 -8.062 16.922 1 90.81 208 GLY B N 1
ATOM 5506 C CA . GLY B 1 208 ? -1.241 -9.32 16.703 1 90.81 208 GLY B CA 1
ATOM 5507 C C . GLY B 1 208 ? -2.752 -9.188 16.703 1 90.81 208 GLY B C 1
ATOM 5508 O O . GLY B 1 208 ? -3.416 -9.555 17.672 1 90.81 208 GLY B O 1
ATOM 5509 N N . PRO B 1 209 ? -3.275 -8.641 15.625 1 89.56 209 PRO B N 1
ATOM 5510 C CA . PRO B 1 209 ? -4.719 -8.391 15.578 1 89.56 209 PRO B CA 1
ATOM 5511 C C . PRO B 1 209 ? -5.547 -9.672 15.648 1 89.56 209 PRO B C 1
ATOM 5513 O O . PRO B 1 209 ? -5.145 -1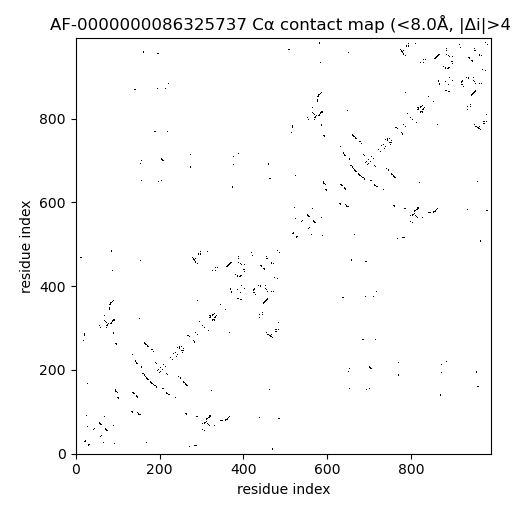0.703 15.102 1 89.56 209 PRO B O 1
ATOM 5516 N N . ASN B 1 210 ? -6.703 -9.523 16.422 1 92.5 210 ASN B N 1
ATOM 5517 C CA . ASN B 1 210 ? -7.672 -10.617 16.406 1 92.5 210 ASN B CA 1
ATOM 5518 C C . ASN B 1 210 ? -8.305 -10.789 15.023 1 92.5 210 ASN B C 1
ATOM 5520 O O . ASN B 1 210 ? -8.953 -9.867 14.516 1 92.5 210 ASN B O 1
ATOM 5524 N N . LYS B 1 211 ? -8.219 -11.945 14.461 1 90.69 211 LYS B N 1
ATOM 5525 C CA . LYS B 1 211 ? -8.633 -12.195 13.078 1 90.69 211 LYS B CA 1
ATOM 5526 C C . LYS B 1 211 ? -10.141 -12.023 12.914 1 90.69 211 LYS B C 1
ATOM 5528 O O . LYS B 1 211 ? -10.617 -11.672 11.836 1 90.69 211 LYS B O 1
ATOM 5533 N N . GLU B 1 212 ? -10.875 -12.234 13.953 1 90.06 212 GLU B N 1
ATOM 5534 C CA . GLU B 1 212 ? -12.328 -12.164 13.867 1 90.06 212 GLU B CA 1
ATOM 5535 C C . GLU B 1 212 ? -12.82 -10.727 14.055 1 90.06 212 GLU B C 1
ATOM 5537 O O . GLU B 1 212 ? -13.75 -10.297 13.367 1 90.06 212 GLU B O 1
ATOM 5542 N N . ASN B 1 213 ? -12.141 -9.961 14.922 1 91.38 213 ASN B N 1
ATOM 5543 C CA . ASN B 1 213 ? -12.695 -8.68 15.344 1 91.38 213 ASN B CA 1
ATOM 5544 C C . ASN B 1 213 ? -11.969 -7.512 14.68 1 91.38 213 ASN B C 1
ATOM 5546 O O . ASN B 1 213 ? -12.547 -6.441 14.5 1 91.38 213 ASN B O 1
ATOM 5550 N N . HIS B 1 214 ? -10.719 -7.742 14.344 1 93.31 214 HIS B N 1
ATOM 5551 C CA . HIS B 1 214 ? -9.922 -6.59 13.945 1 93.31 214 HIS B CA 1
ATOM 5552 C C . HIS B 1 214 ? -9.688 -6.574 12.438 1 93.31 214 HIS B C 1
ATOM 5554 O O . HIS B 1 214 ? -9.305 -5.547 11.875 1 93.31 214 HIS B O 1
ATOM 5560 N N . LEU B 1 215 ? -9.969 -7.691 11.789 1 93.5 215 LEU B N 1
ATOM 5561 C CA . LEU B 1 215 ? -9.688 -7.82 10.367 1 93.5 215 LEU B CA 1
ATOM 5562 C C . LEU B 1 215 ? -10.953 -7.625 9.539 1 93.5 215 LEU B C 1
ATOM 5564 O O . LEU B 1 215 ? -11.07 -8.164 8.438 1 93.5 215 LEU B O 1
ATOM 5568 N N . VAL B 1 216 ? -11.891 -6.891 10.016 1 94.69 216 VAL B N 1
ATOM 5569 C CA . VAL B 1 216 ? -13.164 -6.723 9.328 1 94.69 216 VAL B CA 1
ATOM 5570 C C . VAL B 1 216 ? -13.133 -5.449 8.492 1 94.69 216 VAL B C 1
ATOM 5572 O O . VAL B 1 216 ? -13.023 -4.344 9.031 1 94.69 216 VAL B O 1
ATOM 5575 N N . PRO B 1 217 ? -13.25 -5.52 7.164 1 95.75 217 PRO B N 1
ATOM 5576 C CA . PRO B 1 217 ? -13.164 -4.344 6.297 1 95.75 217 PRO B CA 1
ATOM 5577 C C . PRO B 1 217 ? -14.367 -3.418 6.426 1 95.75 217 PRO B C 1
ATOM 5579 O O . PRO B 1 217 ? -15.5 -3.891 6.551 1 95.75 217 PRO B O 1
ATOM 5582 N N . LEU B 1 218 ? -14.133 -2.17 6.391 1 95.75 218 LEU B N 1
ATOM 5583 C CA . LEU B 1 218 ? -15.133 -1.111 6.375 1 95.75 218 LEU B CA 1
ATOM 5584 C C . LEU B 1 218 ? -15.57 -0.804 4.945 1 95.75 218 LEU B C 1
ATOM 5586 O O . LEU B 1 218 ? -14.734 -0.573 4.07 1 95.75 218 LEU B O 1
ATOM 5590 N N . LEU B 1 219 ? -16.875 -0.848 4.699 1 95.44 219 LEU B N 1
ATOM 5591 C CA . LEU B 1 219 ? -17.453 -0.634 3.379 1 95.44 219 LEU B CA 1
ATOM 5592 C C . LEU B 1 219 ? -18 0.787 3.248 1 95.44 219 LEU B C 1
ATOM 5594 O O . LEU B 1 219 ? -17.781 1.442 2.225 1 95.44 219 LEU B O 1
ATOM 5598 N N . ALA B 1 220 ? -18.719 1.238 4.215 1 95.06 220 ALA B N 1
ATOM 5599 C CA . ALA B 1 220 ? -19.422 2.523 4.23 1 95.06 220 ALA B CA 1
ATOM 5600 C C . ALA B 1 220 ? -19.875 2.887 5.641 1 95.06 220 ALA B C 1
ATOM 5602 O O . ALA B 1 220 ? -19.734 2.086 6.566 1 95.06 220 ALA B O 1
ATOM 5603 N N . THR B 1 221 ? -20.281 4.09 5.809 1 93.88 221 THR B N 1
ATOM 5604 C CA . THR B 1 221 ? -20.969 4.473 7.035 1 93.88 221 THR B CA 1
ATOM 5605 C C . THR B 1 221 ? -22.484 4.332 6.867 1 93.88 221 THR B C 1
ATOM 5607 O O . THR B 1 221 ? -23 4.457 5.758 1 93.88 221 THR B O 1
ATOM 5610 N N . ALA B 1 222 ? -23.141 4.055 7.973 1 89.44 222 ALA B N 1
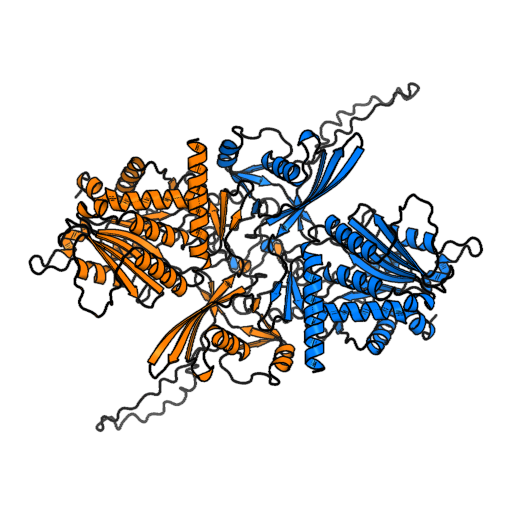ATOM 5611 C CA . ALA B 1 222 ? -24.609 3.965 7.965 1 89.44 222 ALA B CA 1
ATOM 5612 C C . ALA B 1 222 ? -25.234 5.289 7.543 1 89.44 222 ALA B C 1
ATOM 5614 O O . ALA B 1 222 ? -26.266 5.305 6.859 1 89.44 222 ALA B O 1
ATOM 5615 N N . VAL B 1 223 ? -24.641 6.34 7.918 1 87.38 223 VAL B N 1
ATOM 5616 C CA . VAL B 1 223 ? -25.156 7.668 7.602 1 87.38 223 VAL B CA 1
ATOM 5617 C C . VAL B 1 223 ? -25.156 7.883 6.09 1 87.38 223 VAL B C 1
ATOM 5619 O O . VAL B 1 223 ? -26.141 8.359 5.523 1 87.38 223 VAL B O 1
ATOM 5622 N N . GLN B 1 224 ? -24.078 7.539 5.492 1 89.81 224 GLN B N 1
ATOM 5623 C CA . GLN B 1 224 ? -23.984 7.715 4.047 1 89.81 224 GLN B CA 1
ATOM 5624 C C . GLN B 1 224 ? -24.953 6.777 3.316 1 89.81 224 GLN B C 1
ATOM 5626 O O . GLN B 1 224 ? -25.5 7.137 2.275 1 89.81 224 GLN B O 1
ATOM 5631 N N . GLU B 1 225 ? -25.078 5.559 3.809 1 88.19 225 GLU B N 1
ATOM 5632 C CA . GLU B 1 225 ? -26.047 4.633 3.215 1 88.19 225 GLU B CA 1
ATOM 5633 C C . GLU B 1 225 ? -27.453 5.227 3.223 1 88.19 225 GLU B C 1
ATOM 5635 O O . GLU B 1 225 ? -28.172 5.141 2.225 1 88.19 225 GLU B O 1
ATOM 5640 N N . GLU B 1 226 ? -27.781 5.754 4.34 1 84.94 226 GLU B N 1
ATOM 5641 C CA . GLU B 1 226 ? -29.109 6.359 4.473 1 84.94 226 GLU B CA 1
ATOM 5642 C C . GLU B 1 226 ? -29.281 7.516 3.488 1 84.94 226 GLU B C 1
ATOM 5644 O O . GLU B 1 226 ? -30.359 7.676 2.902 1 84.94 226 GLU B O 1
ATOM 5649 N N . LEU B 1 227 ? -28.312 8.273 3.34 1 82.62 227 LEU B N 1
ATOM 5650 C CA . LEU B 1 227 ? -28.359 9.406 2.424 1 82.62 227 LEU B CA 1
ATOM 5651 C C . LEU B 1 227 ? -28.5 8.93 0.98 1 82.62 227 LEU B C 1
ATOM 5653 O O . LEU B 1 227 ? -29.172 9.562 0.175 1 82.62 227 LEU B O 1
ATOM 5657 N N . GLU B 1 228 ? -27.812 7.812 0.646 1 83.88 228 GLU B N 1
ATOM 5658 C CA . GLU B 1 228 ? -27.766 7.316 -0.725 1 83.88 228 GLU B CA 1
ATOM 5659 C C . GLU B 1 228 ? -29.016 6.5 -1.054 1 83.88 228 GLU B C 1
ATOM 5661 O O . GLU B 1 228 ? -29.531 6.551 -2.178 1 83.88 228 GLU B O 1
ATOM 5666 N N . THR B 1 229 ? -29.469 5.766 -0.082 1 81.44 229 THR B N 1
ATOM 5667 C CA . THR B 1 229 ? -30.5 4.785 -0.403 1 81.44 229 THR B CA 1
ATOM 5668 C C . THR B 1 229 ? -31.828 5.172 0.241 1 81.44 229 THR B C 1
ATOM 5670 O O . THR B 1 229 ? -32.875 4.645 -0.129 1 81.44 229 THR B O 1
ATOM 5673 N N . GLY B 1 230 ? -31.797 6.125 1.134 1 75.56 230 GLY B N 1
ATOM 5674 C CA . GLY B 1 230 ? -33 6.523 1.852 1 75.56 230 GLY B CA 1
ATOM 5675 C C . GLY B 1 230 ? -33.406 5.535 2.926 1 75.56 230 GLY B C 1
ATOM 5676 O O . GLY B 1 230 ? -34.312 5.801 3.701 1 75.56 230 GLY B O 1
ATOM 5677 N N . THR B 1 231 ? -32.844 4.309 2.906 1 68.81 231 THR B N 1
ATOM 5678 C CA . THR B 1 231 ? -33.25 3.289 3.871 1 68.81 231 THR B CA 1
ATOM 5679 C C . THR B 1 231 ? -32.031 2.629 4.492 1 68.81 231 THR B C 1
ATOM 5681 O O . THR B 1 231 ? -30.953 2.611 3.891 1 68.81 231 THR B O 1
ATOM 5684 N N . SER B 1 232 ? -32.094 2.359 5.801 1 64.69 232 SER B N 1
ATOM 5685 C CA . SER B 1 232 ? -31.078 1.519 6.414 1 64.69 232 SER B CA 1
ATOM 5686 C C . SER B 1 232 ? -31.344 0.04 6.152 1 64.69 232 SER B C 1
ATOM 5688 O O . SER B 1 232 ? -32.5 -0.422 6.293 1 64.69 232 SER B O 1
ATOM 5690 N N . SER B 1 233 ? -30.5 -0.656 5.367 1 58.91 233 SER B N 1
ATOM 5691 C CA . SER B 1 233 ? -30.719 -2.021 4.898 1 58.91 233 SER B CA 1
ATOM 5692 C C . SER B 1 233 ? -30.891 -2.984 6.07 1 58.91 233 SER B C 1
ATOM 5694 O O . SER B 1 233 ? -30.062 -3.012 6.984 1 58.91 233 SER B O 1
ATOM 5696 N N . SER B 1 234 ? -32.156 -3.387 6.406 1 59.34 234 SER B N 1
ATOM 5697 C CA . SER B 1 234 ? -32.438 -4.414 7.406 1 59.34 234 SER B CA 1
ATOM 5698 C C . SER B 1 234 ? -32.656 -5.777 6.754 1 59.34 234 SER B C 1
ATOM 5700 O O . SER B 1 234 ? -33.219 -5.867 5.66 1 59.34 234 SER B O 1
ATOM 5702 N N . GLY B 1 235 ? -32.031 -6.891 7.277 1 54.62 235 GLY B N 1
ATOM 5703 C CA . GLY B 1 235 ? -32.438 -8.281 7.098 1 54.62 235 GLY B CA 1
ATOM 5704 C C . GLY B 1 235 ? -31.688 -8.961 5.961 1 54.62 235 GLY B C 1
ATOM 5705 O O . GLY B 1 235 ? -31.719 -10.188 5.844 1 54.62 235 GLY B O 1
ATOM 5706 N N . ASP B 1 236 ? -31.016 -8.242 5.102 1 65.94 236 ASP B N 1
ATOM 5707 C CA . ASP B 1 236 ? -30.422 -8.867 3.924 1 65.94 236 ASP B CA 1
ATOM 5708 C C . ASP B 1 236 ? -29.109 -9.547 4.266 1 65.94 236 ASP B C 1
ATOM 5710 O O . ASP B 1 236 ? -28.453 -9.18 5.246 1 65.94 236 ASP B O 1
ATOM 5714 N N . LYS B 1 237 ? -28.812 -10.719 3.596 1 74.25 237 LYS B N 1
ATOM 5715 C CA . LYS B 1 237 ? -27.594 -11.5 3.75 1 74.25 237 LYS B CA 1
ATOM 5716 C C . LYS B 1 237 ? -26.359 -10.625 3.52 1 74.25 237 LYS B C 1
ATOM 5718 O O . LYS B 1 237 ? -25.312 -10.828 4.148 1 74.25 237 LYS B O 1
ATOM 5723 N N . HIS B 1 238 ? -26.562 -9.727 2.666 1 80.25 238 HIS B N 1
ATOM 5724 C CA . HIS B 1 238 ? -25.5 -8.812 2.295 1 80.25 238 HIS B CA 1
ATOM 5725 C C . HIS B 1 238 ? -25.984 -7.363 2.283 1 80.25 238 HIS B C 1
ATOM 5727 O O . HIS B 1 238 ? -27.172 -7.109 2.133 1 80.25 238 HIS B O 1
ATOM 5733 N N . HIS B 1 239 ? -25.016 -6.516 2.525 1 85.44 239 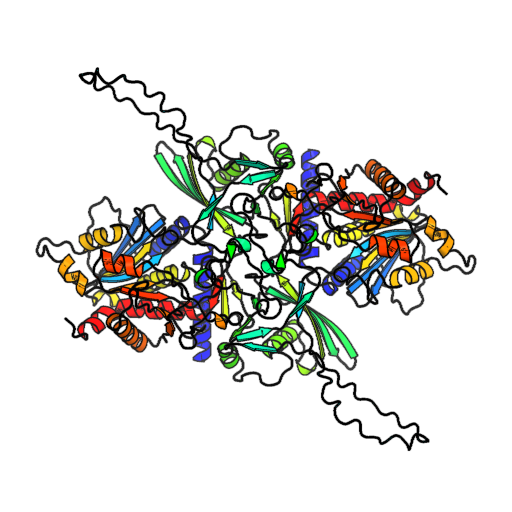HIS B N 1
ATOM 5734 C CA . HIS B 1 239 ? -25.375 -5.105 2.43 1 85.44 239 HIS B CA 1
ATOM 5735 C C . HIS B 1 239 ? -25.844 -4.754 1.023 1 85.44 239 HIS B C 1
ATOM 5737 O O . HIS B 1 239 ? -25.219 -5.133 0.036 1 85.44 239 HIS B O 1
ATOM 5743 N N . THR B 1 240 ? -26.844 -4.039 0.955 1 85.88 240 THR B N 1
ATOM 5744 C CA . THR B 1 240 ? -27.406 -3.613 -0.316 1 85.88 240 THR B CA 1
ATOM 5745 C C . THR B 1 240 ? -26.375 -2.875 -1.157 1 85.88 240 THR B C 1
ATOM 5747 O O . THR B 1 240 ? -26.266 -3.109 -2.363 1 85.88 240 THR B O 1
ATOM 5750 N N . PRO B 1 241 ? -25.578 -2.039 -0.601 1 90.31 241 PRO B N 1
ATOM 5751 C CA . PRO B 1 241 ? -24.578 -1.339 -1.419 1 90.31 241 PRO B CA 1
ATOM 5752 C C . PRO B 1 241 ? -23.578 -2.289 -2.078 1 90.31 241 PRO B C 1
ATOM 5754 O O . PRO B 1 241 ? -23.141 -2.035 -3.199 1 90.31 241 PRO B O 1
ATOM 5757 N N . LEU B 1 242 ? -23.219 -3.334 -1.399 1 91 242 LEU B N 1
ATOM 5758 C CA . LEU B 1 242 ? -22.297 -4.305 -1.978 1 91 242 LEU B CA 1
ATOM 5759 C C . LEU B 1 242 ? -22.922 -5.027 -3.158 1 91 242 LEU B C 1
ATOM 5761 O O . LEU B 1 242 ? -22.312 -5.172 -4.215 1 91 242 LEU B O 1
ATOM 5765 N N . VAL B 1 243 ? -24.141 -5.438 -3.006 1 91.12 243 VAL B N 1
ATOM 5766 C CA . VAL B 1 243 ? -24.875 -6.137 -4.055 1 91.12 243 VAL B CA 1
ATOM 5767 C C . VAL B 1 243 ? -25.062 -5.215 -5.254 1 91.12 243 VAL B C 1
ATOM 5769 O O . VAL B 1 243 ? -24.922 -5.641 -6.402 1 91.12 243 VAL B O 1
ATOM 5772 N N . GLN B 1 244 ? -25.328 -3.969 -4.934 1 91.5 244 GLN B N 1
ATOM 5773 C CA . GLN B 1 244 ? -25.562 -2.998 -6 1 91.5 244 GLN B CA 1
ATOM 5774 C C . GLN B 1 244 ? -24.297 -2.785 -6.824 1 91.5 244 GLN B C 1
ATOM 5776 O O . GLN B 1 244 ? -24.359 -2.656 -8.047 1 91.5 244 GLN B O 1
ATOM 5781 N N . VAL B 1 245 ? -23.234 -2.773 -6.203 1 94.31 245 VAL B N 1
ATOM 5782 C CA . VAL B 1 245 ? -21.969 -2.59 -6.906 1 94.31 245 VAL B CA 1
ATOM 5783 C C . VAL B 1 245 ? -21.672 -3.805 -7.789 1 94.31 245 VAL B C 1
ATOM 5785 O O . VAL B 1 245 ? -21.281 -3.66 -8.945 1 94.31 245 VAL B O 1
ATOM 5788 N N . LEU B 1 246 ? -21.891 -5 -7.293 1 94.31 246 LEU B N 1
ATOM 5789 C CA . LEU B 1 246 ? -21.656 -6.227 -8.055 1 94.31 246 LEU B CA 1
ATOM 5790 C C . LEU B 1 246 ? -22.562 -6.285 -9.273 1 94.31 246 LEU B C 1
ATOM 5792 O O . LEU B 1 246 ? -22.109 -6.562 -10.383 1 94.31 246 LEU B O 1
ATOM 5796 N N . CYS B 1 247 ? -23.828 -5.949 -9.055 1 94.12 247 CYS B N 1
ATOM 5797 C CA . CYS B 1 247 ? -24.797 -5.98 -10.141 1 94.12 247 CYS B CA 1
ATOM 5798 C C . CYS B 1 247 ? -24.484 -4.91 -11.18 1 94.12 247 CYS B C 1
ATOM 5800 O O . CYS B 1 247 ? -24.641 -5.145 -12.383 1 94.12 247 CYS B O 1
ATOM 5802 N N . GLY B 1 248 ? -24.078 -3.777 -10.648 1 94.62 248 GLY B N 1
ATOM 5803 C CA . GLY B 1 248 ? -23.688 -2.717 -11.562 1 94.62 248 GLY B CA 1
ATOM 5804 C C . GLY B 1 248 ? -22.531 -3.096 -12.461 1 94.62 248 GLY B C 1
ATOM 5805 O O . GLY B 1 248 ? -22.562 -2.842 -13.664 1 94.62 248 GLY B O 1
ATOM 5806 N N . GLU B 1 249 ? -21.516 -3.721 -11.922 1 95.38 249 GLU B N 1
ATOM 5807 C CA . GLU B 1 249 ? -20.328 -4.148 -12.68 1 95.38 249 GLU B CA 1
ATOM 5808 C C . GLU B 1 249 ? -20.688 -5.219 -13.703 1 95.38 249 GLU B C 1
ATOM 5810 O O . GLU B 1 249 ? -20.094 -5.285 -14.781 1 95.38 249 GLU B O 1
ATOM 5815 N N . LEU B 1 250 ? -21.688 -6.027 -13.398 1 94.94 250 LEU B N 1
ATOM 5816 C CA . LEU B 1 250 ? -22.031 -7.168 -14.234 1 94.94 250 LEU B CA 1
ATOM 5817 C C . LEU B 1 250 ? -23.156 -6.812 -15.211 1 94.94 250 LEU B C 1
ATOM 5819 O O . LEU B 1 250 ? -23.406 -7.547 -16.172 1 94.94 250 LEU B O 1
ATOM 5823 N N . GLY B 1 251 ? -23.828 -5.648 -14.984 1 93.94 251 GLY B N 1
ATOM 5824 C CA . GLY B 1 251 ? -24.969 -5.27 -15.805 1 93.94 251 GLY B CA 1
ATOM 5825 C C . GLY B 1 251 ? -26.156 -6.184 -15.633 1 93.94 251 GLY B C 1
ATOM 5826 O O . GLY B 1 251 ? -26.812 -6.559 -16.609 1 93.94 251 GLY B O 1
ATOM 5827 N N . VAL B 1 252 ? -26.438 -6.633 -14.391 1 92.88 252 VAL B N 1
ATOM 5828 C CA . VAL B 1 252 ? -27.562 -7.516 -14.117 1 92.88 252 VAL B CA 1
ATOM 5829 C C . VAL B 1 252 ? -28.422 -6.93 -13 1 92.88 252 VAL B C 1
ATOM 5831 O O . VAL B 1 252 ? -27.984 -6.016 -12.289 1 92.88 252 VAL B O 1
ATOM 5834 N N . GLU B 1 253 ? -29.578 -7.414 -12.852 1 92.44 253 GLU B N 1
ATOM 5835 C CA . GLU B 1 253 ? -30.469 -6.996 -11.773 1 92.44 253 GLU B CA 1
ATOM 5836 C C . GLU B 1 253 ? -30.172 -7.762 -10.492 1 92.44 253 GLU B C 1
ATOM 5838 O O . GLU B 1 253 ? -29.828 -8.945 -10.523 1 92.44 253 GLU B O 1
ATOM 5843 N N . PRO B 1 254 ? -30.375 -7.168 -9.328 1 89.5 254 PRO B N 1
ATOM 5844 C CA . PRO B 1 254 ? -30.062 -7.793 -8.039 1 89.5 254 PRO B CA 1
ATOM 5845 C C . PRO B 1 254 ? -30.797 -9.117 -7.836 1 89.5 254 PRO B C 1
ATOM 5847 O O . PRO B 1 254 ? -30.266 -10.031 -7.207 1 89.5 254 PRO B O 1
ATOM 5850 N N . ASP B 1 255 ? -31.922 -9.25 -8.414 1 88.31 255 ASP B N 1
ATOM 5851 C CA . ASP B 1 255 ? -32.719 -10.445 -8.18 1 88.31 255 ASP B CA 1
ATOM 5852 C C . ASP B 1 255 ? -32.156 -11.641 -8.938 1 88.31 255 ASP B C 1
ATOM 5854 O O . ASP B 1 255 ? -32.5 -12.789 -8.641 1 88.31 255 ASP B O 1
ATOM 5858 N N . THR B 1 256 ? -31.359 -11.367 -9.859 1 90.75 256 THR B N 1
ATOM 5859 C CA . THR B 1 256 ? -30.766 -12.438 -10.648 1 90.75 256 THR B CA 1
ATOM 5860 C C . THR B 1 256 ? -29.516 -12.984 -9.977 1 90.75 256 THR B C 1
ATOM 5862 O O . THR B 1 256 ? -29.016 -14.055 -10.328 1 90.75 256 THR B O 1
ATOM 5865 N N . LEU B 1 257 ? -28.969 -12.242 -9.039 1 89.06 257 LEU B N 1
ATOM 5866 C CA . LEU B 1 257 ? -27.766 -12.664 -8.32 1 89.06 257 LEU B CA 1
ATOM 5867 C C . LEU B 1 257 ? -28.078 -13.758 -7.312 1 89.06 257 LEU B C 1
ATOM 5869 O O . LEU B 1 257 ? -28.906 -13.555 -6.41 1 89.06 257 LEU B O 1
ATOM 5873 N N . LEU B 1 258 ? -27.469 -14.898 -7.453 1 85.69 258 LEU B N 1
ATOM 5874 C CA . LEU B 1 258 ? -27.766 -16.047 -6.605 1 85.69 258 LEU B CA 1
ATOM 5875 C C . LEU B 1 258 ? -26.734 -16.188 -5.492 1 85.69 258 LEU B C 1
ATOM 5877 O O . LEU B 1 258 ? -27.094 -16.359 -4.324 1 85.69 258 LEU B O 1
ATOM 5881 N N . ASP B 1 259 ? -25.469 -16.25 -5.852 1 88.44 259 ASP B N 1
ATOM 5882 C CA . ASP B 1 259 ? -24.359 -16.438 -4.922 1 88.44 259 ASP B CA 1
ATOM 5883 C C . ASP B 1 259 ? -23.047 -15.898 -5.512 1 88.44 259 ASP B C 1
ATOM 5885 O O . ASP B 1 259 ? -23 -15.523 -6.688 1 88.44 259 ASP B O 1
ATOM 5889 N N . PHE B 1 260 ? -22.078 -15.781 -4.621 1 91.25 260 PHE B N 1
ATOM 5890 C CA . PHE B 1 260 ? -20.797 -15.328 -5.137 1 91.25 260 PHE B CA 1
ATOM 5891 C C . PHE B 1 260 ? -19.641 -15.891 -4.309 1 91.25 260 PHE B C 1
ATOM 5893 O O . PHE B 1 260 ? -19.859 -16.359 -3.189 1 91.25 260 PHE B O 1
ATOM 5900 N N . GLU B 1 261 ? -18.469 -16.047 -4.82 1 93.5 261 GLU B N 1
ATOM 5901 C CA . GLU B 1 261 ? -17.156 -16.281 -4.227 1 93.5 261 GLU B CA 1
ATOM 5902 C C . GLU B 1 261 ? -16.188 -15.133 -4.555 1 93.5 261 GLU B C 1
ATOM 5904 O O . GLU B 1 261 ? -15.656 -15.07 -5.66 1 93.5 261 GLU B O 1
ATOM 5909 N N . LEU B 1 262 ? -15.969 -14.312 -3.484 1 96 262 LEU B N 1
ATOM 5910 C CA . LEU B 1 262 ? -15.211 -13.086 -3.723 1 96 262 LEU B CA 1
ATOM 5911 C C . LEU B 1 262 ? -13.961 -13.039 -2.855 1 96 262 LEU B C 1
ATOM 5913 O O . LEU B 1 262 ? -13.992 -13.453 -1.692 1 96 262 LEU B O 1
ATOM 5917 N N . CYS B 1 263 ? -12.914 -12.602 -3.467 1 97.19 263 CYS B N 1
ATOM 5918 C CA . CYS B 1 263 ? -11.656 -12.336 -2.787 1 97.19 263 CYS B CA 1
ATOM 5919 C C . CYS B 1 263 ? -11.398 -10.836 -2.676 1 97.19 263 CYS B C 1
ATOM 5921 O O . CYS B 1 263 ? -11.695 -10.078 -3.602 1 97.19 263 CYS B O 1
ATOM 5923 N N . LEU B 1 264 ? -10.883 -10.461 -1.503 1 98.06 264 LEU B N 1
ATOM 5924 C CA . LEU B 1 264 ? -10.352 -9.102 -1.438 1 98.06 264 LEU B CA 1
ATOM 5925 C C . LEU B 1 264 ? -9 -9.016 -2.141 1 98.06 264 LEU B C 1
ATOM 5927 O O . LEU B 1 264 ? -8.258 -10 -2.193 1 98.06 264 LEU B O 1
ATOM 5931 N N . ALA B 1 265 ? -8.734 -7.871 -2.723 1 97.94 265 ALA B N 1
ATOM 5932 C CA . ALA B 1 265 ? -7.473 -7.617 -3.408 1 97.94 265 ALA B CA 1
ATOM 5933 C C . ALA B 1 265 ? -7.039 -6.164 -3.238 1 97.94 265 ALA B C 1
ATOM 5935 O O . ALA B 1 265 ? -7.879 -5.277 -3.062 1 97.94 265 ALA B O 1
ATOM 5936 N N . ASP B 1 266 ? -5.723 -5.965 -3.168 1 97.06 266 ASP B N 1
ATOM 5937 C CA . ASP B 1 266 ? -5.156 -4.621 -3.217 1 97.06 266 ASP B CA 1
ATOM 5938 C C . ASP B 1 266 ? -5.371 -3.984 -4.59 1 97.06 266 ASP B C 1
ATOM 5940 O O . ASP B 1 266 ? -5.227 -4.648 -5.617 1 97.06 266 ASP B O 1
ATOM 5944 N N . THR B 1 267 ? -5.738 -2.656 -4.637 1 96.88 267 THR B N 1
ATOM 5945 C CA . THR B 1 267 ? -5.992 -1.982 -5.906 1 96.88 267 THR B CA 1
ATOM 5946 C C . THR B 1 267 ? -4.68 -1.575 -6.57 1 96.88 267 THR B C 1
ATOM 5948 O O . THR B 1 267 ? -4.656 -1.245 -7.758 1 96.88 267 THR B O 1
ATOM 5951 N N . GLN B 1 268 ? -3.561 -1.52 -5.816 1 96 268 GLN B N 1
ATOM 5952 C CA . GLN B 1 268 ? -2.277 -1.076 -6.352 1 96 268 GLN B CA 1
ATOM 5953 C C . GLN B 1 268 ? -1.708 -2.096 -7.332 1 96 268 GLN B C 1
ATOM 5955 O O . GLN B 1 268 ? -1.462 -3.246 -6.965 1 96 268 GLN B O 1
ATOM 5960 N N . PRO B 1 269 ? -1.468 -1.748 -8.641 1 97 269 PRO B N 1
ATOM 5961 C CA . PRO B 1 269 ? -0.934 -2.695 -9.625 1 97 269 PRO B CA 1
ATOM 5962 C C . PRO B 1 269 ? 0.527 -3.055 -9.359 1 97 269 PRO B C 1
ATOM 5964 O O . PRO B 1 269 ? 1.213 -2.361 -8.609 1 97 269 PRO B O 1
ATOM 5967 N N . GLY B 1 270 ? 0.944 -4.156 -9.992 1 97.31 270 GLY B N 1
ATOM 5968 C CA . GLY B 1 270 ? 2.361 -4.477 -9.969 1 97.31 270 GLY B CA 1
ATOM 5969 C C . GLY B 1 270 ? 3.227 -3.404 -10.602 1 97.31 270 GLY B C 1
ATOM 5970 O O . GLY B 1 270 ? 2.762 -2.652 -11.461 1 97.31 270 GLY B O 1
ATOM 5971 N N . ALA B 1 271 ? 4.527 -3.357 -10.125 1 97.44 271 ALA B N 1
ATOM 5972 C CA . ALA B 1 271 ? 5.441 -2.334 -10.617 1 97.44 271 ALA B CA 1
ATOM 5973 C C . ALA B 1 271 ? 6.887 -2.824 -10.578 1 97.44 271 ALA B C 1
ATOM 5975 O O . ALA B 1 271 ? 7.227 -3.707 -9.789 1 97.44 271 ALA B O 1
ATOM 5976 N N . LEU B 1 272 ? 7.633 -2.279 -11.523 1 97.38 272 LEU B N 1
ATOM 5977 C CA . LEU B 1 272 ? 9.078 -2.42 -11.367 1 97.38 272 LEU B CA 1
ATOM 5978 C C . LEU B 1 272 ? 9.609 -1.42 -10.344 1 97.38 272 LEU B C 1
ATOM 5980 O O . LEU B 1 272 ? 9.07 -0.32 -10.211 1 97.38 272 LEU B O 1
ATOM 5984 N N . GLY B 1 273 ? 10.609 -1.869 -9.633 1 96.25 273 GLY B N 1
ATOM 5985 C CA . GLY B 1 273 ? 11.148 -0.996 -8.594 1 96.25 273 GLY B CA 1
ATOM 5986 C C . GLY B 1 273 ? 12.633 -1.181 -8.367 1 96.25 273 GLY B C 1
ATOM 5987 O O . GLY B 1 273 ? 13.281 -1.97 -9.062 1 96.25 273 GLY B O 1
ATOM 5988 N N . GLY B 1 274 ? 13.156 -0.468 -7.273 1 95.81 274 GLY B N 1
ATOM 5989 C CA . GLY B 1 274 ? 14.594 -0.38 -7.074 1 95.81 274 GLY B CA 1
ATOM 5990 C C . GLY B 1 274 ? 15.25 0.698 -7.914 1 95.81 274 GLY B C 1
ATOM 5991 O O . GLY B 1 274 ? 14.688 1.135 -8.922 1 95.81 274 GLY B O 1
ATOM 5992 N N . VAL B 1 275 ? 16.375 1.069 -7.484 1 94.62 275 VAL B N 1
ATOM 5993 C CA . VAL B 1 275 ? 17.031 2.191 -8.156 1 94.62 275 VAL B CA 1
ATOM 5994 C C . VAL B 1 275 ? 17.344 1.82 -9.602 1 94.62 275 VAL B C 1
ATOM 5996 O O . VAL B 1 275 ? 17.359 2.684 -10.484 1 94.62 275 VAL B O 1
ATOM 5999 N N . PHE B 1 276 ? 17.531 0.532 -9.891 1 94.62 276 PHE B N 1
ATOM 6000 C CA . PHE B 1 276 ? 17.844 0.077 -11.234 1 94.62 276 PHE B CA 1
ATOM 6001 C C . PHE B 1 276 ? 16.641 -0.599 -11.883 1 94.62 276 PHE B C 1
ATOM 6003 O O . PHE B 1 276 ? 16.797 -1.316 -12.875 1 94.62 276 PHE B O 1
ATOM 6010 N N . GLU B 1 277 ? 15.492 -0.484 -11.25 1 95.44 277 GLU B N 1
ATOM 6011 C CA . GLU B 1 277 ? 14.289 -1.154 -11.742 1 95.44 277 GLU B CA 1
ATOM 6012 C C . GLU B 1 277 ? 14.531 -2.652 -11.914 1 95.44 277 GLU B C 1
ATOM 6014 O O . GLU B 1 277 ? 14.125 -3.234 -12.922 1 95.44 277 GLU B O 1
ATOM 6019 N N . GLU B 1 278 ? 15.203 -3.24 -11 1 96.88 278 GLU B N 1
ATOM 6020 C CA . GLU B 1 278 ? 15.594 -4.645 -11.102 1 96.88 278 GLU B CA 1
ATOM 6021 C C . GLU B 1 278 ? 14.641 -5.539 -10.312 1 96.88 278 GLU B C 1
ATOM 6023 O O . GLU B 1 278 ? 14.773 -6.766 -10.336 1 96.88 278 GLU B O 1
ATOM 6028 N N . PHE B 1 279 ? 13.703 -4.918 -9.57 1 98.25 279 PHE B N 1
ATOM 6029 C CA . PHE B 1 279 ? 12.766 -5.684 -8.75 1 98.25 279 PHE B CA 1
ATOM 6030 C C . PHE B 1 279 ? 11.352 -5.59 -9.305 1 98.25 279 PHE B C 1
ATOM 6032 O O . PHE B 1 279 ? 11.023 -4.648 -10.031 1 98.25 279 PHE B O 1
ATOM 6039 N N . ILE B 1 280 ? 10.57 -6.559 -9.023 1 98.5 280 ILE B N 1
ATOM 6040 C CA . ILE B 1 280 ? 9.125 -6.566 -9.242 1 98.5 280 ILE B CA 1
ATOM 6041 C C . ILE B 1 280 ? 8.406 -6.496 -7.898 1 98.5 280 ILE B C 1
ATOM 6043 O O . ILE B 1 280 ? 8.625 -7.332 -7.02 1 98.5 280 ILE B O 1
ATOM 6047 N N . PHE B 1 281 ? 7.684 -5.453 -7.691 1 98.38 281 PHE B N 1
ATOM 6048 C CA . PHE B 1 281 ? 6.762 -5.332 -6.57 1 98.38 281 PHE B CA 1
ATOM 6049 C C . PHE B 1 281 ? 5.34 -5.664 -7 1 98.38 281 PHE B C 1
ATOM 6051 O O . PHE B 1 281 ? 4.777 -5 -7.871 1 98.38 281 PHE B O 1
ATOM 6058 N N . SER B 1 282 ? 4.766 -6.715 -6.422 1 97.88 282 SER B N 1
ATOM 6059 C CA . SER B 1 282 ? 3.467 -7.152 -6.922 1 97.88 282 SER B CA 1
ATOM 6060 C C . SER B 1 282 ? 2.748 -8.031 -5.902 1 97.88 282 SER B C 1
ATOM 6062 O O . SER B 1 282 ? 3.385 -8.633 -5.035 1 97.88 282 SER B O 1
ATOM 6064 N N . PRO B 1 283 ? 1.39 -8.008 -6.035 1 97.88 283 PRO B N 1
ATOM 6065 C CA . PRO B 1 283 ? 0.665 -9.062 -5.32 1 97.88 283 PRO B CA 1
ATOM 6066 C C . PRO B 1 283 ? 0.803 -10.43 -5.984 1 97.88 283 PRO B C 1
ATOM 6068 O O . PRO B 1 283 ? 1.053 -10.516 -7.191 1 97.88 283 PRO B O 1
ATOM 6071 N N . ARG B 1 284 ? 0.77 -11.492 -5.227 1 98.56 284 ARG B N 1
ATOM 6072 C CA . ARG B 1 284 ? 0.49 -12.859 -5.66 1 98.56 284 ARG B CA 1
ATOM 6073 C C . ARG B 1 284 ? 1.622 -13.398 -6.531 1 98.56 284 ARG B C 1
ATOM 6075 O O . ARG B 1 284 ? 1.385 -14.172 -7.457 1 98.56 284 ARG B O 1
ATOM 6082 N N . LEU B 1 285 ? 2.877 -12.875 -6.312 1 98.69 285 LEU B N 1
ATOM 6083 C CA . LEU B 1 285 ? 3.99 -13.523 -6.992 1 98.69 285 LEU B CA 1
ATOM 6084 C C . LEU B 1 285 ? 3.986 -15.023 -6.723 1 98.69 285 LEU B C 1
ATOM 6086 O O . LEU B 1 285 ? 4.23 -15.828 -7.629 1 98.69 285 LEU B O 1
ATOM 6090 N N . ASP B 1 286 ? 3.818 -15.344 -5.477 1 98.12 286 ASP B N 1
ATOM 6091 C CA . ASP B 1 286 ? 3.49 -16.719 -5.102 1 98.12 286 ASP B CA 1
ATOM 6092 C C . ASP B 1 286 ? 2.006 -17.016 -5.32 1 98.12 286 ASP B C 1
ATOM 6094 O O . ASP B 1 286 ? 1.162 -16.578 -4.531 1 98.12 286 ASP B O 1
ATOM 6098 N N . ASN B 1 287 ? 1.639 -17.609 -6.426 1 98.38 287 ASN B N 1
ATOM 6099 C CA . ASN B 1 287 ? 2.482 -18.391 -7.324 1 98.38 287 ASN B CA 1
ATOM 6100 C C . ASN B 1 287 ? 2.225 -18.047 -8.789 1 98.38 287 ASN B C 1
ATOM 6102 O O . ASN B 1 287 ? 2.396 -18.875 -9.672 1 98.38 287 ASN B O 1
ATOM 6106 N N . LEU B 1 288 ? 1.697 -16.828 -8.992 1 98.88 288 LEU B N 1
ATOM 6107 C CA . LEU B 1 288 ? 1.367 -16.422 -10.352 1 98.88 288 LEU B CA 1
ATOM 6108 C C . LEU B 1 288 ? 2.629 -16.266 -11.195 1 98.88 288 LEU B C 1
ATOM 6110 O O . LEU B 1 288 ? 2.58 -16.406 -12.422 1 98.88 288 LEU B O 1
ATOM 6114 N N . HIS B 1 289 ? 3.74 -16 -10.523 1 98.88 289 HIS B N 1
ATOM 6115 C CA . HIS B 1 289 ? 5.012 -16.016 -11.242 1 98.88 289 HIS B CA 1
ATOM 6116 C C . HIS B 1 289 ? 5.23 -17.359 -11.93 1 98.88 289 HIS B C 1
ATOM 6118 O O . HIS B 1 289 ? 5.523 -17.406 -13.133 1 98.88 289 HIS B O 1
ATOM 6124 N N . SER B 1 290 ? 5.062 -18.453 -11.234 1 98.88 290 SER B N 1
ATOM 6125 C CA . SER B 1 290 ? 5.258 -19.781 -11.781 1 98.88 290 SER B CA 1
ATOM 6126 C C . SER B 1 290 ? 4.191 -20.109 -12.82 1 98.88 290 SER B C 1
ATOM 6128 O O . SER B 1 290 ? 4.48 -20.75 -13.836 1 98.88 290 SER B O 1
ATOM 6130 N N . CYS B 1 291 ? 2.959 -19.703 -12.547 1 98.88 291 CYS B N 1
ATOM 6131 C CA . CYS B 1 291 ? 1.884 -19.922 -13.508 1 98.88 291 CYS B CA 1
ATOM 6132 C C . CYS B 1 291 ? 2.207 -19.281 -14.852 1 98.88 291 CYS B C 1
ATOM 6134 O O . CYS B 1 291 ? 2.088 -19.922 -15.891 1 98.88 291 CYS B O 1
ATOM 6136 N N . TYR B 1 292 ? 2.602 -18.047 -14.789 1 98.88 292 TYR B N 1
ATOM 6137 C CA . TYR B 1 292 ? 2.914 -17.297 -16 1 98.88 292 TYR B CA 1
ATOM 6138 C C . TYR B 1 292 ? 4.074 -17.953 -16.75 1 98.88 292 TYR B C 1
ATOM 6140 O O . TYR B 1 292 ? 4.012 -18.125 -17.969 1 98.88 292 TYR B O 1
ATOM 6148 N N . CYS B 1 293 ? 5.141 -18.234 -16.031 1 98.94 293 CYS B N 1
ATOM 6149 C CA . CYS B 1 293 ? 6.34 -18.781 -16.656 1 98.94 293 CYS B CA 1
ATOM 6150 C C . CYS B 1 293 ? 6.055 -20.141 -17.281 1 98.94 293 CYS B C 1
ATOM 6152 O O . CYS B 1 293 ? 6.52 -20.438 -18.375 1 98.94 293 CYS B O 1
ATOM 6154 N N . ALA B 1 294 ? 5.324 -21 -16.594 1 98.94 294 ALA B N 1
ATOM 6155 C CA . ALA B 1 294 ? 4.977 -22.328 -17.109 1 98.94 294 ALA B CA 1
ATOM 6156 C C . ALA B 1 294 ? 4.133 -22.219 -18.375 1 98.94 294 ALA B C 1
ATOM 6158 O O . ALA B 1 294 ? 4.398 -22.906 -19.359 1 98.94 294 ALA B O 1
ATOM 6159 N N . LEU B 1 295 ? 3.141 -21.359 -18.297 1 98.88 295 LEU B N 1
ATOM 6160 C CA . LEU B 1 295 ? 2.252 -21.172 -19.438 1 98.88 295 LEU B CA 1
ATOM 6161 C C . LEU B 1 295 ? 3.014 -20.625 -20.641 1 98.88 295 LEU B C 1
ATOM 6163 O O . LEU B 1 295 ? 2.844 -21.109 -21.766 1 98.88 295 LEU B O 1
ATOM 6167 N N . THR B 1 296 ? 3.799 -19.609 -20.359 1 98.88 296 THR B N 1
ATOM 6168 C CA . THR B 1 296 ? 4.59 -19 -21.422 1 98.88 296 THR B CA 1
ATOM 6169 C C . THR B 1 296 ? 5.551 -20 -22.047 1 98.88 296 THR B C 1
ATOM 6171 O O . THR B 1 296 ? 5.691 -20.078 -23.266 1 98.88 296 THR B O 1
ATOM 6174 N N . ALA B 1 297 ? 6.191 -20.781 -21.25 1 98.88 297 ALA B N 1
ATOM 6175 C CA . ALA B 1 297 ? 7.125 -21.797 -21.719 1 98.88 297 ALA B CA 1
ATOM 6176 C C . ALA B 1 297 ? 6.418 -22.844 -22.578 1 98.88 297 ALA B C 1
ATOM 6178 O O . ALA B 1 297 ? 6.953 -23.281 -23.594 1 98.88 297 ALA B O 1
ATOM 6179 N N . LEU B 1 298 ? 5.25 -23.297 -22.156 1 98.94 298 LEU B N 1
ATOM 6180 C CA . LEU B 1 298 ? 4.488 -24.266 -22.922 1 98.94 298 LEU B CA 1
ATOM 6181 C C . LEU B 1 298 ? 4.141 -23.719 -24.312 1 98.94 298 LEU B C 1
ATOM 6183 O O . LEU B 1 298 ? 4.34 -24.391 -25.312 1 98.94 298 LEU B O 1
ATOM 6187 N N . VAL B 1 299 ? 3.637 -22.516 -24.312 1 98.75 299 VAL B N 1
ATOM 6188 C CA . VAL B 1 299 ? 3.221 -21.875 -25.562 1 98.75 299 VAL B CA 1
ATOM 6189 C C . VAL B 1 299 ? 4.426 -21.719 -26.484 1 98.75 299 VAL B C 1
ATOM 6191 O O . VAL B 1 299 ? 4.363 -22.078 -27.656 1 98.75 299 VAL B O 1
ATOM 6194 N N . GLU B 1 300 ? 5.535 -21.266 -25.922 1 98.25 300 GLU B N 1
ATOM 6195 C CA . GLU B 1 300 ? 6.703 -20.953 -26.734 1 98.25 300 GLU B CA 1
ATOM 6196 C C . GLU B 1 300 ? 7.402 -22.234 -27.203 1 98.25 300 GLU B C 1
ATOM 6198 O O . GLU B 1 300 ? 8.062 -22.234 -28.25 1 98.25 300 GLU B O 1
ATOM 6203 N N . SER B 1 301 ? 7.254 -23.297 -26.531 1 98.31 301 SER B N 1
ATOM 6204 C CA . SER B 1 301 ? 7.902 -24.547 -26.906 1 98.31 301 SER B CA 1
ATOM 6205 C C . SER B 1 301 ? 7.027 -25.375 -27.844 1 98.31 301 SER B C 1
ATOM 6207 O O . SER B 1 301 ? 7.457 -26.406 -28.359 1 98.31 301 SER B O 1
ATOM 6209 N N . SER B 1 302 ? 5.855 -24.938 -28.078 1 97.69 302 SER B N 1
ATOM 6210 C CA . SER B 1 302 ? 4.898 -25.734 -28.828 1 97.69 302 SER B CA 1
ATOM 6211 C C . SER B 1 302 ? 4.77 -25.234 -30.266 1 97.69 302 SER B C 1
ATOM 6213 O O . SER B 1 302 ? 3.668 -25.203 -30.812 1 97.69 302 SER B O 1
ATOM 6215 N N . THR B 1 303 ? 5.855 -24.859 -30.859 1 96.38 303 THR B N 1
ATOM 6216 C CA . THR B 1 303 ? 5.863 -24.578 -32.281 1 96.38 303 THR B CA 1
ATOM 6217 C C . THR B 1 303 ? 5.75 -25.875 -33.094 1 96.38 303 THR B C 1
ATOM 6219 O O . THR B 1 303 ? 6.133 -26.938 -32.625 1 96.38 303 THR B O 1
ATOM 6222 N N . PRO B 1 304 ? 5.27 -25.766 -34.344 1 95.88 304 PRO B N 1
ATOM 6223 C CA . PRO B 1 304 ? 5.141 -26.969 -35.156 1 95.88 304 PRO B CA 1
ATOM 6224 C C . PRO B 1 304 ? 6.465 -27.719 -35.344 1 95.88 304 PRO B C 1
ATOM 6226 O O . PRO B 1 304 ? 6.5 -28.953 -35.25 1 95.88 304 PRO B O 1
ATOM 6229 N N . GLU B 1 305 ? 7.473 -27.031 -35.531 1 96.56 305 GLU B N 1
ATOM 6230 C CA . GLU B 1 305 ? 8.781 -27.641 -35.719 1 96.56 305 GLU B CA 1
ATOM 6231 C C . GLU B 1 305 ? 9.258 -28.359 -34.469 1 96.56 305 GLU B C 1
ATOM 6233 O O . GLU B 1 305 ? 9.789 -29.469 -34.531 1 96.56 305 GLU B O 1
ATOM 6238 N N . SER B 1 306 ? 9.07 -27.734 -33.344 1 96.81 306 SER B N 1
ATOM 6239 C CA . SER B 1 306 ? 9.516 -28.297 -32.062 1 96.81 306 SER B CA 1
ATOM 6240 C C . SER B 1 306 ? 8.68 -29.516 -31.688 1 96.81 306 SER B C 1
ATOM 6242 O O . SER B 1 306 ? 9.219 -30.516 -31.203 1 96.81 306 SER B O 1
ATOM 6244 N N . LEU B 1 307 ? 7.426 -29.516 -31.891 1 97.25 307 LEU B N 1
ATOM 6245 C CA . LEU B 1 307 ? 6.523 -30.594 -31.5 1 97.25 307 LEU B CA 1
ATOM 6246 C C . LEU B 1 307 ? 6.691 -31.797 -32.406 1 97.25 307 LEU B C 1
ATOM 6248 O O . LEU B 1 307 ? 6.5 -32.938 -32 1 97.25 307 LEU B O 1
ATOM 6252 N N . ALA B 1 308 ? 7.016 -31.547 -33.656 1 96.94 308 ALA B N 1
ATOM 6253 C CA . ALA B 1 308 ? 7.062 -32.594 -34.688 1 96.94 308 ALA B CA 1
ATOM 6254 C C . ALA B 1 308 ? 8 -33.719 -34.25 1 96.94 308 ALA B C 1
ATOM 6256 O O . ALA B 1 308 ? 7.762 -34.906 -34.562 1 96.94 308 ALA B O 1
ATOM 6257 N N . LYS B 1 309 ? 8.977 -33.406 -33.5 1 94.94 309 LYS B N 1
ATOM 6258 C CA . LYS B 1 309 ? 10.008 -34.406 -33.156 1 94.94 309 LYS B CA 1
ATOM 6259 C C . LYS B 1 309 ? 9.828 -34.938 -31.734 1 94.94 309 LYS B C 1
ATOM 6261 O O . LYS B 1 309 ? 10.578 -35.812 -31.297 1 94.94 309 LYS B O 1
ATOM 6266 N N . ASP B 1 310 ? 8.891 -34.562 -31.078 1 98.12 310 ASP B N 1
ATOM 6267 C CA . ASP B 1 310 ? 8.742 -34.875 -29.656 1 98.12 310 ASP B CA 1
ATOM 6268 C C . ASP B 1 310 ? 7.969 -36.188 -29.469 1 98.12 310 ASP B C 1
ATOM 6270 O O . ASP B 1 310 ? 6.953 -36.406 -30.125 1 98.12 310 ASP B O 1
ATOM 6274 N N . THR B 1 311 ? 8.469 -37.031 -28.609 1 98.12 311 THR B N 1
ATOM 6275 C CA . THR B 1 311 ? 7.805 -38.281 -28.297 1 98.12 311 THR B CA 1
ATOM 6276 C C . THR B 1 311 ? 6.871 -38.125 -27.094 1 98.12 311 THR B C 1
ATOM 6278 O O . THR B 1 311 ? 6.055 -39 -26.828 1 98.12 311 THR B O 1
ATOM 6281 N N . ASN B 1 312 ? 6.977 -37.062 -26.406 1 98.62 312 ASN B N 1
ATOM 6282 C CA . ASN B 1 312 ? 6.215 -36.844 -25.172 1 98.62 312 ASN B CA 1
ATOM 6283 C C . ASN B 1 312 ? 5.035 -35.906 -25.406 1 98.62 312 ASN B C 1
ATOM 6285 O O . ASN B 1 312 ? 4.926 -35.281 -26.453 1 98.62 312 ASN B O 1
ATOM 6289 N N . ILE B 1 313 ? 4.109 -35.906 -24.469 1 98.75 313 ILE B N 1
ATOM 6290 C CA . ILE B 1 313 ? 3.143 -34.844 -24.312 1 98.75 313 ILE B CA 1
ATOM 6291 C C . ILE B 1 313 ? 3.682 -33.781 -23.328 1 98.75 313 ILE B C 1
ATOM 6293 O O . ILE B 1 313 ? 4.105 -34.156 -22.219 1 98.75 313 ILE B O 1
ATOM 6297 N N . ARG B 1 314 ? 3.797 -32.531 -23.75 1 98.94 314 ARG B N 1
ATOM 6298 C CA . ARG B 1 314 ? 4.129 -31.406 -22.875 1 98.94 314 ARG B CA 1
ATOM 6299 C C . ARG B 1 314 ? 2.893 -30.891 -22.141 1 98.94 314 ARG B C 1
ATOM 6301 O O . ARG B 1 314 ? 1.833 -30.734 -22.75 1 98.94 314 ARG B O 1
ATOM 6308 N N . MET B 1 315 ? 3.033 -30.641 -20.797 1 98.88 315 MET B N 1
ATOM 6309 C CA . MET B 1 315 ? 1.807 -30.344 -20.062 1 98.88 315 MET B CA 1
ATOM 6310 C C . MET B 1 315 ? 2.072 -29.328 -18.938 1 98.88 315 MET B C 1
ATOM 6312 O O . MET B 1 315 ? 3.104 -29.391 -18.266 1 98.88 315 MET B O 1
ATOM 6316 N N . VAL B 1 316 ? 1.134 -28.391 -18.781 1 98.94 316 VAL B N 1
ATOM 6317 C CA . VAL B 1 316 ? 1.079 -27.484 -17.641 1 98.94 316 VAL B CA 1
ATOM 6318 C C . VAL B 1 316 ? -0.21 -27.703 -16.859 1 98.94 316 VAL B C 1
ATOM 6320 O O . VAL B 1 316 ? -1.294 -27.781 -17.438 1 98.94 316 VAL B O 1
ATOM 6323 N N . THR B 1 317 ? -0.069 -27.906 -15.586 1 98.81 317 THR B N 1
ATOM 6324 C CA . THR B 1 317 ? -1.205 -28.062 -14.688 1 98.81 317 THR B CA 1
ATOM 6325 C C . THR B 1 317 ? -1.199 -27 -13.602 1 98.81 317 THR B C 1
ATOM 6327 O O . THR B 1 317 ? -0.28 -26.938 -12.789 1 98.81 317 THR B O 1
ATOM 6330 N N . LEU B 1 318 ? -2.195 -26.156 -13.57 1 98.88 318 LEU B N 1
ATOM 6331 C CA . LEU B 1 318 ? -2.336 -25.094 -12.578 1 98.88 318 LEU B CA 1
ATOM 6332 C C . LEU B 1 318 ? -3.533 -25.359 -11.672 1 98.88 318 LEU B C 1
ATOM 6334 O O . LEU B 1 318 ? -4.68 -25.344 -12.125 1 98.88 3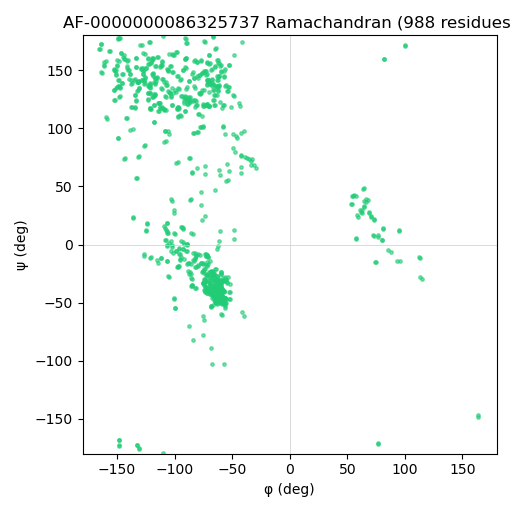18 LEU B O 1
ATOM 6338 N N . TYR B 1 319 ? -3.252 -25.531 -10.367 1 98.69 319 TYR B N 1
ATOM 6339 C CA . TYR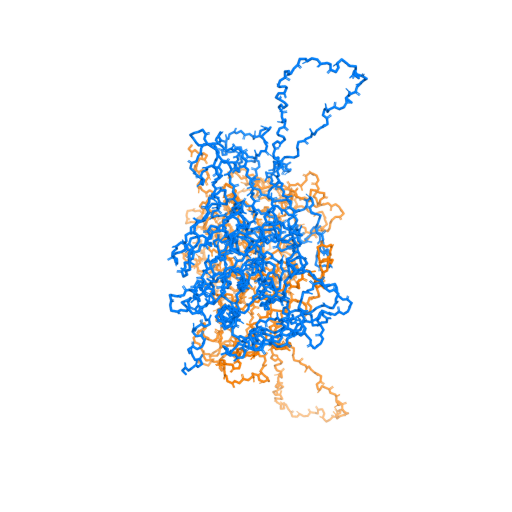 B 1 319 ? -4.27 -26 -9.438 1 98.69 319 TYR B CA 1
ATOM 6340 C C . TYR B 1 319 ? -4.766 -24.875 -8.539 1 98.69 319 TYR B C 1
ATOM 6342 O O . TYR B 1 319 ? -4.016 -23.953 -8.234 1 98.69 319 TYR B O 1
ATOM 6350 N N . ASP B 1 320 ? -6.004 -24.969 -8.125 1 97.69 320 ASP B N 1
ATOM 6351 C CA . ASP B 1 320 ? -6.531 -24.156 -7.023 1 97.69 320 ASP B CA 1
ATOM 6352 C C . ASP B 1 320 ? -6.34 -24.875 -5.684 1 97.69 320 ASP B C 1
ATOM 6354 O O . ASP B 1 320 ? -5.988 -26.047 -5.641 1 97.69 320 ASP B O 1
ATOM 6358 N N . ASN B 1 321 ? -6.402 -24.109 -4.598 1 96.69 321 ASN B N 1
ATOM 6359 C CA . ASN B 1 321 ? -6.496 -24.562 -3.215 1 96.69 321 ASN B CA 1
ATOM 6360 C C . ASN B 1 321 ? -5.172 -25.141 -2.725 1 96.69 321 ASN B C 1
ATOM 6362 O O . ASN B 1 321 ? -5.148 -25.969 -1.815 1 96.69 321 ASN B O 1
ATOM 6366 N N . GLU B 1 322 ? -4.09 -24.828 -3.318 1 96 322 GLU B N 1
ATOM 6367 C CA . GLU B 1 322 ? -2.791 -25.234 -2.795 1 96 322 GLU B CA 1
ATOM 6368 C C . GLU B 1 322 ? -2.535 -24.625 -1.417 1 96 322 GLU B C 1
ATOM 6370 O O . GLU B 1 322 ? -2.01 -25.297 -0.526 1 96 322 GLU B O 1
ATOM 6375 N N . GLU B 1 323 ? -2.969 -23.406 -1.231 1 94.75 323 GLU B N 1
ATOM 6376 C CA . GLU B 1 323 ? -2.674 -22.656 -0.017 1 94.75 323 GLU B CA 1
ATOM 6377 C C . GLU B 1 323 ? -3.439 -23.219 1.18 1 94.75 323 GLU B C 1
ATOM 6379 O O . GLU B 1 323 ? -3.182 -22.828 2.322 1 94.75 323 GLU B O 1
ATOM 6384 N N . VAL B 1 324 ? -4.367 -24.094 0.823 1 93.56 324 VAL B N 1
ATOM 6385 C CA . VAL B 1 324 ? -5.152 -24.656 1.917 1 93.56 324 VAL B CA 1
ATOM 6386 C C . VAL B 1 324 ? -5.051 -26.172 1.891 1 93.56 324 VAL B C 1
ATOM 6388 O O . VAL B 1 324 ? -5.965 -26.875 2.34 1 93.56 324 VAL B O 1
ATOM 6391 N N . GLY B 1 325 ? -4.039 -26.766 1.192 1 90.81 325 GLY B N 1
ATOM 6392 C CA . GLY B 1 325 ? -3.729 -28.172 1.344 1 90.81 325 GLY B CA 1
ATOM 6393 C C . GLY B 1 325 ? -4.012 -28.984 0.094 1 90.81 325 GLY B C 1
ATOM 6394 O O . GLY B 1 325 ? -3.66 -30.156 0.018 1 90.81 325 GLY B O 1
ATOM 6395 N N . SER B 1 326 ? -4.723 -28.375 -0.904 1 94.5 326 SER B N 1
ATOM 6396 C CA . SER B 1 326 ? -4.934 -28.984 -2.217 1 94.5 326 SER B CA 1
ATOM 6397 C C . SER B 1 326 ? -5.992 -30.078 -2.16 1 94.5 326 SER B C 1
ATOM 6399 O O . SER B 1 326 ? -6.184 -30.812 -3.131 1 94.5 326 SER B O 1
ATOM 6401 N N . GLU B 1 327 ? -6.68 -30.219 -1.019 1 91.56 327 GLU B N 1
ATOM 6402 C CA . GLU B 1 327 ? -7.68 -31.266 -0.84 1 91.56 327 GLU B CA 1
ATOM 6403 C C . GLU B 1 327 ? -9.055 -30.812 -1.328 1 91.56 327 GLU B C 1
ATOM 6405 O O . GLU B 1 327 ? -9.953 -30.562 -0.522 1 91.56 327 GLU B O 1
ATOM 6410 N N . SER B 1 328 ? -9.227 -30.766 -2.562 1 91.62 328 SER B N 1
ATOM 6411 C CA . SER B 1 328 ? -10.484 -30.438 -3.23 1 91.62 328 SER B CA 1
ATOM 6412 C C . SER B 1 328 ? -10.625 -31.172 -4.555 1 91.62 328 SER B C 1
ATOM 6414 O O . SER B 1 328 ? -9.727 -31.922 -4.945 1 91.62 328 SER B O 1
ATOM 6416 N N . ALA B 1 329 ? -11.711 -31.016 -5.25 1 92.31 329 ALA B N 1
ATOM 6417 C CA . ALA B 1 329 ? -11.977 -31.719 -6.512 1 92.31 329 ALA B CA 1
ATOM 6418 C C . ALA B 1 329 ? -11.102 -31.156 -7.633 1 92.31 329 ALA B C 1
ATOM 6420 O O . ALA B 1 329 ? -10.969 -31.766 -8.688 1 92.31 329 ALA B O 1
ATOM 6421 N N . HIS B 1 330 ? -10.57 -30.016 -7.469 1 93.69 330 HIS B N 1
ATOM 6422 C CA . HIS B 1 330 ? -9.781 -29.344 -8.5 1 93.69 330 HIS B CA 1
ATOM 6423 C C . HIS B 1 330 ? -8.398 -28.969 -7.973 1 93.69 330 HIS B C 1
ATOM 6425 O O . HIS B 1 330 ? -7.707 -28.156 -8.586 1 93.69 330 HIS B O 1
ATOM 6431 N N . GLY B 1 331 ? -8.016 -29.484 -6.812 1 95.62 331 GLY B N 1
ATOM 6432 C CA . GLY B 1 331 ? -6.68 -29.328 -6.262 1 95.62 331 GLY B CA 1
ATOM 6433 C C . GLY B 1 331 ? -5.73 -30.438 -6.695 1 95.62 331 GLY B C 1
ATOM 6434 O O . GLY B 1 331 ? -6.152 -31.422 -7.305 1 95.62 331 GLY B O 1
ATOM 6435 N N . ALA B 1 332 ? -4.504 -30.266 -6.348 1 96.06 332 ALA B N 1
ATOM 6436 C CA . ALA B 1 332 ? -3.471 -31.188 -6.793 1 96.06 332 ALA B CA 1
ATOM 6437 C C . ALA B 1 332 ? -3.664 -32.562 -6.156 1 96.06 332 ALA B C 1
ATOM 6439 O O . ALA B 1 332 ? -3.215 -33.594 -6.699 1 96.06 332 ALA B O 1
ATOM 6440 N N . GLN B 1 333 ? -4.312 -32.594 -5.062 1 95 333 GLN B N 1
ATOM 6441 C CA . GLN B 1 333 ? -4.496 -33.844 -4.371 1 95 333 GLN B CA 1
ATOM 6442 C C . GLN B 1 333 ? -5.652 -34.656 -4.977 1 95 333 GLN B C 1
ATOM 6444 O O . GLN B 1 333 ? -5.82 -35.844 -4.684 1 95 333 GLN B O 1
ATOM 6449 N N . SER B 1 334 ? -6.375 -34.062 -5.812 1 93.25 334 SER B N 1
ATOM 6450 C CA . SER B 1 334 ? -7.488 -34.75 -6.453 1 93.25 334 SER B CA 1
ATOM 6451 C C . SER B 1 334 ? -6.988 -35.75 -7.492 1 93.25 334 SER B C 1
ATOM 6453 O O . SER B 1 334 ? -5.793 -35.781 -7.793 1 93.25 334 SER B O 1
ATOM 6455 N N . ASN B 1 335 ? -7.961 -36.531 -8.055 1 94.44 335 ASN B N 1
ATOM 6456 C CA . ASN B 1 335 ? -7.617 -37.469 -9.109 1 94.44 335 ASN B CA 1
ATOM 6457 C C . ASN B 1 335 ? -7.594 -36.781 -10.477 1 94.44 335 ASN B C 1
ATOM 6459 O O . ASN B 1 335 ? -7.449 -37.469 -11.5 1 94.44 335 ASN B O 1
ATOM 6463 N N . LEU B 1 336 ? -7.684 -35.562 -10.461 1 94.81 336 LEU B N 1
ATOM 6464 C CA . LEU B 1 336 ? -7.812 -34.812 -11.711 1 94.81 336 LEU B CA 1
ATOM 6465 C C . LEU B 1 336 ? -6.652 -35.125 -12.648 1 94.81 336 LEU B C 1
ATOM 6467 O O . LEU B 1 336 ? -6.863 -35.5 -13.805 1 94.81 336 LEU B O 1
ATOM 6471 N N . THR B 1 337 ? -5.461 -34.969 -12.195 1 97.12 337 THR B N 1
ATOM 6472 C CA . THR B 1 337 ? -4.289 -35.156 -13.039 1 97.12 337 THR B CA 1
ATOM 6473 C C . THR B 1 337 ? -4.199 -36.594 -13.531 1 97.12 337 THR B C 1
ATOM 6475 O O . THR B 1 337 ? -3.949 -36.844 -14.719 1 97.12 337 THR B O 1
ATOM 6478 N N . GLU B 1 338 ? -4.395 -37.531 -12.672 1 96.5 338 GLU B N 1
ATOM 6479 C CA . GLU B 1 338 ? -4.34 -38.938 -13.047 1 96.5 338 GLU B CA 1
ATOM 6480 C C . GLU B 1 338 ? -5.383 -39.281 -14.109 1 96.5 338 GLU B C 1
ATOM 6482 O O . GLU B 1 338 ? -5.082 -39.969 -15.078 1 96.5 338 GLU B O 1
ATOM 6487 N N . LEU B 1 339 ? -6.543 -38.844 -13.883 1 95.75 339 LEU B N 1
ATOM 6488 C CA . LEU B 1 339 ? -7.625 -39.125 -14.82 1 95.75 339 LEU B CA 1
ATOM 6489 C C . LEU B 1 339 ? -7.316 -38.531 -16.203 1 95.75 339 LEU B C 1
ATOM 6491 O O . LEU B 1 339 ? -7.574 -39.188 -17.219 1 95.75 339 LEU B O 1
ATOM 6495 N N . ILE B 1 340 ? -6.801 -37.375 -16.234 1 97.25 340 ILE B N 1
ATOM 6496 C CA . ILE B 1 340 ? -6.461 -36.75 -17.516 1 97.25 340 ILE B CA 1
ATOM 6497 C C . ILE B 1 340 ? -5.336 -37.531 -18.188 1 97.25 340 ILE B C 1
ATOM 6499 O O . ILE B 1 340 ? -5.398 -37.812 -19.391 1 97.25 340 ILE B O 1
ATOM 6503 N N . LEU B 1 341 ? -4.297 -37.906 -17.469 1 97.75 341 LEU B N 1
ATOM 6504 C CA . LEU B 1 341 ? -3.168 -38.625 -18.016 1 97.75 341 LEU B CA 1
ATOM 6505 C C . LEU B 1 341 ? -3.613 -40 -18.547 1 97.75 341 LEU B C 1
ATOM 6507 O O . LEU B 1 341 ? -3.172 -40.438 -19.609 1 97.75 341 LEU B O 1
ATOM 6511 N N . ARG B 1 342 ? -4.461 -40.656 -17.859 1 96.25 342 ARG B N 1
ATOM 6512 C CA . ARG B 1 342 ? -4.98 -41.969 -18.281 1 96.25 342 ARG B CA 1
ATOM 6513 C C . ARG B 1 342 ? -5.773 -41.844 -19.578 1 96.25 342 ARG B C 1
ATOM 6515 O O . ARG B 1 342 ? -5.684 -42.688 -20.453 1 96.25 342 ARG B O 1
ATOM 6522 N N . ARG B 1 343 ? -6.516 -40.781 -19.609 1 96.56 343 ARG B N 1
ATOM 6523 C CA . ARG B 1 343 ? -7.293 -40.562 -20.812 1 96.56 343 ARG B CA 1
ATOM 6524 C C . ARG B 1 343 ? -6.379 -40.312 -22.016 1 96.56 343 ARG B C 1
ATOM 6526 O O . ARG B 1 343 ? -6.629 -40.812 -23.109 1 96.56 343 ARG B O 1
ATOM 6533 N N . LEU B 1 344 ? -5.359 -39.594 -21.844 1 97.12 344 LEU B N 1
ATOM 6534 C CA . LEU B 1 344 ? -4.426 -39.25 -22.906 1 97.12 344 LEU B CA 1
ATOM 6535 C C . LEU B 1 344 ? -3.619 -40.5 -23.344 1 97.12 344 LEU B C 1
ATOM 6537 O O . LEU B 1 344 ? -3.254 -40.625 -24.5 1 97.12 344 LEU B O 1
ATOM 6541 N N . ALA B 1 345 ? -3.355 -41.344 -22.422 1 96.38 345 ALA B N 1
ATOM 6542 C CA . ALA B 1 345 ? -2.52 -42.531 -22.688 1 96.38 345 ALA B CA 1
ATOM 6543 C C . ALA B 1 345 ? -3.365 -43.719 -23.141 1 96.38 345 ALA B C 1
ATOM 6545 O O . ALA B 1 345 ? -2.834 -44.781 -23.422 1 96.38 345 ALA B O 1
ATOM 6546 N N . SER B 1 346 ? -4.625 -43.5 -23.219 1 94.25 346 SER B N 1
ATOM 6547 C CA . SER B 1 346 ? -5.52 -44.594 -23.516 1 94.25 346 SER B CA 1
ATOM 6548 C C . SER B 1 346 ? -5.242 -45.156 -24.906 1 94.25 346 SER B C 1
ATOM 6550 O O . SER B 1 346 ? -5 -44.406 -25.859 1 94.25 346 SER B O 1
ATOM 6552 N N . SER B 1 347 ? -5.215 -46.469 -25 1 92.81 347 SER B N 1
ATOM 6553 C CA . SER B 1 347 ? -4.969 -47.188 -26.234 1 92.81 347 SER B CA 1
ATOM 6554 C C . SER B 1 347 ? -5.676 -48.531 -26.234 1 92.81 347 SER B C 1
ATOM 6556 O O . SER B 1 347 ? -5.652 -49.25 -25.234 1 92.81 347 SER B O 1
ATOM 6558 N N . HIS B 1 348 ? -6.293 -48.812 -27.359 1 92.75 348 HIS B N 1
ATOM 6559 C CA . HIS B 1 348 ? -6.914 -50.125 -27.516 1 92.75 348 HIS B CA 1
ATOM 6560 C C . HIS B 1 348 ? -5.863 -51.219 -27.688 1 92.75 348 HIS B C 1
ATOM 6562 O O . HIS B 1 348 ? -6.105 -52.375 -27.344 1 92.75 348 HIS B O 1
ATOM 6568 N N . GLN B 1 349 ? -4.785 -50.875 -28.156 1 93.12 349 GLN B N 1
ATOM 6569 C CA . GLN B 1 349 ? -3.727 -51.844 -28.469 1 93.12 349 GLN B CA 1
ATOM 6570 C C . GLN B 1 349 ? -2.846 -52.094 -27.266 1 93.12 349 GLN B C 1
ATOM 6572 O O . GLN B 1 349 ? -2.211 -53.156 -27.172 1 93.12 349 GLN B O 1
ATOM 6577 N N . ASN B 1 350 ? -2.801 -51.188 -26.359 1 93.56 350 ASN B N 1
ATOM 6578 C CA . ASN B 1 350 ? -1.946 -51.281 -25.188 1 93.56 350 ASN B CA 1
ATOM 6579 C C . ASN B 1 350 ? -2.67 -50.812 -23.922 1 93.56 350 ASN B C 1
ATOM 6581 O O . ASN B 1 350 ? -2.605 -49.656 -23.562 1 93.56 350 ASN B O 1
ATOM 6585 N N . LEU B 1 351 ? -3.174 -51.719 -23.156 1 92.44 351 LEU B N 1
ATOM 6586 C CA . LEU B 1 351 ? -3.984 -51.406 -21.984 1 92.44 351 LEU B CA 1
ATOM 6587 C C . LEU B 1 351 ? -3.105 -50.969 -20.812 1 92.44 351 LEU B C 1
ATOM 6589 O O . LEU B 1 351 ? -3.602 -50.438 -19.812 1 92.44 351 LEU B O 1
ATOM 6593 N N . GLN B 1 352 ? -1.836 -51.094 -20.938 1 94.81 352 GLN B N 1
ATOM 6594 C CA . GLN B 1 352 ? -0.905 -50.75 -19.875 1 94.81 352 GLN B CA 1
ATOM 6595 C C . GLN B 1 352 ? -0.127 -49.469 -20.219 1 94.81 352 GLN B C 1
ATOM 6597 O O . GLN B 1 352 ? 0.917 -49.219 -19.625 1 94.81 352 GLN B O 1
ATOM 6602 N N . ALA B 1 353 ? -0.602 -48.812 -21.156 1 95.38 353 ALA B N 1
ATOM 6603 C CA . ALA B 1 353 ? 0.124 -47.688 -21.703 1 95.38 353 ALA B CA 1
ATOM 6604 C C . ALA B 1 353 ? 0.399 -46.625 -20.625 1 95.38 353 ALA B C 1
ATOM 6606 O O . ALA B 1 353 ? 1.481 -46.031 -20.578 1 95.38 353 ALA B O 1
ATOM 6607 N N . PHE B 1 354 ? -0.53 -46.406 -19.766 1 95.12 354 PHE B N 1
ATOM 6608 C CA . PHE B 1 354 ? -0.358 -45.406 -18.703 1 95.12 354 PHE B CA 1
ATOM 6609 C C . PHE B 1 354 ? 0.744 -45.844 -17.75 1 95.12 354 PHE B C 1
ATOM 6611 O O . PHE B 1 354 ? 1.578 -45.031 -17.359 1 95.12 354 PHE B O 1
ATOM 6618 N N . GLN B 1 355 ? 0.74 -47.062 -17.359 1 94.12 355 GLN B N 1
ATOM 6619 C CA . GLN B 1 355 ? 1.739 -47.594 -16.438 1 94.12 355 GLN B CA 1
ATOM 6620 C C . GLN B 1 355 ? 3.139 -47.531 -17.047 1 94.12 355 GLN B C 1
ATOM 6622 O O . GLN B 1 355 ? 4.117 -47.281 -16.328 1 94.12 355 GLN B O 1
ATOM 6627 N N . GLN B 1 356 ? 3.215 -47.688 -18.312 1 94.75 356 GLN B N 1
ATOM 6628 C CA . GLN B 1 356 ? 4.488 -47.625 -19.016 1 94.75 356 GLN B CA 1
ATOM 6629 C C . GLN B 1 356 ? 4.965 -46.156 -19.125 1 94.75 356 GLN B C 1
ATOM 6631 O O . GLN B 1 356 ? 6.168 -45.906 -19.094 1 94.75 356 GLN B O 1
ATOM 6636 N N . ALA B 1 357 ? 4.043 -45.312 -19.203 1 95.94 357 ALA B N 1
ATOM 6637 C CA . ALA B 1 357 ? 4.348 -43.906 -19.391 1 95.94 357 ALA B CA 1
ATOM 6638 C C . ALA B 1 357 ? 4.891 -43.281 -18.109 1 95.94 357 ALA B C 1
ATOM 6640 O O . ALA B 1 357 ? 5.711 -42.344 -18.156 1 95.94 357 ALA B O 1
ATOM 6641 N N . ALA B 1 358 ? 4.488 -43.75 -16.969 1 94.19 358 ALA B N 1
ATOM 6642 C CA . ALA B 1 358 ? 4.758 -43.156 -15.664 1 94.19 358 ALA B CA 1
ATOM 6643 C C . ALA B 1 358 ? 6.258 -43 -15.43 1 94.19 358 ALA B C 1
ATOM 6645 O O . ALA B 1 358 ? 6.742 -41.906 -15.148 1 94.19 358 ALA B O 1
ATOM 6646 N N . PRO B 1 359 ? 7.008 -44.031 -15.617 1 92.56 359 PRO B N 1
ATOM 6647 C CA . PRO B 1 359 ? 8.445 -43.906 -15.359 1 92.56 359 PRO B CA 1
ATOM 6648 C C . PRO B 1 359 ? 9.156 -43.062 -16.422 1 92.56 359 PRO B C 1
ATOM 6650 O O . PRO B 1 359 ? 10.305 -42.656 -16.234 1 92.56 359 PRO B O 1
ATOM 6653 N N . LEU B 1 360 ? 8.547 -42.812 -17.547 1 95.06 360 LEU B N 1
ATOM 6654 C CA . LEU B 1 360 ? 9.133 -42.031 -18.609 1 95.06 360 LEU B CA 1
ATOM 6655 C C . LEU B 1 360 ? 8.695 -40.562 -18.5 1 95.06 360 LEU B C 1
ATOM 6657 O O . LEU B 1 360 ? 9.102 -39.719 -19.312 1 95.06 360 LEU B O 1
ATOM 6661 N N . SER B 1 361 ? 7.945 -40.281 -17.469 1 97.5 361 SER B N 1
ATOM 6662 C CA . SER B 1 361 ? 7.402 -38.969 -17.234 1 97.5 361 SER B CA 1
ATOM 6663 C C . SER B 1 361 ? 8.203 -38.188 -16.188 1 97.5 361 SER B C 1
ATOM 6665 O O . SER B 1 361 ? 9.023 -38.781 -15.477 1 97.5 361 SER B O 1
ATOM 6667 N N . PHE B 1 362 ? 8.047 -36.875 -16.109 1 98.12 362 PHE B N 1
ATOM 6668 C CA . PHE B 1 362 ? 8.719 -35.969 -15.18 1 98.12 362 PHE B CA 1
ATOM 6669 C C . PHE B 1 362 ? 7.867 -34.75 -14.906 1 98.12 362 PHE B C 1
ATOM 6671 O O . PHE B 1 362 ? 7.297 -34.156 -15.836 1 98.12 362 PHE B O 1
ATOM 6678 N N . MET B 1 363 ? 7.77 -34.438 -13.633 1 98.44 363 MET B N 1
ATOM 6679 C CA . MET B 1 363 ? 7.012 -33.219 -13.289 1 98.44 363 MET B CA 1
ATOM 6680 C C . MET B 1 363 ? 7.871 -32.25 -12.492 1 98.44 363 MET B C 1
ATOM 6682 O O . MET B 1 363 ? 8.594 -32.656 -11.578 1 98.44 363 MET B O 1
ATOM 6686 N N . ILE B 1 364 ? 7.887 -31.016 -12.898 1 98.88 364 ILE B N 1
ATOM 6687 C CA . ILE B 1 364 ? 8.438 -29.938 -12.102 1 98.88 364 ILE B CA 1
ATOM 6688 C C . ILE B 1 364 ? 7.32 -29.25 -11.305 1 98.88 364 ILE B C 1
ATOM 6690 O O . ILE B 1 364 ? 6.391 -28.688 -11.891 1 98.88 364 ILE B O 1
ATOM 6694 N N . SER B 1 365 ? 7.355 -29.422 -9.992 1 98.75 365 SER B N 1
ATOM 6695 C CA . SER B 1 365 ? 6.508 -28.641 -9.102 1 98.75 365 SER B CA 1
ATOM 6696 C C . SER B 1 365 ? 7.059 -27.234 -8.922 1 98.75 365 SER B C 1
ATOM 6698 O O . SER B 1 365 ? 8.008 -27.016 -8.156 1 98.75 365 SER B O 1
ATOM 6700 N N . ALA B 1 366 ? 6.461 -26.312 -9.633 1 98.81 366 ALA B N 1
ATOM 6701 C CA . ALA B 1 366 ? 6.938 -24.938 -9.609 1 98.81 366 ALA B CA 1
ATOM 6702 C C . ALA B 1 366 ? 6.23 -24.125 -8.523 1 98.81 366 ALA B C 1
ATOM 6704 O O . ALA B 1 366 ? 5.016 -23.922 -8.586 1 98.81 366 ALA B O 1
ATOM 6705 N N . ASP B 1 367 ? 6.898 -23.703 -7.578 1 98.12 367 ASP B N 1
ATOM 6706 C CA . ASP B 1 367 ? 6.473 -22.938 -6.41 1 98.12 367 ASP B CA 1
ATOM 6707 C C . ASP B 1 367 ? 7.578 -21.984 -5.938 1 98.12 367 ASP B C 1
ATOM 6709 O O . ASP B 1 367 ? 8.703 -22.422 -5.684 1 98.12 367 ASP B O 1
ATOM 6713 N N . MET B 1 368 ? 7.293 -20.719 -5.773 1 98.25 368 MET B N 1
ATOM 6714 C CA . MET B 1 368 ? 8.32 -19.734 -5.469 1 98.25 368 MET B CA 1
ATOM 6715 C C . MET B 1 368 ? 9.148 -20.156 -4.262 1 98.25 368 MET B C 1
ATOM 6717 O O . MET B 1 368 ? 8.688 -20.938 -3.43 1 98.25 368 MET B O 1
ATOM 6721 N N . ALA B 1 369 ? 10.391 -19.656 -4.199 1 97 369 ALA B N 1
ATOM 6722 C CA . ALA B 1 369 ? 11.32 -19.953 -3.115 1 97 369 ALA B CA 1
ATOM 6723 C C . ALA B 1 369 ? 11.633 -18.703 -2.307 1 97 369 ALA B C 1
ATOM 6725 O O . ALA B 1 369 ? 11.453 -17.578 -2.791 1 97 369 ALA B O 1
ATOM 6726 N N . HIS B 1 370 ? 12.148 -18.891 -1.086 1 94.5 370 HIS B N 1
ATOM 6727 C CA . HIS B 1 370 ? 12.562 -17.766 -0.25 1 94.5 370 HIS B CA 1
ATOM 6728 C C . HIS B 1 370 ? 13.953 -17.281 -0.625 1 94.5 370 HIS B C 1
ATOM 6730 O O . HIS B 1 370 ? 14.922 -18.047 -0.578 1 94.5 370 HIS B O 1
ATOM 6736 N N . ALA B 1 371 ? 14.039 -16.047 -0.92 1 95.94 371 ALA B N 1
ATOM 6737 C CA . ALA B 1 371 ? 15.352 -15.438 -1.121 1 95.94 371 ALA B CA 1
ATOM 6738 C C . ALA B 1 371 ? 16 -15.086 0.213 1 95.94 371 ALA B C 1
ATOM 6740 O O . ALA B 1 371 ? 15.312 -14.891 1.215 1 95.94 371 ALA B O 1
ATOM 6741 N N . LEU B 1 372 ? 17.297 -15.008 0.122 1 93.5 372 LEU B N 1
ATOM 6742 C CA . LEU B 1 372 ? 18.031 -14.484 1.27 1 93.5 372 LEU B CA 1
ATOM 6743 C C . LEU B 1 372 ? 17.547 -13.086 1.631 1 93.5 372 LEU B C 1
ATOM 6745 O O . LEU B 1 372 ? 17.562 -12.18 0.791 1 93.5 372 LEU B O 1
ATOM 6749 N N . HIS B 1 373 ? 17.078 -12.969 2.805 1 93.19 373 HIS B N 1
ATOM 6750 C CA . HIS B 1 373 ? 16.578 -11.68 3.268 1 93.19 373 HIS B CA 1
ATOM 6751 C C . HIS B 1 373 ? 17.703 -10.836 3.865 1 93.19 373 HIS B C 1
ATOM 6753 O O . HIS B 1 373 ? 18.344 -11.242 4.832 1 93.19 373 HIS B O 1
ATOM 6759 N N . PRO B 1 374 ? 17.906 -9.695 3.404 1 92.44 374 PRO B N 1
ATOM 6760 C CA . PRO B 1 374 ? 19.047 -8.914 3.887 1 92.44 374 PRO B CA 1
ATOM 6761 C C . PRO B 1 374 ? 18.875 -8.445 5.332 1 92.44 374 PRO B C 1
ATOM 6763 O O . PRO B 1 374 ? 19.859 -8.195 6.023 1 92.44 374 PRO B O 1
ATOM 6766 N N . ASN B 1 375 ? 17.656 -8.336 5.824 1 92.31 375 ASN B N 1
ATOM 6767 C CA . ASN B 1 375 ? 17.406 -7.852 7.176 1 92.31 375 ASN B CA 1
ATOM 6768 C C . ASN B 1 375 ? 17.25 -9 8.164 1 92.31 375 ASN B C 1
ATOM 6770 O O . ASN B 1 375 ? 17.125 -8.781 9.367 1 92.31 375 ASN B O 1
ATOM 6774 N N . TYR B 1 376 ? 17.188 -10.25 7.688 1 91.06 376 TYR B N 1
ATOM 6775 C CA . TYR B 1 376 ? 16.969 -11.422 8.523 1 91.06 376 TYR B CA 1
ATOM 6776 C C . TYR B 1 376 ? 17.938 -12.531 8.172 1 91.06 376 TYR B C 1
ATOM 6778 O O . TYR B 1 376 ? 17.531 -13.672 7.926 1 91.06 376 TYR B O 1
ATOM 6786 N N . GLN B 1 377 ? 19.109 -12.297 8.242 1 83.62 377 GLN B N 1
ATOM 6787 C CA . GLN B 1 377 ? 20.141 -13.234 7.809 1 83.62 377 GLN B CA 1
ATOM 6788 C C . GLN B 1 377 ? 20.141 -14.492 8.672 1 83.62 377 GLN B C 1
ATOM 6790 O O . GLN B 1 377 ? 20.422 -15.586 8.188 1 83.62 377 GLN B O 1
ATOM 6795 N N . ASP B 1 378 ? 19.781 -14.367 9.891 1 85.81 378 ASP B N 1
ATOM 6796 C CA . ASP B 1 378 ? 19.844 -15.461 10.852 1 85.81 378 ASP B CA 1
ATOM 6797 C C . ASP B 1 378 ? 18.766 -16.5 10.57 1 85.81 378 ASP B C 1
ATOM 6799 O O . ASP B 1 378 ? 18.828 -17.625 11.086 1 85.81 378 ASP B O 1
ATOM 6803 N N . LYS B 1 379 ? 17.859 -16.234 9.695 1 87 379 LYS B N 1
ATOM 6804 C CA . LYS B 1 379 ? 16.75 -17.141 9.43 1 87 379 LYS B CA 1
ATOM 6805 C C . LYS B 1 379 ? 17.078 -18.094 8.289 1 87 379 LYS B C 1
ATOM 6807 O O . LYS B 1 379 ? 16.312 -19.016 8 1 87 379 LYS B O 1
ATOM 6812 N N . HIS B 1 380 ? 18.188 -17.922 7.691 1 85.88 380 HIS B N 1
ATOM 6813 C CA . HIS B 1 380 ? 18.578 -18.734 6.547 1 85.88 380 HIS B CA 1
ATOM 6814 C C . HIS B 1 380 ? 19.812 -19.578 6.867 1 85.88 380 HIS B C 1
ATOM 6816 O O . HIS B 1 380 ? 20.703 -19.141 7.594 1 85.88 380 HIS B O 1
ATOM 6822 N N . GLU B 1 381 ? 19.797 -20.828 6.309 1 82.75 381 GLU B N 1
ATOM 6823 C CA . GLU B 1 381 ? 20.984 -21.672 6.441 1 82.75 381 GLU B CA 1
ATOM 6824 C C . GLU B 1 381 ? 22.172 -21.094 5.684 1 82.75 381 GLU B C 1
ATOM 6826 O O . GLU B 1 381 ? 22.031 -20.688 4.523 1 82.75 381 GLU B O 1
ATOM 6831 N N . GLU B 1 382 ? 23.25 -21.094 6.195 1 81.25 382 GLU B N 1
ATOM 6832 C CA . GLU B 1 382 ? 24.422 -20.359 5.73 1 81.25 382 GLU B CA 1
ATOM 6833 C C . GLU B 1 382 ? 24.828 -20.797 4.332 1 81.25 382 GLU B C 1
ATOM 6835 O O . GLU B 1 382 ? 25.312 -19.984 3.533 1 81.25 382 GLU B O 1
ATOM 6840 N N . ASN B 1 383 ? 24.594 -22.031 4.02 1 82.38 383 ASN B N 1
ATOM 6841 C CA . ASN B 1 383 ? 25.078 -22.547 2.738 1 82.38 383 ASN B CA 1
ATOM 6842 C C . ASN B 1 383 ? 23.953 -22.641 1.713 1 82.38 383 ASN B C 1
ATOM 6844 O O . ASN B 1 383 ? 24.172 -23.031 0.565 1 82.38 383 ASN B O 1
ATOM 6848 N N . HIS B 1 384 ? 22.859 -22.312 2.141 1 86.94 384 HIS B N 1
ATOM 6849 C CA . HIS B 1 384 ? 21.688 -22.406 1.275 1 86.94 384 HIS B CA 1
ATOM 6850 C C . HIS B 1 384 ? 20.891 -21.109 1.311 1 86.94 384 HIS B C 1
ATOM 6852 O O . HIS B 1 384 ? 19.812 -21.062 1.916 1 86.94 384 HIS B O 1
ATOM 6858 N N . ARG B 1 385 ? 21.438 -20.141 0.601 1 91 385 ARG B N 1
ATOM 6859 C CA . ARG B 1 385 ? 20.875 -18.781 0.604 1 91 385 ARG B CA 1
ATOM 6860 C C . ARG B 1 385 ? 20.609 -18.297 -0.817 1 91 385 ARG B C 1
ATOM 6862 O O . ARG B 1 385 ? 21.438 -17.594 -1.402 1 91 385 ARG B O 1
ATOM 6869 N N . PRO B 1 386 ? 19.453 -18.672 -1.326 1 94.69 386 PRO B N 1
ATOM 6870 C CA . PRO B 1 386 ? 19.125 -18.219 -2.684 1 94.69 386 PRO B CA 1
ATOM 6871 C C . PRO B 1 386 ? 19.188 -16.703 -2.832 1 94.69 386 PRO B C 1
ATOM 6873 O O . PRO B 1 386 ? 18.719 -15.977 -1.944 1 94.69 386 PRO B O 1
ATOM 6876 N N . ALA B 1 387 ? 19.75 -16.219 -3.9 1 94.69 387 ALA B N 1
ATOM 6877 C CA . ALA B 1 387 ? 19.922 -14.789 -4.152 1 94.69 387 ALA B CA 1
ATOM 6878 C C . ALA B 1 387 ? 19.141 -14.352 -5.387 1 94.69 387 ALA B C 1
ATOM 6880 O O . ALA B 1 387 ? 18.859 -15.164 -6.273 1 94.69 387 ALA B O 1
ATOM 6881 N N . PHE B 1 388 ? 18.797 -13.102 -5.355 1 95.81 388 PHE B N 1
ATOM 6882 C CA . PHE B 1 388 ? 18.188 -12.523 -6.551 1 95.81 388 PHE B CA 1
ATOM 6883 C C . PHE B 1 388 ? 19.156 -12.578 -7.727 1 95.81 388 PHE B C 1
ATOM 6885 O O . PHE B 1 388 ? 20.375 -12.492 -7.539 1 95.81 388 PHE B O 1
ATOM 6892 N N . HIS B 1 389 ? 18.656 -12.781 -8.93 1 95.62 389 HIS B N 1
ATOM 6893 C CA . HIS B 1 389 ? 19.344 -12.711 -10.219 1 95.62 389 HIS B CA 1
ATOM 6894 C C . HIS B 1 389 ? 20.266 -13.914 -10.414 1 95.62 389 HIS B C 1
ATOM 6896 O O . HIS B 1 389 ? 20.984 -14 -11.414 1 95.62 389 HIS B O 1
ATOM 6902 N N . LYS B 1 390 ? 20.234 -14.914 -9.516 1 95.81 390 LYS B N 1
ATOM 6903 C CA . LYS B 1 390 ? 21.141 -16.047 -9.617 1 95.81 390 LYS B CA 1
ATOM 6904 C C . LYS B 1 390 ? 20.406 -17.297 -10.094 1 95.81 390 LYS B C 1
ATOM 6906 O O . LYS B 1 390 ? 20.922 -18.406 -9.938 1 95.81 390 LYS B O 1
ATOM 6911 N N . GLY B 1 391 ? 19.156 -17.156 -10.578 1 96.75 391 GLY B N 1
ATOM 6912 C CA . GLY B 1 391 ? 18.438 -18.234 -11.219 1 96.75 391 GLY B CA 1
ATOM 6913 C C . GLY B 1 391 ? 17.438 -18.906 -10.305 1 96.75 391 GLY B C 1
ATOM 6914 O O . GLY B 1 391 ? 17.391 -18.625 -9.102 1 96.75 391 GLY B O 1
ATOM 6915 N N . PRO B 1 392 ? 16.578 -19.812 -10.883 1 98.31 392 PRO B N 1
ATOM 6916 C CA . PRO B 1 392 ? 15.617 -20.578 -10.086 1 98.31 392 PRO B CA 1
ATOM 6917 C C . PRO B 1 392 ? 16.281 -21.5 -9.062 1 98.31 392 PRO B C 1
ATOM 6919 O O . PRO B 1 392 ? 17.453 -21.859 -9.227 1 98.31 392 PRO B O 1
ATOM 6922 N N . VAL B 1 393 ? 15.531 -21.875 -8.039 1 98.25 393 VAL B N 1
ATOM 6923 C CA . VAL B 1 393 ? 16.062 -22.594 -6.879 1 98.25 393 VAL B CA 1
ATOM 6924 C C . VAL B 1 393 ? 15.477 -24 -6.828 1 98.25 393 VAL B C 1
ATOM 6926 O O . VAL B 1 393 ? 14.25 -24.172 -6.77 1 98.25 393 VAL B O 1
ATOM 6929 N N . ILE B 1 394 ? 16.312 -24.984 -6.855 1 97.62 394 ILE B N 1
ATOM 6930 C CA . ILE B 1 394 ? 15.898 -26.359 -6.586 1 97.62 394 ILE B CA 1
ATOM 6931 C C . ILE B 1 394 ? 15.734 -26.562 -5.082 1 97.62 394 ILE B C 1
ATOM 6933 O O . ILE B 1 394 ? 16.625 -26.219 -4.305 1 97.62 394 ILE B O 1
ATOM 6937 N N . LYS B 1 395 ? 14.641 -27.094 -4.691 1 96.06 395 LYS B N 1
ATOM 6938 C CA . LYS B 1 395 ? 14.328 -27.266 -3.273 1 96.06 395 LYS B CA 1
ATOM 6939 C C . LYS B 1 395 ? 14.523 -28.703 -2.826 1 96.06 395 LYS B C 1
ATOM 6941 O O . LYS B 1 395 ? 13.977 -29.625 -3.432 1 96.06 395 LYS B O 1
ATOM 6946 N N . PHE B 1 396 ? 15.281 -28.875 -1.784 1 92.94 396 PHE B N 1
ATOM 6947 C CA . PHE B 1 396 ? 15.562 -30.188 -1.229 1 92.94 396 PHE B CA 1
ATOM 6948 C C . PHE B 1 396 ? 15.023 -30.312 0.193 1 92.94 396 PHE B C 1
ATOM 6950 O O . PHE B 1 396 ? 15.062 -29.344 0.957 1 92.94 396 PHE B O 1
ATOM 6957 N N . ASN B 1 397 ? 14.445 -31.422 0.495 1 90.94 397 ASN B N 1
ATOM 6958 C CA . ASN B 1 397 ? 14.094 -31.797 1.862 1 90.94 397 ASN B CA 1
ATOM 6959 C C . ASN B 1 397 ? 14.078 -33.312 2.055 1 90.94 397 ASN B C 1
ATOM 6961 O O . ASN B 1 397 ? 13.328 -34 1.386 1 90.94 397 ASN B O 1
ATOM 6965 N N . SER B 1 398 ? 14.781 -33.781 2.949 1 85.88 398 SER B N 1
ATOM 6966 C CA . SER B 1 398 ? 14.945 -35.25 3.129 1 85.88 398 SER B CA 1
ATOM 6967 C C . SER B 1 398 ? 13.719 -35.844 3.805 1 85.88 398 SER B C 1
ATOM 6969 O O . SER B 1 398 ? 13.547 -37.062 3.801 1 85.88 398 SER B O 1
ATOM 6971 N N . ASN B 1 399 ? 12.93 -35.031 4.379 1 84.56 399 ASN B N 1
ATOM 6972 C CA . ASN B 1 399 ? 11.727 -35.5 5.035 1 84.56 399 ASN B CA 1
ATOM 6973 C C . ASN B 1 399 ? 10.523 -35.469 4.098 1 84.56 399 ASN B C 1
ATOM 6975 O O . ASN B 1 399 ? 9.383 -35.438 4.547 1 84.56 399 ASN B O 1
ATOM 6979 N N . GLN B 1 400 ? 10.781 -35.312 2.855 1 85.25 400 GLN B N 1
ATOM 6980 C CA . GLN B 1 400 ? 9.805 -35.438 1.779 1 85.25 400 GLN B CA 1
ATOM 6981 C C . GLN B 1 400 ? 8.812 -34.25 1.816 1 85.25 400 GLN B C 1
ATOM 6983 O O . GLN B 1 400 ? 7.648 -34.438 1.442 1 85.25 400 GLN B O 1
ATOM 6988 N N . ARG B 1 401 ? 9.219 -33.219 2.373 1 88.81 401 ARG B N 1
ATOM 6989 C CA . ARG B 1 401 ? 8.43 -32 2.219 1 88.81 401 ARG B CA 1
ATOM 6990 C C . ARG B 1 401 ? 8.547 -31.453 0.802 1 88.81 401 ARG B C 1
ATOM 6992 O O . ARG B 1 401 ? 7.664 -30.719 0.337 1 88.81 401 ARG B O 1
ATOM 6999 N N . TYR B 1 402 ? 9.648 -31.797 0.219 1 92.75 402 TYR B N 1
ATOM 7000 C CA . TYR B 1 402 ? 9.852 -31.641 -1.218 1 92.75 402 TYR B CA 1
ATOM 7001 C C . TYR B 1 402 ? 10.148 -33 -1.87 1 92.75 402 TYR B C 1
ATOM 7003 O O . TYR B 1 402 ? 10.656 -33.906 -1.219 1 92.75 402 TYR B O 1
ATOM 7011 N N . ALA B 1 403 ? 9.883 -33.062 -3.152 1 94.75 403 ALA B N 1
ATOM 7012 C CA . ALA B 1 403 ? 9.961 -34.344 -3.832 1 94.75 403 ALA B CA 1
ATOM 7013 C C . ALA B 1 403 ? 11.305 -34.531 -4.527 1 94.75 403 ALA B C 1
ATOM 7015 O O . ALA B 1 403 ? 11.617 -35.594 -5.035 1 94.75 403 ALA B O 1
ATOM 7016 N N . THR B 1 404 ? 12.109 -33.562 -4.48 1 94.94 404 THR B N 1
ATOM 7017 C CA . THR B 1 404 ? 13.367 -33.531 -5.223 1 94.94 404 THR B CA 1
ATOM 7018 C C . THR B 1 404 ? 14.289 -34.656 -4.758 1 94.94 404 THR B C 1
ATOM 7020 O O . THR B 1 404 ? 14.445 -34.875 -3.555 1 94.94 404 THR B O 1
ATOM 7023 N N . THR B 1 405 ? 14.828 -35.344 -5.727 1 92.25 405 THR B N 1
ATOM 7024 C CA . THR B 1 405 ? 15.867 -36.344 -5.496 1 92.25 405 THR B CA 1
ATOM 7025 C C . THR B 1 405 ? 17.125 -36 -6.277 1 92.25 405 THR B C 1
ATOM 7027 O O . THR B 1 405 ? 17.141 -35.062 -7.082 1 92.25 405 THR B O 1
ATOM 7030 N N . ALA B 1 406 ? 18.172 -36.812 -6.02 1 91.31 406 ALA B N 1
ATOM 7031 C CA . ALA B 1 406 ? 19.406 -36.625 -6.766 1 91.31 406 ALA B CA 1
ATOM 7032 C C . ALA B 1 406 ? 19.188 -36.844 -8.258 1 91.31 406 ALA B C 1
ATOM 7034 O O . ALA B 1 406 ? 19.812 -36.188 -9.086 1 91.31 406 ALA B O 1
ATOM 7035 N N . VAL B 1 407 ? 18.391 -37.781 -8.578 1 91.94 407 VAL B N 1
ATOM 7036 C CA . VAL B 1 407 ? 18.125 -38.125 -9.969 1 91.94 407 VAL B CA 1
ATOM 7037 C C . VAL B 1 407 ? 17.391 -36.969 -10.656 1 91.94 407 VAL B C 1
ATOM 7039 O O . VAL B 1 407 ? 17.812 -36.5 -11.711 1 91.94 407 VAL B O 1
ATOM 7042 N N . THR B 1 408 ? 16.312 -36.531 -10.047 1 95.94 408 THR B N 1
ATOM 7043 C CA . THR B 1 408 ? 15.508 -35.5 -10.664 1 95.94 408 THR B CA 1
ATOM 7044 C C . THR B 1 408 ? 16.312 -34.188 -10.75 1 95.94 408 THR B C 1
ATOM 7046 O O . THR B 1 408 ? 16.219 -33.469 -11.75 1 95.94 408 THR B O 1
ATOM 7049 N N . ALA B 1 409 ? 17.094 -33.875 -9.758 1 96.19 409 ALA B N 1
ATOM 7050 C CA . ALA B 1 409 ? 17.938 -32.688 -9.773 1 96.19 409 ALA B CA 1
ATOM 7051 C C . ALA B 1 409 ? 18.969 -32.781 -10.891 1 96.19 409 ALA B C 1
ATOM 7053 O O . ALA B 1 409 ? 19.234 -31.766 -11.562 1 96.19 409 ALA B O 1
ATOM 7054 N N . SER B 1 410 ? 19.562 -33.938 -11.117 1 95.5 410 SER B N 1
ATOM 7055 C CA . SER B 1 410 ? 20.578 -34.125 -12.156 1 95.5 410 SER B CA 1
ATOM 7056 C C . SER B 1 410 ? 19.984 -33.906 -13.547 1 95.5 410 SER B C 1
ATOM 7058 O O . SER B 1 410 ? 20.641 -33.312 -14.414 1 95.5 410 SER B O 1
ATOM 7060 N N . ILE B 1 411 ? 18.859 -34.375 -13.727 1 96.06 411 ILE B N 1
ATOM 7061 C CA . ILE B 1 411 ? 18.188 -34.219 -15 1 96.06 411 ILE B CA 1
ATOM 7062 C C . ILE B 1 411 ? 17.984 -32.719 -15.289 1 96.06 411 ILE B C 1
ATOM 7064 O O . ILE B 1 411 ? 18.312 -32.25 -16.375 1 96.06 411 ILE B O 1
ATOM 7068 N N . LEU B 1 412 ? 17.438 -32 -14.312 1 98.12 412 LEU B N 1
ATOM 7069 C CA . LEU B 1 412 ? 17.172 -30.578 -14.523 1 98.12 412 LEU B CA 1
ATOM 7070 C C . LEU B 1 412 ? 18.469 -29.797 -14.711 1 98.12 412 LEU B C 1
ATOM 7072 O O . LEU B 1 412 ? 18.516 -28.844 -15.5 1 98.12 412 LEU B O 1
ATOM 7076 N N . ARG B 1 413 ? 19.484 -30.125 -13.984 1 97.12 413 ARG B N 1
ATOM 7077 C CA . ARG B 1 413 ? 20.781 -29.453 -14.117 1 97.12 413 ARG B CA 1
ATOM 7078 C C . ARG B 1 413 ? 21.359 -29.656 -15.516 1 97.12 413 ARG B C 1
ATOM 7080 O O . ARG B 1 413 ? 21.969 -28.734 -16.062 1 97.12 413 ARG B O 1
ATOM 7087 N N . GLU B 1 414 ? 21.219 -30.844 -16.047 1 97.06 414 GLU B N 1
ATOM 7088 C CA . GLU B 1 414 ? 21.672 -31.094 -17.406 1 97.06 414 GLU B CA 1
ATOM 7089 C C . GLU B 1 414 ? 20.938 -30.203 -18.406 1 97.06 414 GLU B C 1
ATOM 7091 O O . GLU B 1 414 ? 21.547 -29.609 -19.297 1 97.06 414 GLU B O 1
ATOM 7096 N N . ILE B 1 415 ? 19.719 -30.141 -18.234 1 98.19 415 ILE B N 1
ATOM 7097 C CA . ILE B 1 415 ? 18.906 -29.297 -19.109 1 98.19 415 ILE B CA 1
ATOM 7098 C C . ILE B 1 415 ? 19.297 -27.828 -18.938 1 98.19 415 ILE B C 1
ATOM 7100 O O . ILE B 1 415 ? 19.453 -27.109 -19.922 1 98.19 415 ILE B O 1
ATOM 7104 N N . ALA B 1 416 ? 19.344 -27.359 -17.672 1 98.5 416 ALA B N 1
ATOM 7105 C CA . ALA B 1 416 ? 19.734 -25.984 -17.375 1 98.5 416 ALA B CA 1
ATOM 7106 C C . ALA B 1 416 ? 21.062 -25.641 -18.047 1 98.5 416 ALA B C 1
ATOM 7108 O O . ALA B 1 416 ? 21.234 -24.531 -18.562 1 98.5 416 ALA B O 1
ATOM 7109 N N . GLY B 1 417 ? 22 -26.547 -18.031 1 97.06 417 GLY B N 1
ATOM 7110 C CA . GLY B 1 417 ? 23.281 -26.344 -18.703 1 97.06 417 GLY B CA 1
ATOM 7111 C C . GLY B 1 417 ? 23.125 -26.141 -20.203 1 97.06 417 GLY B C 1
ATOM 7112 O O . GLY B 1 417 ? 23.828 -25.297 -20.781 1 97.06 417 GLY B O 1
ATOM 7113 N N . ARG B 1 418 ? 22.312 -26.859 -20.797 1 97.19 418 ARG B N 1
ATOM 7114 C CA . ARG B 1 418 ? 22.125 -26.812 -22.234 1 97.19 418 ARG B CA 1
ATOM 7115 C C . ARG B 1 418 ? 21.469 -25.5 -22.656 1 97.19 418 ARG B C 1
ATOM 7117 O O . ARG B 1 418 ? 21.688 -25.031 -23.781 1 97.19 418 ARG B O 1
ATOM 7124 N N . VAL B 1 419 ? 20.703 -24.922 -21.797 1 97.62 419 VAL B N 1
ATOM 7125 C CA . VAL B 1 419 ? 20.016 -23.688 -22.172 1 97.62 419 VAL B CA 1
ATOM 7126 C C . VAL B 1 419 ? 20.656 -22.5 -21.438 1 97.62 419 VAL B C 1
ATOM 7128 O O . VAL B 1 419 ? 20.109 -21.391 -21.469 1 97.62 419 VAL B O 1
ATOM 7131 N N . ASN B 1 420 ? 21.688 -22.656 -20.703 1 97 420 ASN B N 1
ATOM 7132 C CA . ASN B 1 420 ? 22.516 -21.641 -20.062 1 97 420 ASN B CA 1
ATOM 7133 C C . ASN B 1 420 ? 21.719 -20.844 -19.016 1 97 420 ASN B C 1
ATOM 7135 O O . ASN B 1 420 ? 21.688 -19.625 -19.062 1 97 420 ASN B O 1
ATOM 7139 N N . VAL B 1 421 ? 21.016 -21.516 -18.172 1 97.75 421 VAL B N 1
ATOM 7140 C CA . VAL B 1 421 ? 20.328 -20.906 -17.031 1 97.75 421 VAL B CA 1
ATOM 7141 C C . VAL B 1 421 ? 20.969 -21.375 -15.727 1 97.75 421 VAL B C 1
ATOM 7143 O O . VAL B 1 421 ? 21.094 -22.578 -15.484 1 97.75 421 VAL B O 1
ATOM 7146 N N . PRO B 1 422 ? 21.438 -20.438 -14.93 1 97 422 PRO B N 1
ATOM 7147 C CA . PRO B 1 422 ? 21.984 -20.844 -13.633 1 97 422 PRO B CA 1
ATOM 7148 C C . PRO B 1 422 ? 20.906 -21.359 -12.68 1 97 422 PRO B C 1
ATOM 7150 O O . PRO B 1 422 ? 19.75 -20.953 -12.773 1 97 422 PRO B O 1
ATOM 7153 N N . LEU B 1 423 ? 21.312 -22.281 -11.789 1 97.69 423 LEU B N 1
ATOM 7154 C CA . LEU B 1 423 ? 20.406 -22.812 -10.773 1 97.69 423 LEU B CA 1
ATOM 7155 C C . LEU B 1 423 ? 20.984 -22.625 -9.375 1 97.69 423 LEU B C 1
ATOM 7157 O O . LEU B 1 423 ? 22.203 -22.484 -9.219 1 97.69 423 LEU B O 1
ATOM 7161 N N . GLN B 1 424 ? 20.109 -22.516 -8.438 1 96.88 424 GLN B N 1
ATOM 7162 C CA . GLN B 1 424 ? 20.453 -22.484 -7.023 1 96.88 424 GLN B CA 1
ATOM 7163 C C . GLN B 1 424 ? 19.812 -23.656 -6.273 1 96.88 424 GLN B C 1
ATOM 7165 O O . GLN B 1 424 ? 18.922 -24.312 -6.793 1 96.88 424 GLN B O 1
ATOM 7170 N N . ASP B 1 425 ? 20.375 -23.953 -5.082 1 94.69 425 ASP B N 1
ATOM 7171 C CA . ASP B 1 425 ? 19.828 -24.984 -4.203 1 94.69 425 ASP B CA 1
ATOM 7172 C C . ASP B 1 425 ? 19.422 -24.391 -2.852 1 94.69 425 ASP B C 1
ATOM 7174 O O . ASP B 1 425 ? 20.031 -23.438 -2.381 1 94.69 425 ASP B O 1
ATOM 7178 N N . VAL B 1 426 ? 18.359 -24.969 -2.301 1 93.5 426 VAL B N 1
ATOM 7179 C CA . VAL B 1 426 ? 18 -24.531 -0.958 1 93.5 426 VAL B CA 1
ATOM 7180 C C . VAL B 1 426 ? 17.609 -25.734 -0.105 1 93.5 426 VAL B C 1
ATOM 7182 O O . VAL B 1 426 ? 17.031 -26.688 -0.611 1 93.5 426 VAL B O 1
ATOM 7185 N N . MET B 1 427 ? 18.047 -25.734 1.063 1 89.38 427 MET B N 1
ATOM 7186 C CA . MET B 1 427 ? 17.609 -26.578 2.17 1 89.38 427 MET B CA 1
ATOM 7187 C C . MET B 1 427 ? 17.328 -25.75 3.416 1 89.38 427 MET B C 1
ATOM 7189 O O . MET B 1 427 ? 18.094 -24.844 3.746 1 89.38 427 MET B O 1
ATOM 7193 N N . VAL B 1 428 ? 16.281 -26.016 4.023 1 84.12 428 VAL B N 1
ATOM 7194 C CA . VAL B 1 428 ? 15.922 -25.219 5.195 1 84.12 428 VAL B CA 1
ATOM 7195 C C . VAL B 1 428 ? 16.766 -25.656 6.391 1 84.12 428 VAL B C 1
ATOM 7197 O O . VAL B 1 428 ? 17.266 -26.781 6.422 1 84.12 428 VAL B O 1
ATOM 7200 N N . ARG B 1 429 ? 16.828 -24.766 7.285 1 83.12 429 ARG B N 1
ATOM 7201 C CA . ARG B 1 429 ? 17.516 -25.094 8.523 1 83.12 429 ARG B CA 1
ATOM 7202 C C . ARG B 1 429 ? 16.828 -26.25 9.25 1 83.12 429 ARG B C 1
ATOM 7204 O O . ARG B 1 429 ? 15.602 -26.391 9.156 1 83.12 429 ARG B O 1
ATOM 7211 N N . ASN B 1 430 ? 17.594 -26.922 10.055 1 81.56 430 ASN B N 1
ATOM 7212 C CA . ASN B 1 430 ? 17.047 -28.047 10.812 1 81.56 430 ASN B CA 1
ATOM 7213 C C . ASN B 1 430 ? 16.047 -27.578 11.859 1 81.56 430 ASN B C 1
ATOM 7215 O O . ASN B 1 430 ? 15.172 -28.344 12.273 1 81.56 430 ASN B O 1
ATOM 7219 N N . ASP B 1 431 ? 16.234 -26.359 12.273 1 82.31 431 ASP B N 1
ATOM 7220 C CA . ASP B 1 431 ? 15.367 -25.875 13.328 1 82.31 431 ASP B CA 1
ATOM 7221 C C . ASP B 1 431 ? 14.25 -25 12.758 1 82.31 431 ASP B C 1
ATOM 7223 O O . ASP B 1 431 ? 13.602 -24.25 13.5 1 82.31 431 ASP B O 1
ATOM 7227 N N . SER B 1 432 ? 14.102 -24.969 11.516 1 82.56 432 SER B N 1
ATOM 7228 C CA . SER B 1 432 ? 13.047 -24.219 10.844 1 82.56 432 SER B CA 1
ATOM 7229 C C . SER B 1 432 ? 12.039 -25.156 10.18 1 82.56 432 SER B C 1
ATOM 7231 O O . SER B 1 432 ? 12.422 -26.172 9.609 1 82.56 432 SER B O 1
ATOM 7233 N N . PRO B 1 433 ? 10.805 -24.797 10.406 1 78.69 433 PRO B N 1
ATOM 7234 C CA . PRO B 1 433 ? 9.82 -25.594 9.656 1 78.69 433 PRO B CA 1
ATOM 7235 C C . PRO B 1 433 ? 9.961 -25.422 8.148 1 78.69 433 PRO B C 1
ATOM 7237 O O . PRO B 1 433 ? 10.414 -24.375 7.68 1 78.69 433 PRO B O 1
ATOM 7240 N N . CYS B 1 434 ? 9.703 -26.531 7.52 1 78.19 434 CYS B N 1
ATOM 7241 C CA . CYS B 1 434 ? 9.703 -26.484 6.062 1 78.19 434 CYS B CA 1
ATOM 7242 C C . CYS B 1 434 ? 8.281 -26.578 5.516 1 78.19 434 CYS B C 1
ATOM 7244 O O . CYS B 1 434 ? 7.496 -27.422 5.957 1 78.19 434 CYS B O 1
ATOM 7246 N N . GLY B 1 435 ? 7.883 -25.672 4.691 1 80.62 435 GLY B N 1
ATOM 7247 C CA . GLY B 1 435 ? 6.617 -25.828 3.992 1 80.62 435 GLY B CA 1
ATOM 7248 C C . GLY B 1 435 ? 6.613 -26.984 3.014 1 80.62 435 GLY B C 1
ATOM 7249 O O . GLY B 1 435 ? 7.539 -27.797 3.002 1 80.62 435 GLY B O 1
ATOM 7250 N N . THR B 1 436 ? 5.48 -27.156 2.393 1 87.81 436 THR B N 1
ATOM 7251 C CA . THR B 1 436 ? 5.355 -28.172 1.353 1 87.81 436 THR B CA 1
ATOM 7252 C C . THR B 1 436 ? 4.762 -27.562 0.081 1 87.81 436 THR B C 1
ATOM 7254 O O . THR B 1 436 ? 4.535 -26.359 0.003 1 87.81 436 THR B O 1
ATOM 7257 N N . THR B 1 437 ? 4.762 -28.328 -0.941 1 93.44 437 THR B N 1
ATOM 7258 C CA . THR B 1 437 ? 4.215 -27.922 -2.234 1 93.44 437 THR B CA 1
ATOM 7259 C C . THR B 1 437 ? 3.311 -29.016 -2.801 1 93.44 437 THR B C 1
ATOM 7261 O O . THR B 1 437 ? 2.959 -29.969 -2.098 1 93.44 437 THR B O 1
ATOM 7264 N N . ILE B 1 438 ? 2.887 -28.844 -3.99 1 96.81 438 ILE B N 1
ATOM 7265 C CA . ILE B 1 438 ? 2.111 -29.875 -4.68 1 96.81 438 ILE B CA 1
ATOM 7266 C C . ILE B 1 438 ? 3.023 -31.031 -5.078 1 96.81 438 ILE B C 1
ATOM 7268 O O . ILE B 1 438 ? 2.547 -32.094 -5.457 1 96.81 438 ILE B O 1
ATOM 7272 N N . GLY B 1 439 ? 4.297 -30.875 -4.961 1 96.75 439 GLY B N 1
ATOM 7273 C CA . GLY B 1 439 ? 5.277 -31.844 -5.426 1 96.75 439 GLY B CA 1
ATOM 7274 C C . GLY B 1 439 ? 5.113 -33.219 -4.785 1 96.75 439 GLY B C 1
ATOM 7275 O O . GLY B 1 439 ? 4.82 -34.188 -5.469 1 96.75 439 GLY B O 1
ATOM 7276 N N . PRO B 1 440 ? 5.23 -33.25 -3.473 1 95 440 PRO B N 1
ATOM 7277 C CA . PRO B 1 440 ? 5.078 -34.531 -2.801 1 95 440 PRO B CA 1
ATOM 7278 C C . PRO B 1 440 ? 3.703 -35.156 -3.035 1 95 440 PRO B C 1
ATOM 7280 O O . PRO B 1 440 ? 3.586 -36.406 -3.131 1 95 440 PRO B O 1
ATOM 7283 N N . ILE B 1 441 ? 2.711 -34.375 -3.16 1 94.94 441 ILE B N 1
ATOM 7284 C CA . ILE B 1 441 ? 1.357 -34.875 -3.402 1 94.94 441 ILE B CA 1
ATOM 7285 C C . ILE B 1 441 ? 1.3 -35.562 -4.75 1 94.94 441 ILE B C 1
ATOM 7287 O O . ILE B 1 441 ? 0.843 -36.719 -4.836 1 94.94 441 ILE B O 1
ATOM 7291 N N . LEU B 1 442 ? 1.786 -34.938 -5.723 1 96 442 LEU B N 1
ATOM 7292 C CA . LEU B 1 442 ? 1.71 -35.469 -7.074 1 96 442 LEU B CA 1
ATOM 7293 C C . LEU B 1 442 ? 2.666 -36.656 -7.242 1 96 442 LEU B C 1
ATOM 7295 O O . LEU B 1 442 ? 2.359 -37.594 -7.961 1 96 442 LEU B O 1
ATOM 7299 N N . ALA B 1 443 ? 3.84 -36.562 -6.605 1 94.75 443 ALA B N 1
ATOM 7300 C CA . ALA B 1 443 ? 4.777 -37.688 -6.641 1 94.75 443 ALA B CA 1
ATOM 7301 C C . ALA B 1 443 ? 4.137 -38.969 -6.078 1 94.75 443 ALA B C 1
ATOM 7303 O O . ALA B 1 443 ? 4.266 -40.031 -6.66 1 94.75 443 ALA B O 1
ATOM 7304 N N . SER B 1 444 ? 3.477 -38.875 -5.016 1 93.19 444 SER B N 1
ATOM 7305 C CA . SER B 1 444 ? 2.873 -40 -4.34 1 93.19 444 SER B CA 1
ATOM 7306 C C . SER B 1 444 ? 1.647 -40.5 -5.094 1 93.19 444 SER B C 1
ATOM 7308 O O . SER B 1 444 ? 1.442 -41.719 -5.219 1 93.19 444 SER B O 1
ATOM 7310 N N . ARG B 1 445 ? 0.848 -39.656 -5.605 1 92.5 445 ARG B N 1
ATOM 7311 C CA . ARG B 1 445 ? -0.416 -40 -6.238 1 92.5 445 ARG B CA 1
ATOM 7312 C C . ARG B 1 445 ? -0.182 -40.625 -7.613 1 92.5 445 ARG B C 1
ATOM 7314 O O . ARG B 1 445 ? -0.911 -41.531 -8.023 1 92.5 445 ARG B O 1
ATOM 7321 N N . LEU B 1 446 ? 0.781 -40.094 -8.344 1 94.12 446 LEU B N 1
ATOM 7322 C CA . LEU B 1 446 ? 0.993 -40.531 -9.719 1 94.12 446 LEU B CA 1
ATOM 7323 C C . LEU B 1 446 ? 2.113 -41.562 -9.805 1 94.12 446 LEU B C 1
ATOM 7325 O O . LEU B 1 446 ? 2.232 -42.281 -10.805 1 94.12 446 LEU B O 1
ATOM 7329 N N . GLY B 1 447 ? 2.938 -41.594 -8.773 1 93.56 447 GLY B N 1
ATOM 7330 C CA . GLY B 1 447 ? 4.094 -42.469 -8.828 1 93.56 447 GLY B CA 1
ATOM 7331 C C . GLY B 1 447 ? 5.098 -42.062 -9.891 1 93.56 447 GLY B C 1
ATOM 7332 O O . GLY B 1 447 ? 5.641 -42.938 -10.594 1 93.56 447 GLY B O 1
ATOM 7333 N N . ILE B 1 448 ? 5.293 -40.812 -10.117 1 94.94 448 ILE B N 1
ATOM 7334 C CA . ILE B 1 448 ? 6.227 -40.344 -11.117 1 94.94 448 ILE B CA 1
ATOM 7335 C C . ILE B 1 448 ? 7.312 -39.5 -10.445 1 94.94 448 ILE B C 1
ATOM 7337 O O . ILE B 1 448 ? 7.125 -39 -9.328 1 94.94 448 ILE B O 1
ATOM 7341 N N . PRO B 1 449 ? 8.516 -39.312 -11.094 1 95.62 449 PRO B N 1
ATOM 7342 C CA . PRO B 1 449 ? 9.523 -38.406 -10.562 1 95.62 449 PRO B CA 1
ATOM 7343 C C . PRO B 1 449 ? 9.062 -36.938 -10.578 1 95.62 449 PRO B C 1
ATOM 7345 O O . PRO B 1 449 ? 8.523 -36.469 -11.586 1 95.62 449 PRO B O 1
ATOM 7348 N N . VAL B 1 450 ? 9.273 -36.281 -9.445 1 97.38 450 VAL B N 1
ATOM 7349 C CA . VAL B 1 450 ?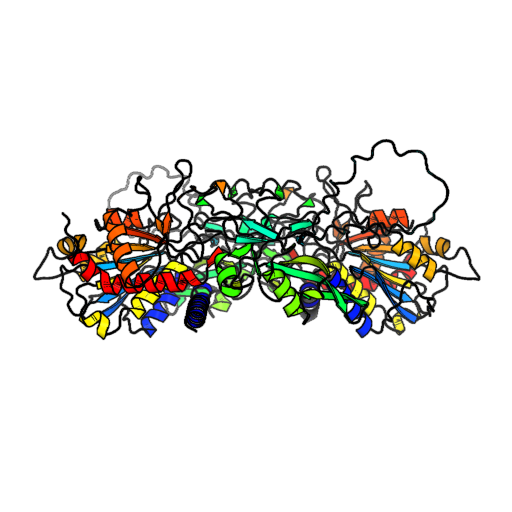 8.898 -34.875 -9.305 1 97.38 450 VAL B CA 1
ATOM 7350 C C . VAL B 1 450 ? 10.055 -34.094 -8.703 1 97.38 450 VAL B C 1
ATOM 7352 O O . VAL B 1 450 ? 10.797 -34.625 -7.867 1 97.38 450 VAL B O 1
ATOM 7355 N N . LEU B 1 451 ? 10.281 -32.938 -9.188 1 98.12 451 LEU B N 1
ATOM 7356 C CA . LEU B 1 451 ? 11.266 -32 -8.664 1 98.12 451 LEU B CA 1
ATOM 7357 C C . LEU B 1 451 ? 10.594 -30.688 -8.258 1 98.12 451 LEU B C 1
ATOM 7359 O O . LEU B 1 451 ? 9.742 -30.172 -8.984 1 98.12 451 LEU B O 1
ATOM 7363 N N . ASP B 1 452 ? 10.969 -30.156 -7.074 1 98.25 452 ASP B N 1
ATOM 7364 C CA . ASP B 1 452 ? 10.461 -28.859 -6.609 1 98.25 452 ASP B CA 1
ATOM 7365 C C . ASP B 1 452 ? 11.406 -27.734 -6.984 1 98.25 452 ASP B C 1
ATOM 7367 O O . ASP B 1 452 ? 12.602 -27.781 -6.68 1 98.25 452 ASP B O 1
ATOM 7371 N N . LEU B 1 453 ? 10.82 -26.734 -7.621 1 98.44 453 LEU B N 1
ATOM 7372 C CA . LEU B 1 453 ? 11.586 -25.609 -8.164 1 98.44 453 LEU B CA 1
ATOM 7373 C C . LEU B 1 453 ? 10.852 -24.297 -7.914 1 98.44 453 LEU B C 1
ATOM 7375 O O . LEU B 1 453 ? 9.625 -24.25 -7.934 1 98.44 453 LEU B O 1
ATOM 7379 N N . GLY B 1 454 ? 11.602 -23.203 -7.688 1 98.19 454 GLY B N 1
ATOM 7380 C CA . GLY B 1 454 ? 10.953 -21.906 -7.598 1 98.19 454 GLY B CA 1
ATOM 7381 C C . GLY B 1 454 ? 11.914 -20.75 -7.738 1 98.19 454 GLY B C 1
ATOM 7382 O O . GLY B 1 454 ? 13.07 -20.828 -7.316 1 98.19 454 GLY B O 1
ATOM 7383 N N . ALA B 1 455 ? 11.453 -19.625 -8.305 1 98.31 455 ALA B N 1
ATOM 7384 C CA . ALA B 1 455 ? 12.242 -18.391 -8.336 1 98.31 455 ALA B CA 1
ATOM 7385 C C . ALA B 1 455 ? 12.312 -17.75 -6.957 1 98.31 455 ALA B C 1
ATOM 7387 O O . ALA B 1 455 ? 11.352 -17.812 -6.188 1 98.31 455 ALA B O 1
ATOM 7388 N N . PRO B 1 456 ? 13.453 -17.109 -6.637 1 97.75 456 PRO B N 1
ATOM 7389 C CA . PRO B 1 456 ? 13.578 -16.484 -5.324 1 97.75 456 PRO B CA 1
ATOM 7390 C C . PRO B 1 456 ? 12.68 -15.258 -5.168 1 97.75 456 PRO B C 1
ATOM 7392 O O . PRO B 1 456 ? 12.555 -14.453 -6.102 1 97.75 456 PRO B O 1
ATOM 7395 N N . GLN B 1 457 ? 12.062 -15.117 -4.047 1 98.25 457 GLN B N 1
ATOM 7396 C CA . GLN B 1 457 ? 11.242 -13.953 -3.736 1 98.25 457 GLN B CA 1
ATOM 7397 C C . GLN B 1 457 ? 11.375 -13.562 -2.266 1 98.25 457 GLN B C 1
ATOM 7399 O O . GLN B 1 457 ? 11.867 -14.352 -1.453 1 98.25 457 GLN B O 1
ATOM 7404 N N . LEU B 1 458 ? 11.062 -12.367 -1.927 1 97.5 458 LEU B N 1
ATOM 7405 C CA . LEU B 1 458 ? 10.914 -11.867 -0.563 1 97.5 458 LEU B CA 1
ATOM 7406 C C . LEU B 1 458 ? 9.453 -11.547 -0.259 1 97.5 458 LEU B C 1
ATOM 7408 O O . LEU B 1 458 ? 8.656 -11.336 -1.175 1 97.5 458 LEU B O 1
ATOM 7412 N N . ALA B 1 459 ? 9.141 -11.539 0.983 1 97.56 459 ALA B N 1
ATOM 7413 C CA . ALA B 1 459 ? 7.832 -11.133 1.489 1 97.56 459 ALA B CA 1
ATOM 7414 C C . ALA B 1 459 ? 6.738 -12.086 1.02 1 97.56 459 ALA B C 1
ATOM 7416 O O . ALA B 1 459 ? 5.609 -11.664 0.75 1 97.56 459 ALA B O 1
ATOM 7417 N N . MET B 1 460 ? 7.086 -13.383 0.881 1 97.25 460 MET B N 1
ATOM 7418 C CA . MET B 1 460 ? 6.117 -14.391 0.467 1 97.25 460 MET B CA 1
ATOM 7419 C C . MET B 1 460 ? 4.895 -14.383 1.382 1 97.25 460 MET B C 1
ATOM 7421 O O . MET B 1 460 ? 5.031 -14.344 2.605 1 97.25 460 MET B O 1
ATOM 7425 N N . HIS B 1 461 ? 3.686 -14.375 0.845 1 96.81 461 HIS B N 1
ATOM 7426 C CA . HIS B 1 461 ? 2.379 -14.438 1.491 1 96.81 461 HIS B CA 1
ATOM 7427 C C . HIS B 1 461 ? 1.967 -13.078 2.039 1 96.81 461 HIS B C 1
ATOM 7429 O O . HIS B 1 461 ? 0.947 -12.961 2.723 1 96.81 461 HIS B O 1
ATOM 7435 N N . SER B 1 462 ? 2.758 -12.047 1.811 1 97.69 462 SER B N 1
ATOM 7436 C CA . SER B 1 462 ? 2.297 -10.672 1.992 1 97.69 462 SER B CA 1
ATOM 7437 C C . SER B 1 462 ? 1.271 -10.289 0.932 1 97.69 462 SER B C 1
ATOM 7439 O O . SER B 1 462 ? 1.208 -10.914 -0.132 1 97.69 462 SER B O 1
ATOM 7441 N N . ILE B 1 463 ? 0.427 -9.281 1.276 1 97.81 463 ILE B N 1
ATOM 7442 C CA . ILE B 1 463 ? -0.495 -8.766 0.269 1 97.81 463 ILE B CA 1
ATOM 7443 C C . ILE B 1 463 ? 0.292 -8.219 -0.917 1 97.81 463 ILE B C 1
ATOM 7445 O O . ILE B 1 463 ? -0.214 -8.172 -2.041 1 97.81 463 ILE B O 1
ATOM 7449 N N . ARG B 1 464 ? 1.53 -7.844 -0.689 1 98 464 ARG B N 1
ATOM 7450 C CA . ARG B 1 464 ? 2.434 -7.324 -1.711 1 98 464 ARG B CA 1
ATOM 7451 C C . ARG B 1 464 ? 3.832 -7.918 -1.556 1 98 464 ARG B C 1
ATOM 7453 O O . ARG B 1 464 ? 4.504 -7.68 -0.549 1 98 464 ARG B O 1
ATOM 7460 N N . GLU B 1 465 ? 4.277 -8.633 -2.564 1 98.44 465 GLU B N 1
ATOM 7461 C CA . GLU B 1 465 ? 5.52 -9.406 -2.555 1 98.44 465 GLU B CA 1
ATOM 7462 C C . GLU B 1 465 ? 6.566 -8.781 -3.473 1 98.44 465 GLU B C 1
ATOM 7464 O O . GLU B 1 465 ? 6.355 -7.691 -4.012 1 98.44 465 GLU B O 1
ATOM 7469 N N . MET B 1 466 ? 7.781 -9.5 -3.48 1 98 466 MET B N 1
ATOM 7470 C CA . MET B 1 466 ? 8.859 -8.938 -4.289 1 98 466 MET B CA 1
ATOM 7471 C C . MET B 1 466 ? 9.75 -10.031 -4.848 1 98 466 MET B C 1
ATOM 7473 O O . MET B 1 466 ? 10 -11.039 -4.18 1 98 466 MET B O 1
ATOM 7477 N N . CYS B 1 467 ? 10.188 -9.844 -6.078 1 98.31 467 CYS B N 1
ATOM 7478 C CA . CYS B 1 467 ? 11.203 -10.695 -6.68 1 98.31 467 CYS B CA 1
ATOM 7479 C C . CYS B 1 467 ? 12.039 -9.922 -7.688 1 98.31 467 CYS B C 1
ATOM 7481 O O . CYS B 1 467 ? 11.875 -8.711 -7.836 1 98.31 467 CYS B O 1
ATOM 7483 N N . CYS B 1 468 ? 13.039 -10.531 -8.289 1 97.88 468 CYS B N 1
ATOM 7484 C CA . CYS B 1 468 ? 13.898 -9.844 -9.25 1 97.88 468 CYS B CA 1
ATOM 7485 C C . CYS B 1 468 ? 13.359 -9.992 -10.664 1 97.88 468 CYS B C 1
ATOM 7487 O O . CYS B 1 468 ? 12.711 -10.992 -10.984 1 97.88 468 CYS B O 1
ATOM 7489 N N . THR B 1 469 ? 13.656 -9.047 -11.516 1 97.75 469 THR B N 1
ATOM 7490 C CA . THR B 1 469 ? 13.148 -9.016 -12.883 1 97.75 469 THR B CA 1
ATOM 7491 C C . THR B 1 469 ? 13.734 -10.164 -13.703 1 97.75 469 THR B C 1
ATOM 7493 O O . THR B 1 469 ? 13.039 -10.758 -14.523 1 97.75 469 THR B O 1
ATOM 7496 N N . SER B 1 470 ? 14.984 -10.555 -13.5 1 97.44 470 SER B N 1
ATOM 7497 C CA . SER B 1 470 ? 15.633 -11.586 -14.297 1 97.44 470 SER B CA 1
ATOM 7498 C C . SER B 1 470 ? 15 -12.953 -14.047 1 97.44 470 SER B C 1
ATOM 7500 O O . SER B 1 470 ? 15.094 -13.844 -14.891 1 97.44 470 SER B O 1
ATOM 7502 N N . GLY B 1 471 ? 14.383 -13.102 -12.922 1 97.69 471 GLY B N 1
ATOM 7503 C CA . GLY B 1 471 ? 13.766 -14.375 -12.578 1 97.69 471 GLY B CA 1
ATOM 7504 C C . GLY B 1 471 ? 12.727 -14.828 -13.586 1 97.69 471 GLY B C 1
ATOM 7505 O O . GLY B 1 471 ? 12.547 -16.031 -13.797 1 97.69 471 GLY B O 1
ATOM 7506 N N . VAL B 1 472 ? 12.047 -13.883 -14.219 1 98.5 472 VAL B N 1
ATOM 7507 C CA . VAL B 1 472 ? 11 -14.227 -15.172 1 98.5 472 VAL B CA 1
ATOM 7508 C C . VAL B 1 472 ? 11.617 -14.875 -16.406 1 98.5 472 VAL B C 1
ATOM 7510 O O . VAL B 1 472 ? 11.25 -15.984 -16.781 1 98.5 472 VAL B O 1
ATOM 7513 N N . LEU B 1 473 ? 12.578 -14.195 -17 1 98.31 473 LEU B N 1
ATOM 7514 C CA . LEU B 1 473 ? 13.227 -14.703 -18.203 1 98.31 473 LEU B CA 1
ATOM 7515 C C . LEU B 1 473 ? 13.953 -16.016 -17.922 1 98.31 473 LEU B C 1
ATOM 7517 O O . LEU B 1 473 ? 13.891 -16.953 -18.719 1 98.31 473 LEU B O 1
ATOM 7521 N N . GLN B 1 474 ? 14.625 -16.094 -16.828 1 98.31 474 GLN B N 1
ATOM 7522 C CA . GLN B 1 474 ? 15.375 -17.281 -16.469 1 98.31 474 GLN B CA 1
ATOM 7523 C C . GLN B 1 474 ? 14.445 -18.484 -16.312 1 98.31 474 GLN B C 1
ATOM 7525 O O . GLN B 1 474 ? 14.734 -19.578 -16.828 1 98.31 474 GLN B O 1
ATOM 7530 N N . THR B 1 475 ? 13.344 -18.297 -15.625 1 98.81 475 THR B N 1
ATOM 7531 C CA . THR B 1 475 ? 12.422 -19.391 -15.375 1 98.81 475 THR B CA 1
ATOM 7532 C C . THR B 1 475 ? 11.734 -19.812 -16.672 1 98.81 475 THR B C 1
ATOM 7534 O O . THR B 1 475 ? 11.594 -21.016 -16.953 1 98.81 475 THR B O 1
ATOM 7537 N N . VAL B 1 476 ? 11.32 -18.859 -17.469 1 98.81 476 VAL B N 1
ATOM 7538 C CA . VAL B 1 476 ? 10.695 -19.172 -18.75 1 98.81 476 VAL B CA 1
ATOM 7539 C C . VAL B 1 476 ? 11.664 -19.969 -19.625 1 98.81 476 VAL B C 1
ATOM 7541 O O . VAL B 1 476 ? 11.297 -20.984 -20.219 1 98.81 476 VAL B O 1
ATOM 7544 N N . THR B 1 477 ? 12.898 -19.516 -19.703 1 98.69 477 THR B N 1
ATOM 7545 C CA . THR B 1 477 ? 13.922 -20.156 -20.516 1 98.69 477 THR B CA 1
ATOM 7546 C C . THR B 1 477 ? 14.172 -21.578 -20.031 1 98.69 477 THR B C 1
ATOM 7548 O O . THR B 1 477 ? 14.273 -22.516 -20.844 1 98.69 477 THR B O 1
ATOM 7551 N N . LEU B 1 478 ? 14.234 -21.766 -18.781 1 98.81 478 LEU B N 1
ATOM 7552 C CA . LEU B 1 478 ? 14.484 -23.078 -18.188 1 98.81 478 LEU B CA 1
ATOM 7553 C C . LEU B 1 478 ? 13.344 -24.031 -18.5 1 98.81 478 LEU B C 1
ATOM 7555 O O . LEU B 1 478 ? 13.578 -25.172 -18.938 1 98.81 478 LEU B O 1
ATOM 7559 N N . LEU B 1 479 ? 12.125 -23.609 -18.266 1 98.88 479 LEU B N 1
ATOM 7560 C CA . LEU B 1 479 ? 10.961 -24.484 -18.453 1 98.88 479 LEU B CA 1
ATOM 7561 C C . LEU B 1 479 ? 10.742 -24.781 -19.922 1 98.88 479 LEU B C 1
ATOM 7563 O O . LEU B 1 479 ? 10.305 -25.891 -20.281 1 98.88 479 LEU B O 1
ATOM 7567 N N . LYS B 1 480 ? 11.016 -23.797 -20.781 1 98.88 480 LYS B N 1
ATOM 7568 C CA . LYS B 1 480 ? 10.977 -24.062 -22.219 1 98.88 480 LYS B CA 1
ATOM 7569 C C . LYS B 1 480 ? 11.977 -25.156 -22.594 1 98.88 480 LYS B C 1
ATOM 7571 O O . LYS B 1 480 ? 11.641 -26.094 -23.328 1 98.88 480 LYS B O 1
ATOM 7576 N N . GLY B 1 481 ? 13.172 -25.047 -22.094 1 98.75 481 GLY B N 1
ATOM 7577 C CA . GLY B 1 481 ? 14.18 -26.078 -22.312 1 98.75 481 GLY B CA 1
ATOM 7578 C C . GLY B 1 481 ? 13.773 -27.438 -21.781 1 98.75 481 GLY B C 1
ATOM 7579 O O . GLY B 1 481 ? 14.023 -28.453 -22.422 1 98.75 481 GLY B O 1
ATOM 7580 N N . PHE B 1 482 ? 13.156 -27.453 -20.672 1 98.81 482 PHE B N 1
ATOM 7581 C CA . PHE B 1 482 ? 12.672 -28.688 -20.094 1 98.81 482 PHE B CA 1
ATOM 7582 C C . PHE B 1 482 ? 11.688 -29.391 -21.016 1 98.81 482 PHE B C 1
ATOM 7584 O O . PHE B 1 482 ? 11.82 -30.578 -21.297 1 98.81 482 PHE B O 1
ATOM 7591 N N . PHE B 1 483 ? 10.727 -28.625 -21.5 1 98.88 483 PHE B N 1
ATOM 7592 C CA . PHE B 1 483 ? 9.727 -29.203 -22.391 1 98.88 483 PHE B CA 1
ATOM 7593 C C . PHE B 1 483 ? 10.391 -29.75 -23.641 1 98.88 483 PHE B C 1
ATOM 7595 O O . PHE B 1 483 ? 10.023 -30.828 -24.125 1 98.88 483 PHE B O 1
ATOM 7602 N N . GLU B 1 484 ? 11.406 -29.141 -24.141 1 98.44 484 GLU B N 1
ATOM 7603 C CA . GLU B 1 484 ? 12.008 -29.484 -25.422 1 98.44 484 GLU B CA 1
ATOM 7604 C C . GLU B 1 484 ? 13.016 -30.609 -25.266 1 98.44 484 GLU B C 1
ATOM 7606 O O . GLU B 1 484 ? 13.195 -31.422 -26.188 1 98.44 484 GLU B O 1
ATOM 7611 N N . LEU B 1 485 ? 13.648 -30.703 -24.125 1 98.25 485 LEU B N 1
ATOM 7612 C CA . LEU B 1 485 ? 14.859 -31.516 -24.078 1 98.25 485 LEU B CA 1
ATOM 7613 C C . LEU B 1 485 ? 14.672 -32.719 -23.156 1 98.25 485 LEU B C 1
ATOM 7615 O O . LEU B 1 485 ? 15.461 -33.656 -23.188 1 98.25 485 LEU B O 1
ATOM 7619 N N . TYR B 1 486 ? 13.664 -32.812 -22.328 1 98.12 486 TYR B N 1
ATOM 7620 C CA . TYR B 1 486 ? 13.555 -33.844 -21.312 1 98.12 486 TYR B CA 1
ATOM 7621 C C . TYR B 1 486 ? 13.625 -35.219 -21.922 1 98.12 486 TYR B C 1
ATOM 7623 O O . TYR B 1 486 ? 14.375 -36.094 -21.453 1 98.12 486 TYR B O 1
ATOM 7631 N N . PRO B 1 487 ? 12.859 -35.5 -23.031 1 96.94 487 PRO B N 1
ATOM 7632 C CA . PRO B 1 487 ? 12.93 -36.844 -23.578 1 96.94 487 PRO B CA 1
ATOM 7633 C C . PRO B 1 487 ? 14.344 -37.25 -24 1 96.94 487 PRO B C 1
ATOM 7635 O O . PRO B 1 487 ? 14.758 -38.406 -23.781 1 96.94 487 PRO B O 1
ATOM 7638 N N . THR B 1 488 ? 15.039 -36.344 -24.531 1 95.94 488 THR B N 1
ATOM 7639 C CA . THR B 1 488 ? 16.406 -36.594 -24.953 1 95.94 488 THR B CA 1
ATOM 7640 C C . THR B 1 488 ? 17.297 -36.875 -23.75 1 95.94 488 THR B C 1
ATOM 7642 O O . THR B 1 488 ? 18.078 -37.812 -23.75 1 95.94 488 THR B O 1
ATOM 7645 N N . VAL B 1 489 ? 17.203 -36.062 -22.766 1 96.56 489 VAL B N 1
ATOM 7646 C CA . VAL B 1 489 ? 18.031 -36.219 -21.562 1 96.56 489 VAL B CA 1
ATOM 7647 C C . VAL B 1 489 ? 17.656 -37.5 -20.828 1 96.56 489 VAL B C 1
ATOM 7649 O O . VAL B 1 489 ? 18.516 -38.188 -20.297 1 96.56 489 VAL B O 1
ATOM 7652 N N . ARG B 1 490 ? 16.375 -37.781 -20.781 1 94.75 490 ARG B N 1
ATOM 7653 C CA . ARG B 1 490 ? 15.898 -39 -20.109 1 94.75 490 ARG B CA 1
ATOM 7654 C C . ARG B 1 490 ? 16.5 -40.25 -20.75 1 94.75 490 ARG B C 1
ATOM 7656 O O . ARG B 1 490 ? 16.766 -41.219 -20.047 1 94.75 490 ARG B O 1
ATOM 7663 N N . ARG B 1 491 ? 16.688 -40.281 -22.016 1 92.12 491 ARG B N 1
ATOM 7664 C CA . ARG B 1 491 ? 17.234 -41.438 -22.734 1 92.12 491 ARG B CA 1
ATOM 7665 C C . ARG B 1 491 ? 18.688 -41.656 -22.359 1 92.12 491 ARG B C 1
ATOM 7667 O O . ARG B 1 491 ? 19.203 -42.781 -22.5 1 92.12 491 ARG B O 1
ATOM 7674 N N . GLN B 1 492 ? 19.266 -40.656 -21.953 1 91.06 492 GLN B N 1
ATOM 7675 C CA . GLN B 1 492 ? 20.672 -40.75 -21.562 1 91.06 492 GLN B CA 1
ATOM 7676 C C . GLN B 1 492 ? 20.797 -41.281 -20.141 1 91.06 492 GLN B C 1
ATOM 7678 O O . GLN B 1 492 ? 21.906 -41.656 -19.719 1 91.06 492 GLN B O 1
ATOM 7683 N N . LEU B 1 493 ? 19.719 -41.312 -19.484 1 86.69 493 LEU B N 1
ATOM 7684 C CA . LEU B 1 493 ? 19.719 -41.781 -18.094 1 86.69 493 LEU B CA 1
ATOM 7685 C C . LEU B 1 493 ? 19.625 -43.281 -18.016 1 86.69 493 LEU B C 1
ATOM 7687 O O . LEU B 1 493 ? 18.781 -43.906 -18.656 1 86.69 493 LEU B O 1
ATOM 7691 N N . ILE B 1 494 ? 20.578 -43.938 -17.359 1 79.56 494 ILE B N 1
ATOM 7692 C CA . ILE B 1 494 ? 20.547 -45.375 -17.078 1 79.56 494 ILE B CA 1
ATOM 7693 C C . ILE B 1 494 ? 20.203 -45.625 -15.617 1 79.56 494 ILE B C 1
ATOM 7695 O O . ILE B 1 494 ? 21.031 -45.375 -14.734 1 79.56 494 ILE B O 1
ATOM 7699 N N . MET B 1 495 ? 18.984 -45.844 -15.398 1 67.56 495 MET B N 1
ATOM 7700 C CA . MET B 1 495 ? 18.562 -46.125 -14.031 1 67.56 495 MET B CA 1
ATOM 7701 C C . MET B 1 495 ? 17.5 -47.219 -13.992 1 67.56 495 MET B C 1
ATOM 7703 O O . MET B 1 495 ? 16.906 -47.531 -15.016 1 67.56 495 MET B O 1
ATOM 7707 N N . ASP B 1 496 ? 17.375 -47.875 -12.734 1 64.44 496 ASP B N 1
ATOM 7708 C CA . ASP B 1 496 ? 16.344 -48.906 -12.539 1 64.44 496 ASP B CA 1
ATOM 7709 C C . ASP B 1 496 ? 14.953 -48.281 -12.625 1 64.44 496 ASP B C 1
ATOM 7711 O O . ASP B 1 496 ? 14.766 -47.094 -12.297 1 64.44 496 ASP B O 1
#

InterPro domains:
  IPR001948 Peptidase M18 [PF02127] (20-103)
  IPR001948 Peptidase M18 [PF02127] (130-483)
  IPR001948 Peptidase M18 [PR00932] (84-100)
  IPR001948 Peptidase M18 [PR00932] (361-377)
  IPR001948 Peptidase M18 [PR00932] (450-465)
  IPR001948 Peptidase M18 [PTHR28570] (129-494)
  IPR023358 Peptidase M18, domain 2 [G3DSA:2.30.250.10] (130-268)

Secondary structure (DSSP, 8-state):
-HHHHHHHHHHHHHHHHHHHHHH-SSHHHHHHHHHHHHHHTT-EEE-TTSPP---TT-EEEEEETTTEEEEEEE-TT--BTB-EEEEEEES---EEEEPP-----TT-----S-----SS----------------EEEETTEEEE-EEEESS--GGGGTT--EEEEEEEEEEETTEEEEEEEE-SS--BB-PPPPGGG-TTTTT-B---TTTTSPPEEEEHHHHHHHHSS---S-SS-HHHHHHHHHHHT--GGGEEEEEEEEEESSPPEEETTTT-EEEETTHHHHHHHHHHHHHHHHH--HHHHHT--SEEEEEEES-GGGTS-STTSTTSSHHHHHHHHHT--SS-TTHHHHHGGG-EEEEE--EEPPPTT-GGGS-TT----TTS--EEEE-TTSSS---HHHHHHHHHHHHHHT---EEEE--TTS-----HHHHHHHHHT--EEEEE-EEESTTSSSEEEETHHHHHHHHHHHHHHHHHHHHHHT----/-HHHHHHHHHHHHHHHHHHHHHH-SSHHHHHHHHHHHHHHTT-EE--TTSPP---TT-EEEEEETTTEEEEEEE-TT--BTB-EEEEEEES---EEEEPP------------------SS----------------EEEETTEEEE-EEEESS--GGGGTT--EEEEEEEEEEETTEEEEEEEE-SS--BB-PPPPGGG-TTTTT-B---TTTTSPPEEEEHHHHHHHHSS---S-SS-HHHHHHHHHHHT--GGGEEEEEEEEEESSPPEEETTTT-EEEETTHHHHHHHHHHHHHHHHH--HHHHHT--SEEEEEEES-GGGTS-STTSTTSSHHHHHHHHHT--SS-TTHHHHHGGG-EEEEE--EEPPPTT-GGGS-TT----TTS--EEEE-TTTTS---HHHHHHHHHHHHHTT---EEEE--TTS-----HHHHHHHHH---EEEEE-EEESTTSSSEEEETHHHHHHHHHHHHHHHHHHHHHHT----

Radius of gyration: 33.23 Å; Cα contacts (8 Å, |Δi|>4): 2244; chains: 2; bounding box: 96×107×69 Å

Sequence (992 aa):
MIMKSSKEAVQRAATEFLPFVNRGVSPYHVVEECKTRLLKAGFTELKEAELWDIQPSSKYFVTRNYSSIIAFAVGGLYKPGNGFSMVGAHTDSPCLRVRMAKSNPEHRGRHTHLHYLYKTAHSCMCLAFLQVKPRSKKTRMGCLQVGVECYGGGIWNTWFDRDLTIAGRVMVKSGGKLVHRLVHVPRPILRIPHLAIHLQRDINDSFGPNKENHLVPLLATAVQEELETGTSSSGDKHHTPLVQVLCGELGVEPDTLLDFELCLADTQPGALGGVFEEFIFSPRLDNLHSCYCALTALVESSTPESLAKDTNIRMVTLYDNEEVGSESAHGAQSNLTELILRRLASSHQNLQAFQQAAPLSFMISADMAHALHPNYQDKHEENHRPAFHKGPVIKFNSNQRYATTAVTASILREIAGRVNVPLQDVMVRNDSPCGTTIGPILASRLGIPVLDLGAPQLAMHSIREMCCTSGVLQTVTLLKGFFELYPTVRRQLIMDMIMKSSKEAVQRAATEFLPFVNRGVSPYHVVEECKTRLLKAGFTELKEAELWDIQPSSKYFVTRNYSSIIAFAVGGLYKPGNGFSMVGAHTDSPCLRVRMAKSNPEHRGRHTHLHYLYKTAHSCMCLAFLQVKPRSKKTRMGCLQVGVECYGGGIWNTWFDRDLTIAGRVMVKSGGKLVHRLVHVPRPILRIPHLAIHLQRDINDSFGPNKENHLVPLLATAVQEELETGTSSSGDKHHTPLVQVLCGELGVEPDTLLDFELCLADTQPGALGGVFEEFIFSPRLDNLHSCYCALTALVESSTPESLAKDTNIRMVTLYDNEEVGSESAHGAQSNLTELILRRLASSHQNLQAFQQAAPLSFMISADMAHALHPNYQDKHEENHRPAFHKGPVIKFNSNQRYATTAVTASILREIAGRVNVPLQDVMVRNDSPCGTTIGPILASRLGIPVLDLGAPQLAMHSIREMCCTSGVLQTVTLLKGFFELYPTVRRQLIMD

Foldseek 3Di:
DVVVVLVVVLQVLLVVLQVLQLQLQALLSNLVSLVVVCVVLPEAEDEPPDDDDDAFLHKYKYDDPSNKIKIWHHFQQAAQQAAEEEEEAASHAKFKKFFWADPPPPVPPVVDPPPDPPDDDPPPPPPPPPPRGTAQFDDDPQFTWGFIDTAFDFPLVLQAPFQKWKWFWWWFDDPNDTDIDTFTQLGRQKHQYDDDCVVPVCCVVDPDDDCGPRSIITRGGQVVCCVVVVDRDPDDSYDPVVLVSRCVRVVHDSVRTDHIIMTMAGNDGWAQDDPVSFKIKHFCVFPSLSVVLLSLLNSVCSDSVLRSPDHHMYMYIYFYDFSPPQPDCGGLLHCVVVVVLCSVSDDPVDRCSLVSHQANYEYEHETADAAQDPVCNVQFDPQAHHHAPQAKEWEDDPVPLWQDDPVNVVLLVVLCVVLVFGYGYGDGDPPDDDHHTSHSSNCVVSVHRYTYMHAHWPPGSRSMTMGTSSHSVRSSSSSSSSSRCNSVSSVVDDDD/DVVVVLVVVLQVLLVVLQVLQLQLQALLSNLVSLVVVCVVLPEAEDEPVDDDDDAFLHKYKYDDPSNKIKIWHHFQQAAQQAAEEEEEAASHAKFKKFFWADPPPPVPPDPPDPPDPPDDDPPPPPPPPPPRTTAQFDDDPQFTWGFIDTAFDFPLVLQAPFQKWKWFWWWFDDPNDTDIDTFTQLGRQKHQYDDDCVVPVCCVVDPDDDCGPRSIITRGGQVVCCVVPVDRDPDDSYDPVVLVSRCVRVVHDSVRTDHIIMTMAGNDGWAQDDPVSFKIKHFCVFPSLSVVLLSLLNSVCSDSVLSSPDHHMYMYIYFYDFSPPQPDCGGLLHCVVVVVLCSVSDDPVDRCSLVSHQANYEYEHETADAAQDPVCNVQFDPQAHHHAPQEKEWEDDPVPLWQDDPVNVVLLVVLCVVLVFGYGYHDGDPPDDDHHTSHSSNCVVSVHRYTYMHAHWPPGSRSMTMGTSSHSVRSSSSSSSSSRCSSVSSVVDDDD